Protein AF-S8ES08-F1 (afdb_monomer_lite)

Secondary structure (DSSP, 8-state):
-HHHHHHHHHHHHHHHHHHHHHHHHHS-HHHHHHHHHHHHHHHHHHHHHHHHHHHHHHHHHHHH-TT-HHHHHHHHHHHHHHHHHHHHHHHHHHHHHS-HHHHHHHHHHHHTTS-PPPPPTT-TT-------HHHHHHHHHTTS-HHHHHHHHHHHHHHHHHHHHHHHHHHHHHHTTTSTTTTTTTTT--GGGG--SHHHHHHHHHTT--SEEEHHHHHHHHHHHHHHHHHHHHHHHHHTT------TTGGGTTTSSGGGHHHHHHHH-SS-SSEEEHHHHHHHHHTS-TTS-HHHHHHIIIIIHHHHHHHHHHHHHHHHHHHHHGGGGS-GGGHHHHHHHHHHHHHHHHHHHTTPPP----HHHHGGGHHHHHHHHHHHHHHHHHTTT---SHHHHHHHH-SS-GGGTHHHHHHHHHHHHHHHHHHTTTSB--HHHHHHHHHHHHHHHHHHHHHHHHHHHHHHHTT--HHHHHHHGGGGGGGGTT--HHHHHHHHTS--------HHHHTTS-------SSPPBPPP---GGGGS-------HHHHHPPTTGGGG-EEEEEEE-BTTTTBSSSSSPEEEEEEE-TTSSSEEEEEEESSSTT-EEEEEEEEEEE-TTS-EEEEEEEEESSTT-EEEEEEEE-TTSSEEEEEEEEPPSSSS---EEEEEEESS-HHHHTTPPPHHHHHH-HHHHHHHHHHHHHHHHHHHHTT-HHHHHHHHHHHHHHHHHHHHHHHSSPPPHHHHHHHHHHHHHS-HHHHHHHHHHHHHHHHHH----TTTTTTTTT---

Radius of gyration: 34.57 Å; chains: 1; bounding box: 78×74×116 Å

Sequence (789 aa):
MAWQGLIKQIADDIKRCANVCDVWSKMRLLARILKAPFWEGTFVDFVNLFSQRRRDLGFAMSMHTARGIDQVRDKLDGLTQLMEERTGQVISFLQTYVPQDQKSLAHWRNSLSLHPPQVNPWIRPLRNLQGVAGEIQELKHDLKDPEEAAAANLPSFARKLEILQRQIVDETEKIVVRESDRVIASVIAGPHDRLVDKDIYALWKEMGWRGSVKARHFVLALRDYYHDRAEERKRKAAMFEGPHVHDPDAWCLQFITVKRLQSISEAFDDDGSGFVTVAEANHFTSSRPASWSLPHWIAYWAVGWQKAAMIYREKIFQIIREIFALKLWIHPENRAMVDRYLAEMWMPLLFAVMGLRSLSLSEKVERRFKDYVDAEEQRLKRNLETVRYRIDDLTILSIVTGPGQIEKHLFPLLYLMLCRDLQVLRACQCNIVAESELWDSADNIQNVTAACRNRAEALKETFLHQGLNAHELFKTRYCGLFELTDMSEEARKRLWKSNFIPIKYNDAVNMGNEELPVTSYHPTREPFRPEVEQYDAKEFVPTKADIEAESPYKELVGTWFGFLGQKIEHIWPFGPMLTFDLHVSEHGTGFEAVGSMPDSMRGIAINVSGHVETTPRGATAYVLRIRLSVNAIVLELRGQLNEDGKMLSGDWSREQMGTGPYDIGPFVMTQLPPEILSARPSPWEFEENRVRALWRFALAAVKYQVLRSRYSWRFFEQRRDARRRVVESRKKGRYGQALSKEEKREDIEMDRRLSYADARFYVSLAEYEELQGSCVHVYVTRCFMFIAV

pLDDT: mean 74.52, std 18.58, range [25.34, 96.06]

Foldseek 3Di:
DVLVVLVVVVVVLVLLVVLLVVLLVPADPVLCVVCVVQVVVVVLVSLVVVLVSLVVVVVVVCVVDPDPNPPVVVVSVVVNVVVVVVSVVVVCCSVVPPPPVCVCVVVVVPCVVPDDDDDDDPPPPPAPDPDCLVVVVVNVLSNDRSVVSSVVCSVVSVLLVVLVVVVCCVVCVVVVVPPPPCPVVVVVDFLLSLADDPLLSVLCVVVVPHFKDQLLVSLVSSLVSVVVVVVVLVVVCVVPVDPPPPDPLPVLSVLSDPVLSQQLSCLQPQLLLRMHGSVSNNVQVVPDDPPDDPSLSSSCSSAVQLVLLVVLLVLLLVLLLQLVLLQVLFQLLCNQLSLVLCQLQPPLPCLQRVQAADDDDDPVSNVSCVVVSVVLLVQLLVLCVSSVVADQAVSSVCSSNPDGALLSCLRSNSSSLSVLVSLVSVVRSPFAADSVLSVSSSNSSVRSSVSSLVSLVSSCVSCVVVVHDSQVCCSPHSNRSNNLSVVDPVSVVVLLPDASDRDNHDPVVVPPPDPPPNPRVDDTDDDFDQPLVLPPDDDQDADPLQVVADPPQVLPAAKKKKFWAFDPVRFPRPAFIWIWGWYQDPVNFWIWIWTFGLPDQQTFIKIKIWGWDQDPVRAIKIWIWIATPPSRKIKIAIFHADPVSFKTKDKIWIDDDDDDDIRMTIMIMGPPDQQLQLLADDPVVCVVPVVVRVVSSVVSSVVLVVCVVVVPPVNVVVLVVLLVLLLVLLLCCPQNPHDDPVSVVVVSNSSSNDGRSSSNSSSSVSSSCCSVPDPPNRPCCVSNVVPDD

Organism: Fomitopsis schrenkii (NCBI:txid2126942)

Structure (mmCIF, N/CA/C/O backbone):
data_AF-S8ES08-F1
#
_entry.id   AF-S8ES08-F1
#
loop_
_atom_site.group_PDB
_atom_site.id
_atom_site.type_symbol
_atom_site.label_atom_id
_atom_site.label_alt_id
_atom_site.label_comp_id
_atom_site.label_asym_id
_atom_site.label_entity_id
_atom_site.label_seq_id
_atom_site.pdbx_PDB_ins_code
_atom_site.Cartn_x
_atom_site.Cartn_y
_atom_site.Cartn_z
_atom_site.occupancy
_atom_site.B_iso_or_equiv
_atom_site.auth_seq_id
_atom_site.auth_comp_id
_atom_site.auth_asym_id
_atom_site.auth_atom_id
_atom_site.pdbx_PDB_model_num
ATOM 1 N N . MET A 1 1 ? 9.924 -44.060 -18.791 1.00 46.06 1 MET A N 1
ATOM 2 C CA . MET A 1 1 ? 8.935 -43.625 -17.775 1.00 46.06 1 MET A CA 1
ATOM 3 C C . MET A 1 1 ? 9.580 -43.174 -16.459 1.00 46.06 1 MET A C 1
ATOM 5 O O . MET A 1 1 ? 9.207 -42.111 -15.987 1.00 46.06 1 MET A O 1
ATOM 9 N N . ALA A 1 2 ? 10.576 -43.881 -15.902 1.00 59.09 2 ALA A N 1
ATOM 10 C CA . ALA A 1 2 ? 11.245 -43.482 -14.648 1.00 59.09 2 ALA A CA 1
ATOM 11 C C . ALA A 1 2 ? 11.927 -42.093 -14.694 1.00 59.09 2 ALA A C 1
ATOM 13 O O . ALA A 1 2 ? 11.801 -41.315 -13.755 1.00 59.09 2 ALA A O 1
ATOM 14 N N . TRP A 1 3 ? 12.568 -41.745 -15.817 1.00 61.91 3 TRP A N 1
ATOM 15 C CA . TRP A 1 3 ? 13.270 -40.466 -16.011 1.00 61.91 3 TRP A CA 1
ATOM 16 C C . TRP A 1 3 ? 12.349 -39.235 -15.923 1.00 61.91 3 TRP A C 1
ATOM 18 O O . TRP A 1 3 ? 12.636 -38.276 -15.215 1.00 61.91 3 TRP A O 1
ATOM 28 N N . GLN A 1 4 ? 11.193 -39.284 -16.593 1.00 63.34 4 GLN A N 1
ATOM 29 C CA . GLN A 1 4 ? 10.196 -38.207 -16.539 1.00 63.34 4 GLN A CA 1
ATOM 30 C C . GLN A 1 4 ? 9.575 -38.070 -15.141 1.00 63.34 4 GLN A C 1
ATOM 32 O O . GLN A 1 4 ? 9.337 -36.953 -14.686 1.00 63.34 4 GLN A O 1
ATOM 37 N N . GLY A 1 5 ? 9.353 -39.190 -14.442 1.00 74.50 5 GLY A N 1
ATOM 38 C CA . GLY A 1 5 ? 8.882 -39.187 -13.055 1.00 74.50 5 GLY A CA 1
ATOM 39 C C . GLY A 1 5 ? 9.888 -38.550 -12.094 1.00 74.50 5 GLY A C 1
ATOM 40 O O . GLY A 1 5 ? 9.501 -37.718 -11.275 1.00 74.50 5 GLY A O 1
ATOM 41 N N . LEU A 1 6 ? 11.177 -38.873 -12.243 1.00 75.38 6 LEU A N 1
ATOM 42 C CA . LEU A 1 6 ? 12.255 -38.292 -11.443 1.00 75.38 6 LEU A CA 1
ATOM 43 C C . LEU A 1 6 ? 12.398 -36.783 -11.689 1.00 75.38 6 LEU A C 1
ATOM 45 O O . LEU A 1 6 ? 12.460 -36.018 -10.733 1.00 75.38 6 LEU A O 1
ATOM 49 N N . ILE A 1 7 ? 12.367 -36.336 -12.949 1.00 72.69 7 ILE A N 1
ATOM 50 C CA . ILE A 1 7 ? 12.415 -34.902 -13.284 1.00 72.69 7 ILE A CA 1
ATOM 51 C C . ILE A 1 7 ? 11.235 -34.147 -12.663 1.00 72.69 7 ILE A C 1
ATOM 53 O O . ILE A 1 7 ? 11.423 -33.058 -12.123 1.00 72.69 7 ILE A O 1
ATOM 57 N N . LYS A 1 8 ? 10.027 -34.723 -12.695 1.00 75.19 8 LYS A N 1
ATOM 58 C CA . LYS A 1 8 ? 8.846 -34.106 -12.078 1.00 75.19 8 LYS A CA 1
ATOM 59 C C . LYS A 1 8 ? 9.002 -33.977 -10.559 1.00 75.19 8 LYS A C 1
ATOM 61 O O . LYS A 1 8 ? 8.735 -32.911 -10.017 1.00 75.19 8 LYS A O 1
ATOM 66 N N . GLN A 1 9 ? 9.499 -35.021 -9.893 1.00 79.50 9 GLN A N 1
ATOM 67 C CA . GLN A 1 9 ? 9.774 -34.983 -8.453 1.00 79.50 9 GLN A CA 1
ATOM 68 C C . GLN A 1 9 ? 10.837 -33.939 -8.090 1.00 79.50 9 GLN A C 1
ATOM 70 O O . GLN A 1 9 ? 10.650 -33.186 -7.141 1.00 79.50 9 GLN A O 1
ATOM 75 N N . ILE A 1 10 ? 11.916 -33.847 -8.872 1.00 76.50 10 ILE A N 1
ATOM 76 C CA . ILE A 1 10 ? 12.959 -32.829 -8.688 1.00 76.50 10 ILE A CA 1
ATOM 77 C C . ILE A 1 10 ? 12.373 -31.424 -8.852 1.00 76.50 10 ILE A C 1
ATOM 79 O O . ILE A 1 10 ? 12.659 -30.543 -8.046 1.00 76.50 10 ILE A O 1
ATOM 83 N N . ALA A 1 11 ? 11.526 -31.211 -9.861 1.00 70.56 11 ALA A N 1
ATOM 84 C CA . ALA A 1 11 ? 10.869 -29.926 -10.067 1.00 70.56 11 ALA A CA 1
ATOM 85 C C . ALA A 1 11 ? 9.976 -29.541 -8.875 1.00 70.56 11 ALA A C 1
ATOM 87 O O . ALA A 1 11 ? 9.997 -28.388 -8.450 1.00 70.56 11 ALA A O 1
ATOM 88 N N . ASP A 1 12 ? 9.224 -30.486 -8.309 1.00 78.94 12 ASP A N 1
ATOM 89 C CA . ASP A 1 12 ? 8.377 -30.233 -7.140 1.00 78.94 12 ASP A CA 1
ATOM 90 C C . ASP A 1 12 ? 9.207 -29.964 -5.867 1.00 78.94 12 ASP A C 1
ATOM 92 O O . ASP A 1 12 ? 8.868 -29.074 -5.085 1.00 78.94 12 ASP A O 1
ATOM 96 N N . ASP A 1 13 ? 10.345 -30.641 -5.692 1.00 80.12 13 ASP A N 1
ATOM 97 C CA . ASP A 1 13 ? 11.294 -30.388 -4.596 1.00 80.12 13 ASP A CA 1
ATOM 98 C C . ASP A 1 13 ? 11.950 -29.002 -4.705 1.00 80.12 13 ASP A C 1
ATOM 100 O O . ASP A 1 13 ? 12.035 -28.273 -3.713 1.00 80.12 13 ASP A O 1
ATOM 104 N N . ILE A 1 14 ? 12.332 -28.590 -5.920 1.00 74.31 14 ILE A N 1
ATOM 105 C CA . ILE A 1 14 ? 12.856 -27.244 -6.201 1.00 74.31 14 ILE A CA 1
ATOM 106 C C . ILE A 1 14 ? 11.806 -26.177 -5.879 1.00 74.31 14 ILE A C 1
ATOM 108 O O . ILE A 1 14 ? 12.132 -25.179 -5.238 1.00 74.31 14 ILE A O 1
ATOM 112 N N . LYS A 1 15 ? 10.539 -26.384 -6.261 1.00 72.81 15 LYS A N 1
ATOM 113 C CA . LYS A 1 15 ? 9.446 -25.449 -5.940 1.00 72.81 15 LYS A CA 1
ATOM 114 C C . LYS A 1 15 ? 9.230 -25.310 -4.436 1.00 72.81 15 LYS A C 1
ATOM 116 O O . LYS A 1 15 ? 9.039 -24.194 -3.959 1.00 72.81 15 LYS A O 1
ATOM 121 N N . ARG A 1 16 ? 9.277 -26.421 -3.692 1.00 77.56 16 ARG A N 1
ATOM 122 C CA . ARG A 1 16 ? 9.158 -26.407 -2.226 1.00 77.56 16 ARG A CA 1
ATOM 123 C C . ARG A 1 16 ? 10.298 -25.626 -1.580 1.00 77.56 16 ARG A C 1
ATOM 125 O O . ARG A 1 16 ? 10.028 -24.742 -0.773 1.00 77.56 16 ARG A O 1
ATOM 132 N N . CYS A 1 17 ? 11.538 -25.878 -1.997 1.00 75.88 17 CYS A N 1
ATOM 133 C CA . CYS A 1 17 ? 12.692 -25.129 -1.505 1.00 75.88 17 CYS A CA 1
ATOM 134 C C . CYS A 1 17 ? 12.595 -23.638 -1.849 1.00 75.88 17 CYS A C 1
ATOM 136 O O . CYS A 1 17 ? 12.859 -22.792 -1.003 1.00 75.88 17 CYS A O 1
ATOM 138 N N . ALA A 1 18 ? 12.198 -23.301 -3.077 1.00 65.94 18 ALA A N 1
ATOM 139 C CA . ALA A 1 18 ? 12.092 -21.917 -3.524 1.00 65.94 18 ALA A CA 1
ATOM 140 C C . ALA A 1 18 ? 11.008 -21.135 -2.761 1.00 65.94 18 ALA A C 1
ATOM 142 O O . ALA A 1 18 ? 11.235 -19.978 -2.417 1.00 65.94 18 ALA A O 1
ATOM 143 N N . ASN A 1 19 ? 9.877 -21.767 -2.427 1.00 71.69 19 ASN A N 1
ATOM 144 C CA . ASN A 1 19 ? 8.858 -21.172 -1.558 1.00 71.69 19 ASN A CA 1
ATOM 145 C C . ASN A 1 19 ? 9.409 -20.883 -0.150 1.00 71.69 19 ASN A C 1
ATOM 147 O O . ASN A 1 19 ? 9.203 -19.798 0.382 1.00 71.69 19 ASN A O 1
ATOM 151 N N . VAL A 1 20 ? 10.156 -21.828 0.429 1.00 74.00 20 VAL A N 1
ATOM 152 C CA . VAL A 1 20 ? 10.809 -21.673 1.743 1.00 74.00 20 VAL A CA 1
ATOM 153 C C . VAL A 1 20 ? 11.852 -20.547 1.709 1.00 74.00 20 VAL A C 1
ATOM 155 O O . VAL A 1 20 ? 11.874 -19.701 2.601 1.00 74.00 20 VAL A O 1
ATOM 158 N N . CYS A 1 21 ? 12.652 -20.454 0.644 1.00 67.62 21 CYS A N 1
ATOM 159 C CA . CYS A 1 21 ? 13.580 -19.341 0.434 1.00 67.62 21 CYS A CA 1
ATOM 160 C C . CYS A 1 21 ? 12.864 -17.985 0.278 1.00 67.62 21 CYS A C 1
ATOM 162 O O . CYS A 1 21 ? 13.330 -16.997 0.843 1.00 67.62 21 CYS A O 1
ATOM 164 N N . ASP A 1 22 ? 11.744 -17.920 -0.458 1.00 61.91 22 ASP A N 1
ATOM 165 C CA . ASP A 1 22 ? 10.939 -16.696 -0.631 1.00 61.91 22 ASP A CA 1
ATOM 166 C C . ASP A 1 22 ? 10.413 -16.207 0.727 1.00 61.91 22 ASP A C 1
ATOM 168 O O . ASP A 1 22 ? 10.573 -15.028 1.041 1.00 61.91 22 ASP A O 1
ATOM 172 N N . VAL A 1 23 ? 9.904 -17.108 1.577 1.00 69.50 23 VAL A N 1
ATOM 173 C CA . VAL A 1 23 ? 9.483 -16.770 2.949 1.00 69.50 23 VAL A CA 1
ATOM 174 C C . VAL A 1 23 ? 10.653 -16.223 3.768 1.00 69.50 23 VAL A C 1
ATOM 176 O O . VAL A 1 23 ? 10.558 -15.119 4.300 1.00 69.50 23 VAL A O 1
ATOM 179 N N . TRP A 1 24 ? 11.781 -16.938 3.816 1.00 62.56 24 TRP A N 1
ATOM 180 C CA . TRP A 1 24 ? 12.966 -16.501 4.563 1.00 62.56 24 TRP A CA 1
ATOM 181 C C . TRP A 1 24 ? 13.518 -15.149 4.081 1.00 62.56 24 TRP A C 1
ATOM 183 O O . TRP A 1 24 ? 13.951 -14.324 4.885 1.00 62.56 24 TRP A O 1
ATOM 193 N N . SER A 1 25 ? 13.495 -14.893 2.770 1.00 58.16 25 SER A N 1
ATOM 194 C CA . SER A 1 25 ? 14.026 -13.656 2.182 1.00 58.16 25 SER A CA 1
ATOM 195 C C . SER A 1 25 ? 13.208 -12.414 2.552 1.00 58.16 25 SER A C 1
ATOM 197 O O . SER A 1 25 ? 13.783 -11.340 2.747 1.00 58.16 25 SER A O 1
ATOM 199 N N . LYS A 1 26 ? 11.886 -12.576 2.704 1.00 58.78 26 LYS A N 1
ATOM 200 C CA . LYS A 1 26 ? 10.955 -11.516 3.115 1.00 58.78 26 LYS A CA 1
ATOM 201 C C . LYS A 1 26 ? 10.971 -11.244 4.612 1.00 58.78 26 LYS A C 1
ATOM 203 O O . LYS A 1 26 ? 10.575 -10.157 5.019 1.00 58.78 26 LYS A O 1
ATOM 208 N N . MET A 1 27 ? 11.447 -12.192 5.423 1.00 58.88 27 MET A N 1
ATOM 209 C CA . MET A 1 27 ? 11.537 -11.993 6.867 1.00 58.88 27 MET A CA 1
ATOM 210 C C . MET A 1 27 ? 12.397 -10.780 7.201 1.00 58.88 27 MET A C 1
ATOM 212 O O . MET A 1 27 ? 13.441 -10.517 6.594 1.00 58.88 27 MET A O 1
ATOM 216 N N . ARG A 1 28 ? 12.008 -10.044 8.233 1.00 51.62 28 ARG A N 1
ATOM 217 C CA . ARG A 1 28 ? 12.804 -8.916 8.723 1.00 51.62 28 ARG A CA 1
ATOM 218 C C . ARG A 1 28 ? 14.124 -9.367 9.339 1.00 51.62 28 ARG A C 1
ATOM 220 O O . ARG A 1 28 ? 14.254 -10.493 9.809 1.00 51.62 28 ARG A O 1
ATOM 227 N N . LEU A 1 29 ? 15.111 -8.470 9.363 1.00 43.03 29 LEU A N 1
ATOM 228 C CA . LEU A 1 29 ? 16.466 -8.765 9.849 1.00 43.03 29 LEU A CA 1
ATOM 229 C C . LEU A 1 29 ? 16.459 -9.331 11.283 1.00 43.03 29 LEU A C 1
ATOM 231 O O . LEU A 1 29 ? 17.143 -10.309 11.562 1.00 43.03 29 LEU A O 1
ATOM 235 N N . LEU A 1 30 ? 15.633 -8.765 12.168 1.00 42.34 30 LEU A N 1
ATOM 236 C CA . LEU A 1 30 ? 15.471 -9.232 13.550 1.00 42.34 30 LEU A CA 1
ATOM 237 C C . LEU A 1 30 ? 14.821 -10.624 13.636 1.00 42.34 30 LEU A C 1
ATOM 239 O O . LEU A 1 30 ? 15.284 -11.455 14.413 1.00 42.34 30 LEU A O 1
ATOM 243 N N . ALA A 1 31 ? 13.807 -10.909 12.812 1.00 48.44 31 ALA A N 1
ATOM 244 C CA . ALA A 1 31 ? 13.177 -12.230 12.740 1.00 48.44 31 ALA A CA 1
ATOM 245 C C . ALA A 1 31 ? 14.150 -13.287 12.189 1.00 48.44 31 ALA A C 1
ATOM 247 O O . ALA A 1 31 ? 14.281 -14.361 12.775 1.00 48.44 31 ALA A O 1
ATOM 248 N N . ARG A 1 32 ? 14.917 -12.945 11.142 1.00 53.81 32 ARG A N 1
ATOM 249 C CA . ARG A 1 32 ? 15.994 -13.790 10.600 1.00 53.81 32 ARG A CA 1
ATOM 250 C C . ARG A 1 32 ? 17.053 -14.111 11.653 1.00 53.81 32 ARG A C 1
ATOM 252 O O . ARG A 1 32 ? 17.428 -15.266 11.794 1.00 53.81 32 ARG A O 1
ATOM 259 N N . ILE A 1 33 ? 17.502 -13.128 12.435 1.00 46.72 33 ILE A N 1
ATOM 260 C CA . ILE A 1 33 ? 18.512 -13.347 13.486 1.00 46.72 33 ILE A CA 1
ATOM 261 C C . ILE A 1 33 ? 17.975 -14.256 14.603 1.00 46.72 33 ILE A C 1
ATOM 263 O O . ILE A 1 33 ? 18.674 -15.167 15.039 1.00 46.72 33 ILE A O 1
ATOM 267 N N . LEU A 1 34 ? 16.732 -14.044 15.050 1.00 45.03 34 LEU A N 1
ATOM 268 C CA . LEU A 1 34 ? 16.122 -14.832 16.129 1.00 45.03 34 LEU A CA 1
ATOM 269 C C . LEU A 1 34 ? 15.779 -16.267 15.705 1.00 45.03 34 LEU A C 1
ATOM 271 O O . LEU A 1 34 ? 15.834 -17.179 16.531 1.00 45.03 34 LEU A O 1
ATOM 275 N N . LYS A 1 35 ? 15.413 -16.473 14.433 1.00 54.66 35 LYS A N 1
ATOM 276 C CA . LYS A 1 35 ? 14.964 -17.769 13.910 1.00 54.66 35 LYS A CA 1
ATOM 277 C C . LYS A 1 35 ? 16.006 -18.520 13.076 1.00 54.66 35 LYS A C 1
ATOM 279 O O . LYS A 1 35 ? 15.719 -19.645 12.678 1.00 54.66 35 LYS A O 1
ATOM 284 N N . ALA A 1 36 ? 17.203 -17.973 12.857 1.00 47.19 36 ALA A N 1
ATOM 285 C CA . ALA A 1 36 ? 18.271 -18.637 12.097 1.00 47.19 36 ALA A CA 1
ATOM 286 C C . ALA A 1 36 ? 18.504 -20.114 12.483 1.00 47.19 36 ALA A C 1
ATOM 288 O O . ALA A 1 36 ? 18.535 -20.933 11.567 1.00 47.19 36 ALA A O 1
ATOM 289 N N . PRO A 1 37 ? 18.526 -20.504 13.777 1.00 50.19 37 PRO A N 1
ATOM 290 C CA . PRO A 1 37 ? 18.699 -21.911 14.162 1.00 50.19 37 PRO A CA 1
ATOM 291 C C . PRO A 1 37 ? 17.519 -22.826 13.786 1.00 50.19 37 PRO A C 1
ATOM 293 O O . PRO A 1 37 ? 17.680 -24.034 13.667 1.00 50.19 37 PRO A O 1
ATOM 296 N N . PHE A 1 38 ? 16.313 -22.274 13.616 1.00 55.34 38 PHE A N 1
ATOM 297 C CA . PHE A 1 38 ? 15.108 -23.040 13.270 1.00 55.34 38 PHE A CA 1
ATOM 298 C C . PHE A 1 38 ? 15.011 -23.283 11.762 1.00 55.34 38 PHE A C 1
ATOM 300 O O . PHE A 1 38 ? 14.644 -24.371 11.333 1.00 55.34 38 PHE A O 1
ATOM 307 N N . TRP A 1 39 ? 15.381 -22.283 10.958 1.00 59.66 39 TRP A N 1
ATOM 308 C CA . TRP A 1 39 ? 15.436 -22.405 9.500 1.00 59.66 39 TRP A CA 1
ATOM 309 C C . TRP A 1 39 ? 16.655 -23.200 9.030 1.00 59.66 39 TRP A C 1
ATOM 311 O O . TRP A 1 39 ? 16.610 -23.802 7.960 1.00 59.66 39 TRP A O 1
ATOM 321 N N . GLU A 1 40 ? 17.720 -23.255 9.839 1.00 60.06 40 GLU A N 1
ATOM 322 C CA . GLU A 1 40 ? 18.890 -24.102 9.597 1.00 60.06 40 GLU A CA 1
ATOM 323 C C . GLU A 1 40 ? 18.488 -25.564 9.367 1.00 60.06 40 GLU A C 1
ATOM 325 O O . GLU A 1 40 ? 18.901 -26.143 8.367 1.00 60.06 40 GLU A O 1
ATOM 330 N N . GLY A 1 41 ? 17.624 -26.132 10.220 1.00 66.44 41 GLY A N 1
ATOM 331 C CA . GLY A 1 41 ? 17.132 -27.506 10.062 1.00 66.44 41 GLY A CA 1
ATOM 332 C C . GLY A 1 41 ? 16.431 -27.724 8.719 1.00 66.44 41 GLY A C 1
ATOM 333 O O . GLY A 1 41 ? 16.807 -28.610 7.956 1.00 66.44 41 GLY A O 1
ATOM 334 N N . THR A 1 42 ? 15.495 -26.838 8.370 1.00 69.38 42 THR A N 1
ATOM 335 C CA . THR A 1 42 ? 14.772 -26.892 7.092 1.00 69.38 42 THR A CA 1
ATOM 336 C C . THR A 1 42 ? 15.709 -26.760 5.884 1.00 69.38 42 THR A C 1
ATOM 338 O O . THR A 1 42 ? 15.555 -27.478 4.896 1.00 69.38 42 THR A O 1
ATOM 341 N N . PHE A 1 43 ? 16.708 -25.871 5.934 1.00 71.31 43 PHE A N 1
ATOM 342 C CA . PHE A 1 43 ? 17.682 -25.725 4.847 1.00 71.31 43 PHE A CA 1
ATOM 343 C C . PHE A 1 43 ? 18.622 -26.930 4.741 1.00 71.31 43 PHE A C 1
ATOM 345 O O . PHE A 1 43 ? 18.920 -27.359 3.627 1.00 71.31 43 PHE A O 1
ATOM 352 N N . VAL A 1 44 ? 19.047 -27.511 5.866 1.00 71.19 44 VAL A N 1
ATOM 353 C CA . VAL A 1 44 ? 19.835 -28.753 5.894 1.00 71.19 44 VAL A CA 1
ATOM 354 C C . VAL A 1 44 ? 19.047 -29.907 5.269 1.00 71.19 44 VAL A C 1
ATOM 356 O O . VAL A 1 44 ? 19.606 -30.658 4.468 1.00 71.19 44 VAL A O 1
ATOM 359 N N . ASP A 1 45 ? 17.745 -30.007 5.534 1.00 75.94 45 ASP A N 1
ATOM 360 C CA . ASP A 1 45 ? 16.885 -31.020 4.919 1.00 75.94 45 ASP A CA 1
ATOM 361 C C . ASP A 1 45 ? 16.792 -30.853 3.397 1.00 75.94 45 ASP A C 1
ATOM 363 O O . ASP A 1 45 ? 16.930 -31.835 2.665 1.00 75.94 45 ASP A O 1
ATOM 367 N N . PHE A 1 46 ? 16.657 -29.622 2.886 1.00 77.25 46 PHE A N 1
ATOM 368 C CA . PHE A 1 46 ? 16.703 -29.367 1.439 1.00 77.25 46 PHE A CA 1
ATOM 369 C C . PHE A 1 46 ? 18.076 -29.659 0.825 1.00 77.25 46 PHE A C 1
ATOM 371 O O . PHE A 1 46 ? 18.151 -30.206 -0.276 1.00 77.25 46 PHE A O 1
ATOM 378 N N . VAL A 1 47 ? 19.167 -29.347 1.527 1.00 70.12 47 VAL A N 1
ATOM 379 C CA . VAL A 1 47 ? 20.534 -29.677 1.093 1.00 70.12 47 VAL A CA 1
ATOM 380 C C . VAL A 1 47 ? 20.719 -31.195 0.984 1.00 70.12 47 VAL A C 1
ATOM 382 O O . VAL A 1 47 ? 21.248 -31.689 -0.019 1.00 70.12 47 VAL A O 1
ATOM 385 N N . ASN A 1 48 ? 20.224 -31.952 1.964 1.00 74.06 48 ASN A N 1
ATOM 386 C CA . ASN A 1 48 ? 20.239 -33.414 1.944 1.00 74.06 48 ASN A CA 1
ATOM 387 C C . ASN A 1 48 ? 19.341 -33.974 0.831 1.00 74.06 48 ASN A C 1
ATOM 389 O O . ASN A 1 48 ? 19.758 -34.868 0.089 1.00 74.06 48 ASN A O 1
ATOM 393 N N . LEU A 1 49 ? 18.142 -33.410 0.657 1.00 79.19 49 LEU A N 1
ATOM 394 C CA . LEU A 1 49 ? 17.195 -33.786 -0.391 1.00 79.19 49 LEU A CA 1
ATOM 395 C C . LEU A 1 49 ? 17.786 -33.573 -1.789 1.00 79.19 49 LEU A C 1
ATOM 397 O O . LEU A 1 49 ? 17.725 -34.476 -2.621 1.00 79.19 49 LEU A O 1
ATOM 401 N N . PHE A 1 50 ? 18.414 -32.426 -2.060 1.00 78.06 50 PHE A N 1
ATOM 402 C CA . PHE A 1 50 ? 19.051 -32.173 -3.356 1.00 78.06 50 PHE A CA 1
ATOM 403 C C . PHE A 1 50 ? 20.298 -33.024 -3.582 1.00 78.06 50 PHE A C 1
ATOM 405 O O . PHE A 1 50 ? 20.535 -33.462 -4.710 1.00 78.06 50 PHE A O 1
ATOM 412 N N . SER A 1 51 ? 21.048 -33.336 -2.524 1.00 72.12 51 SER A N 1
ATOM 413 C CA . SER A 1 51 ? 22.145 -34.306 -2.597 1.00 72.12 51 SER A CA 1
ATOM 414 C C . SER A 1 51 ? 21.625 -35.692 -2.996 1.00 72.12 51 SER A C 1
ATOM 416 O O . SER A 1 51 ? 22.202 -36.343 -3.869 1.00 72.12 51 SER A O 1
ATOM 418 N N . GLN A 1 52 ? 20.480 -36.112 -2.445 1.00 77.88 52 GLN A N 1
ATOM 419 C CA . GLN A 1 52 ? 19.811 -37.351 -2.840 1.00 77.88 52 GLN A CA 1
ATOM 420 C C . GLN A 1 52 ? 19.314 -37.305 -4.291 1.00 77.88 52 GLN A C 1
ATOM 422 O O . GLN A 1 52 ? 19.650 -38.189 -5.075 1.00 77.88 52 GLN A O 1
ATOM 427 N N . ARG A 1 53 ? 18.593 -36.251 -4.694 1.00 78.56 53 ARG A N 1
ATOM 428 C CA . ARG A 1 53 ? 18.088 -36.101 -6.070 1.00 78.56 53 ARG A CA 1
ATOM 429 C C . ARG A 1 53 ? 19.181 -36.090 -7.118 1.00 78.56 53 ARG A C 1
ATOM 431 O O . ARG A 1 53 ? 18.986 -36.599 -8.218 1.00 78.56 53 ARG A O 1
ATOM 438 N N . ARG A 1 54 ? 20.341 -35.539 -6.780 1.00 64.62 54 ARG A N 1
ATOM 439 C CA . ARG A 1 54 ? 21.511 -35.572 -7.646 1.00 64.62 54 ARG A CA 1
ATOM 440 C C . ARG A 1 54 ? 22.061 -36.987 -7.816 1.00 64.62 54 ARG A C 1
ATOM 442 O O . ARG A 1 54 ? 22.398 -37.347 -8.942 1.00 64.62 54 ARG A O 1
ATOM 449 N N . ARG A 1 55 ? 22.138 -37.783 -6.741 1.00 70.94 55 ARG A N 1
ATOM 450 C CA . ARG A 1 55 ? 22.506 -39.208 -6.830 1.00 70.94 55 ARG A CA 1
ATOM 451 C C . ARG A 1 55 ? 21.511 -39.972 -7.697 1.00 70.94 55 ARG A C 1
ATOM 453 O O . ARG A 1 55 ? 21.932 -40.707 -8.585 1.00 70.94 55 ARG A O 1
ATOM 460 N N . ASP A 1 56 ? 20.217 -39.722 -7.509 1.00 73.62 56 ASP A N 1
ATOM 461 C CA . ASP A 1 56 ? 19.153 -40.332 -8.310 1.00 73.62 56 ASP A CA 1
ATOM 462 C C . ASP A 1 56 ? 19.278 -39.949 -9.797 1.00 73.62 56 ASP A C 1
ATOM 464 O O . ASP A 1 56 ? 19.166 -40.806 -10.674 1.00 73.62 56 ASP A O 1
ATOM 468 N N . LEU A 1 57 ? 19.566 -38.673 -10.096 1.00 72.31 57 LEU A N 1
ATOM 469 C CA . LEU A 1 57 ? 19.789 -38.184 -11.459 1.00 72.31 57 LEU A CA 1
ATOM 470 C C . LEU A 1 57 ? 21.046 -38.817 -12.072 1.00 72.31 57 LEU A C 1
ATOM 472 O O . LEU A 1 57 ? 21.007 -39.271 -13.211 1.00 72.31 57 LEU A O 1
ATOM 476 N N . GLY A 1 58 ? 22.146 -38.889 -11.317 1.00 62.34 58 GLY A N 1
ATOM 477 C CA . GLY A 1 58 ? 23.398 -39.522 -11.739 1.00 62.34 58 GLY A CA 1
ATOM 478 C C . GLY A 1 58 ? 23.231 -41.009 -12.054 1.00 62.34 58 GLY A C 1
ATOM 479 O O . GLY A 1 58 ? 23.683 -41.469 -13.101 1.00 62.34 58 GLY A O 1
ATOM 480 N N . PHE A 1 59 ? 22.510 -41.737 -11.199 1.00 67.38 59 PHE A N 1
ATOM 481 C CA . PHE A 1 59 ? 22.158 -43.141 -11.410 1.00 67.38 59 PHE A CA 1
ATOM 482 C C . PHE A 1 59 ? 21.255 -43.331 -12.635 1.00 67.38 59 PHE A C 1
ATOM 484 O O . PHE A 1 59 ? 21.455 -44.235 -13.442 1.00 67.38 59 PHE A O 1
ATOM 491 N N . ALA A 1 60 ? 20.269 -42.456 -12.820 1.00 64.88 60 ALA A N 1
ATOM 492 C CA . ALA A 1 60 ? 19.366 -42.560 -13.953 1.00 64.88 60 ALA A CA 1
ATOM 493 C C . ALA A 1 60 ? 20.050 -42.154 -15.286 1.00 64.88 60 ALA A C 1
ATOM 495 O O . ALA A 1 60 ? 19.711 -42.711 -16.331 1.00 64.88 60 ALA A O 1
ATOM 496 N N . MET A 1 61 ? 21.040 -41.241 -15.265 1.00 60.41 61 MET A N 1
ATOM 497 C CA . MET A 1 61 ? 21.849 -40.881 -16.443 1.00 60.41 61 MET A CA 1
ATOM 498 C C . MET A 1 61 ? 22.772 -42.029 -16.828 1.00 60.41 61 MET A C 1
ATOM 500 O O . MET A 1 61 ? 22.828 -42.390 -18.001 1.00 60.41 61 MET A O 1
ATOM 504 N N . SER A 1 62 ? 23.448 -42.643 -15.852 1.00 59.31 62 SER A N 1
ATOM 505 C CA . SER A 1 62 ? 24.347 -43.774 -16.099 1.00 59.31 62 SER A CA 1
ATOM 506 C C . SER A 1 62 ? 23.609 -44.991 -16.661 1.00 59.31 62 SER A C 1
ATOM 508 O O . SER A 1 62 ? 24.156 -45.695 -17.507 1.00 59.31 62 SER A O 1
ATOM 510 N N . MET A 1 63 ? 22.336 -45.177 -16.295 1.00 59.91 63 MET A N 1
ATOM 511 C CA . MET A 1 63 ? 21.457 -46.179 -16.905 1.00 59.91 63 MET A CA 1
ATOM 512 C C . MET A 1 63 ? 21.123 -45.896 -18.383 1.00 59.91 63 MET A C 1
ATOM 514 O O . MET A 1 63 ? 20.846 -46.832 -19.132 1.00 59.91 63 MET A O 1
ATOM 518 N N . HIS A 1 64 ? 21.142 -44.629 -18.817 1.00 52.81 64 HIS A N 1
ATOM 519 C CA . HIS A 1 64 ? 20.763 -44.209 -20.172 1.00 52.81 64 HIS A CA 1
ATOM 520 C C . HIS A 1 64 ? 21.953 -43.947 -21.117 1.00 52.81 64 HIS A C 1
ATOM 522 O O . HIS A 1 64 ? 21.793 -44.073 -22.332 1.00 52.81 64 HIS A O 1
ATOM 528 N N . THR A 1 65 ? 23.154 -43.641 -20.613 1.00 52.59 65 THR A N 1
ATOM 529 C CA . THR A 1 65 ? 24.371 -43.447 -21.429 1.00 52.59 65 THR A CA 1
ATOM 530 C C . THR A 1 65 ? 25.295 -44.664 -21.392 1.00 52.59 65 THR A C 1
ATOM 532 O O . THR A 1 65 ? 26.294 -44.690 -20.680 1.00 52.59 65 THR A O 1
ATOM 535 N N . ALA A 1 66 ? 25.019 -45.658 -22.238 1.00 48.53 66 ALA A N 1
ATOM 536 C CA . ALA A 1 66 ? 25.813 -46.888 -22.337 1.00 48.53 66 ALA A CA 1
ATOM 537 C C . ALA A 1 66 ? 27.196 -46.738 -23.028 1.00 48.53 66 ALA A C 1
ATOM 539 O O . ALA A 1 66 ? 27.845 -47.745 -23.296 1.00 48.53 66 ALA A O 1
ATOM 540 N N . ARG A 1 67 ? 27.664 -45.524 -23.378 1.00 47.91 67 ARG A N 1
ATOM 541 C CA . ARG A 1 67 ? 28.847 -45.352 -24.260 1.00 47.91 67 ARG A CA 1
ATOM 542 C C . ARG A 1 67 ? 29.897 -44.304 -23.867 1.00 47.91 67 ARG A C 1
ATOM 544 O O . ARG A 1 67 ? 30.802 -44.055 -24.652 1.00 47.91 67 ARG A O 1
ATOM 551 N N . GLY A 1 68 ? 29.841 -43.737 -22.665 1.00 54.12 68 GLY A N 1
ATOM 552 C CA . GLY A 1 68 ? 30.841 -42.757 -22.199 1.00 54.12 68 GLY A CA 1
ATOM 553 C C . GLY A 1 68 ? 31.195 -42.908 -20.724 1.00 54.12 68 GLY A C 1
ATOM 554 O O . GLY A 1 68 ? 31.407 -41.906 -20.046 1.00 54.12 68 GLY A O 1
ATOM 555 N N . ILE A 1 69 ? 31.165 -44.152 -20.234 1.00 52.81 69 ILE A N 1
ATOM 556 C CA . ILE A 1 69 ? 31.038 -44.480 -18.810 1.00 52.81 69 ILE A CA 1
ATOM 557 C C . ILE A 1 69 ? 32.202 -43.935 -17.985 1.00 52.81 69 ILE A C 1
ATOM 559 O O . ILE A 1 69 ? 31.934 -43.426 -16.911 1.00 52.81 69 ILE A O 1
ATOM 563 N N . ASP A 1 70 ? 33.439 -43.920 -18.480 1.00 51.69 70 ASP A N 1
ATOM 564 C CA . ASP A 1 70 ? 34.576 -43.604 -17.605 1.00 51.69 70 ASP A CA 1
ATOM 565 C C . ASP A 1 70 ? 34.835 -42.095 -17.473 1.00 51.69 70 ASP A C 1
ATOM 567 O O . ASP A 1 70 ? 34.914 -41.579 -16.368 1.00 51.69 70 ASP A O 1
ATOM 571 N N . GLN A 1 71 ? 34.825 -41.323 -18.567 1.00 51.22 71 GLN A N 1
ATOM 572 C CA . GLN A 1 71 ? 35.095 -39.874 -18.492 1.00 51.22 71 GLN A CA 1
ATOM 573 C C . GLN A 1 71 ? 33.955 -39.056 -17.873 1.00 51.22 71 GLN A C 1
ATOM 575 O O . GLN A 1 71 ? 34.204 -38.030 -17.235 1.00 51.22 71 GLN A O 1
ATOM 580 N N . VAL A 1 72 ? 32.699 -39.463 -18.093 1.00 47.94 72 VAL A N 1
ATOM 581 C CA . VAL A 1 72 ? 31.546 -38.800 -17.468 1.00 47.94 72 VAL A CA 1
ATOM 582 C C . VAL A 1 72 ? 31.454 -39.198 -16.004 1.00 47.94 72 VAL A C 1
ATOM 584 O O . VAL A 1 72 ? 31.164 -38.333 -15.188 1.00 47.94 72 VAL A O 1
ATOM 587 N N . ARG A 1 73 ? 31.756 -40.456 -15.658 1.00 46.56 73 ARG A N 1
ATOM 588 C CA . ARG A 1 73 ? 31.823 -40.905 -14.266 1.00 46.56 73 ARG A CA 1
ATOM 589 C C . ARG A 1 73 ? 32.951 -40.223 -13.510 1.00 46.56 73 ARG A C 1
ATOM 591 O O . ARG A 1 73 ? 32.660 -39.658 -12.475 1.00 46.56 73 ARG A O 1
ATOM 598 N N . ASP A 1 74 ? 34.160 -40.133 -14.056 1.00 53.75 74 ASP A N 1
ATOM 599 C CA . ASP A 1 74 ? 35.284 -39.454 -13.394 1.00 53.75 74 ASP A CA 1
ATOM 600 C C . ASP A 1 74 ? 34.994 -37.965 -13.153 1.00 53.75 74 ASP A C 1
ATOM 602 O O . ASP A 1 74 ? 35.290 -37.417 -12.090 1.00 53.75 74 ASP A O 1
ATOM 606 N N . LYS A 1 75 ? 34.357 -37.291 -14.121 1.00 51.31 75 LYS A N 1
ATOM 607 C CA . LYS A 1 75 ? 33.925 -35.896 -13.950 1.00 51.31 75 LYS A CA 1
ATOM 608 C C . LYS A 1 75 ? 32.746 -35.769 -12.994 1.00 51.31 75 LYS A C 1
ATOM 610 O O . LYS A 1 75 ? 32.711 -34.806 -12.239 1.00 51.31 75 LYS A O 1
ATOM 615 N N . LEU A 1 76 ? 31.787 -36.693 -13.019 1.00 47.31 76 LEU A N 1
ATOM 616 C CA . LEU A 1 76 ? 30.631 -36.689 -12.124 1.00 47.31 76 LEU A CA 1
ATOM 617 C C . LEU A 1 76 ? 31.055 -37.003 -10.688 1.00 47.31 76 LEU A C 1
ATOM 619 O O . LEU A 1 76 ? 30.578 -36.330 -9.783 1.00 47.31 76 LEU A O 1
ATOM 623 N N . ASP A 1 77 ? 31.980 -37.936 -10.493 1.00 51.97 77 ASP A N 1
ATOM 624 C CA . ASP A 1 77 ? 32.599 -38.296 -9.219 1.00 51.97 77 ASP A CA 1
ATOM 625 C C . ASP A 1 77 ? 33.438 -37.118 -8.709 1.00 51.97 77 ASP A C 1
ATOM 627 O O . ASP A 1 77 ? 33.247 -36.695 -7.574 1.00 51.97 77 ASP A O 1
ATOM 631 N N . GLY A 1 78 ? 34.237 -36.467 -9.564 1.00 55.75 78 GLY A N 1
ATOM 632 C CA . GLY A 1 78 ? 34.969 -35.245 -9.208 1.00 55.75 78 GLY A CA 1
ATOM 633 C C . GLY A 1 78 ? 34.061 -34.063 -8.841 1.00 55.75 78 GLY A C 1
ATOM 634 O O . GLY A 1 78 ? 34.323 -33.342 -7.880 1.00 55.75 78 GLY A O 1
ATOM 635 N N . LEU A 1 79 ? 32.944 -33.875 -9.550 1.00 45.56 79 LEU A N 1
ATOM 636 C CA . LEU A 1 79 ? 31.951 -32.838 -9.240 1.00 45.56 79 LEU A CA 1
ATOM 637 C C . LEU A 1 79 ? 31.129 -33.210 -7.997 1.00 45.56 79 LEU A C 1
ATOM 639 O O . LEU A 1 79 ? 30.599 -32.322 -7.328 1.00 45.56 79 LEU A O 1
ATOM 643 N N . THR A 1 80 ? 30.955 -34.505 -7.713 1.00 49.50 80 THR A N 1
ATOM 644 C CA . THR A 1 80 ? 30.265 -35.020 -6.516 1.00 49.50 80 THR A CA 1
ATOM 645 C C . THR A 1 80 ? 31.149 -34.830 -5.299 1.00 49.50 80 THR A C 1
ATOM 647 O O . THR A 1 80 ? 30.684 -34.253 -4.329 1.00 49.50 80 THR A O 1
ATOM 650 N N . GLN A 1 81 ? 32.436 -35.149 -5.408 1.00 53.75 81 GLN A N 1
ATOM 651 C CA . GLN A 1 81 ? 33.434 -34.942 -4.368 1.00 53.75 81 GLN A CA 1
ATOM 652 C C . GLN A 1 81 ? 33.635 -33.453 -4.060 1.00 53.75 81 GLN A C 1
ATOM 654 O O . GLN A 1 81 ? 33.552 -33.066 -2.901 1.00 53.75 81 GLN A O 1
ATOM 659 N N . LEU A 1 82 ? 33.785 -32.595 -5.081 1.00 49.94 82 LEU A N 1
ATOM 660 C CA . LEU A 1 82 ? 33.900 -31.139 -4.903 1.00 49.94 82 LEU A CA 1
ATOM 661 C C . LEU A 1 82 ? 32.659 -30.543 -4.220 1.00 49.94 82 LEU A C 1
ATOM 663 O O . LEU A 1 82 ? 32.759 -29.604 -3.431 1.00 49.94 82 LEU A O 1
ATOM 667 N N . MET A 1 83 ? 31.468 -31.055 -4.544 1.00 47.44 83 MET A N 1
ATOM 668 C CA . MET A 1 83 ? 30.231 -30.569 -3.939 1.00 47.44 83 MET A CA 1
ATOM 669 C C . MET A 1 83 ? 29.934 -31.207 -2.586 1.00 47.44 83 MET A C 1
ATOM 671 O O . MET A 1 83 ? 29.346 -30.521 -1.773 1.00 47.44 83 MET A O 1
ATOM 675 N N . GLU A 1 84 ? 30.359 -32.434 -2.288 1.00 51.81 84 GLU A N 1
ATOM 676 C CA . GLU A 1 84 ? 30.358 -32.974 -0.920 1.00 51.81 84 GLU A CA 1
ATOM 677 C C . GLU A 1 84 ? 31.347 -32.210 -0.037 1.00 51.81 84 GLU A C 1
ATOM 679 O O . GLU A 1 84 ? 31.012 -31.889 1.099 1.00 51.81 84 GLU A O 1
ATOM 684 N N . GLU A 1 85 ? 32.498 -31.800 -0.578 1.00 51.53 85 GLU A N 1
ATOM 685 C CA . GLU A 1 85 ? 33.418 -30.870 0.081 1.00 51.53 85 GLU A CA 1
ATOM 686 C C . GLU A 1 85 ? 32.760 -29.512 0.327 1.00 51.53 85 GLU A C 1
ATOM 688 O O . GLU A 1 85 ? 32.828 -29.000 1.437 1.00 51.53 85 GLU A O 1
ATOM 693 N N . ARG A 1 86 ? 32.085 -28.924 -0.671 1.00 45.25 86 ARG A N 1
ATOM 694 C CA . ARG A 1 86 ? 31.399 -27.625 -0.530 1.00 45.25 86 ARG A CA 1
ATOM 695 C C . ARG A 1 86 ? 30.174 -27.700 0.381 1.00 45.25 86 ARG A C 1
ATOM 697 O O . ARG A 1 86 ? 29.960 -26.786 1.166 1.00 45.25 86 ARG A O 1
ATOM 704 N N . THR A 1 87 ? 29.381 -28.764 0.304 1.00 44.78 87 THR A N 1
ATOM 705 C CA . THR A 1 87 ? 28.229 -29.016 1.179 1.00 44.78 87 THR A CA 1
ATOM 706 C C . THR A 1 87 ? 28.709 -29.279 2.600 1.00 44.78 87 THR A C 1
ATOM 708 O O . THR A 1 87 ? 28.168 -28.701 3.533 1.00 44.78 87 THR A O 1
ATOM 711 N N . GLY A 1 88 ? 29.782 -30.054 2.770 1.00 46.03 88 GLY A N 1
ATOM 712 C CA . GLY A 1 88 ? 30.479 -30.231 4.040 1.00 46.03 88 GLY A CA 1
ATOM 713 C C . GLY A 1 88 ? 31.061 -28.922 4.570 1.00 46.03 88 GLY A C 1
ATOM 714 O O . GLY A 1 88 ? 30.942 -28.654 5.756 1.00 46.03 88 GLY A O 1
ATOM 715 N N . GLN A 1 89 ? 31.597 -28.054 3.706 1.00 46.09 89 GLN A N 1
ATOM 716 C CA . GLN A 1 89 ? 32.062 -26.713 4.068 1.00 46.09 89 GLN A CA 1
ATOM 717 C C . GLN A 1 89 ? 30.906 -25.801 4.479 1.00 46.09 89 GLN A C 1
ATOM 719 O O . GLN A 1 89 ? 31.052 -25.101 5.468 1.00 46.09 89 GLN A O 1
ATOM 724 N N . VAL A 1 90 ? 29.756 -25.834 3.798 1.00 38.34 90 VAL A N 1
ATOM 725 C CA . VAL A 1 90 ? 28.554 -25.055 4.150 1.00 38.34 90 VAL A CA 1
ATOM 726 C C . VAL A 1 90 ? 27.934 -25.563 5.451 1.00 38.34 90 VAL A C 1
ATOM 728 O O . VAL A 1 90 ? 27.642 -24.758 6.327 1.00 38.34 90 VAL A O 1
ATOM 731 N N . ILE A 1 91 ? 27.805 -26.880 5.627 1.00 46.97 91 ILE A N 1
ATOM 732 C CA . ILE A 1 91 ? 27.352 -27.503 6.878 1.00 46.97 91 ILE A CA 1
ATOM 733 C C . ILE A 1 91 ? 28.339 -27.189 8.001 1.00 46.97 91 ILE A C 1
ATOM 735 O O . ILE A 1 91 ? 27.917 -26.772 9.071 1.00 46.97 91 ILE A O 1
ATOM 739 N N . SER A 1 92 ? 29.648 -27.301 7.760 1.00 43.66 92 SER A N 1
ATOM 740 C CA . SER A 1 92 ? 30.656 -26.938 8.756 1.00 43.66 92 SER A CA 1
ATOM 741 C C . SER A 1 92 ? 30.627 -25.442 9.044 1.00 43.66 92 SER A C 1
ATOM 743 O O . SER A 1 92 ? 30.749 -25.063 10.193 1.00 43.66 92 SER A O 1
ATOM 745 N N . PHE A 1 93 ? 30.396 -24.578 8.057 1.00 39.47 93 PHE A N 1
ATOM 746 C CA . PHE A 1 93 ? 30.293 -23.134 8.241 1.00 39.47 93 PHE A CA 1
ATOM 747 C C . PHE A 1 93 ? 29.071 -22.782 9.097 1.00 39.47 93 PHE A C 1
ATOM 749 O O . PHE A 1 93 ? 29.215 -22.034 10.061 1.00 39.47 93 PHE A O 1
ATOM 756 N N . LEU A 1 94 ? 27.911 -23.390 8.820 1.00 35.84 94 LEU A N 1
ATOM 757 C CA . LEU A 1 94 ? 26.698 -23.271 9.638 1.00 35.84 94 LEU A CA 1
ATOM 758 C C . LEU A 1 94 ? 26.931 -23.803 11.065 1.00 35.84 94 LEU A C 1
ATOM 760 O O . LEU A 1 94 ? 26.606 -23.128 12.033 1.00 35.84 94 LEU A O 1
ATOM 764 N N . GLN A 1 95 ? 27.609 -24.943 11.209 1.00 43.19 95 GLN A N 1
ATOM 765 C CA . GLN A 1 95 ? 27.893 -25.575 12.504 1.00 43.19 95 GLN A CA 1
ATOM 766 C C . GLN A 1 95 ? 29.043 -24.925 13.301 1.00 43.19 95 GLN A C 1
ATOM 768 O O . GLN A 1 95 ? 29.108 -25.114 14.515 1.00 43.19 95 GLN A O 1
ATOM 773 N N . THR A 1 96 ? 29.956 -24.199 12.643 1.00 38.41 96 THR A N 1
ATOM 774 C CA . THR A 1 96 ? 31.189 -23.632 13.235 1.00 38.41 96 THR A CA 1
ATOM 775 C C . THR A 1 96 ? 31.056 -22.140 13.548 1.00 38.41 96 THR A C 1
ATOM 777 O O . THR A 1 96 ? 31.679 -21.673 14.497 1.00 38.41 96 THR A O 1
ATOM 780 N N . TYR A 1 97 ? 30.251 -21.380 12.790 1.00 35.38 97 TYR A N 1
ATOM 781 C CA . TYR A 1 97 ? 30.032 -19.941 13.030 1.00 35.38 97 TYR A CA 1
ATOM 782 C C . TYR A 1 97 ? 28.765 -19.621 13.833 1.00 35.38 97 TYR A C 1
ATOM 784 O O . TYR A 1 97 ? 28.546 -18.461 14.181 1.00 35.38 97 TYR A O 1
ATOM 792 N N . VAL A 1 98 ? 27.972 -20.632 14.192 1.00 36.84 98 VAL A N 1
ATOM 793 C CA . VAL A 1 98 ? 27.039 -20.560 15.320 1.00 36.84 98 VAL A CA 1
ATOM 794 C C . VAL A 1 98 ? 27.885 -20.675 16.597 1.00 36.84 98 VAL A C 1
ATOM 796 O O . VAL A 1 98 ? 28.493 -21.725 16.818 1.00 36.84 98 VAL A O 1
ATOM 799 N N . PRO A 1 99 ? 27.998 -19.619 17.429 1.00 36.25 99 PRO A N 1
ATOM 800 C CA . PRO A 1 99 ? 28.806 -19.671 18.643 1.00 36.25 99 PRO A CA 1
ATOM 801 C C . PRO A 1 99 ? 28.382 -20.854 19.519 1.00 36.25 99 PRO A C 1
ATOM 803 O O . PRO A 1 99 ? 27.193 -21.161 19.615 1.00 36.25 99 PRO A O 1
ATOM 806 N N . GLN A 1 100 ? 29.327 -21.492 20.217 1.00 39.75 100 GLN A N 1
ATOM 807 C CA . GLN A 1 100 ? 29.044 -22.558 21.194 1.00 39.75 100 GLN A CA 1
ATOM 808 C C . GLN A 1 100 ? 27.980 -22.118 22.236 1.00 39.75 100 GLN A C 1
ATOM 810 O O . GLN A 1 100 ? 27.238 -22.949 22.760 1.00 39.75 100 GLN A O 1
ATOM 815 N N . ASP A 1 101 ? 27.840 -20.802 22.433 1.00 37.12 101 ASP A N 1
ATOM 816 C CA . ASP A 1 101 ? 26.849 -20.104 23.263 1.00 37.12 101 ASP A CA 1
ATOM 817 C C . ASP A 1 101 ? 25.407 -20.116 22.694 1.00 37.12 101 ASP A C 1
ATOM 819 O O . ASP A 1 101 ? 24.478 -19.641 23.347 1.00 37.12 101 ASP A O 1
ATOM 823 N N . GLN A 1 102 ? 25.187 -20.662 21.491 1.00 39.03 102 GLN A N 1
ATOM 824 C CA . GLN A 1 102 ? 23.862 -20.937 20.916 1.00 39.03 102 GLN A CA 1
ATOM 825 C C . GLN A 1 102 ? 23.459 -22.417 21.009 1.00 39.03 102 GLN A C 1
ATOM 827 O O . GLN A 1 102 ? 22.271 -22.720 20.917 1.00 39.03 102 GLN A O 1
ATOM 832 N N . LYS A 1 103 ? 24.369 -23.358 21.309 1.00 38.22 103 LYS A N 1
ATOM 833 C CA . LYS A 1 103 ? 23.956 -24.727 21.704 1.00 38.22 103 LYS A CA 1
ATOM 834 C C . LYS A 1 103 ? 23.287 -24.743 23.084 1.00 38.22 103 LYS A C 1
ATOM 836 O O . LYS A 1 103 ? 22.421 -25.574 23.343 1.00 38.22 103 LYS A O 1
ATOM 841 N N . SER A 1 104 ? 23.578 -23.756 23.928 1.00 36.94 104 SER A N 1
ATOM 842 C CA . SER A 1 104 ? 22.819 -23.448 25.147 1.00 36.94 104 SER A CA 1
ATOM 843 C C . SER A 1 104 ? 21.426 -22.853 24.871 1.00 36.94 104 SER A C 1
ATOM 845 O O . SER A 1 104 ? 20.597 -22.856 25.780 1.00 36.94 104 SER A O 1
ATOM 847 N N . LEU A 1 105 ? 21.093 -22.442 23.635 1.00 36.28 105 LEU A N 1
ATOM 848 C CA . LEU A 1 105 ? 19.720 -22.056 23.262 1.00 36.28 105 LEU A CA 1
ATOM 849 C C . LEU A 1 105 ? 18.808 -23.266 22.984 1.00 36.28 105 LEU A C 1
ATOM 851 O O . LEU A 1 105 ? 17.591 -23.158 23.102 1.00 36.28 105 LEU A O 1
ATOM 855 N N . ALA A 1 106 ? 19.360 -24.455 22.724 1.00 34.88 106 ALA A N 1
ATOM 856 C CA . ALA A 1 106 ? 18.566 -25.686 22.772 1.00 34.88 106 ALA A CA 1
ATOM 857 C C . ALA A 1 106 ? 18.114 -26.000 24.215 1.00 34.88 106 ALA A C 1
ATOM 859 O O . ALA A 1 106 ? 17.036 -26.550 24.427 1.00 34.88 106 ALA A O 1
ATOM 860 N N . HIS A 1 107 ? 18.886 -25.561 25.219 1.00 36.53 107 HIS A N 1
ATOM 861 C CA . HIS A 1 107 ? 18.503 -25.583 26.636 1.00 36.53 107 HIS A CA 1
ATOM 862 C C . HIS A 1 107 ? 17.470 -24.486 26.983 1.00 36.53 107 HIS A C 1
ATOM 864 O O . HIS A 1 107 ? 16.660 -24.656 27.896 1.00 36.53 107 HIS A O 1
ATOM 870 N N . TRP A 1 108 ? 17.419 -23.400 26.197 1.00 33.12 108 TRP A N 1
ATOM 871 C CA . TRP A 1 108 ? 16.362 -22.376 26.252 1.00 33.12 108 TRP A CA 1
ATOM 872 C C . TRP A 1 108 ? 14.982 -22.876 25.808 1.00 33.12 108 TRP A C 1
ATOM 874 O O . TRP A 1 108 ? 13.989 -22.226 26.130 1.00 33.12 108 TRP A O 1
ATOM 884 N N . ARG A 1 109 ? 14.893 -24.058 25.175 1.00 34.97 109 ARG A N 1
ATOM 885 C CA . ARG A 1 109 ? 13.626 -24.784 24.975 1.00 34.97 109 ARG A CA 1
ATOM 886 C C . ARG A 1 109 ? 12.862 -24.974 26.292 1.00 34.97 109 ARG A C 1
ATOM 888 O O . ARG A 1 109 ? 11.640 -24.909 26.290 1.00 34.97 109 ARG A O 1
ATOM 895 N N . ASN A 1 110 ? 13.583 -25.152 27.406 1.00 34.81 110 ASN A N 1
ATOM 896 C CA . ASN A 1 110 ? 13.000 -25.349 28.737 1.00 34.81 110 ASN A CA 1
ATOM 897 C C . ASN A 1 110 ? 13.011 -24.073 29.610 1.00 34.81 110 ASN A C 1
ATOM 899 O O . ASN A 1 110 ? 12.210 -23.974 30.534 1.00 34.81 110 ASN A O 1
ATOM 903 N N . SER A 1 111 ? 13.867 -23.079 29.322 1.00 34.47 111 SER A N 1
ATOM 904 C CA . SER A 1 111 ? 13.965 -21.835 30.117 1.00 34.47 111 SER A CA 1
ATOM 905 C C . SER A 1 111 ? 13.121 -20.657 29.613 1.00 34.47 111 SER A C 1
ATOM 907 O O . SER A 1 111 ? 12.861 -19.752 30.395 1.00 34.47 111 SER A O 1
ATOM 909 N N . LEU A 1 112 ? 12.585 -20.669 28.386 1.00 33.78 112 LEU A N 1
ATOM 910 C CA . LEU A 1 112 ? 11.583 -19.668 27.948 1.00 33.78 112 LEU A CA 1
ATOM 911 C C . LEU A 1 112 ? 10.223 -19.793 28.651 1.00 33.78 112 LEU A C 1
ATOM 913 O O . LEU A 1 112 ? 9.347 -18.956 28.455 1.00 33.78 112 LEU A O 1
ATOM 917 N N . SER A 1 113 ? 10.067 -20.816 29.491 1.00 33.75 113 SER A N 1
ATOM 918 C CA . SER A 1 113 ? 8.928 -20.969 30.397 1.00 33.75 113 SER A CA 1
ATOM 919 C C . SER A 1 113 ? 9.184 -20.359 31.785 1.00 33.75 113 SER A C 1
ATOM 921 O O . SER A 1 113 ? 8.254 -20.279 32.578 1.00 33.75 113 SER A O 1
ATOM 923 N N . LEU A 1 114 ? 10.415 -19.925 32.109 1.00 29.44 114 LEU A N 1
ATOM 924 C CA . LEU A 1 114 ? 10.801 -19.473 33.453 1.00 29.44 114 LEU A CA 1
ATOM 925 C C . LEU A 1 114 ? 11.889 -18.368 33.391 1.00 29.44 114 LEU A C 1
ATOM 927 O O . LEU A 1 114 ? 13.078 -18.659 33.312 1.00 29.44 114 LEU A O 1
ATOM 931 N N . HIS A 1 115 ? 11.452 -17.107 33.517 1.00 26.16 115 HIS A N 1
ATOM 932 C CA . HIS A 1 115 ? 12.215 -15.849 33.708 1.00 26.16 115 HIS A CA 1
ATOM 933 C C . HIS A 1 115 ? 12.964 -15.203 32.508 1.00 26.16 115 HIS A C 1
ATOM 935 O O . HIS A 1 115 ? 13.619 -15.886 31.724 1.00 26.16 115 HIS A O 1
ATOM 941 N N . PRO A 1 116 ? 12.941 -13.851 32.387 1.00 31.33 116 PRO A N 1
ATOM 942 C CA . PRO A 1 116 ? 13.693 -13.119 31.365 1.00 31.33 116 PRO A CA 1
ATOM 943 C C . PRO A 1 116 ? 15.188 -12.974 31.729 1.00 31.33 116 PRO A C 1
ATOM 945 O O . PRO A 1 116 ? 15.512 -12.751 32.901 1.00 31.33 116 PRO A O 1
ATOM 948 N N . PRO A 1 117 ? 16.120 -13.028 30.754 1.00 30.72 117 PRO A N 1
ATOM 949 C CA . PRO A 1 117 ? 17.532 -12.783 30.994 1.00 30.72 117 PRO A CA 1
ATOM 950 C C . PRO A 1 117 ? 17.800 -11.273 30.991 1.00 30.72 117 PRO A C 1
ATOM 952 O O . PRO A 1 117 ? 17.230 -10.513 30.205 1.00 30.72 117 PRO A O 1
ATOM 955 N N . GLN A 1 118 ? 18.700 -10.829 31.864 1.00 32.66 118 GLN A N 1
ATOM 956 C CA . GLN A 1 118 ? 19.195 -9.457 31.843 1.00 32.66 118 GLN A CA 1
ATOM 957 C C . GLN A 1 118 ? 19.838 -9.143 30.482 1.00 32.66 118 GLN A C 1
ATOM 959 O O . GLN A 1 118 ? 20.715 -9.868 30.012 1.00 32.66 118 GLN A O 1
ATOM 964 N N . VAL A 1 119 ? 19.394 -8.059 29.844 1.00 34.44 119 VAL A N 1
ATOM 965 C CA . VAL A 1 119 ? 19.894 -7.617 28.537 1.00 34.44 119 VAL A CA 1
ATOM 966 C C . VAL A 1 119 ? 21.303 -7.028 28.686 1.00 34.44 119 VAL A C 1
ATOM 968 O O . VAL A 1 119 ? 21.514 -6.052 29.405 1.00 34.44 119 VAL A O 1
ATOM 971 N N . ASN A 1 120 ? 22.261 -7.633 27.978 1.00 29.27 120 ASN A N 1
ATOM 972 C CA . ASN A 1 120 ? 23.677 -7.256 27.919 1.00 29.27 120 ASN A CA 1
ATOM 973 C C . ASN A 1 120 ? 23.875 -5.926 27.120 1.00 29.27 120 ASN A C 1
ATOM 975 O O . ASN A 1 120 ? 23.115 -5.661 26.183 1.00 29.27 120 ASN A O 1
ATOM 979 N N . PRO A 1 121 ? 24.894 -5.086 27.411 1.00 26.09 121 PRO A N 1
ATOM 980 C CA . PRO A 1 121 ? 25.012 -3.677 26.982 1.00 26.09 121 PRO A CA 1
ATOM 981 C C . PRO A 1 121 ? 25.214 -3.346 25.489 1.00 26.09 121 PRO A C 1
ATOM 983 O O . PRO A 1 121 ? 25.415 -2.171 25.173 1.00 26.09 121 PRO A O 1
ATOM 986 N N . TRP A 1 122 ? 25.171 -4.305 24.562 1.00 25.52 122 TRP A N 1
ATOM 987 C CA . TRP A 1 122 ? 25.542 -4.071 23.153 1.00 25.52 122 TRP A CA 1
ATOM 988 C C . TRP A 1 122 ? 24.398 -3.563 22.249 1.00 25.52 122 TRP A C 1
ATOM 990 O O . TRP A 1 122 ? 24.655 -3.131 21.130 1.00 25.52 122 TRP A O 1
ATOM 1000 N N . ILE A 1 123 ? 23.149 -3.495 22.733 1.00 32.06 123 ILE A N 1
ATOM 1001 C CA . ILE A 1 123 ? 21.965 -3.042 21.954 1.00 32.06 123 ILE A CA 1
ATOM 1002 C C . ILE A 1 123 ? 21.807 -1.496 21.963 1.00 32.06 123 ILE A C 1
ATOM 1004 O O . ILE A 1 123 ? 20.728 -0.939 21.780 1.00 32.06 123 ILE A O 1
ATOM 1008 N N . ARG A 1 124 ? 22.889 -0.741 22.196 1.00 27.89 124 ARG A N 1
ATOM 1009 C CA . ARG A 1 124 ? 22.836 0.729 22.325 1.00 27.89 124 ARG A CA 1
ATOM 1010 C C . ARG A 1 124 ? 22.646 1.561 21.031 1.00 27.89 124 ARG A C 1
ATOM 1012 O O . ARG A 1 124 ? 22.209 2.697 21.200 1.00 27.89 124 ARG A O 1
ATOM 1019 N N . PRO A 1 125 ? 22.869 1.105 19.775 1.00 26.62 125 PRO A N 1
ATOM 1020 C CA . PRO A 1 125 ? 22.730 2.018 18.625 1.00 26.62 125 PRO A CA 1
ATOM 1021 C C . PRO A 1 125 ? 21.314 2.217 18.047 1.00 26.62 125 PRO A C 1
ATOM 1023 O O . PRO A 1 125 ? 21.150 3.055 17.170 1.00 26.62 125 PRO A O 1
ATOM 1026 N N . LEU A 1 126 ? 20.279 1.492 18.489 1.00 30.45 126 LEU A N 1
ATOM 1027 C CA . LEU A 1 126 ? 18.981 1.443 17.777 1.00 30.45 126 LEU A CA 1
ATOM 1028 C C . LEU A 1 126 ? 17.904 2.414 18.301 1.00 30.45 126 LEU A C 1
ATOM 1030 O O . LEU A 1 126 ? 16.719 2.250 18.031 1.00 30.45 126 LEU A O 1
ATOM 1034 N N . ARG A 1 127 ? 18.290 3.444 19.062 1.00 27.83 127 ARG A N 1
ATOM 1035 C CA . ARG A 1 127 ? 17.343 4.304 19.798 1.00 27.83 127 ARG A CA 1
ATOM 1036 C C . ARG A 1 127 ? 16.664 5.411 18.974 1.00 27.83 127 ARG A C 1
ATOM 1038 O O . ARG A 1 127 ? 15.852 6.140 19.533 1.00 27.83 127 ARG A O 1
ATOM 1045 N N . ASN A 1 128 ? 16.950 5.527 17.675 1.00 28.72 128 ASN A N 1
ATOM 1046 C CA . ASN A 1 128 ? 16.485 6.640 16.839 1.00 28.72 128 ASN A CA 1
ATOM 1047 C C . ASN A 1 128 ? 15.621 6.192 15.649 1.00 28.72 128 ASN A C 1
ATOM 1049 O O . ASN A 1 128 ? 15.958 6.512 14.518 1.00 28.72 128 ASN A O 1
ATOM 1053 N N . LEU A 1 129 ? 14.507 5.489 15.875 1.00 28.70 129 LEU A N 1
ATOM 1054 C CA . LEU A 1 129 ? 13.440 5.349 14.871 1.00 28.70 129 LEU A CA 1
ATOM 1055 C C . LEU A 1 129 ? 12.071 5.328 15.577 1.00 28.70 129 LEU A C 1
ATOM 1057 O O . LEU A 1 129 ? 11.668 4.336 16.178 1.00 28.70 129 LEU A O 1
ATOM 1061 N N . GLN A 1 130 ? 11.357 6.455 15.545 1.00 29.16 130 GLN A N 1
ATOM 1062 C CA . GLN A 1 130 ? 9.937 6.533 15.901 1.00 29.16 130 GLN A CA 1
ATOM 1063 C C . GLN A 1 130 ? 9.120 5.969 14.725 1.00 29.16 130 GLN A C 1
ATOM 1065 O O . GLN A 1 130 ? 8.897 6.678 13.750 1.00 29.16 130 GLN A O 1
ATOM 1070 N N . GLY A 1 131 ? 8.710 4.696 14.792 1.00 30.31 131 GLY A N 1
ATOM 1071 C CA . GLY A 1 131 ? 7.907 4.071 13.723 1.00 30.31 131 GLY A CA 1
ATOM 1072 C C . GLY A 1 131 ? 7.481 2.607 13.921 1.00 30.31 131 GLY A C 1
ATOM 1073 O O . GLY A 1 131 ? 7.067 1.966 12.967 1.00 30.31 131 GLY A O 1
ATOM 1074 N N . VAL A 1 132 ? 7.571 2.048 15.133 1.00 35.56 132 VAL A N 1
ATOM 1075 C CA . VAL A 1 132 ? 7.710 0.582 15.307 1.00 35.56 132 VAL A CA 1
ATOM 1076 C C . VAL A 1 132 ? 6.389 -0.173 15.583 1.00 35.56 132 VAL A C 1
ATOM 1078 O O . VAL A 1 132 ? 6.382 -1.394 15.664 1.00 35.56 132 VAL A O 1
ATOM 1081 N N . ALA A 1 133 ? 5.231 0.486 15.717 1.00 33.50 133 ALA A N 1
ATOM 1082 C CA . ALA A 1 133 ? 3.990 -0.225 16.084 1.00 33.50 133 ALA A CA 1
ATOM 1083 C C . ALA A 1 133 ? 3.469 -1.171 14.976 1.00 33.50 133 ALA A C 1
ATOM 1085 O O . ALA A 1 133 ? 3.033 -2.281 15.279 1.00 33.50 133 ALA A O 1
ATOM 1086 N N . GLY A 1 134 ? 3.578 -0.772 13.701 1.00 32.09 134 GLY A N 1
ATOM 1087 C CA . GLY A 1 134 ? 3.270 -1.642 12.554 1.00 32.09 134 GLY A CA 1
ATOM 1088 C C . GLY A 1 134 ? 4.311 -2.750 12.361 1.00 32.09 134 GLY A C 1
ATOM 1089 O O . GLY A 1 134 ? 3.964 -3.891 12.061 1.00 32.09 134 GLY A O 1
ATOM 1090 N N . GLU A 1 135 ? 5.581 -2.458 12.672 1.00 34.50 135 GLU A N 1
ATOM 1091 C CA . GLU A 1 135 ? 6.685 -3.404 12.475 1.00 34.50 135 GLU A CA 1
ATOM 1092 C C . GLU A 1 135 ? 6.601 -4.649 13.392 1.00 34.50 135 GLU A C 1
ATOM 1094 O O . GLU A 1 135 ? 7.114 -5.723 13.074 1.00 34.50 135 GLU A O 1
ATOM 1099 N N . ILE A 1 136 ? 5.881 -4.477 14.504 1.00 35.56 136 ILE A N 1
ATOM 1100 C CA . ILE A 1 136 ? 5.499 -5.388 15.590 1.00 35.56 136 ILE A CA 1
ATOM 1101 C C . ILE A 1 136 ? 4.672 -6.620 15.193 1.00 35.56 136 ILE A C 1
ATOM 1103 O O . ILE A 1 136 ? 4.981 -7.801 15.373 1.00 35.56 136 ILE A O 1
ATOM 1107 N N . GLN A 1 137 ? 3.516 -6.274 14.642 1.00 35.16 137 GLN A N 1
ATOM 1108 C CA . GLN A 1 137 ? 2.427 -7.180 14.312 1.00 35.16 137 GLN A CA 1
ATOM 1109 C C . GLN A 1 137 ? 2.813 -8.071 13.121 1.00 35.16 137 GLN A C 1
ATOM 1111 O O . GLN A 1 137 ? 2.517 -9.265 13.103 1.00 35.16 137 GLN A O 1
ATOM 1116 N N . GLU A 1 138 ? 3.594 -7.507 12.205 1.00 37.62 138 GLU A N 1
ATOM 1117 C CA . GLU A 1 138 ? 4.234 -8.182 11.078 1.00 37.62 138 GLU A CA 1
ATOM 1118 C C . GLU A 1 138 ? 5.405 -9.081 11.522 1.00 37.62 138 GLU A C 1
ATOM 1120 O O . GLU A 1 138 ? 5.501 -10.209 11.050 1.00 37.62 138 GLU A O 1
ATOM 1125 N N . LEU A 1 139 ? 6.207 -8.693 12.531 1.00 36.00 139 LEU A N 1
ATOM 1126 C CA . LEU A 1 139 ? 7.222 -9.589 13.117 1.00 36.00 139 LEU A CA 1
ATOM 1127 C C . LEU A 1 139 ? 6.593 -10.855 13.728 1.00 36.00 139 LEU A C 1
ATOM 1129 O O . LEU A 1 139 ? 7.226 -11.902 13.785 1.00 36.00 139 LEU A O 1
ATOM 1133 N N . LYS A 1 140 ? 5.345 -10.769 14.210 1.00 38.50 140 LYS A N 1
ATOM 1134 C CA . LYS A 1 140 ? 4.599 -11.898 14.790 1.00 38.50 140 LYS A CA 1
ATOM 1135 C C . LYS A 1 140 ? 4.040 -12.843 13.728 1.00 38.50 140 LYS A C 1
ATOM 1137 O O . LYS A 1 140 ? 3.972 -14.046 13.971 1.00 38.50 140 LYS A O 1
ATOM 1142 N N . HIS A 1 141 ? 3.674 -12.309 12.562 1.00 40.31 141 HIS A N 1
ATOM 1143 C CA . HIS A 1 141 ? 3.385 -13.105 11.370 1.00 40.31 141 HIS A CA 1
ATOM 1144 C C . HIS A 1 141 ? 4.647 -13.845 10.890 1.00 40.31 141 HIS A C 1
ATOM 1146 O O . HIS A 1 141 ? 4.575 -15.034 10.584 1.00 40.31 141 HIS A O 1
ATOM 1152 N N . ASP A 1 142 ? 5.808 -13.186 10.969 1.00 38.16 142 ASP A N 1
ATOM 1153 C CA . ASP A 1 142 ? 7.130 -13.739 10.634 1.00 38.16 142 ASP A CA 1
ATOM 1154 C C . ASP A 1 142 ? 7.668 -14.768 11.661 1.00 38.16 142 ASP A C 1
ATOM 1156 O O . ASP A 1 142 ? 8.695 -15.403 11.422 1.00 38.16 142 ASP A O 1
ATOM 1160 N N . LEU A 1 143 ? 7.008 -14.956 12.814 1.00 40.19 143 LEU A N 1
ATOM 1161 C CA . LEU A 1 143 ? 7.442 -15.863 13.896 1.00 40.19 143 LEU A CA 1
ATOM 1162 C C . LEU A 1 143 ? 6.764 -17.248 13.881 1.00 40.19 143 LEU A C 1
ATOM 1164 O O . LEU A 1 143 ? 7.053 -18.062 14.769 1.00 40.19 143 LEU A O 1
ATOM 1168 N N . LYS A 1 144 ? 5.899 -17.520 12.891 1.00 53.41 144 LYS A N 1
ATOM 1169 C CA . LYS A 1 144 ? 5.281 -18.837 12.647 1.00 53.41 144 LYS A CA 1
ATOM 1170 C C . LYS A 1 144 ? 6.328 -19.932 12.409 1.00 53.41 144 LYS A C 1
ATOM 1172 O O . LYS A 1 144 ? 7.480 -19.647 12.077 1.00 53.41 144 LYS A O 1
ATOM 1177 N N . ASP A 1 145 ? 5.926 -21.188 12.598 1.00 57.75 145 ASP A N 1
ATOM 1178 C CA . ASP A 1 145 ? 6.762 -22.337 12.241 1.00 57.75 145 ASP A CA 1
ATOM 1179 C C . ASP A 1 145 ? 7.132 -22.293 10.738 1.00 57.75 145 ASP A C 1
ATOM 1181 O O . ASP A 1 145 ? 6.279 -21.889 9.937 1.00 57.75 145 ASP A O 1
ATOM 1185 N N . PRO A 1 146 ? 8.367 -22.658 10.326 1.00 56.16 146 PRO A N 1
ATOM 1186 C CA . PRO A 1 146 ? 8.773 -22.643 8.920 1.00 56.16 146 PRO A CA 1
ATOM 1187 C C . PRO A 1 146 ? 7.817 -23.396 7.987 1.00 56.16 146 PRO A C 1
ATOM 1189 O O . PRO A 1 146 ? 7.572 -22.927 6.872 1.00 56.16 146 PRO A O 1
ATOM 1192 N N . GLU A 1 147 ? 7.231 -24.514 8.431 1.00 57.44 147 GLU A N 1
ATOM 1193 C CA . GLU A 1 147 ? 6.269 -25.276 7.628 1.00 57.44 147 GLU A CA 1
ATOM 1194 C C . GLU A 1 147 ? 4.932 -24.540 7.489 1.00 57.44 147 GLU A C 1
ATOM 1196 O O . GLU A 1 147 ? 4.379 -24.446 6.391 1.00 57.44 147 GLU A O 1
ATOM 1201 N N . GLU A 1 148 ? 4.433 -23.950 8.577 1.00 57.31 148 GLU A N 1
ATOM 1202 C CA . GLU A 1 148 ? 3.177 -23.191 8.586 1.00 57.31 148 GLU A CA 1
ATOM 1203 C C . GLU A 1 148 ? 3.294 -21.893 7.766 1.00 57.31 148 GLU A C 1
ATOM 1205 O O . GLU A 1 148 ? 2.390 -21.531 7.007 1.00 57.31 148 GLU A O 1
ATOM 1210 N N . ALA A 1 149 ? 4.436 -21.209 7.866 1.00 55.75 149 ALA A N 1
ATOM 1211 C CA . ALA A 1 149 ? 4.744 -20.013 7.089 1.00 55.75 149 ALA A CA 1
ATOM 1212 C C . ALA A 1 149 ? 4.888 -20.334 5.591 1.00 55.75 149 ALA A C 1
ATOM 1214 O O . ALA A 1 149 ? 4.340 -19.623 4.743 1.00 55.75 149 ALA A O 1
ATOM 1215 N N . ALA A 1 150 ? 5.562 -21.439 5.251 1.00 56.03 150 ALA A N 1
ATOM 1216 C CA . ALA A 1 150 ? 5.669 -21.916 3.876 1.00 56.03 150 ALA A CA 1
ATOM 1217 C C . ALA A 1 150 ? 4.301 -22.309 3.297 1.00 56.03 150 ALA A C 1
ATOM 1219 O O . ALA A 1 150 ? 3.998 -21.951 2.155 1.00 56.03 150 ALA A O 1
ATOM 1220 N N . ALA A 1 151 ? 3.453 -22.991 4.071 1.00 65.88 151 ALA A N 1
ATOM 1221 C CA . ALA A 1 151 ? 2.106 -23.366 3.648 1.00 65.88 151 ALA A CA 1
ATOM 1222 C C . ALA A 1 151 ? 1.221 -22.136 3.382 1.00 65.88 151 ALA A C 1
ATOM 1224 O O . ALA A 1 151 ? 0.546 -22.074 2.352 1.00 65.88 151 ALA A O 1
ATOM 1225 N N . ALA A 1 152 ? 1.275 -21.124 4.254 1.00 61.16 152 ALA A N 1
ATOM 1226 C CA . ALA A 1 152 ? 0.521 -19.881 4.088 1.00 61.16 152 ALA A CA 1
ATOM 1227 C C . ALA A 1 152 ? 0.990 -19.043 2.880 1.00 61.16 152 ALA A C 1
ATOM 1229 O O . ALA A 1 152 ? 0.165 -18.433 2.198 1.00 61.16 152 ALA A O 1
ATOM 1230 N N . ASN A 1 153 ? 2.294 -19.035 2.572 1.00 66.00 153 ASN A N 1
ATOM 1231 C CA . ASN A 1 153 ? 2.856 -18.298 1.430 1.00 66.00 153 ASN A CA 1
ATOM 1232 C C . ASN A 1 153 ? 2.639 -19.009 0.081 1.00 66.00 153 ASN A C 1
ATOM 1234 O O . ASN A 1 153 ? 2.677 -18.357 -0.965 1.00 66.00 153 ASN A O 1
ATOM 1238 N N . LEU A 1 154 ? 2.367 -20.321 0.082 1.00 65.50 154 LEU A N 1
ATOM 1239 C CA . LEU A 1 154 ? 2.318 -21.152 -1.125 1.00 65.50 154 LEU A CA 1
ATOM 1240 C C . LEU A 1 154 ? 1.381 -20.618 -2.230 1.00 65.50 154 LEU A C 1
ATOM 1242 O O . LEU A 1 154 ? 1.811 -20.597 -3.384 1.00 65.50 154 LEU A O 1
ATOM 1246 N N . PRO A 1 155 ? 0.152 -20.128 -1.953 1.00 64.94 155 PRO A N 1
ATOM 1247 C CA . PRO A 1 155 ? -0.706 -19.561 -2.996 1.00 64.94 155 PRO A CA 1
ATOM 1248 C C . PRO A 1 155 ? -0.126 -18.290 -3.630 1.00 64.94 155 PRO A C 1
ATOM 1250 O O . PRO A 1 155 ? -0.315 -18.060 -4.823 1.00 64.94 155 PRO A O 1
ATOM 1253 N N . SER A 1 156 ? 0.571 -17.459 -2.845 1.00 61.59 156 SER A N 1
ATOM 1254 C CA . SER A 1 156 ? 1.254 -16.257 -3.343 1.00 61.59 156 SER A CA 1
ATOM 1255 C C . SER A 1 156 ? 2.476 -16.636 -4.175 1.00 61.59 156 SER A C 1
ATOM 1257 O O . SER A 1 156 ? 2.622 -16.186 -5.312 1.00 61.59 156 SER A O 1
ATOM 1259 N N . PHE A 1 157 ? 3.296 -17.553 -3.663 1.00 63.31 157 PHE A N 1
ATOM 1260 C CA . PHE A 1 157 ? 4.465 -18.074 -4.361 1.00 63.31 157 PHE A CA 1
ATOM 1261 C C . PHE A 1 157 ? 4.114 -18.779 -5.676 1.00 63.31 157 PHE A C 1
ATOM 1263 O O . PHE A 1 157 ? 4.797 -18.574 -6.673 1.00 63.31 157 PHE A O 1
ATOM 1270 N N . ALA A 1 158 ? 3.032 -19.561 -5.726 1.00 64.62 158 ALA A N 1
ATOM 1271 C CA . ALA A 1 158 ? 2.596 -20.231 -6.951 1.00 64.62 158 ALA A CA 1
ATOM 1272 C C . ALA A 1 158 ? 2.305 -19.229 -8.081 1.00 64.62 158 ALA A C 1
ATOM 1274 O O . ALA A 1 158 ? 2.725 -19.450 -9.215 1.00 64.62 158 ALA A O 1
ATOM 1275 N N . ARG A 1 159 ? 1.670 -18.092 -7.759 1.00 64.62 159 ARG A N 1
ATOM 1276 C CA . ARG A 1 159 ? 1.428 -16.998 -8.716 1.00 64.62 159 ARG A CA 1
ATOM 1277 C C . ARG A 1 159 ? 2.730 -16.326 -9.158 1.00 64.62 159 ARG A C 1
ATOM 1279 O O . ARG A 1 159 ? 2.919 -16.091 -10.349 1.00 64.62 159 ARG A O 1
ATOM 1286 N N . LYS A 1 160 ? 3.652 -16.062 -8.220 1.00 62.00 160 LYS A N 1
ATOM 1287 C CA . LYS A 1 160 ? 4.999 -15.542 -8.533 1.00 62.00 160 LYS A CA 1
ATOM 1288 C C . LYS A 1 160 ? 5.738 -16.468 -9.501 1.00 62.00 160 LYS A C 1
ATOM 1290 O O . LYS A 1 160 ? 6.290 -16.017 -10.501 1.00 62.00 160 LYS A O 1
ATOM 1295 N N . LEU A 1 161 ? 5.721 -17.767 -9.206 1.00 64.44 161 LEU A N 1
ATOM 1296 C CA . LEU A 1 161 ? 6.380 -18.797 -9.994 1.00 64.44 161 LEU A CA 1
ATOM 1297 C C . LEU A 1 161 ? 5.780 -18.907 -11.397 1.00 64.44 161 LEU A C 1
ATOM 1299 O O . LEU A 1 161 ? 6.533 -19.091 -12.341 1.00 64.44 161 LEU A O 1
ATOM 1303 N N . GLU A 1 162 ? 4.463 -18.771 -11.555 1.00 67.56 162 GLU A N 1
ATOM 1304 C CA . GLU A 1 162 ? 3.805 -18.794 -12.867 1.00 67.56 162 GLU A CA 1
ATOM 1305 C C . GLU A 1 162 ? 4.300 -17.658 -13.776 1.00 67.56 162 GLU A C 1
ATOM 1307 O O . GLU A 1 162 ? 4.617 -17.892 -14.944 1.00 67.56 162 GLU A O 1
ATOM 1312 N N . ILE A 1 163 ? 4.430 -16.439 -13.240 1.00 59.59 163 ILE A N 1
ATOM 1313 C CA . ILE A 1 163 ? 4.951 -15.293 -14.000 1.00 59.59 163 ILE A CA 1
ATOM 1314 C C . ILE A 1 163 ? 6.430 -15.501 -14.338 1.00 59.59 163 ILE A C 1
ATOM 1316 O O . ILE A 1 163 ? 6.819 -15.325 -15.492 1.00 59.59 163 ILE A O 1
ATOM 1320 N N . LEU A 1 164 ? 7.241 -15.934 -13.367 1.00 57.66 164 LEU A N 1
ATOM 1321 C CA . LEU A 1 164 ? 8.658 -16.237 -13.588 1.00 57.66 164 LEU A CA 1
ATOM 1322 C C . LEU A 1 164 ? 8.847 -17.364 -14.606 1.00 57.66 164 LEU A C 1
ATOM 1324 O O . LEU A 1 164 ? 9.728 -17.280 -15.448 1.00 57.66 164 LEU A O 1
ATOM 1328 N N . GLN A 1 165 ? 8.014 -18.404 -14.576 1.00 60.53 165 GLN A N 1
ATOM 1329 C CA . GLN A 1 165 ? 8.053 -19.486 -15.556 1.00 60.53 165 GLN A CA 1
ATOM 1330 C C . GLN A 1 165 ? 7.721 -18.985 -16.955 1.00 60.53 165 GLN A C 1
ATOM 1332 O O . GLN A 1 165 ? 8.407 -19.376 -17.888 1.00 60.53 165 GLN A O 1
ATOM 1337 N N . ARG A 1 166 ? 6.727 -18.103 -17.116 1.00 61.78 166 ARG A N 1
ATOM 1338 C CA . ARG A 1 166 ? 6.447 -17.473 -18.416 1.00 61.78 166 ARG A CA 1
ATOM 1339 C C . ARG A 1 166 ? 7.622 -16.627 -18.894 1.00 61.78 166 ARG A C 1
ATOM 1341 O O . ARG A 1 166 ? 8.048 -16.808 -20.022 1.00 61.78 166 ARG A O 1
ATOM 1348 N N . GLN A 1 167 ? 8.190 -15.783 -18.032 1.00 56.56 167 GLN A N 1
ATOM 1349 C CA . GLN A 1 167 ? 9.366 -14.972 -18.372 1.00 56.56 167 GLN A CA 1
ATOM 1350 C C . GLN A 1 167 ? 10.563 -15.844 -18.761 1.00 56.56 167 GLN A C 1
ATOM 1352 O O . GLN A 1 167 ? 11.183 -15.608 -19.790 1.00 56.56 167 GLN A O 1
ATOM 1357 N N . ILE A 1 168 ? 10.841 -16.895 -17.986 1.00 54.94 168 ILE A N 1
ATOM 1358 C CA . ILE A 1 168 ? 11.913 -17.848 -18.272 1.00 54.94 168 ILE A CA 1
ATOM 1359 C C . ILE A 1 168 ? 11.614 -18.618 -19.553 1.00 54.94 168 ILE A C 1
ATOM 1361 O O . ILE A 1 168 ? 12.538 -18.828 -20.317 1.00 54.94 168 ILE A O 1
ATOM 1365 N N . VAL A 1 169 ? 10.381 -19.046 -19.834 1.00 55.19 169 VAL A N 1
ATOM 1366 C CA . VAL A 1 169 ? 10.032 -19.720 -21.098 1.00 55.19 169 VAL A CA 1
ATOM 1367 C C . VAL A 1 169 ? 10.201 -18.761 -22.277 1.00 55.19 169 VAL A C 1
ATOM 1369 O O . VAL A 1 169 ? 10.889 -19.113 -23.227 1.00 55.19 169 VAL A O 1
ATOM 1372 N N . ASP A 1 170 ? 9.709 -17.527 -22.178 1.00 52.06 170 ASP A N 1
ATOM 1373 C CA . ASP A 1 170 ? 9.858 -16.495 -23.211 1.00 52.06 170 ASP A CA 1
ATOM 1374 C C . ASP A 1 170 ? 11.333 -16.099 -23.443 1.00 52.06 170 ASP A C 1
ATOM 1376 O O . ASP A 1 170 ? 11.721 -15.735 -24.558 1.00 52.06 170 ASP A O 1
ATOM 1380 N N . GLU A 1 171 ? 12.177 -16.144 -22.405 1.00 47.31 171 GLU A N 1
ATOM 1381 C CA . GLU A 1 171 ? 13.626 -15.912 -22.491 1.00 47.31 171 GLU A CA 1
ATOM 1382 C C . GLU A 1 171 ? 14.389 -17.153 -22.979 1.00 47.31 171 GLU A C 1
ATOM 1384 O O . GLU A 1 171 ? 15.240 -17.052 -23.861 1.00 47.31 171 GLU A O 1
ATOM 1389 N N . THR A 1 172 ? 14.077 -18.343 -22.467 1.00 39.66 172 THR A N 1
ATOM 1390 C CA . THR A 1 172 ? 14.731 -19.608 -22.842 1.00 39.66 172 THR A CA 1
ATOM 1391 C C . THR A 1 172 ? 14.371 -20.034 -24.255 1.00 39.66 172 THR A C 1
ATOM 1393 O O . THR A 1 172 ? 15.247 -20.515 -24.960 1.00 39.66 172 THR A O 1
ATOM 1396 N N . GLU A 1 173 ? 13.164 -19.766 -24.748 1.00 45.25 173 GLU A N 1
ATOM 1397 C CA . GLU A 1 173 ? 12.808 -19.989 -26.154 1.00 45.25 173 GLU A CA 1
ATOM 1398 C C . GLU A 1 173 ? 13.657 -19.105 -27.095 1.00 45.25 173 GLU A C 1
ATOM 1400 O O . GLU A 1 173 ? 14.036 -19.530 -28.189 1.00 45.25 173 GLU A O 1
ATOM 1405 N N . LYS A 1 174 ? 14.088 -17.919 -26.632 1.00 48.28 174 LYS A N 1
ATOM 1406 C CA . LYS A 1 174 ? 15.039 -17.044 -27.349 1.00 48.28 174 LYS A CA 1
ATOM 1407 C C . LYS A 1 174 ? 16.506 -17.485 -27.206 1.00 48.28 174 LYS A C 1
ATOM 1409 O O . LYS A 1 174 ? 17.309 -17.202 -28.100 1.00 48.28 174 LYS A O 1
ATOM 1414 N N . ILE A 1 175 ? 16.871 -18.150 -26.104 1.00 41.28 175 ILE A N 1
ATOM 1415 C CA . ILE A 1 175 ? 18.259 -18.494 -25.723 1.00 41.28 175 ILE A CA 1
ATOM 1416 C C . ILE A 1 175 ? 18.662 -19.923 -26.145 1.00 41.28 175 ILE A C 1
ATOM 1418 O O . ILE A 1 175 ? 19.780 -20.135 -26.618 1.00 41.28 175 ILE A O 1
ATOM 1422 N N . VAL A 1 176 ? 17.762 -20.906 -26.042 1.00 39.53 176 VAL A N 1
ATOM 1423 C CA . VAL A 1 176 ? 18.034 -22.346 -26.249 1.00 39.53 176 VAL A CA 1
ATOM 1424 C C . VAL A 1 176 ? 18.411 -22.673 -27.699 1.00 39.53 176 VAL A C 1
ATOM 1426 O O . VAL A 1 176 ? 19.139 -23.630 -27.944 1.00 39.53 176 VAL A O 1
ATOM 1429 N N . VAL A 1 177 ? 18.040 -21.828 -28.666 1.00 45.16 177 VAL A N 1
ATOM 1430 C CA . VAL A 1 177 ? 18.469 -21.978 -30.070 1.00 45.16 177 VAL A CA 1
ATOM 1431 C C . VAL A 1 177 ? 19.929 -21.521 -30.295 1.00 45.16 177 VAL A C 1
ATOM 1433 O O . VAL A 1 177 ? 20.474 -21.739 -31.372 1.00 45.16 177 VAL A O 1
ATOM 1436 N N . ARG A 1 178 ? 20.602 -20.882 -29.317 1.00 48.75 178 ARG A N 1
ATOM 1437 C CA . ARG A 1 178 ? 21.883 -20.170 -29.549 1.00 48.75 178 ARG A CA 1
ATOM 1438 C C . ARG A 1 178 ? 23.055 -20.514 -28.616 1.00 48.75 178 ARG A C 1
ATOM 1440 O O . ARG A 1 178 ? 24.178 -20.124 -28.929 1.00 48.75 178 ARG A O 1
ATOM 1447 N N . GLU A 1 179 ? 22.837 -21.207 -27.499 1.00 37.88 179 GLU A N 1
ATOM 1448 C CA . GLU A 1 179 ? 23.869 -21.387 -26.454 1.00 37.88 179 GLU A CA 1
ATOM 1449 C C . GLU A 1 179 ? 24.795 -22.603 -26.645 1.00 37.88 179 GLU A C 1
ATOM 1451 O O . GLU A 1 179 ? 25.940 -22.556 -26.198 1.00 37.88 179 GLU A O 1
ATOM 1456 N N . SER A 1 180 ? 24.372 -23.665 -27.345 1.00 38.03 180 SER A N 1
ATOM 1457 C CA . SER A 1 180 ? 25.170 -24.908 -27.428 1.00 38.03 180 SER A CA 1
ATOM 1458 C C . SER A 1 180 ? 26.531 -24.739 -28.131 1.00 38.03 180 SER A C 1
ATOM 1460 O O . SER A 1 180 ? 27.440 -25.521 -27.862 1.00 38.03 180 SER A O 1
ATOM 1462 N N . ASP A 1 181 ? 26.700 -23.700 -28.961 1.00 36.41 181 ASP A N 1
ATOM 1463 C CA . ASP A 1 181 ? 27.933 -23.444 -29.728 1.00 36.41 181 ASP A CA 1
ATOM 1464 C C . ASP A 1 181 ? 28.785 -22.279 -29.172 1.00 36.41 181 ASP A C 1
ATOM 1466 O O . ASP A 1 181 ? 29.937 -22.093 -29.569 1.00 36.41 181 ASP A O 1
ATOM 1470 N N . ARG A 1 182 ? 28.249 -21.462 -28.249 1.00 50.22 182 ARG A N 1
ATOM 1471 C CA . ARG A 1 182 ? 28.842 -20.162 -27.858 1.00 50.22 182 ARG A CA 1
ATOM 1472 C C . ARG A 1 182 ? 29.757 -20.204 -26.636 1.00 50.22 182 ARG A C 1
ATOM 1474 O O . ARG A 1 182 ? 30.652 -19.364 -26.524 1.00 50.22 182 ARG A O 1
ATOM 1481 N N . VAL A 1 183 ? 29.566 -21.177 -25.747 1.00 44.66 183 VAL A N 1
ATOM 1482 C CA . VAL A 1 183 ? 30.277 -21.265 -24.455 1.00 44.66 183 VAL A CA 1
ATOM 1483 C C . VAL A 1 183 ? 31.792 -21.466 -24.629 1.00 44.66 183 VAL A C 1
ATOM 1485 O O . VAL A 1 183 ? 32.571 -21.044 -23.780 1.00 44.66 183 VAL A O 1
ATOM 1488 N N . ILE A 1 184 ? 32.236 -22.027 -25.759 1.00 43.25 184 ILE A N 1
ATOM 1489 C CA . ILE A 1 184 ? 33.666 -22.224 -26.056 1.00 43.25 184 ILE A CA 1
ATOM 1490 C C . ILE A 1 184 ? 34.304 -20.957 -26.668 1.00 43.25 184 ILE A C 1
ATOM 1492 O O . ILE A 1 184 ? 35.480 -20.686 -26.437 1.00 43.25 184 ILE A O 1
ATOM 1496 N N . ALA A 1 185 ? 33.538 -20.134 -27.396 1.00 47.31 185 ALA A N 1
ATOM 1497 C CA . ALA A 1 185 ? 34.047 -18.930 -28.064 1.00 47.31 185 ALA A CA 1
ATOM 1498 C C . ALA A 1 185 ? 34.101 -17.691 -27.146 1.00 47.31 185 ALA A C 1
ATOM 1500 O O . ALA A 1 185 ? 34.968 -16.832 -27.311 1.00 47.31 185 ALA A O 1
ATOM 1501 N N . SER A 1 186 ? 33.206 -17.594 -26.157 1.00 47.09 186 SER A N 1
ATOM 1502 C CA . SER A 1 186 ? 33.058 -16.413 -25.289 1.00 47.09 186 SER A CA 1
ATOM 1503 C C . SER A 1 186 ? 34.222 -16.181 -24.315 1.00 47.09 186 SER A C 1
ATOM 1505 O O . SER A 1 186 ? 34.407 -15.057 -23.852 1.00 47.09 186 SER A O 1
ATOM 1507 N N . VAL A 1 187 ? 35.027 -17.212 -24.037 1.00 42.81 187 VAL A N 1
ATOM 1508 C CA . VAL A 1 187 ? 36.183 -17.148 -23.121 1.00 42.81 187 VAL A CA 1
ATOM 1509 C C . VAL A 1 187 ? 37.454 -16.626 -23.820 1.00 42.81 187 VAL A C 1
ATOM 1511 O O . VAL A 1 187 ? 38.360 -16.137 -23.152 1.00 42.81 187 VAL A O 1
ATOM 1514 N N . ILE A 1 188 ? 37.513 -16.675 -25.159 1.00 47.66 188 ILE A N 1
ATOM 1515 C CA . ILE A 1 188 ? 38.676 -16.266 -25.981 1.00 47.66 188 ILE A CA 1
ATOM 1516 C C . ILE A 1 188 ? 38.408 -14.942 -26.740 1.00 47.66 188 ILE A C 1
ATOM 1518 O O . ILE A 1 188 ? 39.332 -14.275 -27.201 1.00 47.66 188 ILE A O 1
ATOM 1522 N N . ALA A 1 189 ? 37.139 -14.541 -26.841 1.00 58.34 189 ALA A N 1
ATOM 1523 C CA . ALA A 1 189 ? 36.643 -13.371 -27.564 1.00 58.34 189 ALA A CA 1
ATOM 1524 C C . ALA A 1 189 ? 37.084 -12.014 -26.963 1.00 58.34 189 ALA A C 1
ATOM 1526 O O . ALA A 1 189 ? 37.051 -11.806 -25.747 1.00 58.34 189 ALA A O 1
ATOM 1527 N N . GLY A 1 190 ? 37.435 -11.047 -27.823 1.00 63.34 190 GLY A N 1
ATOM 1528 C CA . GLY A 1 190 ? 37.715 -9.671 -27.410 1.00 63.34 190 GLY A CA 1
ATOM 1529 C C . GLY A 1 190 ? 36.460 -8.949 -26.884 1.00 63.34 190 GLY A C 1
ATOM 1530 O O . GLY A 1 190 ? 35.335 -9.405 -27.093 1.00 63.34 190 GLY A O 1
ATOM 1531 N N . PRO A 1 191 ? 36.589 -7.784 -26.214 1.00 65.69 191 PRO A N 1
ATOM 1532 C CA . PRO A 1 191 ? 35.446 -7.079 -25.628 1.00 65.69 191 PRO A CA 1
ATOM 1533 C C . PRO A 1 191 ? 34.310 -6.778 -26.615 1.00 65.69 191 PRO A C 1
ATOM 1535 O O . PRO A 1 191 ? 33.149 -6.887 -26.231 1.00 65.69 191 PRO A O 1
ATOM 1538 N N . HIS A 1 192 ? 34.645 -6.455 -27.868 1.00 74.19 192 HIS A N 1
ATOM 1539 C CA . HIS A 1 192 ? 33.688 -6.168 -28.938 1.00 74.19 192 HIS A CA 1
ATOM 1540 C C . HIS A 1 192 ? 33.054 -7.436 -29.528 1.00 74.19 192 HIS A C 1
ATOM 1542 O O . HIS A 1 192 ? 31.897 -7.390 -29.919 1.00 74.19 192 HIS A O 1
ATOM 1548 N N . ASP A 1 193 ? 33.736 -8.584 -29.512 1.00 77.19 193 ASP A N 1
ATOM 1549 C CA . ASP A 1 193 ? 33.213 -9.866 -30.022 1.00 77.19 193 ASP A CA 1
ATOM 1550 C C . ASP A 1 193 ? 32.053 -10.425 -29.177 1.00 77.19 193 ASP A C 1
ATOM 1552 O O . ASP A 1 193 ? 31.333 -11.330 -29.597 1.00 77.19 193 ASP A O 1
ATOM 1556 N N . ARG A 1 194 ? 31.839 -9.855 -27.985 1.00 80.12 194 ARG A N 1
ATOM 1557 C CA . ARG A 1 194 ? 30.699 -10.152 -27.108 1.00 80.12 194 ARG A CA 1
ATOM 1558 C C . ARG A 1 194 ? 29.437 -9.349 -27.454 1.00 80.12 194 ARG A C 1
ATOM 1560 O O . ARG A 1 194 ? 28.377 -9.648 -26.904 1.00 80.12 194 ARG A O 1
ATOM 1567 N N . LEU A 1 195 ? 29.520 -8.340 -28.327 1.00 84.62 195 LEU A N 1
ATOM 1568 C CA . LEU A 1 195 ? 28.358 -7.555 -28.759 1.00 84.62 195 LEU A CA 1
ATOM 1569 C C . LEU A 1 195 ? 27.511 -8.337 -29.766 1.00 84.62 195 LEU A C 1
ATOM 1571 O O . LEU A 1 195 ? 28.034 -8.964 -30.684 1.00 84.62 195 LEU A O 1
ATOM 1575 N N . VAL A 1 196 ? 26.190 -8.296 -29.589 1.00 85.62 196 VAL A N 1
ATOM 1576 C CA . VAL A 1 196 ? 25.246 -9.067 -30.416 1.00 85.62 196 VAL A CA 1
ATOM 1577 C C . VAL A 1 196 ? 24.721 -8.261 -31.607 1.00 85.62 196 VAL A C 1
ATOM 1579 O O . VAL A 1 196 ? 24.578 -8.809 -32.700 1.00 85.62 196 VAL A O 1
ATOM 1582 N N . ASP A 1 197 ? 24.418 -6.975 -31.416 1.00 90.50 197 ASP A N 1
ATOM 1583 C CA . ASP A 1 197 ? 23.893 -6.118 -32.483 1.00 90.50 197 ASP A CA 1
ATOM 1584 C C . ASP A 1 197 ? 25.009 -5.681 -33.446 1.00 90.50 197 ASP A C 1
ATOM 1586 O O . ASP A 1 197 ? 26.079 -5.239 -33.025 1.00 90.50 197 ASP A O 1
ATOM 1590 N N . LYS A 1 198 ? 24.758 -5.815 -34.754 1.00 89.31 198 LYS A N 1
ATOM 1591 C CA . LYS A 1 198 ? 25.763 -5.602 -35.807 1.00 89.31 198 LYS A CA 1
ATOM 1592 C C . LYS A 1 198 ? 26.229 -4.152 -35.904 1.00 89.31 198 LYS A C 1
ATOM 1594 O O . LYS A 1 198 ? 27.408 -3.921 -36.172 1.00 89.31 198 LYS A O 1
ATOM 1599 N N . ASP A 1 199 ? 25.325 -3.197 -35.705 1.00 89.56 199 ASP A N 1
ATOM 1600 C CA . ASP A 1 199 ? 25.649 -1.776 -35.828 1.00 89.56 199 ASP A CA 1
ATOM 1601 C C . ASP A 1 199 ? 26.440 -1.315 -34.601 1.00 89.56 199 ASP A C 1
ATOM 1603 O O . ASP A 1 199 ? 27.464 -0.646 -34.742 1.00 89.56 199 ASP A O 1
ATOM 1607 N N . ILE A 1 200 ? 26.045 -1.772 -33.405 1.00 92.00 200 ILE A N 1
ATOM 1608 C CA . ILE A 1 200 ? 26.811 -1.514 -32.179 1.00 92.00 200 ILE A CA 1
ATOM 1609 C C . ILE A 1 200 ? 28.184 -2.189 -32.234 1.00 92.00 200 ILE A C 1
ATOM 1611 O O . ILE A 1 200 ? 29.171 -1.549 -31.889 1.00 92.00 200 ILE A O 1
ATOM 1615 N N . TYR A 1 201 ? 28.279 -3.435 -32.711 1.00 89.88 201 TYR A N 1
ATOM 1616 C CA . TYR A 1 201 ? 29.558 -4.123 -32.921 1.00 89.88 201 TYR A CA 1
ATOM 1617 C C . TYR A 1 201 ? 30.492 -3.321 -33.835 1.00 89.88 201 TYR A C 1
ATOM 1619 O O . TYR A 1 201 ? 31.651 -3.091 -33.488 1.00 89.88 201 TYR A O 1
ATOM 1627 N N . ALA A 1 202 ? 29.989 -2.885 -34.995 1.00 90.00 202 ALA A N 1
ATOM 1628 C CA . ALA A 1 202 ? 30.776 -2.147 -35.977 1.00 90.00 202 ALA A CA 1
ATOM 1629 C C . ALA A 1 202 ? 31.292 -0.823 -35.401 1.00 90.00 202 ALA A C 1
ATOM 1631 O O . ALA A 1 202 ? 32.491 -0.565 -35.474 1.00 90.00 202 ALA A O 1
ATOM 1632 N N . LEU A 1 203 ? 30.413 -0.051 -34.756 1.00 91.44 203 LEU A N 1
ATOM 1633 C CA . LEU A 1 203 ? 30.778 1.194 -34.085 1.00 91.44 203 LEU A CA 1
ATOM 1634 C C . LEU A 1 203 ? 31.831 0.964 -32.990 1.00 91.44 203 LEU A C 1
ATOM 1636 O O . LEU A 1 203 ? 32.837 1.665 -32.923 1.00 91.44 203 LEU A O 1
ATOM 1640 N N . TRP A 1 204 ? 31.618 -0.034 -32.129 1.00 90.38 204 TRP A N 1
ATOM 1641 C CA . TRP A 1 204 ? 32.510 -0.318 -31.002 1.00 90.38 204 TRP A CA 1
ATOM 1642 C C . TRP A 1 204 ? 33.905 -0.744 -31.463 1.00 90.38 204 TRP A C 1
ATOM 1644 O O . TRP A 1 204 ? 34.907 -0.383 -30.841 1.00 90.38 204 TRP A O 1
ATOM 1654 N N . LYS A 1 205 ? 33.964 -1.495 -32.570 1.00 88.44 205 LYS A N 1
ATOM 1655 C CA . LYS A 1 205 ? 35.203 -1.929 -33.216 1.00 88.44 205 LYS A CA 1
ATOM 1656 C C . LYS A 1 205 ? 35.931 -0.769 -33.890 1.00 88.44 205 LYS A C 1
ATOM 1658 O O . LYS A 1 205 ? 37.132 -0.629 -33.686 1.00 88.44 205 LYS A O 1
ATOM 1663 N N . GLU A 1 206 ? 35.219 0.053 -34.658 1.00 89.19 206 GLU A N 1
ATOM 1664 C CA . GLU A 1 206 ? 35.769 1.225 -35.351 1.00 89.19 206 GLU A CA 1
ATOM 1665 C C . GLU A 1 206 ? 36.391 2.223 -34.367 1.00 89.19 206 GLU A C 1
ATOM 1667 O O . GLU A 1 206 ? 37.511 2.686 -34.565 1.00 89.19 206 GLU A O 1
ATOM 1672 N N . MET A 1 207 ? 35.705 2.474 -33.252 1.00 89.44 207 MET A N 1
ATOM 1673 C CA . MET A 1 207 ? 36.160 3.405 -32.219 1.00 89.44 207 MET A CA 1
ATOM 1674 C C . MET A 1 207 ? 37.204 2.809 -31.259 1.00 89.44 207 MET A C 1
ATOM 1676 O O . MET A 1 207 ? 37.724 3.520 -30.395 1.00 89.44 207 MET A O 1
ATOM 1680 N N . GLY A 1 208 ? 37.509 1.511 -31.368 1.00 84.19 208 GLY A N 1
ATOM 1681 C CA . GLY A 1 208 ? 38.516 0.833 -30.548 1.00 84.19 208 GLY A CA 1
ATOM 1682 C C . GLY A 1 208 ? 38.184 0.773 -29.051 1.00 84.19 208 GLY A C 1
ATOM 1683 O O . GLY A 1 208 ? 39.094 0.739 -28.215 1.00 84.19 208 GLY A O 1
ATOM 1684 N N . TRP A 1 209 ? 36.901 0.788 -28.680 1.00 87.31 209 TRP A N 1
ATOM 1685 C CA . TRP A 1 209 ? 36.503 0.752 -27.272 1.00 87.31 209 TRP A CA 1
ATOM 1686 C C . TRP A 1 209 ? 36.720 -0.636 -26.653 1.00 87.31 209 TRP A C 1
ATOM 1688 O O . TRP A 1 209 ? 36.567 -1.675 -27.296 1.00 87.31 209 TRP A O 1
ATOM 1698 N N . ARG A 1 210 ? 37.088 -0.652 -25.364 1.00 82.62 210 ARG A N 1
ATOM 1699 C CA . ARG A 1 210 ? 37.345 -1.884 -24.597 1.00 82.62 210 ARG A CA 1
ATOM 1700 C C . ARG A 1 210 ? 36.050 -2.396 -23.950 1.00 82.62 210 ARG A C 1
ATOM 1702 O O . ARG A 1 210 ? 35.057 -2.584 -24.640 1.00 82.62 210 ARG A O 1
ATOM 1709 N N . GLY A 1 211 ? 36.051 -2.668 -22.643 1.00 77.75 211 GLY A N 1
ATOM 1710 C CA . GLY A 1 211 ? 34.886 -3.209 -21.929 1.00 77.75 211 GLY A CA 1
ATOM 1711 C C . GLY A 1 211 ? 33.776 -2.193 -21.637 1.00 77.75 211 GLY A C 1
ATOM 1712 O O . GLY A 1 211 ? 32.635 -2.601 -21.427 1.00 77.75 211 GLY A O 1
ATOM 1713 N N . SER A 1 212 ? 34.097 -0.898 -21.638 1.00 86.00 212 SER A N 1
ATOM 1714 C CA . SER A 1 212 ? 33.155 0.194 -21.385 1.00 86.00 212 SER A CA 1
ATOM 1715 C C . SER A 1 212 ? 33.585 1.487 -22.082 1.00 86.00 212 SER A C 1
ATOM 1717 O O . SER A 1 212 ? 34.747 1.651 -22.471 1.00 86.00 212 SER A O 1
ATOM 1719 N N . VAL A 1 213 ? 32.638 2.410 -22.242 1.00 91.12 213 VAL A N 1
ATOM 1720 C CA . VAL A 1 213 ? 32.821 3.726 -22.870 1.00 91.12 213 VAL A CA 1
ATOM 1721 C C . VAL A 1 213 ? 31.987 4.772 -22.129 1.00 91.12 213 VAL A C 1
ATOM 1723 O O . VAL A 1 213 ? 30.921 4.459 -21.618 1.00 91.12 213 VAL A O 1
ATOM 1726 N N . LYS A 1 214 ? 32.440 6.031 -22.057 1.00 89.81 214 LYS A N 1
ATOM 1727 C CA . LYS A 1 214 ? 31.625 7.120 -21.485 1.00 89.81 214 LYS A CA 1
ATOM 1728 C C . LYS A 1 214 ? 30.321 7.264 -22.272 1.00 89.81 214 LYS A C 1
ATOM 1730 O O . LYS A 1 214 ? 30.375 7.482 -23.484 1.00 89.81 214 LYS A O 1
ATOM 1735 N N . ALA A 1 215 ? 29.177 7.238 -21.593 1.00 89.44 215 ALA A N 1
ATOM 1736 C CA . ALA A 1 215 ? 27.862 7.170 -22.234 1.00 89.44 215 ALA A CA 1
ATOM 1737 C C . ALA A 1 215 ? 27.627 8.312 -23.239 1.00 89.44 215 ALA A C 1
ATOM 1739 O O . ALA A 1 215 ? 27.187 8.098 -24.367 1.00 89.44 215 ALA A O 1
ATOM 1740 N N . ARG A 1 216 ? 28.052 9.533 -22.894 1.00 87.75 216 ARG A N 1
ATOM 1741 C CA . ARG A 1 216 ? 27.967 10.685 -23.806 1.00 87.75 216 ARG A CA 1
ATOM 1742 C C . ARG A 1 216 ? 28.800 10.523 -25.079 1.00 87.75 216 ARG A C 1
ATOM 1744 O O . ARG A 1 216 ? 28.342 10.913 -26.147 1.00 87.75 216 ARG A O 1
ATOM 1751 N N . HIS A 1 217 ? 30.011 9.975 -24.972 1.00 90.31 217 HIS A N 1
ATOM 1752 C CA . HIS A 1 217 ? 30.881 9.752 -26.132 1.00 90.31 217 HIS A CA 1
ATOM 1753 C C . HIS A 1 217 ? 30.322 8.641 -27.022 1.00 90.31 217 HIS A C 1
ATOM 1755 O O . HIS A 1 217 ? 30.321 8.784 -28.241 1.00 90.31 217 HIS A O 1
ATOM 1761 N N . PHE A 1 218 ? 29.795 7.581 -26.404 1.00 91.81 218 PHE A N 1
ATOM 1762 C CA . PHE A 1 218 ? 29.124 6.492 -27.103 1.00 91.81 218 PHE A CA 1
ATOM 1763 C C . PHE A 1 218 ? 27.961 7.000 -27.956 1.00 91.81 218 PHE A C 1
ATOM 1765 O O . PHE A 1 218 ? 27.925 6.755 -29.156 1.00 91.81 218 PHE A O 1
ATOM 1772 N N . VAL A 1 219 ? 27.050 7.780 -27.366 1.00 89.75 219 VAL A N 1
ATOM 1773 C CA . VAL A 1 219 ? 25.874 8.297 -28.081 1.00 89.75 219 VAL A CA 1
ATOM 1774 C C . VAL A 1 219 ? 26.246 9.325 -29.157 1.00 89.75 219 VAL A C 1
ATOM 1776 O O . VAL A 1 219 ? 25.591 9.370 -30.197 1.00 89.75 219 VAL A O 1
ATOM 1779 N N . LEU A 1 220 ? 27.293 10.137 -28.949 1.00 91.38 220 LEU A N 1
ATOM 1780 C CA . LEU A 1 220 ? 27.803 11.042 -29.989 1.00 91.38 220 LEU A CA 1
ATOM 1781 C C . LEU A 1 220 ? 28.299 10.260 -31.208 1.00 91.38 220 LEU A C 1
ATOM 1783 O O . LEU A 1 220 ? 27.885 10.553 -32.324 1.00 91.38 220 LEU A O 1
ATOM 1787 N N . ALA A 1 221 ? 29.119 9.237 -30.989 1.00 92.25 221 ALA A N 1
ATOM 1788 C CA . ALA A 1 221 ? 29.638 8.419 -32.075 1.00 92.25 221 ALA A CA 1
ATOM 1789 C C . ALA A 1 221 ? 28.535 7.559 -32.725 1.00 92.25 221 ALA A C 1
ATOM 1791 O O . ALA A 1 221 ? 28.524 7.393 -33.938 1.00 92.25 221 ALA A O 1
ATOM 1792 N N . LEU A 1 222 ? 27.547 7.092 -31.952 1.00 91.75 222 LEU A N 1
ATOM 1793 C CA . LEU A 1 222 ? 26.363 6.400 -32.474 1.00 91.75 222 LEU A CA 1
ATOM 1794 C C . LEU A 1 222 ? 25.523 7.303 -33.383 1.00 91.75 222 LEU A C 1
ATOM 1796 O O . LEU A 1 222 ? 25.029 6.858 -34.417 1.00 91.75 222 LEU A O 1
ATOM 1800 N N . ARG A 1 223 ? 25.366 8.579 -33.012 1.00 91.75 223 ARG A N 1
ATOM 1801 C CA . ARG A 1 223 ? 24.736 9.583 -33.872 1.00 91.75 223 ARG A CA 1
ATOM 1802 C C . ARG A 1 223 ? 25.508 9.711 -35.180 1.00 91.75 223 ARG A C 1
ATOM 1804 O O . ARG A 1 223 ? 24.893 9.583 -36.234 1.00 91.75 223 ARG A O 1
ATOM 1811 N N . ASP A 1 224 ? 26.806 9.985 -35.097 1.00 90.69 224 ASP A N 1
ATOM 1812 C CA . ASP A 1 224 ? 27.648 10.235 -36.272 1.00 90.69 224 ASP A CA 1
ATOM 1813 C C . ASP A 1 224 ? 27.624 9.034 -37.215 1.00 90.69 224 ASP A C 1
ATOM 1815 O O . ASP A 1 224 ? 27.287 9.183 -38.381 1.00 90.69 224 ASP A O 1
ATOM 1819 N N . TYR A 1 225 ? 27.752 7.825 -36.671 1.00 91.50 225 TYR A N 1
ATOM 1820 C CA . TYR A 1 225 ? 27.632 6.573 -37.412 1.00 91.50 225 TYR A CA 1
ATOM 1821 C C . TYR A 1 225 ? 26.345 6.448 -38.242 1.00 91.50 225 TYR A C 1
ATOM 1823 O O . TYR A 1 225 ? 26.383 6.061 -39.413 1.00 91.50 225 TYR A O 1
ATOM 1831 N N . TYR A 1 226 ? 25.186 6.772 -37.659 1.00 89.56 226 TYR A N 1
ATOM 1832 C CA . TYR A 1 226 ? 23.915 6.691 -38.383 1.00 89.56 226 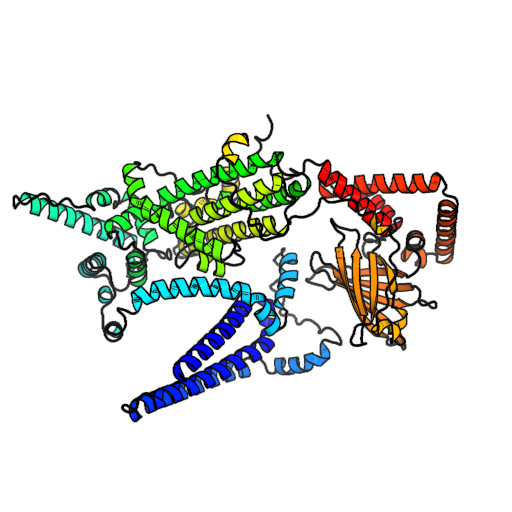TYR A CA 1
ATOM 1833 C C . TYR A 1 226 ? 23.708 7.841 -39.374 1.00 89.56 226 TYR A C 1
ATOM 1835 O O . TYR A 1 226 ? 23.108 7.618 -40.429 1.00 89.56 226 TYR A O 1
ATOM 1843 N N . HIS A 1 227 ? 24.196 9.049 -39.073 1.00 87.19 227 HIS A N 1
ATOM 1844 C CA . HIS A 1 227 ? 24.132 10.180 -40.008 1.00 87.19 227 HIS A CA 1
ATOM 1845 C C . HIS A 1 227 ? 25.077 9.975 -41.198 1.00 87.19 227 HIS A C 1
ATOM 1847 O O . HIS A 1 227 ? 24.633 10.113 -42.338 1.00 87.19 227 HIS A O 1
ATOM 1853 N N . ASP A 1 228 ? 26.310 9.529 -40.963 1.00 88.75 228 ASP A N 1
ATOM 1854 C CA . ASP A 1 228 ? 27.308 9.258 -42.001 1.00 88.75 228 ASP A CA 1
ATOM 1855 C C . ASP A 1 228 ? 26.835 8.157 -42.954 1.00 88.75 228 ASP A C 1
ATOM 1857 O O . ASP A 1 228 ? 26.875 8.320 -44.175 1.00 88.75 228 ASP A O 1
ATOM 1861 N N . ARG A 1 229 ? 26.270 7.062 -42.424 1.00 84.81 229 ARG A N 1
ATOM 1862 C CA . ARG A 1 229 ? 25.668 6.006 -43.257 1.00 84.81 229 ARG A CA 1
ATOM 1863 C C . ARG A 1 229 ? 24.472 6.494 -44.065 1.00 84.81 229 ARG A C 1
ATOM 1865 O O . ARG A 1 229 ? 24.279 6.052 -45.199 1.00 84.81 229 ARG A O 1
ATOM 1872 N N . ALA A 1 230 ? 23.650 7.376 -43.504 1.00 84.56 230 ALA A N 1
ATOM 1873 C CA . ALA A 1 230 ? 22.519 7.945 -44.227 1.00 84.56 230 ALA A CA 1
ATOM 1874 C C . ALA A 1 230 ? 22.983 8.878 -45.356 1.00 84.56 230 ALA A C 1
ATOM 1876 O O . ALA A 1 230 ? 22.421 8.842 -46.454 1.00 84.56 230 ALA A O 1
ATOM 1877 N N . GLU A 1 231 ? 24.026 9.677 -45.127 1.00 83.88 231 GLU A N 1
ATOM 1878 C CA . GLU A 1 231 ? 24.661 10.480 -46.172 1.00 83.88 231 GLU A CA 1
ATOM 1879 C C . GLU A 1 231 ? 25.308 9.615 -47.251 1.00 83.88 231 GLU A C 1
ATOM 1881 O O . GLU A 1 231 ? 25.115 9.872 -48.439 1.00 83.88 231 GLU A O 1
ATOM 1886 N N . GLU A 1 232 ? 26.027 8.561 -46.868 1.00 83.56 232 GLU A N 1
ATOM 1887 C CA . GLU A 1 232 ? 26.662 7.641 -47.806 1.00 83.56 232 GLU A CA 1
ATOM 1888 C C . GLU A 1 232 ? 25.620 6.947 -48.696 1.00 83.56 232 GLU A C 1
ATOM 1890 O O . GLU A 1 232 ? 25.803 6.856 -49.912 1.00 83.56 232 GLU A O 1
ATOM 1895 N N . ARG A 1 233 ? 24.477 6.534 -48.127 1.00 79.81 233 ARG A N 1
ATOM 1896 C CA . ARG A 1 233 ? 23.332 6.003 -48.889 1.00 79.81 233 ARG A CA 1
ATOM 1897 C C . ARG A 1 233 ? 22.783 7.025 -49.881 1.00 79.81 233 ARG A C 1
ATOM 1899 O O . ARG A 1 233 ? 22.551 6.671 -51.035 1.00 79.81 233 ARG A O 1
ATOM 1906 N N . LYS A 1 234 ? 22.614 8.289 -49.471 1.00 79.50 234 LYS A N 1
ATOM 1907 C CA . LYS A 1 234 ? 22.164 9.371 -50.368 1.00 79.50 234 LYS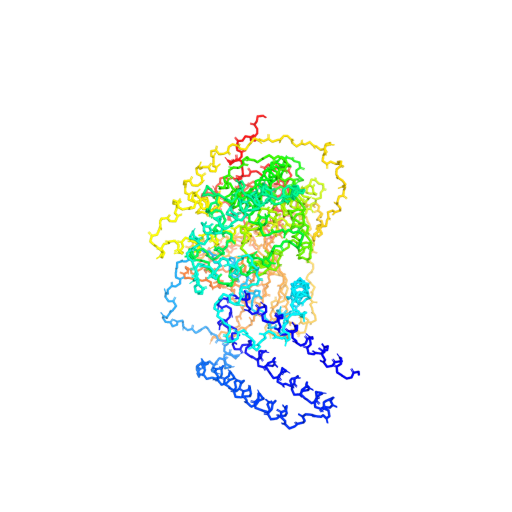 A CA 1
ATOM 1908 C C . LYS A 1 234 ? 23.155 9.612 -51.509 1.00 79.50 234 LYS A C 1
ATOM 1910 O O . LYS A 1 234 ? 22.731 9.726 -52.656 1.00 79.50 234 LYS A O 1
ATOM 1915 N N . ARG A 1 235 ? 24.462 9.641 -51.219 1.00 80.19 235 ARG A N 1
ATOM 1916 C CA . ARG A 1 235 ? 25.525 9.816 -52.226 1.00 80.19 235 ARG A CA 1
ATOM 1917 C C . ARG A 1 235 ? 25.558 8.651 -53.219 1.00 80.19 235 ARG A C 1
ATOM 1919 O O . ARG A 1 235 ? 25.602 8.886 -54.421 1.00 80.19 235 ARG A O 1
ATOM 1926 N N . LYS A 1 236 ? 25.461 7.406 -52.737 1.00 77.69 236 LYS A N 1
ATOM 1927 C CA . LYS A 1 236 ? 25.401 6.205 -53.592 1.00 77.69 236 LYS A CA 1
ATOM 1928 C C . LYS A 1 236 ? 24.146 6.175 -54.465 1.00 77.69 236 LYS A C 1
ATOM 1930 O O . LYS A 1 236 ? 24.247 5.855 -55.643 1.00 77.69 236 LYS A O 1
ATOM 1935 N N . ALA A 1 237 ? 22.990 6.561 -53.923 1.00 73.50 237 ALA A N 1
ATOM 1936 C CA . ALA A 1 237 ? 21.754 6.677 -54.698 1.00 73.50 237 ALA A CA 1
ATOM 1937 C C . ALA A 1 237 ? 21.855 7.753 -55.796 1.00 73.50 237 ALA A C 1
ATOM 1939 O O . ALA A 1 237 ? 21.362 7.540 -56.898 1.00 73.50 237 ALA A O 1
ATOM 1940 N N . ALA A 1 238 ? 22.539 8.871 -55.522 1.00 74.62 238 ALA A N 1
ATOM 1941 C CA . ALA A 1 238 ? 22.774 9.933 -56.501 1.00 74.62 238 ALA A CA 1
ATOM 1942 C C . ALA A 1 238 ? 23.794 9.556 -57.597 1.00 74.62 238 ALA A C 1
ATOM 1944 O O . ALA A 1 238 ? 23.718 10.094 -58.695 1.00 74.62 238 ALA A O 1
ATOM 1945 N N . MET A 1 239 ? 24.736 8.644 -57.321 1.00 72.81 239 MET A N 1
ATOM 1946 C CA . MET A 1 239 ? 25.767 8.220 -58.284 1.00 72.81 239 MET A CA 1
ATOM 1947 C C . MET A 1 239 ? 25.310 7.152 -59.288 1.00 72.81 239 MET A C 1
ATOM 1949 O O . MET A 1 239 ? 25.922 7.047 -60.346 1.00 72.81 239 MET A O 1
ATOM 1953 N N . PHE A 1 240 ? 24.295 6.342 -58.972 1.00 64.88 240 PHE A N 1
ATOM 1954 C CA . PHE A 1 240 ? 23.991 5.124 -59.741 1.00 64.88 240 PHE A CA 1
ATOM 1955 C C . PHE A 1 240 ? 22.635 5.110 -60.472 1.00 64.88 240 PHE A C 1
ATOM 1957 O O . PHE A 1 240 ? 22.276 4.055 -60.982 1.00 64.88 240 PHE A O 1
ATOM 1964 N N . GLU A 1 241 ? 21.876 6.219 -60.524 1.00 54.47 241 GLU A N 1
ATOM 1965 C CA . GLU A 1 241 ? 20.501 6.274 -61.094 1.00 54.47 241 GLU A CA 1
ATOM 1966 C C . GLU A 1 241 ? 19.630 5.049 -60.718 1.00 54.47 241 GLU A C 1
ATOM 1968 O O . GLU A 1 241 ? 18.790 4.569 -61.478 1.00 54.47 241 GLU A O 1
ATOM 1973 N N . GLY A 1 242 ? 19.851 4.499 -59.522 1.00 58.81 242 GLY A N 1
ATOM 1974 C CA . GLY A 1 242 ? 19.087 3.373 -59.004 1.00 58.81 242 GLY A CA 1
ATOM 1975 C C . GLY A 1 242 ? 17.766 3.855 -58.402 1.00 58.81 242 GLY A C 1
ATOM 1976 O O . GLY A 1 242 ? 17.679 5.010 -57.975 1.00 58.81 242 GLY A O 1
ATOM 1977 N N . PRO A 1 243 ? 16.734 2.993 -58.310 1.00 55.22 243 PRO A N 1
ATOM 1978 C CA . PRO A 1 243 ? 15.491 3.355 -57.637 1.00 55.22 243 PRO A CA 1
ATOM 1979 C C . PRO A 1 243 ? 15.803 3.883 -56.233 1.00 55.22 243 PRO A C 1
ATOM 1981 O O . PRO A 1 243 ? 16.574 3.265 -55.497 1.00 55.22 243 PRO A O 1
ATOM 1984 N N . HIS A 1 244 ? 15.220 5.032 -55.866 1.00 56.97 244 HIS A N 1
ATOM 1985 C CA . HIS A 1 244 ? 15.316 5.580 -54.515 1.00 56.97 244 HIS A CA 1
ATOM 1986 C C . HIS A 1 244 ? 14.870 4.509 -53.512 1.00 56.97 244 HIS A C 1
ATOM 1988 O O . HIS A 1 244 ? 13.675 4.285 -53.320 1.00 56.97 244 HIS A O 1
ATOM 1994 N N . VAL A 1 245 ? 15.826 3.834 -52.873 1.00 58.16 245 VAL A N 1
ATOM 1995 C CA . VAL A 1 245 ? 15.535 2.914 -51.776 1.00 58.16 245 VAL A CA 1
ATOM 1996 C C . VAL A 1 245 ? 15.048 3.782 -50.623 1.00 58.16 245 VAL A C 1
ATOM 1998 O O . VAL A 1 245 ? 15.836 4.467 -49.972 1.00 58.16 245 VAL A O 1
ATOM 2001 N N . HIS A 1 246 ? 13.729 3.823 -50.431 1.00 63.12 246 HIS A N 1
ATOM 2002 C CA . HIS A 1 246 ? 13.109 4.527 -49.319 1.00 63.12 246 HIS A CA 1
ATOM 2003 C C . HIS A 1 246 ? 13.624 3.905 -48.021 1.00 63.12 246 HIS A C 1
ATOM 2005 O O . HIS A 1 246 ? 13.239 2.790 -47.674 1.00 63.12 246 HIS A O 1
ATOM 2011 N N . ASP A 1 247 ? 14.494 4.621 -47.310 1.00 74.06 247 ASP A N 1
ATOM 2012 C CA . ASP A 1 247 ? 14.979 4.200 -46.002 1.00 74.06 247 ASP A CA 1
ATOM 2013 C C . ASP A 1 247 ? 13.825 4.327 -44.987 1.00 74.06 247 ASP A C 1
ATOM 2015 O O . ASP A 1 247 ? 13.430 5.451 -44.646 1.00 74.06 247 ASP A O 1
ATOM 2019 N N . PRO A 1 248 ? 13.239 3.205 -44.522 1.00 77.56 248 PRO A N 1
ATOM 2020 C CA . PRO A 1 248 ? 12.096 3.230 -43.614 1.00 77.56 248 PRO A CA 1
ATOM 2021 C C . PRO A 1 248 ? 12.430 3.882 -42.264 1.00 77.56 248 PRO A C 1
ATOM 2023 O O . PRO A 1 248 ? 11.509 4.302 -41.560 1.00 77.56 248 PRO A O 1
ATOM 2026 N N . ASP A 1 249 ? 13.720 4.032 -41.941 1.00 83.25 249 ASP A N 1
ATOM 2027 C CA . ASP A 1 249 ? 14.227 4.568 -40.682 1.00 83.25 249 ASP A CA 1
ATOM 2028 C C . ASP A 1 249 ? 14.756 6.003 -40.786 1.00 83.25 249 ASP A C 1
ATOM 2030 O O . ASP A 1 249 ? 15.133 6.584 -39.767 1.00 83.25 249 ASP A O 1
ATOM 2034 N N . ALA A 1 250 ? 14.729 6.631 -41.968 1.00 84.56 250 ALA A N 1
ATOM 2035 C CA . ALA A 1 250 ? 15.236 7.997 -42.156 1.00 84.56 250 ALA A CA 1
ATOM 2036 C C . ALA A 1 250 ? 14.587 9.021 -41.207 1.00 84.56 250 ALA A C 1
ATOM 2038 O O . ALA A 1 250 ? 15.227 9.978 -40.767 1.00 84.56 250 ALA A O 1
ATOM 2039 N N . TRP A 1 251 ? 13.319 8.804 -40.847 1.00 90.19 251 TRP A N 1
ATOM 2040 C CA . TRP A 1 251 ? 12.596 9.646 -39.895 1.00 90.19 251 TRP A CA 1
ATOM 2041 C C . TRP A 1 251 ? 13.164 9.568 -38.466 1.00 90.19 251 TRP A C 1
ATOM 2043 O O . TRP A 1 251 ? 12.928 10.487 -37.688 1.00 90.19 251 TRP A O 1
ATOM 2053 N N . CYS A 1 252 ? 13.904 8.519 -38.094 1.00 91.69 252 CYS A N 1
ATOM 2054 C CA . CYS A 1 252 ? 14.498 8.373 -36.761 1.00 91.69 252 CYS A CA 1
ATOM 2055 C C . CYS A 1 252 ? 15.649 9.365 -36.545 1.00 91.69 252 CYS A C 1
ATOM 2057 O O . CYS A 1 252 ? 15.827 9.895 -35.448 1.00 91.69 252 CYS A O 1
ATOM 2059 N N . LEU A 1 253 ? 16.404 9.670 -37.607 1.00 89.38 253 LEU A N 1
ATOM 2060 C CA . LEU A 1 253 ? 17.616 10.497 -37.553 1.00 89.38 253 LEU A CA 1
ATOM 2061 C C . LEU A 1 253 ? 17.348 11.935 -37.097 1.00 89.38 253 LEU A C 1
ATOM 2063 O O . LEU A 1 253 ? 18.221 12.564 -36.504 1.00 89.38 253 LEU A O 1
ATOM 2067 N N . GLN A 1 254 ? 16.127 12.441 -37.298 1.00 89.69 254 GLN A N 1
ATOM 2068 C CA . GLN A 1 254 ? 15.721 13.758 -36.792 1.00 89.69 254 GLN A CA 1
ATOM 2069 C C . GLN A 1 254 ? 15.671 13.818 -35.252 1.00 89.69 254 GLN A C 1
ATOM 2071 O O . GLN A 1 254 ? 15.687 14.904 -34.672 1.00 89.69 254 GLN A O 1
ATOM 2076 N N . PHE A 1 255 ? 15.606 12.661 -34.583 1.00 91.38 255 PHE A N 1
ATOM 2077 C CA . PHE A 1 255 ? 15.554 12.541 -33.125 1.00 91.38 255 PHE A CA 1
ATOM 2078 C C . PHE A 1 255 ? 16.889 12.105 -32.518 1.00 91.38 255 PHE A C 1
ATOM 2080 O O . PHE A 1 255 ? 17.185 12.484 -31.384 1.00 91.38 255 PHE A O 1
ATOM 2087 N N . ILE A 1 256 ? 17.736 11.409 -33.282 1.00 90.50 256 ILE A N 1
ATOM 2088 C CA . ILE A 1 256 ? 19.112 11.071 -32.893 1.00 90.50 256 ILE A CA 1
ATOM 2089 C C . ILE A 1 256 ? 19.992 12.316 -33.082 1.00 90.50 256 ILE A C 1
ATOM 2091 O O . ILE A 1 256 ? 20.642 12.510 -34.107 1.00 90.50 256 ILE A O 1
ATOM 2095 N N . THR A 1 257 ? 19.951 13.222 -32.102 1.00 87.81 257 THR A N 1
ATOM 2096 C CA . THR A 1 257 ? 20.602 14.544 -32.155 1.00 87.81 257 THR A CA 1
ATOM 2097 C C . THR A 1 257 ? 21.268 14.903 -30.826 1.00 87.81 257 THR A C 1
ATOM 2099 O O . THR A 1 257 ? 20.936 14.344 -29.782 1.00 87.81 257 THR A O 1
ATOM 2102 N N . VAL A 1 258 ? 22.155 15.911 -30.827 1.00 86.06 258 VAL A N 1
ATOM 2103 C CA . VAL A 1 258 ? 22.801 16.431 -29.597 1.00 86.06 258 VAL A CA 1
ATOM 2104 C C . VAL A 1 258 ? 21.777 16.837 -28.536 1.00 86.06 258 VAL A C 1
ATOM 2106 O O . VAL A 1 258 ? 21.979 16.593 -27.351 1.00 86.06 258 VAL A O 1
ATOM 2109 N N . LYS A 1 259 ? 20.644 17.416 -28.954 1.00 85.50 259 LYS A N 1
ATOM 2110 C CA . LYS A 1 259 ? 19.587 17.879 -28.041 1.00 85.50 259 LYS A CA 1
ATOM 2111 C C . LYS A 1 259 ? 18.916 16.738 -27.269 1.00 85.50 259 LYS A C 1
ATOM 2113 O O . LYS A 1 259 ? 18.330 16.990 -26.223 1.00 85.50 259 LYS A O 1
ATOM 2118 N N . ARG A 1 260 ? 18.977 15.506 -27.783 1.00 87.88 260 ARG A N 1
ATOM 2119 C CA . ARG A 1 260 ? 18.379 14.298 -27.183 1.00 87.88 260 ARG A CA 1
ATOM 2120 C C . ARG A 1 260 ? 19.420 13.319 -26.653 1.00 87.88 260 ARG A C 1
ATOM 2122 O O . ARG A 1 260 ? 19.071 12.234 -26.202 1.00 87.88 260 ARG A O 1
ATOM 2129 N N . LEU A 1 261 ? 20.691 13.720 -26.666 1.00 86.50 261 LEU A N 1
ATOM 2130 C CA . LEU A 1 261 ? 21.808 12.880 -26.258 1.00 86.50 261 LEU A CA 1
ATOM 2131 C C . LEU A 1 261 ? 21.670 12.388 -24.816 1.00 86.50 261 LEU A C 1
ATOM 2133 O O . LEU A 1 261 ? 22.029 11.255 -24.528 1.00 86.50 261 LEU A O 1
ATOM 2137 N N . GLN A 1 262 ? 21.125 13.225 -23.929 1.00 89.81 262 GLN A N 1
ATOM 2138 C CA . GLN A 1 262 ? 20.908 12.868 -22.530 1.00 89.81 262 GLN A CA 1
ATOM 2139 C C . GLN A 1 262 ? 19.888 11.724 -22.390 1.00 89.81 262 GLN A C 1
ATOM 2141 O O . GLN A 1 262 ? 20.202 10.730 -21.752 1.00 89.81 262 GLN A O 1
ATOM 2146 N N . SER A 1 263 ? 18.731 11.812 -23.055 1.00 90.94 263 SER A N 1
ATOM 2147 C CA . SER A 1 263 ? 17.694 10.767 -23.013 1.00 90.94 263 SER A CA 1
ATOM 2148 C C . SER A 1 263 ? 18.177 9.442 -23.605 1.00 90.94 263 SER A C 1
ATOM 2150 O O . SER A 1 263 ? 17.913 8.382 -23.051 1.00 90.94 263 SER A O 1
ATOM 2152 N N . ILE A 1 264 ? 18.930 9.493 -24.710 1.00 93.12 264 ILE A N 1
ATOM 2153 C CA . ILE A 1 264 ? 19.512 8.285 -25.313 1.00 93.12 264 ILE A CA 1
ATOM 2154 C C . ILE A 1 264 ? 20.596 7.703 -24.395 1.00 93.12 264 ILE A C 1
ATOM 2156 O O . ILE A 1 264 ? 20.643 6.496 -24.201 1.00 93.12 264 ILE A O 1
ATOM 2160 N N . SER A 1 265 ? 21.444 8.552 -23.806 1.00 91.88 265 SER A N 1
ATOM 2161 C CA . SER A 1 265 ? 22.481 8.134 -22.855 1.00 91.88 265 SER A CA 1
ATOM 2162 C C . SER A 1 265 ? 21.879 7.391 -21.671 1.00 91.88 265 SER A C 1
ATOM 2164 O O . SER A 1 265 ? 22.365 6.319 -21.353 1.00 91.88 265 SER A O 1
ATOM 2166 N N . GLU A 1 266 ? 20.830 7.933 -21.054 1.00 91.00 266 GLU A N 1
ATOM 2167 C CA . GLU A 1 266 ? 20.142 7.336 -19.897 1.00 91.00 266 GLU A CA 1
ATOM 2168 C C . GLU A 1 266 ? 19.477 5.995 -20.220 1.00 91.00 266 GLU A C 1
ATOM 2170 O O . GLU A 1 266 ? 19.318 5.162 -19.339 1.00 91.00 266 GLU A O 1
ATOM 2175 N N . ALA A 1 267 ? 19.097 5.765 -21.478 1.00 91.38 267 ALA A N 1
ATOM 2176 C CA . ALA A 1 267 ? 18.505 4.495 -21.877 1.00 91.38 267 ALA A CA 1
ATOM 2177 C C . ALA A 1 267 ? 19.543 3.366 -22.019 1.00 91.38 267 ALA A C 1
ATOM 2179 O O . ALA A 1 267 ? 19.199 2.201 -21.826 1.00 91.38 267 ALA A O 1
ATOM 2180 N N . PHE A 1 268 ? 20.793 3.704 -22.364 1.00 90.62 268 PHE A N 1
ATOM 2181 C CA . PHE A 1 268 ? 21.908 2.752 -22.406 1.00 90.62 268 PHE A CA 1
ATOM 2182 C C . PHE A 1 268 ? 22.600 2.598 -21.043 1.00 90.62 268 PHE A C 1
ATOM 2184 O O . PHE A 1 268 ? 22.950 1.485 -20.678 1.00 90.62 268 PHE A O 1
ATOM 2191 N N . ASP A 1 269 ? 22.809 3.699 -20.320 1.00 88.81 269 ASP A N 1
ATOM 2192 C CA . ASP A 1 269 ? 23.419 3.781 -18.980 1.00 88.81 269 ASP A CA 1
ATOM 2193 C C . ASP A 1 269 ? 22.349 3.503 -17.911 1.00 88.81 269 ASP A C 1
ATOM 2195 O O . ASP A 1 269 ? 21.900 4.408 -17.204 1.00 88.81 269 ASP A O 1
ATOM 2199 N N . ASP A 1 270 ? 21.867 2.256 -17.873 1.00 80.88 270 ASP A N 1
ATOM 2200 C CA . ASP A 1 270 ? 20.707 1.844 -17.067 1.00 80.88 270 ASP A CA 1
ATOM 2201 C C . ASP A 1 270 ? 20.997 1.935 -15.556 1.00 80.88 270 ASP A C 1
ATOM 2203 O O . ASP A 1 270 ? 20.082 2.131 -14.749 1.00 80.88 270 ASP A O 1
ATOM 2207 N N . ASP A 1 271 ? 22.266 1.828 -15.147 1.00 81.25 271 ASP A N 1
ATOM 2208 C CA . ASP A 1 271 ? 22.693 1.988 -13.753 1.00 81.25 271 ASP A CA 1
ATOM 2209 C C . ASP A 1 271 ? 22.952 3.457 -13.354 1.00 81.25 271 ASP A C 1
ATOM 2211 O O . ASP A 1 271 ? 22.853 3.798 -12.172 1.00 81.25 271 ASP A O 1
ATOM 2215 N N . GLY A 1 272 ? 23.155 4.353 -14.326 1.00 82.00 272 GLY A N 1
ATOM 2216 C CA . GLY A 1 272 ? 23.438 5.773 -14.113 1.00 82.00 272 GLY A CA 1
ATOM 2217 C C . GLY A 1 272 ? 24.902 6.069 -13.767 1.00 82.00 272 GLY A C 1
ATOM 2218 O O . GLY A 1 272 ? 25.209 7.174 -13.296 1.00 82.00 272 GLY A O 1
ATOM 2219 N N . SER A 1 273 ? 25.808 5.113 -13.990 1.00 84.56 273 SER A N 1
ATOM 2220 C CA . SER A 1 273 ? 27.250 5.217 -13.749 1.00 84.56 273 SER A CA 1
ATOM 2221 C C . SER A 1 273 ? 27.944 6.255 -14.635 1.00 84.56 273 SER A C 1
ATOM 2223 O O . SER A 1 273 ? 29.040 6.721 -14.310 1.00 84.56 273 SER A O 1
ATOM 2225 N N . GLY A 1 274 ? 27.324 6.659 -15.746 1.00 85.81 274 GLY A N 1
ATOM 2226 C CA . GLY A 1 274 ? 27.910 7.544 -16.753 1.00 85.81 274 GLY A CA 1
ATOM 2227 C C . GLY A 1 274 ? 28.734 6.804 -17.810 1.00 85.81 274 GLY A C 1
ATOM 2228 O O . GLY A 1 274 ? 29.339 7.449 -18.682 1.00 85.81 274 GLY A O 1
ATOM 2229 N N . PHE A 1 275 ? 28.759 5.473 -17.762 1.00 88.31 275 PHE A N 1
ATOM 2230 C CA . PHE A 1 275 ? 29.442 4.604 -18.711 1.00 88.31 275 PHE A CA 1
ATOM 2231 C C . PHE A 1 275 ? 28.453 3.604 -19.309 1.00 88.31 275 PHE A C 1
ATOM 2233 O O . PHE A 1 275 ? 27.480 3.237 -18.684 1.00 88.31 275 PHE A O 1
ATOM 2240 N N . VAL A 1 276 ? 28.712 3.173 -20.541 1.00 90.62 276 VAL A N 1
ATOM 2241 C CA . VAL A 1 276 ? 27.987 2.079 -21.188 1.00 90.62 276 VAL A CA 1
ATOM 2242 C C . VAL A 1 276 ? 28.945 0.909 -21.301 1.00 90.62 276 VAL A C 1
ATOM 2244 O O . VAL A 1 276 ? 30.018 1.014 -21.907 1.00 90.62 276 VAL A O 1
ATOM 2247 N N . THR A 1 277 ? 28.568 -0.203 -20.694 1.00 90.00 277 THR A N 1
ATOM 2248 C CA . THR A 1 277 ? 29.263 -1.485 -20.761 1.00 90.00 277 THR A CA 1
ATOM 2249 C C . THR A 1 277 ? 28.725 -2.341 -21.907 1.00 90.00 277 THR A C 1
ATOM 2251 O O . THR A 1 277 ? 27.638 -2.120 -22.441 1.00 90.00 277 THR A O 1
ATOM 2254 N N . VAL A 1 278 ? 29.481 -3.375 -22.285 1.00 85.88 278 VAL A N 1
ATOM 2255 C CA . VAL A 1 278 ? 29.027 -4.369 -23.277 1.00 85.88 278 VAL A CA 1
ATOM 2256 C C . VAL A 1 278 ? 27.730 -5.062 -22.837 1.00 85.88 278 VAL A C 1
ATOM 2258 O O . VAL A 1 278 ? 26.874 -5.350 -23.672 1.00 85.88 278 VAL A O 1
ATOM 2261 N N . ALA A 1 279 ? 27.576 -5.324 -21.535 1.00 85.94 279 ALA A N 1
ATOM 2262 C CA . ALA A 1 279 ? 26.380 -5.957 -20.987 1.00 85.94 279 ALA A CA 1
ATOM 2263 C C . ALA A 1 279 ? 25.150 -5.054 -21.148 1.00 85.94 279 ALA A C 1
ATOM 2265 O O . ALA A 1 279 ? 24.127 -5.505 -21.658 1.00 85.94 279 ALA A O 1
ATOM 2266 N N . GLU A 1 280 ? 25.276 -3.771 -20.812 1.00 88.38 280 GLU A N 1
ATOM 2267 C CA . GLU A 1 280 ? 24.203 -2.787 -20.971 1.00 88.38 280 GLU A CA 1
ATOM 2268 C C . GLU A 1 280 ? 23.838 -2.556 -22.438 1.00 88.38 280 GLU A C 1
ATOM 2270 O O . GLU A 1 280 ? 22.661 -2.539 -22.790 1.00 88.38 280 GLU A O 1
ATOM 2275 N N . ALA A 1 281 ? 24.832 -2.469 -23.327 1.00 90.00 281 ALA A N 1
ATOM 2276 C CA . ALA A 1 281 ? 24.587 -2.344 -24.761 1.00 90.00 281 ALA A CA 1
ATOM 2277 C C . ALA A 1 281 ? 23.835 -3.564 -25.329 1.00 90.00 281 ALA A C 1
ATOM 2279 O O . ALA A 1 281 ? 22.908 -3.416 -26.132 1.00 90.00 281 ALA A O 1
ATOM 2280 N N . ASN A 1 282 ? 24.189 -4.776 -24.890 1.00 89.38 282 ASN A N 1
ATOM 2281 C CA . ASN A 1 282 ? 23.471 -5.994 -25.263 1.00 89.38 282 ASN A CA 1
ATOM 2282 C C . ASN A 1 282 ? 22.058 -6.037 -24.665 1.00 89.38 282 ASN A C 1
ATOM 2284 O O . ASN A 1 282 ? 21.114 -6.408 -25.361 1.00 89.38 282 ASN A O 1
ATOM 2288 N N . HIS A 1 283 ? 21.878 -5.625 -23.411 1.00 86.81 283 HIS A N 1
ATOM 2289 C CA . HIS A 1 283 ? 20.564 -5.553 -22.771 1.00 86.81 283 HIS A CA 1
ATOM 2290 C C . HIS A 1 283 ? 19.638 -4.547 -23.482 1.00 86.81 283 HIS A C 1
ATOM 2292 O O . HIS A 1 283 ? 18.500 -4.864 -23.839 1.00 86.81 283 HIS A O 1
ATOM 2298 N N . PHE A 1 284 ? 20.149 -3.358 -23.808 1.00 90.81 284 PHE A N 1
ATOM 2299 C CA . PHE A 1 284 ? 19.406 -2.347 -24.559 1.00 90.81 284 PHE A CA 1
ATOM 2300 C C . PHE A 1 284 ? 18.997 -2.839 -25.953 1.00 90.81 284 PHE A C 1
ATOM 2302 O O . PHE A 1 284 ? 17.862 -2.643 -26.382 1.00 90.81 284 PHE A O 1
ATOM 2309 N N . THR A 1 285 ? 19.911 -3.481 -26.683 1.00 90.69 285 THR A N 1
ATOM 2310 C CA . THR A 1 285 ? 19.634 -3.935 -28.056 1.00 90.69 285 THR A CA 1
ATOM 2311 C C . THR A 1 285 ? 18.753 -5.183 -28.114 1.00 90.69 285 THR A C 1
ATOM 2313 O O . THR A 1 285 ? 17.986 -5.327 -29.064 1.00 90.69 285 THR A O 1
ATOM 2316 N N . SER A 1 286 ? 18.815 -6.060 -27.107 1.00 87.81 286 SER A N 1
ATOM 2317 C CA . SER A 1 286 ? 17.992 -7.278 -27.026 1.00 87.81 286 SER A CA 1
ATOM 2318 C C . SER A 1 286 ? 16.561 -7.035 -26.539 1.00 87.81 286 SER A C 1
ATOM 2320 O O . SER A 1 286 ? 15.672 -7.798 -26.907 1.00 87.81 286 SER A O 1
ATOM 2322 N N . SER A 1 287 ? 16.317 -5.959 -25.782 1.00 86.69 287 SER A N 1
ATOM 2323 C CA . SER A 1 287 ? 14.968 -5.537 -25.362 1.00 86.69 287 SER A CA 1
ATOM 2324 C C . SER A 1 287 ? 14.151 -4.863 -26.475 1.00 86.69 287 SER A C 1
ATOM 2326 O O . SER A 1 287 ? 12.968 -4.578 -26.297 1.00 86.69 287 SER A O 1
ATOM 2328 N N . ARG A 1 288 ? 14.757 -4.630 -27.646 1.00 90.25 288 ARG A N 1
ATOM 2329 C CA . ARG A 1 288 ? 14.096 -4.058 -28.822 1.00 90.25 288 ARG A CA 1
ATOM 2330 C C . ARG A 1 288 ? 12.982 -4.980 -29.356 1.00 90.25 288 ARG A C 1
ATOM 2332 O O . ARG A 1 288 ? 13.230 -6.175 -29.535 1.00 90.25 288 ARG A O 1
ATOM 2339 N N . PRO A 1 289 ? 11.806 -4.443 -29.741 1.00 90.06 289 PRO A N 1
ATOM 2340 C CA . PRO A 1 289 ? 10.781 -5.218 -30.443 1.00 90.06 289 PRO A CA 1
ATOM 2341 C C . PRO A 1 289 ? 11.314 -5.850 -31.736 1.00 90.06 289 PRO A C 1
ATOM 2343 O O . PRO A 1 289 ? 12.006 -5.195 -32.513 1.00 90.06 289 PRO A O 1
ATOM 2346 N N . ALA A 1 290 ? 10.961 -7.109 -32.012 1.00 85.19 290 ALA A N 1
ATOM 2347 C CA . ALA A 1 290 ? 11.486 -7.841 -33.173 1.00 85.19 290 ALA A CA 1
ATOM 2348 C C . ALA A 1 290 ? 11.136 -7.188 -34.526 1.00 85.19 290 ALA A C 1
ATOM 2350 O O . ALA A 1 290 ? 11.888 -7.324 -35.489 1.00 85.19 290 ALA A O 1
ATOM 2351 N N . SER A 1 291 ? 10.015 -6.464 -34.592 1.00 86.75 291 SER A N 1
ATOM 2352 C CA . SER A 1 291 ? 9.565 -5.708 -35.766 1.00 86.75 291 SER A CA 1
ATOM 2353 C C . SER A 1 291 ? 10.291 -4.371 -35.956 1.00 86.75 291 SER A C 1
ATOM 2355 O O . SER A 1 291 ? 10.088 -3.713 -36.976 1.00 86.75 291 SER A O 1
ATOM 2357 N N . TRP A 1 292 ? 11.106 -3.935 -34.990 1.00 91.94 292 TRP A N 1
ATOM 2358 C CA . TRP A 1 292 ? 11.744 -2.621 -34.995 1.00 91.94 292 TRP A CA 1
ATOM 2359 C C . TRP A 1 292 ? 13.241 -2.709 -35.299 1.00 91.94 292 TRP A C 1
ATOM 2361 O O . TRP A 1 292 ? 13.963 -3.597 -34.839 1.00 91.94 292 TRP A O 1
ATOM 2371 N N . SER A 1 293 ? 13.724 -1.722 -36.050 1.00 92.25 293 SER A N 1
ATOM 2372 C CA . SER A 1 293 ? 15.146 -1.483 -36.282 1.00 92.25 293 SER A CA 1
ATOM 2373 C C . SER A 1 293 ? 15.798 -0.789 -35.082 1.00 92.25 293 SER A C 1
ATOM 2375 O O . SER A 1 293 ? 15.125 -0.182 -34.241 1.00 92.25 293 SER A O 1
ATOM 2377 N N . LEU A 1 294 ? 17.131 -0.844 -34.990 1.00 92.12 294 LEU A N 1
ATOM 2378 C CA . LEU A 1 294 ? 17.853 -0.151 -33.921 1.00 92.12 294 LEU A CA 1
ATOM 2379 C C . LEU A 1 294 ? 17.625 1.377 -33.933 1.00 92.12 294 LEU A C 1
ATOM 2381 O O . LEU A 1 294 ? 17.361 1.919 -32.859 1.00 92.12 294 LEU A O 1
ATOM 2385 N N . PRO A 1 295 ? 17.635 2.084 -35.085 1.00 93.44 295 PRO A N 1
ATOM 2386 C CA . PRO A 1 295 ? 17.289 3.506 -35.127 1.00 93.44 295 PRO A CA 1
ATOM 2387 C C . PRO A 1 295 ? 15.880 3.814 -34.614 1.00 93.44 295 PRO A C 1
ATOM 2389 O O . PRO A 1 295 ? 15.711 4.796 -33.890 1.00 93.44 295 PRO A O 1
ATOM 2392 N N . HIS A 1 296 ? 14.887 2.972 -34.929 1.00 94.88 296 HIS A N 1
ATOM 2393 C CA . HIS A 1 296 ? 13.528 3.119 -34.399 1.00 94.88 296 HIS A CA 1
ATOM 2394 C C . HIS A 1 296 ? 13.541 2.993 -32.870 1.00 94.88 296 HIS A C 1
ATOM 2396 O O . HIS A 1 296 ? 13.031 3.864 -32.166 1.00 94.88 296 HIS A O 1
ATOM 2402 N N . TRP A 1 297 ? 14.211 1.972 -32.336 1.00 95.00 297 TRP A N 1
ATOM 2403 C CA . TRP A 1 297 ? 14.317 1.777 -30.891 1.00 95.00 297 TRP A CA 1
ATOM 2404 C C . TRP A 1 297 ? 15.008 2.939 -30.172 1.00 95.00 297 TRP A C 1
ATOM 2406 O O . TRP A 1 297 ? 14.530 3.416 -29.144 1.00 95.00 297 TRP A O 1
ATOM 2416 N N . ILE A 1 298 ? 16.084 3.473 -30.752 1.00 95.12 298 ILE A N 1
ATOM 2417 C CA . ILE A 1 298 ? 16.758 4.665 -30.224 1.00 95.12 298 ILE A CA 1
ATOM 2418 C C . ILE A 1 298 ? 15.826 5.883 -30.285 1.00 95.12 298 ILE A C 1
ATOM 2420 O O . ILE A 1 298 ? 15.782 6.662 -29.335 1.00 95.12 298 ILE A O 1
ATOM 2424 N N . ALA A 1 299 ? 15.047 6.052 -31.360 1.00 95.12 299 ALA A N 1
ATOM 2425 C CA . ALA A 1 299 ? 14.072 7.138 -31.467 1.00 95.12 299 ALA A CA 1
ATOM 2426 C C . ALA A 1 299 ? 12.962 7.034 -30.404 1.00 95.12 299 ALA A C 1
ATOM 2428 O O . ALA A 1 299 ? 12.537 8.061 -29.865 1.00 95.12 299 ALA A O 1
ATOM 2429 N N . TYR A 1 300 ? 12.535 5.820 -30.043 1.00 95.44 300 TYR A N 1
ATOM 2430 C CA . TYR A 1 300 ? 11.608 5.615 -28.930 1.00 95.44 300 TYR A CA 1
ATOM 2431 C C . TYR A 1 300 ? 12.194 6.131 -27.612 1.00 95.44 300 TYR A C 1
ATOM 2433 O O . TYR A 1 300 ? 11.555 6.932 -26.937 1.00 95.44 300 TYR A O 1
ATOM 2441 N N . TRP A 1 301 ? 13.432 5.790 -27.266 1.00 94.44 301 TRP A N 1
ATOM 2442 C CA . TRP A 1 301 ? 14.049 6.306 -26.036 1.00 94.44 301 TRP A CA 1
ATOM 2443 C C . TRP A 1 301 ? 14.422 7.793 -26.106 1.00 94.44 301 TRP A C 1
ATOM 2445 O O . TRP A 1 301 ? 14.416 8.487 -25.092 1.00 94.44 301 TRP A O 1
ATOM 2455 N N . ALA A 1 302 ? 14.680 8.322 -27.303 1.00 94.19 302 ALA A N 1
ATOM 2456 C CA . ALA A 1 302 ? 14.959 9.741 -27.500 1.00 94.19 302 ALA A CA 1
ATOM 2457 C C . ALA A 1 302 ? 13.726 10.634 -27.273 1.00 94.19 302 ALA A C 1
ATOM 2459 O O . ALA A 1 302 ? 13.870 11.756 -26.781 1.00 94.19 302 ALA A O 1
ATOM 2460 N N . VAL A 1 303 ? 12.532 10.183 -27.690 1.00 94.38 303 VAL A N 1
ATOM 2461 C CA . VAL A 1 303 ? 11.298 10.997 -27.663 1.00 94.38 303 VAL A CA 1
ATOM 2462 C C . VAL A 1 303 ? 10.004 10.220 -27.377 1.00 94.38 303 VAL A C 1
ATOM 2464 O O . VAL A 1 303 ? 9.078 10.785 -26.794 1.00 94.38 303 VAL A O 1
ATOM 2467 N N . GLY A 1 304 ? 9.914 8.952 -27.778 1.00 94.12 304 GLY A N 1
ATOM 2468 C CA . GLY A 1 304 ? 8.718 8.112 -27.647 1.00 94.12 304 GLY A CA 1
ATOM 2469 C C . GLY A 1 304 ? 8.334 7.784 -26.201 1.00 94.12 304 GLY A C 1
ATOM 2470 O O . GLY A 1 304 ? 7.186 8.008 -25.827 1.00 94.12 304 GLY A O 1
ATOM 2471 N N . TRP A 1 305 ? 9.281 7.343 -25.365 1.00 94.50 305 TRP A N 1
ATOM 2472 C CA . TRP A 1 305 ? 9.035 7.026 -23.951 1.00 94.50 305 TRP A CA 1
ATOM 2473 C C . TRP A 1 305 ? 8.490 8.238 -23.187 1.00 94.50 305 TRP A C 1
ATOM 2475 O O . TRP A 1 305 ? 7.447 8.139 -22.542 1.00 94.50 305 TRP A O 1
ATOM 2485 N N . GLN A 1 306 ? 9.130 9.410 -23.321 1.00 94.50 306 GLN A N 1
ATOM 2486 C CA . GLN A 1 306 ? 8.683 10.636 -22.646 1.00 94.50 306 GLN A CA 1
ATOM 2487 C C . GLN A 1 306 ? 7.252 11.000 -23.065 1.00 94.50 306 GLN A C 1
ATOM 2489 O O . GLN A 1 306 ? 6.428 11.373 -22.232 1.00 94.50 306 GLN A O 1
ATOM 2494 N N . LYS A 1 307 ? 6.936 10.866 -24.358 1.00 94.50 307 LYS A N 1
ATOM 2495 C CA . LYS A 1 307 ? 5.595 11.133 -24.884 1.00 94.50 307 LYS A CA 1
ATOM 2496 C C . LYS A 1 307 ? 4.557 10.138 -24.369 1.00 94.50 307 LYS A C 1
ATOM 2498 O O . LYS A 1 307 ? 3.474 10.569 -23.980 1.00 94.50 307 LYS A O 1
ATOM 2503 N N . ALA A 1 308 ? 4.883 8.848 -24.327 1.00 94.88 308 ALA A N 1
ATOM 2504 C CA . ALA A 1 308 ? 4.014 7.824 -23.756 1.00 94.88 308 ALA A CA 1
ATOM 2505 C C . ALA A 1 308 ? 3.745 8.101 -22.268 1.00 94.88 308 ALA A C 1
ATOM 2507 O O . ALA A 1 308 ? 2.589 8.164 -21.853 1.00 94.88 308 ALA A O 1
ATOM 2508 N N . ALA A 1 309 ? 4.793 8.377 -21.485 1.00 95.31 309 ALA A N 1
ATOM 2509 C CA . ALA A 1 309 ? 4.686 8.741 -20.073 1.00 95.31 309 ALA A CA 1
ATOM 2510 C C . ALA A 1 309 ? 3.791 9.974 -19.853 1.00 95.31 309 ALA A C 1
ATOM 2512 O O . ALA A 1 309 ? 2.960 9.978 -18.949 1.00 95.31 309 ALA A O 1
ATOM 2513 N N . MET A 1 310 ? 3.878 10.992 -20.718 1.00 94.12 310 MET A N 1
ATOM 2514 C CA . MET A 1 310 ? 2.969 12.142 -20.667 1.00 94.12 310 MET A CA 1
ATOM 2515 C C . MET A 1 310 ? 1.511 11.767 -20.931 1.00 94.12 310 MET A C 1
ATOM 2517 O O . MET A 1 310 ? 0.636 12.248 -20.220 1.00 94.12 310 MET A O 1
ATOM 2521 N N . ILE A 1 311 ? 1.234 10.927 -21.932 1.00 93.50 311 ILE A N 1
ATOM 2522 C CA . ILE A 1 311 ? -0.136 10.478 -22.229 1.00 93.50 311 ILE A CA 1
ATOM 2523 C C . ILE A 1 311 ? -0.721 9.762 -21.009 1.00 93.50 311 ILE A C 1
ATOM 2525 O O . ILE A 1 311 ? -1.832 10.077 -20.585 1.00 93.50 311 ILE A O 1
ATOM 2529 N N . TYR A 1 312 ? 0.042 8.854 -20.400 1.00 95.75 312 TYR A N 1
ATOM 2530 C CA . TYR A 1 312 ? -0.370 8.187 -19.167 1.00 95.75 312 TYR A CA 1
ATOM 2531 C C . TYR A 1 312 ? -0.522 9.151 -17.994 1.00 95.75 312 TYR A C 1
ATOM 2533 O O . TYR A 1 312 ? -1.471 9.006 -17.235 1.00 95.75 312 TYR A O 1
ATOM 2541 N N . ARG A 1 313 ? 0.341 10.161 -17.851 1.00 93.81 313 ARG A N 1
ATOM 2542 C CA . ARG A 1 313 ? 0.186 11.189 -16.814 1.00 93.81 313 ARG A CA 1
ATOM 2543 C C . ARG A 1 313 ? -1.147 11.923 -16.941 1.00 93.81 313 ARG A C 1
ATOM 2545 O O . ARG A 1 313 ? -1.831 12.099 -15.940 1.00 93.81 313 ARG A O 1
ATOM 2552 N N . GLU A 1 314 ? -1.538 12.315 -18.152 1.00 91.50 314 GLU A N 1
ATOM 2553 C CA . GLU A 1 314 ? -2.838 12.961 -18.368 1.00 91.50 314 GLU A CA 1
ATOM 2554 C C . GLU A 1 314 ? -4.001 11.997 -18.077 1.00 91.50 314 GLU A C 1
ATOM 2556 O O . GLU A 1 314 ? -4.966 12.392 -17.422 1.00 91.50 314 GLU A O 1
ATOM 2561 N N . LYS A 1 315 ? -3.889 10.716 -18.468 1.00 93.44 315 LYS A N 1
ATOM 2562 C CA . LYS A 1 315 ? -4.861 9.673 -18.087 1.00 93.44 315 LYS A CA 1
ATOM 2563 C C . LYS A 1 315 ? -4.960 9.510 -16.560 1.00 93.44 315 LYS A C 1
ATOM 2565 O O . LYS A 1 315 ? -6.060 9.428 -16.025 1.00 93.44 315 LYS A O 1
ATOM 2570 N N . ILE A 1 316 ? -3.829 9.503 -15.851 1.00 92.88 316 ILE A N 1
ATOM 2571 C CA . ILE A 1 316 ? -3.757 9.424 -14.384 1.00 92.88 316 ILE A CA 1
ATOM 2572 C C . ILE A 1 316 ? -4.436 10.642 -13.756 1.00 92.88 316 ILE A C 1
ATOM 2574 O O . ILE A 1 316 ? -5.281 10.483 -12.881 1.00 92.88 316 ILE A O 1
ATOM 2578 N N . PHE A 1 317 ? -4.130 11.856 -14.220 1.00 88.94 317 PHE A N 1
ATOM 2579 C CA . PHE A 1 317 ? -4.786 13.067 -13.724 1.00 88.94 317 PHE A CA 1
ATOM 2580 C C . PHE A 1 317 ? -6.292 13.055 -13.970 1.00 88.94 317 PHE A C 1
ATOM 2582 O O . PHE A 1 317 ? -7.046 13.518 -13.115 1.00 88.94 317 PHE A O 1
ATOM 2589 N N . GLN A 1 318 ? -6.740 12.503 -15.098 1.00 88.00 318 GLN A N 1
ATOM 2590 C CA . GLN A 1 318 ? -8.160 12.324 -15.367 1.00 88.00 318 GLN A CA 1
ATOM 2591 C C . GLN A 1 318 ? -8.813 11.351 -14.373 1.00 88.00 318 GLN A C 1
ATOM 2593 O O . GLN A 1 318 ? -9.833 11.700 -13.783 1.00 88.00 318 GLN A O 1
ATOM 2598 N N . ILE A 1 319 ? -8.196 10.194 -14.107 1.00 88.88 319 ILE A N 1
ATOM 2599 C CA . ILE A 1 319 ? -8.706 9.238 -13.111 1.00 88.88 319 ILE A CA 1
ATOM 2600 C C . ILE A 1 319 ? -8.742 9.860 -11.715 1.00 88.88 319 ILE A C 1
ATOM 2602 O O . ILE A 1 319 ? -9.754 9.751 -11.032 1.00 88.88 319 ILE A O 1
ATOM 2606 N N . ILE A 1 320 ? -7.684 10.561 -11.297 1.00 86.94 320 ILE A N 1
ATOM 2607 C CA . ILE A 1 320 ? -7.650 11.253 -10.000 1.00 86.94 320 ILE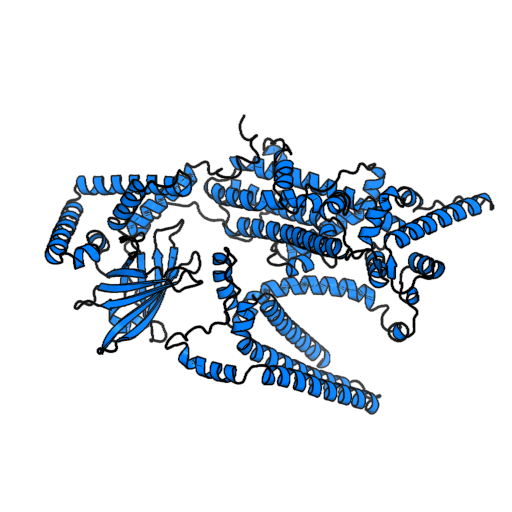 A CA 1
ATOM 2608 C C . ILE A 1 320 ? -8.829 12.229 -9.895 1.00 86.94 320 ILE A C 1
ATOM 2610 O O . ILE A 1 320 ? -9.544 12.223 -8.895 1.00 86.94 320 ILE A O 1
ATOM 2614 N N . ARG A 1 321 ? -9.082 13.039 -10.932 1.00 83.81 321 ARG A N 1
ATOM 2615 C CA . ARG A 1 321 ? -10.230 13.960 -10.952 1.00 83.81 321 ARG A CA 1
ATOM 2616 C C . ARG A 1 321 ? -11.563 13.224 -10.821 1.00 83.81 321 ARG A C 1
ATOM 2618 O O . ARG A 1 321 ? -12.427 13.700 -10.092 1.00 83.81 321 ARG A O 1
ATOM 2625 N N . GLU A 1 322 ? -11.730 12.080 -11.481 1.00 84.44 322 GLU A N 1
ATOM 2626 C CA . GLU A 1 322 ? -12.940 11.254 -11.364 1.00 84.44 322 GLU A CA 1
ATOM 2627 C C . GLU A 1 322 ? -13.107 10.654 -9.966 1.00 84.44 322 GLU A C 1
ATOM 2629 O O . GLU A 1 322 ? -14.184 10.763 -9.383 1.00 84.44 322 GLU A O 1
ATOM 2634 N N . ILE A 1 323 ? -12.035 10.101 -9.399 1.00 85.25 323 ILE A N 1
ATOM 2635 C CA . ILE A 1 323 ? -11.984 9.580 -8.028 1.00 85.25 323 ILE A CA 1
ATOM 2636 C C . ILE A 1 323 ? -12.408 10.663 -7.022 1.00 85.25 323 ILE A C 1
ATOM 2638 O O . ILE A 1 323 ? -13.233 10.418 -6.143 1.00 85.25 323 ILE A O 1
ATOM 2642 N N . PHE A 1 324 ? -11.900 11.888 -7.174 1.00 82.25 324 PHE A N 1
ATOM 2643 C CA . PHE A 1 324 ? -12.281 13.010 -6.315 1.00 82.25 324 PHE A CA 1
ATOM 2644 C C . PHE A 1 324 ? -13.711 13.503 -6.558 1.00 82.25 324 PHE A C 1
ATOM 2646 O O . PHE A 1 324 ? -14.366 13.951 -5.617 1.00 82.25 324 PHE A O 1
ATOM 2653 N N . ALA A 1 325 ? -14.222 13.410 -7.785 1.00 82.62 325 ALA A N 1
ATOM 2654 C CA . ALA A 1 325 ? -15.596 13.788 -8.104 1.00 82.62 325 ALA A CA 1
ATOM 2655 C C . ALA A 1 325 ? -16.626 12.777 -7.557 1.00 82.62 325 ALA A C 1
ATOM 2657 O O . ALA A 1 325 ? -17.741 13.168 -7.207 1.00 82.62 325 ALA A O 1
ATOM 2658 N N . LEU A 1 326 ? -16.244 11.500 -7.417 1.00 82.25 326 LEU A N 1
ATOM 2659 C CA . LEU A 1 326 ? -17.069 10.439 -6.824 1.00 82.25 326 LEU A CA 1
ATOM 2660 C C . LEU A 1 326 ? -17.354 10.640 -5.337 1.00 82.25 326 LEU A C 1
ATOM 2662 O O . LEU A 1 326 ? -18.308 10.071 -4.819 1.00 82.25 326 LEU A O 1
ATOM 2666 N N . LYS A 1 327 ? -16.563 11.464 -4.648 1.00 77.19 327 LYS A N 1
ATOM 2667 C CA . LYS A 1 327 ? -16.576 11.610 -3.189 1.00 77.19 327 LYS A CA 1
ATOM 2668 C C . LYS A 1 327 ? -17.968 11.836 -2.582 1.00 77.19 327 LYS A C 1
ATOM 2670 O O . LYS A 1 327 ? -18.291 11.258 -1.547 1.00 77.19 327 LYS A O 1
ATOM 2675 N N . LEU A 1 328 ? -18.794 12.647 -3.248 1.00 76.00 328 LEU A N 1
ATOM 2676 C CA . LEU A 1 328 ? -20.156 12.983 -2.808 1.00 76.00 328 LEU A CA 1
ATOM 2677 C C . LEU A 1 328 ? -21.174 11.855 -3.044 1.00 76.00 328 LEU A C 1
ATOM 2679 O O . LEU A 1 328 ? -22.239 11.857 -2.434 1.00 76.00 328 LEU A O 1
ATOM 2683 N N . TRP A 1 329 ? -20.839 10.899 -3.908 1.00 82.12 329 TRP A N 1
ATOM 2684 C CA . TRP A 1 329 ? -21.694 9.792 -4.336 1.00 82.12 329 TRP A CA 1
ATOM 2685 C C . TRP A 1 329 ? -21.376 8.479 -3.611 1.00 82.12 329 TRP A C 1
ATOM 2687 O O . TRP A 1 329 ? -22.078 7.490 -3.795 1.00 82.12 329 TRP A O 1
ATOM 2697 N N . ILE A 1 330 ? -20.329 8.459 -2.780 1.00 84.56 330 ILE A N 1
ATOM 2698 C CA . ILE A 1 330 ? -19.937 7.287 -1.996 1.00 84.56 330 ILE A CA 1
ATOM 2699 C C . ILE A 1 330 ? -20.979 6.996 -0.911 1.00 84.56 330 ILE A C 1
ATOM 2701 O O . ILE A 1 330 ? -21.380 7.898 -0.156 1.00 84.56 330 ILE A O 1
ATOM 2705 N N . HIS A 1 331 ? -21.362 5.716 -0.804 1.00 82.25 331 HIS A N 1
ATOM 2706 C CA . HIS A 1 331 ? -22.249 5.217 0.242 1.00 82.25 331 HIS A CA 1
ATOM 2707 C C . HIS A 1 331 ? -21.720 5.638 1.623 1.00 82.25 331 HIS A C 1
ATOM 2709 O O . HIS A 1 331 ? -20.518 5.487 1.867 1.00 82.25 331 HIS A O 1
ATOM 2715 N N . PRO A 1 332 ? -22.568 6.142 2.540 1.00 78.44 332 PRO A N 1
ATOM 2716 C CA . PRO A 1 332 ? -22.110 6.723 3.802 1.00 78.44 332 PRO A CA 1
ATOM 2717 C C . PRO A 1 332 ? -21.155 5.823 4.601 1.00 78.44 332 PRO A C 1
ATOM 2719 O O . PRO A 1 332 ? -20.130 6.295 5.088 1.00 78.44 332 PRO A O 1
ATOM 2722 N N . GLU A 1 333 ? -21.406 4.510 4.608 1.00 78.12 333 GLU A N 1
ATOM 2723 C CA . GLU A 1 333 ? -20.567 3.527 5.309 1.00 78.12 333 GLU A CA 1
ATOM 2724 C C . GLU A 1 333 ? -19.161 3.323 4.724 1.00 78.12 333 GLU A C 1
ATOM 2726 O O . GLU A 1 333 ? -18.252 2.915 5.440 1.00 78.12 333 GLU A O 1
ATOM 2731 N N . ASN A 1 334 ? -18.946 3.652 3.449 1.00 81.06 334 ASN A N 1
ATOM 2732 C CA . ASN A 1 334 ? -17.627 3.555 2.820 1.00 81.06 334 ASN A CA 1
ATOM 2733 C C . ASN A 1 334 ? -16.828 4.860 2.933 1.00 81.06 334 ASN A C 1
ATOM 2735 O O . ASN A 1 334 ? -15.631 4.863 2.648 1.00 81.06 334 ASN A O 1
ATOM 2739 N N . ARG A 1 335 ? -17.455 5.984 3.314 1.00 79.06 335 ARG A N 1
ATOM 2740 C CA . ARG A 1 335 ? -16.837 7.319 3.213 1.00 79.06 335 ARG A CA 1
ATOM 2741 C C . ARG A 1 335 ? -15.539 7.433 3.994 1.00 79.06 335 ARG A C 1
ATOM 2743 O O . ARG A 1 335 ? -14.573 7.933 3.437 1.00 79.06 335 ARG A O 1
ATOM 2750 N N . ALA A 1 336 ? -15.500 6.951 5.237 1.00 75.19 336 ALA A N 1
ATOM 2751 C CA . ALA A 1 336 ? -14.302 7.017 6.077 1.00 75.19 336 ALA A CA 1
ATOM 2752 C C . ALA A 1 336 ? -13.131 6.217 5.476 1.00 75.19 336 ALA A C 1
ATOM 2754 O O . ALA A 1 336 ? -12.010 6.718 5.401 1.00 75.19 336 ALA A O 1
ATOM 2755 N N . MET A 1 337 ? -13.411 5.007 4.980 1.00 79.25 337 MET A N 1
ATOM 2756 C CA . MET A 1 337 ? -12.433 4.168 4.282 1.00 79.25 337 MET A CA 1
ATOM 2757 C C . MET A 1 337 ? -11.921 4.858 3.008 1.00 79.25 337 MET A C 1
ATOM 2759 O O . MET A 1 337 ? -10.713 4.926 2.787 1.00 79.25 337 MET A O 1
ATOM 2763 N N . VAL A 1 338 ? -12.821 5.405 2.183 1.00 83.44 338 VAL A N 1
ATOM 2764 C CA . VAL A 1 338 ? -12.449 6.133 0.959 1.00 83.44 338 VAL A CA 1
ATOM 2765 C C . VAL A 1 338 ? -11.605 7.363 1.290 1.00 83.44 338 VAL A C 1
ATOM 2767 O O . VAL A 1 338 ? -10.594 7.605 0.640 1.00 83.44 338 VAL A O 1
ATOM 2770 N N . ASP A 1 339 ? -11.977 8.127 2.314 1.00 78.31 339 ASP A N 1
ATOM 2771 C CA . ASP A 1 339 ? -11.225 9.296 2.770 1.00 78.31 339 ASP A CA 1
ATOM 2772 C C . ASP A 1 339 ? -9.795 8.932 3.183 1.00 78.31 339 ASP A C 1
ATOM 2774 O O . ASP A 1 339 ? -8.852 9.645 2.830 1.00 78.31 339 ASP A O 1
ATOM 2778 N N . ARG A 1 340 ? -9.632 7.811 3.896 1.00 77.00 340 ARG A N 1
ATOM 2779 C CA . ARG A 1 340 ? -8.325 7.285 4.292 1.00 77.00 340 ARG A CA 1
ATOM 2780 C C . ARG A 1 340 ? -7.492 6.874 3.082 1.00 77.00 340 ARG A C 1
ATOM 2782 O O . ARG A 1 340 ? -6.362 7.340 2.957 1.00 77.00 340 ARG A O 1
ATOM 2789 N N . TYR A 1 341 ? -8.066 6.088 2.169 1.00 85.12 341 TYR A N 1
ATOM 2790 C CA . TYR A 1 341 ? -7.417 5.722 0.906 1.00 85.12 341 TYR A CA 1
ATOM 2791 C C . TYR A 1 341 ? -6.939 6.967 0.154 1.00 85.12 341 TYR A C 1
ATOM 2793 O O . TYR A 1 341 ? -5.772 7.061 -0.227 1.00 85.12 341 TYR A O 1
ATOM 2801 N N . LEU A 1 342 ? -7.817 7.965 -0.000 1.00 84.50 342 LEU A N 1
ATOM 2802 C CA . LEU A 1 342 ? -7.476 9.211 -0.676 1.00 84.50 342 LEU A CA 1
ATOM 2803 C C . LEU A 1 342 ? -6.318 9.914 0.017 1.00 84.50 342 LEU A C 1
ATOM 2805 O O . LEU A 1 342 ? -5.406 10.328 -0.687 1.00 84.50 342 LEU A O 1
ATOM 2809 N N . ALA A 1 343 ? -6.345 10.032 1.351 1.00 78.62 343 ALA A N 1
ATOM 2810 C CA . ALA A 1 343 ? -5.322 10.704 2.151 1.00 78.62 343 ALA A CA 1
ATOM 2811 C C . ALA A 1 343 ? -3.940 10.037 2.051 1.00 78.62 343 ALA A C 1
ATOM 2813 O O . ALA A 1 343 ? -2.931 10.743 2.003 1.00 78.62 343 ALA A O 1
ATOM 2814 N N . GLU A 1 344 ? -3.898 8.708 1.983 1.00 79.56 344 GLU A N 1
ATOM 2815 C CA . GLU A 1 344 ? -2.664 7.924 1.885 1.00 79.56 344 GLU A CA 1
ATOM 2816 C C . GLU A 1 344 ? -2.100 7.886 0.452 1.00 79.56 344 GLU A C 1
ATOM 2818 O O . GLU A 1 344 ? -0.884 7.922 0.260 1.00 79.56 344 GLU A O 1
ATOM 2823 N N . MET A 1 345 ? -2.967 7.865 -0.563 1.00 85.25 345 MET A N 1
ATOM 2824 C CA . MET A 1 345 ? -2.579 7.677 -1.964 1.00 85.25 345 MET A CA 1
ATOM 2825 C C . MET A 1 345 ? -2.118 8.972 -2.656 1.00 85.25 345 MET A C 1
ATOM 2827 O O . MET A 1 345 ? -1.135 8.962 -3.405 1.00 85.25 345 MET A O 1
ATOM 2831 N N . TRP A 1 346 ? -2.805 10.100 -2.429 1.00 83.31 346 TRP A N 1
ATOM 2832 C CA . TRP A 1 346 ? -2.711 11.257 -3.332 1.00 83.31 346 TRP A CA 1
ATOM 2833 C C . TRP A 1 346 ? -1.329 11.931 -3.369 1.00 83.31 346 TRP A C 1
ATOM 2835 O O . TRP A 1 346 ? -0.835 12.248 -4.452 1.00 83.31 346 TRP A O 1
ATOM 2845 N N . MET A 1 347 ? -0.687 12.161 -2.213 1.00 81.69 347 MET A N 1
ATOM 2846 C CA . MET A 1 347 ? 0.621 12.833 -2.171 1.00 81.69 347 MET A CA 1
ATOM 2847 C C . MET A 1 347 ? 1.716 11.989 -2.820 1.00 81.69 347 MET A C 1
ATOM 2849 O O . MET A 1 347 ? 2.357 12.498 -3.746 1.00 81.69 347 MET A O 1
ATOM 2853 N N . PRO A 1 348 ? 1.954 10.731 -2.385 1.00 85.88 348 PRO A N 1
ATOM 2854 C CA . PRO A 1 348 ? 2.986 9.896 -2.993 1.00 85.88 348 PRO A CA 1
ATOM 2855 C C . PRO A 1 348 ? 2.800 9.755 -4.505 1.00 85.88 348 PRO A C 1
ATOM 2857 O O . PRO A 1 348 ? 3.775 9.857 -5.252 1.00 85.88 348 PRO A O 1
ATOM 2860 N N . LEU A 1 349 ? 1.551 9.595 -4.959 1.00 90.12 349 LEU A N 1
ATOM 2861 C CA . LEU A 1 349 ? 1.225 9.485 -6.376 1.00 90.12 349 LEU A CA 1
ATOM 2862 C C . LEU A 1 349 ? 1.615 10.746 -7.154 1.00 90.12 349 LEU A C 1
ATOM 2864 O O . LEU A 1 349 ? 2.319 10.652 -8.160 1.00 90.12 349 LEU A O 1
ATOM 2868 N N . LEU A 1 350 ? 1.181 11.929 -6.705 1.00 88.06 350 LEU A N 1
ATOM 2869 C CA . LEU A 1 350 ? 1.453 13.173 -7.426 1.00 88.06 350 LEU A CA 1
ATOM 2870 C C . LEU A 1 350 ? 2.949 13.502 -7.471 1.00 88.06 350 LEU A C 1
ATOM 2872 O O . LEU A 1 350 ? 3.446 13.903 -8.526 1.00 88.06 350 LEU A O 1
ATOM 2876 N N . PHE A 1 351 ? 3.687 13.269 -6.381 1.00 88.06 351 PHE A N 1
ATOM 2877 C CA . PHE A 1 351 ? 5.143 13.445 -6.368 1.00 88.06 351 PHE A CA 1
ATOM 2878 C C . PHE A 1 351 ? 5.859 12.545 -7.383 1.00 88.06 351 PHE A C 1
ATOM 2880 O O . PHE A 1 351 ? 6.840 12.980 -7.983 1.00 88.06 351 PHE A O 1
ATOM 2887 N N . ALA A 1 352 ? 5.352 11.332 -7.623 1.00 90.75 352 ALA A N 1
ATOM 2888 C CA . ALA A 1 352 ? 5.947 10.397 -8.575 1.00 90.75 352 ALA A CA 1
ATOM 2889 C C . ALA A 1 352 ? 5.714 10.774 -10.051 1.00 90.75 352 ALA A C 1
ATOM 2891 O O . ALA A 1 352 ? 6.512 10.388 -10.903 1.00 90.75 352 ALA A O 1
ATOM 2892 N N . VAL A 1 353 ? 4.643 11.512 -10.379 1.00 91.19 353 VAL A N 1
ATOM 2893 C CA . VAL A 1 353 ? 4.248 11.767 -11.783 1.00 91.19 353 VAL A CA 1
ATOM 2894 C C . VAL A 1 353 ? 4.405 13.222 -12.239 1.00 91.19 353 VAL A C 1
ATOM 2896 O O . VAL A 1 353 ? 4.500 13.484 -13.441 1.00 91.19 353 VAL A O 1
ATOM 2899 N N . MET A 1 354 ? 4.436 14.190 -11.316 1.00 87.94 354 MET A N 1
ATOM 2900 C CA . MET A 1 354 ? 4.406 15.619 -11.663 1.00 87.94 354 MET A CA 1
ATOM 2901 C C . MET A 1 354 ? 5.738 16.203 -12.134 1.00 87.94 354 MET A C 1
ATOM 2903 O O . MET A 1 354 ? 5.724 17.216 -12.832 1.00 87.94 354 MET A O 1
ATOM 2907 N N . GLY A 1 355 ? 6.871 15.585 -11.791 1.00 88.31 355 GLY A N 1
ATOM 2908 C CA . GLY A 1 355 ? 8.194 16.069 -12.210 1.00 88.31 355 GLY A CA 1
ATOM 2909 C C . GLY A 1 355 ? 8.430 15.985 -13.724 1.00 88.31 355 GLY A C 1
ATOM 2910 O O . GLY A 1 355 ? 9.234 16.734 -14.279 1.00 88.31 355 GLY A O 1
ATOM 2911 N N . LEU A 1 356 ? 7.700 15.108 -14.424 1.00 91.38 356 LEU A N 1
ATOM 2912 C CA . LEU A 1 356 ? 7.918 14.844 -15.844 1.00 91.38 356 LEU A CA 1
ATOM 2913 C C . LEU A 1 356 ? 7.732 16.109 -16.705 1.00 91.38 356 LEU A C 1
ATOM 2915 O O . LEU A 1 356 ? 6.675 16.741 -16.728 1.00 91.38 356 LEU A O 1
ATOM 2919 N N . ARG A 1 357 ? 8.746 16.460 -17.493 1.00 89.81 357 ARG A N 1
ATOM 2920 C CA . ARG A 1 357 ? 8.704 17.594 -18.422 1.00 89.81 357 ARG A CA 1
ATOM 2921 C C . ARG A 1 357 ? 7.805 17.309 -19.620 1.00 89.81 357 ARG A C 1
ATOM 2923 O O . ARG A 1 357 ? 7.769 16.197 -20.143 1.00 89.81 357 ARG A O 1
ATOM 2930 N N . SER A 1 358 ? 7.154 18.355 -20.117 1.00 86.56 358 SER A N 1
ATOM 2931 C CA . SER A 1 358 ? 6.324 18.276 -21.320 1.00 86.56 358 SER A CA 1
ATOM 2932 C C . SER A 1 358 ? 7.158 18.236 -22.608 1.00 86.56 358 SER A C 1
ATOM 2934 O O . SER A 1 358 ? 8.165 18.930 -22.748 1.00 86.56 358 SER A O 1
ATOM 2936 N N . LEU A 1 359 ? 6.688 17.452 -23.575 1.00 89.12 359 LEU A N 1
ATOM 2937 C CA . LEU A 1 359 ? 7.236 17.270 -24.913 1.00 89.12 359 LEU A CA 1
ATOM 2938 C C . LEU A 1 359 ? 6.099 17.305 -25.942 1.00 89.12 359 LEU A C 1
ATOM 2940 O O . LEU A 1 359 ? 5.151 16.524 -25.871 1.00 89.12 359 LEU A O 1
ATOM 2944 N N . SER A 1 360 ? 6.215 18.198 -26.924 1.00 88.12 360 SER A N 1
ATOM 2945 C CA . SER A 1 360 ? 5.311 18.233 -28.075 1.00 88.12 360 SER A CA 1
ATOM 2946 C C . SER A 1 360 ? 5.885 17.399 -29.220 1.00 88.12 360 SER A C 1
ATOM 2948 O O . SER A 1 360 ? 7.043 17.574 -29.601 1.00 88.12 360 SER A O 1
ATOM 2950 N N . LEU A 1 361 ? 5.070 16.490 -29.755 1.00 89.19 361 LEU A N 1
ATOM 2951 C CA . LEU A 1 361 ? 5.369 15.622 -30.894 1.00 89.19 361 LEU A CA 1
ATOM 2952 C C . LEU A 1 361 ? 4.146 15.570 -31.803 1.00 89.19 361 LEU A C 1
ATOM 2954 O O . LEU A 1 361 ? 3.015 15.571 -31.322 1.00 89.19 361 LEU A O 1
ATOM 2958 N N . SER A 1 362 ? 4.375 15.486 -33.113 1.00 90.25 362 SER A N 1
ATOM 2959 C CA . SER A 1 362 ? 3.291 15.293 -34.075 1.00 90.25 362 SER A CA 1
ATOM 2960 C C . SER A 1 362 ? 2.645 13.918 -33.906 1.00 90.25 362 SER A C 1
ATOM 2962 O O . SER A 1 362 ? 3.356 12.923 -33.744 1.00 90.25 362 SER A O 1
ATOM 2964 N N . GLU A 1 363 ? 1.332 13.845 -34.094 1.00 88.56 363 GLU A N 1
ATOM 2965 C CA . GLU A 1 363 ? 0.558 12.601 -34.012 1.00 88.56 363 GLU A CA 1
ATOM 2966 C C . GLU A 1 363 ? 1.087 11.500 -34.954 1.00 88.56 363 GLU A C 1
ATOM 2968 O O . GLU A 1 363 ? 1.112 10.323 -34.606 1.00 88.56 363 GLU A O 1
ATOM 2973 N N . LYS A 1 364 ? 1.608 11.876 -36.133 1.00 88.75 364 LYS A N 1
ATOM 2974 C CA . LYS A 1 364 ? 2.226 10.933 -37.086 1.00 88.75 364 LYS A CA 1
ATOM 2975 C C . LYS A 1 364 ? 3.415 10.168 -36.498 1.00 88.75 364 LYS A C 1
ATOM 2977 O O . LYS A 1 364 ? 3.622 9.017 -36.858 1.00 88.75 364 LYS A O 1
ATOM 2982 N N . VAL A 1 365 ? 4.212 10.816 -35.648 1.00 88.94 365 VAL A N 1
ATOM 2983 C CA . VAL A 1 365 ? 5.375 10.199 -34.990 1.00 88.94 365 VAL A CA 1
ATOM 2984 C C . VAL A 1 365 ? 4.919 9.378 -33.791 1.00 88.94 365 VAL A C 1
ATOM 2986 O O . VAL A 1 365 ? 5.400 8.271 -33.603 1.00 88.94 365 VAL A O 1
ATOM 2989 N N . GLU A 1 366 ? 3.944 9.874 -33.031 1.00 89.25 366 GLU A N 1
ATOM 2990 C CA . GLU A 1 366 ? 3.351 9.150 -31.901 1.00 89.25 366 GLU A CA 1
ATOM 2991 C C . GLU A 1 366 ? 2.783 7.787 -32.320 1.00 89.25 366 GLU A C 1
ATOM 2993 O O . GLU A 1 366 ? 3.087 6.771 -31.697 1.00 89.25 366 GLU A O 1
ATOM 2998 N N . ARG A 1 367 ? 2.045 7.740 -33.438 1.00 91.56 367 ARG A N 1
ATOM 2999 C CA . ARG A 1 367 ? 1.473 6.495 -33.976 1.00 91.56 367 ARG A CA 1
ATOM 3000 C C . ARG A 1 367 ? 2.518 5.426 -34.307 1.00 91.56 367 ARG A C 1
ATOM 3002 O O . ARG A 1 367 ? 2.160 4.256 -34.341 1.00 91.56 367 ARG A O 1
ATOM 3009 N N . ARG A 1 368 ? 3.786 5.795 -34.535 1.00 92.50 368 ARG A N 1
ATOM 3010 C CA . ARG A 1 368 ? 4.863 4.833 -34.833 1.00 92.50 368 ARG A CA 1
ATOM 3011 C C . ARG A 1 368 ? 5.297 4.011 -33.623 1.00 92.50 368 ARG A C 1
ATOM 3013 O O . ARG A 1 368 ? 5.890 2.966 -33.828 1.00 92.50 368 ARG A O 1
ATOM 3020 N N . PHE A 1 369 ? 4.996 4.476 -32.409 1.00 94.12 369 PHE A N 1
ATOM 3021 C CA . PHE A 1 369 ? 5.348 3.793 -31.162 1.00 94.12 369 PHE A CA 1
ATOM 3022 C C . PHE A 1 369 ? 4.154 3.088 -30.501 1.00 94.12 369 PHE A C 1
ATOM 3024 O O . PHE A 1 369 ? 4.308 2.464 -29.452 1.00 94.12 369 PHE A O 1
ATOM 3031 N N . LYS A 1 370 ? 2.948 3.249 -31.062 1.00 91.69 370 LYS A N 1
ATOM 3032 C CA . LYS A 1 370 ? 1.688 2.857 -30.422 1.00 91.69 370 LYS A CA 1
ATOM 3033 C C . LYS A 1 370 ? 1.576 1.347 -30.214 1.00 91.69 370 LYS A C 1
ATOM 3035 O O . LYS A 1 370 ? 1.144 0.925 -29.152 1.00 91.69 370 LYS A O 1
ATOM 3040 N N . ASP A 1 371 ? 1.990 0.562 -31.200 1.00 92.06 371 ASP A N 1
ATOM 3041 C CA . ASP A 1 371 ? 2.030 -0.901 -31.147 1.00 92.06 371 ASP A CA 1
ATOM 3042 C C . ASP A 1 371 ? 2.826 -1.411 -29.938 1.00 92.06 371 ASP A C 1
ATOM 3044 O O . ASP A 1 371 ? 2.331 -2.247 -29.185 1.00 92.06 371 ASP A O 1
ATOM 3048 N N . TYR A 1 372 ? 4.021 -0.863 -29.706 1.00 93.00 372 TYR A N 1
ATOM 3049 C CA . TYR A 1 372 ? 4.842 -1.219 -28.550 1.00 93.00 372 TYR A CA 1
ATOM 3050 C C . TYR A 1 372 ? 4.226 -0.748 -27.228 1.00 93.00 372 TYR A C 1
ATOM 3052 O O . TYR A 1 372 ? 4.165 -1.515 -26.271 1.00 93.00 372 TYR A O 1
ATOM 3060 N N . VAL A 1 373 ? 3.745 0.499 -27.169 1.00 93.88 373 VAL A N 1
ATOM 3061 C CA . VAL A 1 373 ? 3.146 1.060 -25.946 1.00 93.88 373 VAL A CA 1
ATOM 3062 C C . VAL A 1 373 ? 1.895 0.282 -25.529 1.00 93.88 373 VAL A C 1
ATOM 3064 O O . VAL A 1 373 ? 1.737 -0.015 -24.346 1.00 93.88 373 VAL A O 1
ATOM 3067 N N . ASP A 1 374 ? 1.035 -0.071 -26.486 1.00 93.75 374 ASP A N 1
ATOM 3068 C CA . ASP A 1 374 ? -0.173 -0.858 -26.238 1.00 93.75 374 ASP A CA 1
ATOM 3069 C C . ASP A 1 374 ? 0.197 -2.294 -25.814 1.00 93.75 374 ASP A C 1
ATOM 3071 O O . ASP A 1 374 ? -0.397 -2.835 -24.881 1.00 93.75 374 ASP A O 1
ATOM 3075 N N . ALA A 1 375 ? 1.204 -2.910 -26.447 1.00 92.12 375 ALA A N 1
ATOM 3076 C CA . ALA A 1 375 ? 1.682 -4.242 -26.069 1.00 92.12 375 ALA A CA 1
ATOM 3077 C C . ALA A 1 375 ? 2.251 -4.277 -24.639 1.00 92.12 375 ALA A C 1
ATOM 3079 O O . ALA A 1 375 ? 1.936 -5.197 -23.881 1.00 92.12 375 ALA A O 1
ATOM 3080 N N . GLU A 1 376 ? 3.028 -3.265 -24.245 1.00 91.69 376 GLU A N 1
ATOM 3081 C CA . GLU A 1 376 ? 3.553 -3.144 -22.882 1.00 91.69 376 GLU A CA 1
ATOM 3082 C C . GLU A 1 376 ? 2.446 -2.890 -21.849 1.00 91.69 376 GLU A C 1
ATOM 3084 O O . GLU A 1 376 ? 2.472 -3.493 -20.775 1.00 91.69 376 GLU A O 1
ATOM 3089 N N . GLU A 1 377 ? 1.435 -2.069 -22.167 1.00 94.44 377 GLU A N 1
ATOM 3090 C CA . GLU A 1 377 ? 0.257 -1.881 -21.302 1.00 94.44 377 GLU A CA 1
ATOM 3091 C C . GLU A 1 377 ? -0.457 -3.221 -21.062 1.00 94.44 377 GLU A C 1
ATOM 3093 O O . GLU A 1 377 ? -0.738 -3.586 -19.919 1.00 94.44 377 GLU A O 1
ATOM 3098 N N . GLN A 1 378 ? -0.689 -3.999 -22.126 1.00 94.12 378 GLN A N 1
ATOM 3099 C CA . GLN A 1 378 ? -1.342 -5.308 -22.028 1.00 94.12 378 GLN A CA 1
ATOM 3100 C C . GLN A 1 378 ? -0.500 -6.333 -21.265 1.00 94.12 378 GLN A C 1
ATOM 3102 O O . GLN A 1 378 ? -1.051 -7.127 -20.498 1.00 94.12 378 GLN A O 1
ATOM 3107 N N . ARG A 1 379 ? 0.827 -6.320 -21.435 1.00 92.31 379 ARG A N 1
ATOM 3108 C CA . ARG A 1 379 ? 1.742 -7.179 -20.673 1.00 92.31 379 ARG A CA 1
ATOM 3109 C C . ARG A 1 379 ? 1.641 -6.890 -19.175 1.00 92.31 379 ARG A C 1
ATOM 3111 O O . ARG A 1 379 ? 1.439 -7.816 -18.390 1.00 92.31 379 ARG A O 1
ATOM 3118 N N . LEU A 1 380 ? 1.721 -5.616 -18.787 1.00 92.81 380 LEU A N 1
ATOM 3119 C CA . LEU A 1 380 ? 1.593 -5.197 -17.389 1.00 92.81 380 LEU A CA 1
ATOM 3120 C C . LEU A 1 380 ? 0.209 -5.532 -16.826 1.00 92.81 380 LEU A C 1
ATOM 3122 O O . LEU A 1 380 ? 0.118 -6.057 -15.718 1.00 92.81 380 LEU A O 1
ATOM 3126 N N . LYS A 1 381 ? -0.860 -5.302 -17.597 1.00 93.38 381 LYS A N 1
ATOM 3127 C CA . LYS A 1 381 ? -2.235 -5.620 -17.189 1.00 93.38 381 LYS A CA 1
ATOM 3128 C C . LYS A 1 381 ? -2.409 -7.107 -16.870 1.00 93.38 381 LYS A C 1
ATOM 3130 O O . LYS A 1 381 ? -2.873 -7.437 -15.785 1.00 93.38 381 LYS A O 1
ATOM 3135 N N . ARG A 1 382 ? -1.962 -8.005 -17.754 1.00 90.69 382 ARG A N 1
ATOM 3136 C CA . ARG A 1 382 ? -2.034 -9.463 -17.522 1.00 90.69 382 ARG A CA 1
ATOM 3137 C C . ARG A 1 382 ? -1.232 -9.899 -16.295 1.00 90.69 382 ARG A C 1
ATOM 3139 O O . ARG A 1 382 ? -1.665 -10.776 -15.544 1.00 90.69 382 ARG A O 1
ATOM 3146 N N . ASN A 1 383 ? -0.067 -9.289 -16.073 1.00 89.12 383 ASN A N 1
ATOM 3147 C CA . ASN A 1 383 ? 0.756 -9.576 -14.899 1.00 89.12 383 ASN A CA 1
ATOM 3148 C C . ASN A 1 383 ? 0.067 -9.115 -13.606 1.00 89.12 383 ASN A C 1
ATOM 3150 O O . ASN A 1 383 ? 0.034 -9.875 -12.638 1.00 89.12 383 ASN A O 1
ATOM 3154 N N . LEU A 1 384 ? -0.539 -7.921 -13.608 1.00 89.69 384 LEU A N 1
ATOM 3155 C CA . LEU A 1 384 ? -1.345 -7.412 -12.494 1.00 89.69 384 LEU A CA 1
ATOM 3156 C C . LEU A 1 384 ? -2.548 -8.313 -12.202 1.00 89.69 384 LEU A C 1
ATOM 3158 O O . LEU A 1 384 ? -2.772 -8.662 -11.048 1.00 89.69 384 LEU A O 1
ATOM 3162 N N . GLU A 1 385 ? -3.284 -8.748 -13.225 1.00 87.69 385 GLU A N 1
ATOM 3163 C CA . GLU A 1 385 ? -4.406 -9.687 -13.078 1.00 87.69 385 GLU A CA 1
ATOM 3164 C C . GLU A 1 385 ? -3.952 -11.018 -12.456 1.00 87.69 385 GLU A C 1
ATOM 3166 O O . GLU A 1 385 ? -4.603 -11.534 -11.546 1.00 87.69 385 GLU A O 1
ATOM 3171 N N . THR A 1 386 ? -2.786 -11.534 -12.865 1.00 83.25 386 THR A N 1
ATOM 3172 C CA . THR A 1 386 ? -2.210 -12.780 -12.325 1.00 83.25 386 THR A CA 1
ATOM 3173 C C . THR A 1 386 ? -1.900 -12.663 -10.829 1.00 83.25 386 THR A C 1
ATOM 3175 O O . THR A 1 386 ? -2.172 -13.594 -10.069 1.00 83.25 386 THR A O 1
ATOM 3178 N N . VAL A 1 387 ? -1.394 -11.511 -10.371 1.00 81.81 387 VAL A N 1
ATOM 3179 C CA . VAL A 1 387 ? -1.168 -11.235 -8.937 1.00 81.81 387 VAL A CA 1
ATOM 3180 C C . VAL A 1 387 ? -2.391 -10.642 -8.229 1.00 81.81 387 VAL A C 1
ATOM 3182 O O . VAL A 1 387 ? -2.290 -10.264 -7.065 1.00 81.81 387 VAL A O 1
ATOM 3185 N N . ARG A 1 388 ? -3.551 -10.569 -8.898 1.00 82.00 388 ARG A N 1
ATOM 3186 C CA . ARG A 1 388 ? -4.788 -9.951 -8.383 1.00 82.00 388 ARG A CA 1
ATOM 3187 C C . ARG A 1 388 ? -4.586 -8.521 -7.884 1.00 82.00 388 ARG A C 1
ATOM 3189 O O . ARG A 1 388 ? -5.140 -8.129 -6.864 1.00 82.00 388 ARG A O 1
ATOM 3196 N N . TYR A 1 389 ? -3.769 -7.754 -8.601 1.00 84.62 389 TYR A N 1
ATOM 3197 C CA . TYR A 1 389 ? -3.419 -6.376 -8.266 1.00 84.62 389 TYR A CA 1
ATOM 3198 C C . TYR A 1 389 ? -2.796 -6.223 -6.871 1.00 84.62 389 TYR A C 1
ATOM 3200 O O . TYR A 1 389 ? -2.846 -5.137 -6.317 1.00 84.62 389 TYR A O 1
ATOM 3208 N N . ARG A 1 390 ? -2.198 -7.273 -6.298 1.00 80.25 390 ARG A N 1
ATOM 3209 C CA . ARG A 1 390 ? -1.555 -7.224 -4.983 1.00 80.25 390 ARG A CA 1
ATOM 3210 C C . ARG A 1 390 ? -0.036 -7.174 -5.129 1.00 80.25 390 ARG A C 1
ATOM 3212 O O . ARG A 1 390 ? 0.575 -8.132 -5.602 1.00 80.25 390 ARG A O 1
ATOM 3219 N N . ILE A 1 391 ? 0.563 -6.051 -4.744 1.00 80.69 391 ILE A N 1
ATOM 3220 C CA . ILE A 1 391 ? 2.001 -5.773 -4.798 1.00 80.69 391 ILE A CA 1
ATOM 3221 C C . ILE A 1 391 ? 2.476 -5.527 -3.364 1.00 80.69 391 ILE A C 1
ATOM 3223 O O . ILE A 1 391 ? 2.604 -4.385 -2.935 1.00 80.69 391 ILE A O 1
ATOM 3227 N N . ASP A 1 392 ? 2.731 -6.612 -2.630 1.00 68.06 392 ASP A N 1
ATOM 3228 C CA . ASP A 1 392 ? 3.112 -6.557 -1.208 1.00 68.06 392 ASP A CA 1
ATOM 3229 C C . ASP A 1 392 ? 4.589 -6.179 -0.981 1.00 68.06 392 ASP A C 1
ATOM 3231 O O . ASP A 1 392 ? 4.964 -5.760 0.109 1.00 68.06 392 ASP A O 1
ATOM 3235 N N . ASP A 1 393 ? 5.455 -6.369 -1.986 1.00 67.56 393 ASP A N 1
ATOM 3236 C CA . ASP A 1 393 ? 6.901 -6.162 -1.862 1.00 67.56 393 ASP A CA 1
ATOM 3237 C C . ASP A 1 393 ? 7.577 -5.824 -3.214 1.00 67.56 393 ASP A C 1
ATOM 3239 O O . ASP A 1 393 ? 6.999 -5.989 -4.295 1.00 67.56 393 ASP A O 1
ATOM 3243 N N . LEU A 1 394 ? 8.838 -5.364 -3.164 1.00 70.69 394 LEU A N 1
ATOM 3244 C CA . LEU A 1 394 ? 9.640 -5.016 -4.352 1.00 70.69 394 LEU A CA 1
ATOM 3245 C C . LEU A 1 394 ? 9.930 -6.216 -5.275 1.00 70.69 394 LEU A C 1
ATOM 3247 O O . LEU A 1 394 ? 10.216 -6.021 -6.456 1.00 70.69 394 LEU A O 1
ATOM 3251 N N . THR A 1 395 ? 9.848 -7.446 -4.765 1.00 72.50 395 THR A N 1
ATOM 3252 C CA . THR A 1 395 ? 10.033 -8.674 -5.552 1.00 72.50 395 THR A CA 1
ATOM 3253 C C . THR A 1 395 ? 8.804 -8.944 -6.412 1.00 72.50 395 THR A C 1
ATOM 3255 O O . THR A 1 395 ? 8.926 -9.305 -7.575 1.00 72.50 395 THR A O 1
ATOM 3258 N N . ILE A 1 396 ? 7.597 -8.752 -5.875 1.00 75.19 396 ILE A N 1
ATOM 3259 C CA . ILE A 1 396 ? 6.368 -8.834 -6.673 1.00 75.19 396 ILE A CA 1
ATOM 3260 C C . ILE A 1 396 ? 6.366 -7.733 -7.728 1.00 75.19 396 ILE A C 1
ATOM 3262 O O . ILE A 1 396 ? 6.031 -7.996 -8.881 1.00 75.19 396 ILE A O 1
ATOM 3266 N N . LEU A 1 397 ? 6.792 -6.524 -7.354 1.00 83.19 397 LEU A N 1
ATOM 3267 C CA . LEU A 1 397 ? 6.916 -5.424 -8.301 1.00 83.19 397 LEU A CA 1
ATOM 3268 C C . LEU A 1 397 ? 7.848 -5.787 -9.466 1.00 83.19 397 LEU A C 1
ATOM 3270 O O . LEU A 1 397 ? 7.441 -5.628 -10.614 1.00 83.19 397 LEU A O 1
ATOM 3274 N N . SER A 1 398 ? 9.040 -6.331 -9.191 1.00 81.00 398 SER A N 1
ATOM 3275 C CA . SER A 1 398 ? 9.988 -6.733 -10.240 1.00 81.00 398 SER A CA 1
ATOM 3276 C C . SER A 1 398 ? 9.464 -7.879 -11.109 1.00 81.00 398 SER A C 1
ATOM 3278 O O . SER A 1 398 ? 9.677 -7.880 -12.320 1.00 81.00 398 SER A O 1
ATOM 3280 N N . ILE A 1 399 ? 8.706 -8.814 -10.529 1.00 78.62 399 ILE A N 1
ATOM 3281 C CA . ILE A 1 399 ? 8.027 -9.882 -11.274 1.00 78.62 399 ILE A CA 1
ATOM 3282 C C . IL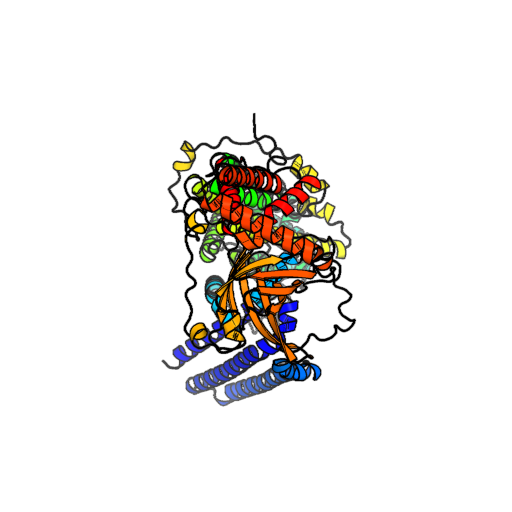E A 1 399 ? 6.977 -9.294 -12.230 1.00 78.62 399 ILE A C 1
ATOM 3284 O O . ILE A 1 399 ? 6.914 -9.692 -13.395 1.00 78.62 399 ILE A O 1
ATOM 3288 N N . VAL A 1 400 ? 6.172 -8.330 -11.770 1.00 84.56 400 VAL A N 1
ATOM 3289 C CA . VAL A 1 400 ? 5.123 -7.689 -12.580 1.00 84.56 400 VAL A CA 1
ATOM 3290 C C . VAL A 1 400 ? 5.725 -6.837 -13.696 1.00 84.56 400 VAL A C 1
ATOM 3292 O O . VAL A 1 400 ? 5.295 -6.950 -14.848 1.00 84.56 400 VAL A O 1
ATOM 3295 N N . THR A 1 401 ? 6.722 -6.004 -13.389 1.00 86.00 401 THR A N 1
ATOM 3296 C CA . THR A 1 401 ? 7.354 -5.125 -14.382 1.00 86.00 401 THR A CA 1
ATOM 3297 C C . THR A 1 401 ? 8.242 -5.893 -15.351 1.00 86.00 401 THR A C 1
ATOM 3299 O O . THR A 1 401 ? 8.319 -5.516 -16.521 1.00 86.00 401 THR A O 1
ATOM 3302 N N . GLY A 1 402 ? 8.831 -7.008 -14.919 1.00 75.69 402 GLY A N 1
ATOM 3303 C CA . GLY A 1 402 ? 9.925 -7.670 -15.623 1.00 75.69 402 GLY A CA 1
ATOM 3304 C C . GLY A 1 402 ? 11.271 -6.975 -15.363 1.00 75.69 402 GLY A C 1
ATOM 3305 O O . GLY A 1 402 ? 11.329 -6.015 -14.585 1.00 75.69 402 GLY A O 1
ATOM 3306 N N . PRO A 1 403 ? 12.357 -7.456 -15.995 1.00 68.69 403 PRO A N 1
ATOM 3307 C CA . PRO A 1 403 ? 13.689 -6.886 -15.831 1.00 68.69 403 PRO A CA 1
ATOM 3308 C C . PRO A 1 403 ? 13.743 -5.440 -16.340 1.00 68.69 403 PRO A C 1
ATOM 3310 O O . PRO A 1 403 ? 13.263 -5.128 -17.429 1.00 68.69 403 PRO A O 1
ATOM 3313 N N . GLY A 1 404 ? 14.364 -4.560 -15.556 1.00 70.94 404 GLY A N 1
ATOM 3314 C CA . GLY A 1 404 ? 14.547 -3.153 -15.900 1.00 70.94 404 GLY A CA 1
ATOM 3315 C C . GLY A 1 404 ? 14.227 -2.207 -14.748 1.00 70.94 404 GLY A C 1
ATOM 3316 O O . GLY A 1 404 ? 13.808 -2.616 -13.666 1.00 70.94 404 GLY A O 1
ATOM 3317 N N . GLN A 1 405 ? 14.455 -0.919 -14.991 1.00 83.75 405 GLN A N 1
ATOM 3318 C CA . GLN A 1 405 ? 14.249 0.130 -13.999 1.00 83.75 405 GLN A CA 1
ATOM 3319 C C . GLN A 1 405 ? 12.788 0.584 -13.915 1.00 83.75 405 GLN A C 1
ATOM 3321 O O . GLN A 1 405 ? 12.047 0.568 -14.904 1.00 83.75 405 GLN A O 1
ATOM 3326 N N . ILE A 1 406 ? 12.387 1.059 -12.734 1.00 89.38 406 ILE A N 1
ATOM 3327 C CA . ILE A 1 406 ? 11.004 1.457 -12.446 1.00 89.38 406 ILE A CA 1
ATOM 3328 C C . ILE A 1 406 ? 10.507 2.583 -13.365 1.00 89.38 406 ILE A C 1
ATOM 3330 O O . ILE A 1 406 ? 9.352 2.548 -13.786 1.00 89.38 406 ILE A O 1
ATOM 3334 N N . GLU A 1 407 ? 11.363 3.531 -13.769 1.00 90.25 407 GLU A N 1
ATOM 3335 C CA . GLU A 1 407 ? 11.016 4.629 -14.687 1.00 90.25 407 GLU A CA 1
ATOM 3336 C C . GLU A 1 407 ? 10.435 4.147 -16.028 1.00 90.25 407 GLU A C 1
ATOM 3338 O O . GLU A 1 407 ? 9.611 4.836 -16.636 1.00 90.25 407 GLU A O 1
ATOM 3343 N N . LYS A 1 408 ? 10.798 2.939 -16.475 1.00 89.44 408 LYS A N 1
ATOM 3344 C CA . LYS A 1 408 ? 10.326 2.359 -17.740 1.00 89.44 408 LYS A CA 1
ATOM 3345 C C . LYS A 1 408 ? 8.848 1.957 -17.680 1.00 89.44 408 LYS A C 1
ATOM 3347 O O . LYS A 1 408 ? 8.161 2.033 -18.696 1.00 89.44 408 LYS A O 1
ATOM 3352 N N . HIS A 1 409 ? 8.357 1.587 -16.495 1.00 92.19 409 HIS A N 1
ATOM 3353 C CA . HIS A 1 409 ? 7.026 0.999 -16.296 1.00 92.19 409 HIS A CA 1
ATOM 3354 C C . HIS A 1 409 ? 6.115 1.820 -15.370 1.00 92.19 409 HIS A C 1
ATOM 3356 O O . HIS A 1 409 ? 4.913 1.572 -15.336 1.00 92.19 409 HIS A O 1
ATOM 3362 N N . LEU A 1 410 ? 6.656 2.814 -14.655 1.00 94.69 410 LEU A N 1
ATOM 3363 C CA . LEU A 1 410 ? 5.971 3.579 -13.606 1.00 94.69 410 LEU A CA 1
ATOM 3364 C C . LEU A 1 410 ? 4.596 4.114 -14.034 1.00 94.69 410 LEU A C 1
ATOM 3366 O O . LEU A 1 410 ? 3.599 3.885 -13.357 1.00 94.69 410 LEU A O 1
ATOM 3370 N N . PHE A 1 411 ? 4.534 4.821 -15.163 1.00 95.81 411 PHE A N 1
ATOM 3371 C CA . PHE A 1 411 ? 3.309 5.478 -15.624 1.00 95.81 411 PHE A CA 1
ATOM 3372 C C . PHE A 1 411 ? 2.196 4.505 -16.054 1.00 95.81 411 PHE A C 1
ATOM 3374 O O . PHE A 1 411 ? 1.091 4.630 -15.527 1.00 95.81 411 PHE A O 1
ATOM 3381 N N . PRO A 1 412 ? 2.426 3.541 -16.972 1.00 95.56 412 PRO A N 1
ATOM 3382 C CA . PRO A 1 412 ? 1.391 2.568 -17.324 1.00 95.56 412 PRO A CA 1
ATOM 3383 C C . PRO A 1 412 ? 0.979 1.693 -16.131 1.00 95.56 412 PRO A C 1
ATOM 3385 O O . PRO A 1 412 ? -0.201 1.382 -15.995 1.00 95.56 412 PRO A O 1
ATOM 3388 N N . LEU A 1 413 ? 1.912 1.354 -15.231 1.00 95.19 413 LEU A N 1
ATOM 3389 C CA . LEU A 1 413 ? 1.619 0.594 -14.015 1.00 95.19 413 LEU A CA 1
ATOM 3390 C C . LEU A 1 413 ? 0.656 1.354 -13.089 1.00 95.19 413 LEU A C 1
ATOM 3392 O O . LEU A 1 413 ? -0.408 0.833 -12.758 1.00 95.19 413 LEU A O 1
ATOM 3396 N N . LEU A 1 414 ? 0.982 2.604 -12.736 1.00 95.56 414 LEU A N 1
ATOM 3397 C CA . LEU A 1 414 ? 0.117 3.452 -11.907 1.00 95.56 414 LEU A CA 1
ATOM 3398 C C . LEU A 1 414 ? -1.248 3.691 -12.565 1.00 95.56 414 LEU A C 1
ATOM 3400 O O . LEU A 1 414 ? -2.267 3.653 -11.883 1.00 95.56 414 LEU A O 1
ATOM 3404 N N . TYR A 1 415 ? -1.287 3.898 -13.885 1.00 96.06 415 TYR A N 1
ATOM 3405 C CA . TYR A 1 415 ? -2.539 4.043 -14.628 1.00 96.06 415 TYR A CA 1
ATOM 3406 C C . TYR A 1 415 ? -3.448 2.814 -14.476 1.00 96.06 415 TYR A C 1
ATOM 3408 O O . TYR A 1 415 ? -4.617 2.960 -14.124 1.00 96.06 415 TYR A O 1
ATOM 3416 N N . LEU A 1 416 ? -2.919 1.606 -14.694 1.00 94.81 416 LEU A N 1
ATOM 3417 C CA . LEU A 1 416 ? -3.687 0.362 -14.592 1.00 94.81 416 LEU A CA 1
ATOM 3418 C C . LEU A 1 416 ? -4.201 0.102 -13.171 1.00 94.81 416 LEU A C 1
ATOM 3420 O O . LEU A 1 416 ? -5.331 -0.358 -13.005 1.00 94.81 416 LEU A O 1
ATOM 3424 N N . MET A 1 417 ? -3.394 0.411 -12.156 1.00 93.06 417 MET A N 1
ATOM 3425 C CA . MET A 1 417 ? -3.790 0.282 -10.752 1.00 93.06 417 MET A CA 1
ATOM 3426 C C . MET A 1 417 ? -4.912 1.264 -10.402 1.00 93.06 417 MET A C 1
ATOM 3428 O O . MET A 1 417 ? -5.941 0.856 -9.875 1.00 93.06 417 MET A O 1
ATOM 3432 N N . LEU A 1 418 ? -4.780 2.530 -10.804 1.00 93.06 418 LEU A N 1
ATOM 3433 C CA . LEU A 1 418 ? -5.808 3.547 -10.569 1.00 93.06 418 LEU A CA 1
ATOM 3434 C C . LEU A 1 418 ? -7.110 3.266 -11.331 1.00 93.06 418 LEU A C 1
ATOM 3436 O O . LEU A 1 418 ? -8.185 3.593 -10.834 1.00 93.06 418 LEU A O 1
ATOM 3440 N N . CYS A 1 419 ? -7.046 2.638 -12.511 1.00 92.00 419 CYS A N 1
ATOM 3441 C CA . CYS A 1 419 ? -8.238 2.151 -13.210 1.00 92.00 419 CYS A CA 1
ATOM 3442 C C . CYS A 1 419 ? -9.019 1.140 -12.358 1.00 92.00 419 CYS A C 1
ATOM 3444 O O . CYS A 1 419 ? -10.243 1.237 -12.273 1.00 92.00 419 CYS A O 1
ATOM 3446 N N . ARG A 1 420 ? -8.326 0.190 -11.715 1.00 89.56 420 ARG A N 1
ATOM 3447 C CA . ARG A 1 420 ? -8.946 -0.779 -10.798 1.00 89.56 420 ARG A CA 1
ATOM 3448 C C . ARG A 1 420 ? -9.500 -0.078 -9.561 1.00 89.56 420 ARG A C 1
ATOM 3450 O O . ARG A 1 420 ? -10.641 -0.330 -9.188 1.00 89.56 420 ARG A O 1
ATOM 3457 N N . ASP A 1 421 ? -8.744 0.837 -8.963 1.00 90.62 421 ASP A N 1
ATOM 3458 C CA . ASP A 1 421 ? -9.188 1.556 -7.765 1.00 90.62 421 ASP A CA 1
ATOM 3459 C C . ASP A 1 421 ? -10.442 2.402 -8.046 1.00 90.62 421 ASP A C 1
ATOM 3461 O O . ASP A 1 421 ? -11.384 2.409 -7.255 1.00 90.62 421 ASP A O 1
ATOM 3465 N N . LEU A 1 422 ? -10.519 3.044 -9.218 1.00 89.50 422 LEU A N 1
ATOM 3466 C CA . LEU A 1 422 ? -11.715 3.759 -9.669 1.00 89.50 422 LEU A CA 1
ATOM 3467 C C . LEU A 1 422 ? -12.933 2.826 -9.798 1.00 89.50 422 LEU A C 1
ATOM 3469 O O . LEU A 1 422 ? -14.040 3.231 -9.450 1.00 89.50 422 LEU A O 1
ATOM 3473 N N . GLN A 1 423 ? -12.756 1.586 -10.265 1.00 87.00 423 GLN A N 1
ATOM 3474 C CA . GLN A 1 423 ? -13.845 0.599 -10.322 1.00 87.00 423 GLN A CA 1
ATOM 3475 C C . GLN A 1 423 ? -14.332 0.212 -8.920 1.00 87.00 423 GLN A C 1
ATOM 3477 O O . GLN A 1 423 ? -15.541 0.179 -8.685 1.00 87.00 423 GLN A O 1
ATOM 3482 N N . VAL A 1 424 ? -13.416 -0.011 -7.971 1.00 86.69 424 VAL A N 1
ATOM 3483 C CA . VAL A 1 424 ? -13.766 -0.285 -6.564 1.00 86.69 424 VAL A CA 1
ATOM 3484 C C . VAL A 1 424 ? -14.522 0.900 -5.954 1.00 86.69 424 VAL A C 1
ATOM 3486 O O . VAL A 1 424 ? -15.535 0.716 -5.280 1.00 86.69 424 VAL A O 1
ATOM 3489 N N . LEU A 1 425 ? -14.089 2.130 -6.232 1.00 87.69 425 LEU A N 1
ATOM 3490 C CA . LEU A 1 425 ? -14.754 3.343 -5.752 1.00 87.69 425 LEU A CA 1
ATOM 3491 C C . LEU A 1 425 ? -16.144 3.550 -6.367 1.00 87.69 425 LEU A C 1
ATOM 3493 O O . LEU A 1 425 ? -17.053 3.986 -5.663 1.00 87.69 425 LEU A O 1
ATOM 3497 N N . ARG A 1 426 ? -16.347 3.191 -7.641 1.00 86.38 426 ARG A N 1
ATOM 3498 C CA . ARG A 1 426 ? -17.688 3.154 -8.252 1.00 86.38 426 ARG A CA 1
ATOM 3499 C C . ARG A 1 426 ? -18.575 2.109 -7.568 1.00 86.38 426 ARG A C 1
ATOM 3501 O O . ARG A 1 426 ? -19.718 2.396 -7.229 1.00 86.38 426 ARG A O 1
ATOM 3508 N N . ALA A 1 427 ? -18.032 0.932 -7.245 1.00 83.88 427 ALA A N 1
ATOM 3509 C CA . ALA A 1 427 ? -18.759 -0.084 -6.480 1.00 83.88 427 ALA A CA 1
ATOM 3510 C C . ALA A 1 427 ? -19.177 0.413 -5.082 1.00 83.88 427 ALA A C 1
ATOM 3512 O O . ALA A 1 427 ? -20.261 0.068 -4.610 1.00 83.88 427 ALA A O 1
ATOM 3513 N N . CYS A 1 428 ? -18.365 1.273 -4.454 1.00 85.06 428 CYS A N 1
ATOM 3514 C CA . CYS A 1 428 ? -18.657 1.890 -3.158 1.00 85.06 428 CYS A CA 1
ATOM 3515 C C . CYS A 1 428 ? -19.865 2.848 -3.167 1.00 85.06 428 CYS A C 1
ATOM 3517 O O . CYS A 1 428 ? -20.264 3.300 -2.091 1.00 85.06 428 CYS A O 1
ATOM 3519 N N . GLN A 1 429 ? -20.438 3.193 -4.329 1.00 83.50 429 GLN A N 1
ATOM 3520 C CA . GLN A 1 429 ? -21.668 3.995 -4.419 1.00 83.50 429 GLN A CA 1
ATOM 3521 C C . GLN A 1 429 ? -22.904 3.188 -3.991 1.00 83.50 429 GLN A C 1
ATOM 3523 O O . GLN A 1 429 ? -23.797 3.725 -3.338 1.00 83.50 429 GLN A O 1
ATOM 3528 N N . CYS A 1 430 ? -22.939 1.894 -4.327 1.00 78.81 430 CYS A N 1
ATOM 3529 C CA . CYS A 1 430 ? -24.108 1.031 -4.120 1.00 78.81 430 CYS A CA 1
ATOM 3530 C C . CYS A 1 430 ? -23.849 -0.145 -3.170 1.00 78.81 430 CYS A C 1
ATOM 3532 O O . CYS A 1 430 ? -24.800 -0.702 -2.631 1.00 78.81 430 CYS A O 1
ATOM 3534 N N . ASN A 1 431 ? -22.587 -0.519 -2.952 1.00 79.38 431 ASN A N 1
ATOM 3535 C CA . ASN A 1 431 ? -22.204 -1.667 -2.134 1.00 79.38 431 ASN A CA 1
ATOM 3536 C C . ASN A 1 431 ? -21.323 -1.227 -0.970 1.00 79.38 431 ASN A C 1
ATOM 3538 O O . ASN A 1 431 ? -20.478 -0.352 -1.138 1.00 79.38 431 ASN A O 1
ATOM 3542 N N . ILE A 1 432 ? -21.450 -1.873 0.189 1.00 80.81 432 ILE A N 1
ATOM 3543 C CA . ILE A 1 432 ? -20.531 -1.674 1.316 1.00 80.81 432 ILE A CA 1
ATOM 3544 C C . ILE A 1 432 ? -19.345 -2.611 1.110 1.00 80.81 432 ILE A C 1
ATOM 3546 O O . ILE A 1 432 ? -19.485 -3.834 1.177 1.00 80.81 432 ILE A O 1
ATOM 3550 N N . VAL A 1 433 ? -18.186 -2.042 0.796 1.00 79.25 433 VAL A N 1
ATOM 3551 C CA . VAL A 1 433 ? -16.985 -2.801 0.426 1.00 79.25 433 VAL A CA 1
ATOM 3552 C C . VAL A 1 433 ? -16.171 -3.111 1.684 1.00 79.25 433 VAL A C 1
ATOM 3554 O O . VAL A 1 433 ? -16.221 -2.382 2.677 1.00 79.25 433 VAL A O 1
ATOM 3557 N N . ALA A 1 434 ? -15.444 -4.229 1.687 1.00 74.12 434 ALA A N 1
ATOM 3558 C CA . ALA A 1 434 ? -14.578 -4.559 2.809 1.00 74.12 434 ALA A CA 1
ATOM 3559 C C . ALA A 1 434 ? -13.411 -3.564 2.913 1.00 74.12 434 ALA A C 1
ATOM 3561 O O . ALA A 1 434 ? -12.781 -3.235 1.912 1.00 74.12 434 ALA A O 1
ATOM 3562 N N . GLU A 1 435 ? -13.084 -3.148 4.139 1.00 69.69 435 GLU A N 1
ATOM 3563 C CA . GLU A 1 435 ? -12.042 -2.139 4.392 1.00 69.69 435 GLU A CA 1
ATOM 3564 C C . GLU A 1 435 ? -10.667 -2.505 3.812 1.00 69.69 435 GLU A C 1
ATOM 3566 O O . GLU A 1 435 ? -9.946 -1.639 3.321 1.00 69.69 435 GLU A O 1
ATOM 3571 N N . SER A 1 436 ? -10.338 -3.800 3.803 1.00 69.44 436 SER A N 1
ATOM 3572 C CA . SER A 1 436 ? -9.086 -4.314 3.247 1.00 69.44 436 SER A CA 1
ATOM 3573 C C . SER A 1 436 ? -8.928 -4.042 1.750 1.00 69.44 436 SER A C 1
ATOM 3575 O 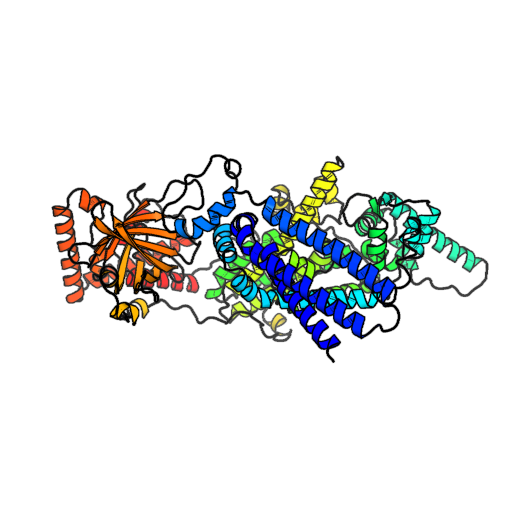O . SER A 1 436 ? -7.806 -3.892 1.295 1.00 69.44 436 SER A O 1
ATOM 3577 N N . GLU A 1 437 ? -10.013 -3.918 0.976 1.00 80.25 437 GLU A N 1
ATOM 3578 C CA . GLU A 1 437 ? -9.922 -3.737 -0.481 1.00 80.25 437 GLU A CA 1
ATOM 3579 C C . GLU A 1 437 ? -9.249 -2.403 -0.848 1.00 80.25 437 GLU A C 1
ATOM 3581 O O . GLU A 1 437 ? -8.339 -2.366 -1.682 1.00 80.25 437 GLU A O 1
ATOM 3586 N N . LEU A 1 438 ? -9.672 -1.297 -0.223 1.00 82.38 438 LEU A N 1
ATOM 3587 C CA . LEU A 1 438 ? -9.057 0.014 -0.454 1.00 82.38 438 LEU A CA 1
ATOM 3588 C C . LEU A 1 438 ? -7.751 0.188 0.320 1.00 82.38 438 LEU A C 1
ATOM 3590 O O . LEU A 1 438 ? -6.885 0.925 -0.145 1.00 82.38 438 LEU A O 1
ATOM 3594 N N . TRP A 1 439 ? -7.579 -0.501 1.449 1.00 78.81 439 TRP A N 1
ATOM 3595 C CA . TRP A 1 439 ? -6.299 -0.507 2.154 1.00 78.81 439 TRP A CA 1
ATOM 3596 C C . TRP A 1 439 ? -5.206 -1.167 1.304 1.00 78.81 439 TRP A C 1
ATOM 3598 O O . TRP A 1 439 ? -4.211 -0.515 0.995 1.00 78.81 439 TRP A O 1
ATOM 3608 N N . ASP A 1 440 ? -5.444 -2.379 0.795 1.00 78.75 440 ASP A N 1
ATOM 3609 C CA . ASP A 1 440 ? -4.520 -3.063 -0.116 1.00 78.75 440 ASP A CA 1
ATOM 3610 C C . ASP A 1 440 ? -4.212 -2.177 -1.339 1.00 78.75 440 ASP A C 1
ATOM 3612 O O . ASP A 1 440 ? -3.071 -2.071 -1.784 1.00 78.75 440 ASP A O 1
ATOM 3616 N N . SER A 1 441 ? -5.223 -1.475 -1.864 1.00 86.31 441 SER A N 1
ATOM 3617 C CA . SER A 1 441 ? -5.061 -0.536 -2.984 1.00 86.31 441 SER A CA 1
ATOM 3618 C C . SER A 1 441 ? -4.126 0.636 -2.652 1.00 86.31 441 SER A C 1
ATOM 3620 O O . SER A 1 441 ? -3.258 0.973 -3.462 1.00 86.31 441 SER A O 1
ATOM 3622 N N . ALA A 1 442 ? -4.264 1.238 -1.465 1.00 84.88 442 ALA A N 1
ATOM 3623 C CA . ALA A 1 442 ? -3.373 2.299 -0.997 1.00 84.88 442 ALA A CA 1
ATOM 3624 C C . ALA A 1 442 ? -1.931 1.791 -0.841 1.00 84.88 442 ALA A C 1
ATOM 3626 O O . ALA A 1 442 ? -1.009 2.419 -1.373 1.00 84.88 442 ALA A O 1
ATOM 3627 N N . ASP A 1 443 ? -1.746 0.637 -0.196 1.00 82.81 443 ASP A N 1
ATOM 3628 C CA . ASP A 1 443 ? -0.433 0.016 0.020 1.00 82.81 443 ASP A CA 1
ATOM 3629 C C . ASP A 1 443 ? 0.271 -0.277 -1.308 1.00 82.81 443 ASP A C 1
ATOM 3631 O O . ASP A 1 443 ? 1.455 0.020 -1.475 1.00 82.81 443 ASP A O 1
ATOM 3635 N N . ASN A 1 444 ? -0.463 -0.759 -2.314 1.00 87.69 444 ASN A N 1
ATOM 3636 C CA . ASN A 1 444 ? 0.109 -1.003 -3.632 1.00 87.69 444 ASN A CA 1
ATOM 3637 C C . ASN A 1 444 ? 0.675 0.279 -4.274 1.00 87.69 444 ASN A C 1
ATOM 3639 O O . ASN A 1 444 ? 1.787 0.270 -4.815 1.00 87.69 444 ASN A O 1
ATOM 3643 N N . ILE A 1 445 ? -0.069 1.394 -4.231 1.00 90.44 445 ILE A N 1
ATOM 3644 C CA . ILE A 1 445 ? 0.407 2.681 -4.767 1.00 90.44 445 ILE A CA 1
ATOM 3645 C C . ILE A 1 445 ? 1.601 3.188 -3.948 1.00 90.44 445 ILE A C 1
ATOM 3647 O O . ILE A 1 445 ? 2.574 3.698 -4.519 1.00 90.44 445 ILE A O 1
ATOM 3651 N N . GLN A 1 446 ? 1.582 3.015 -2.624 1.00 86.12 446 GLN A N 1
ATOM 3652 C CA . GLN A 1 446 ? 2.724 3.347 -1.773 1.00 86.12 446 GLN A CA 1
ATOM 3653 C C . GLN A 1 446 ? 3.966 2.530 -2.135 1.00 86.12 446 GLN A C 1
ATOM 3655 O O . GLN A 1 446 ? 5.044 3.107 -2.259 1.00 86.12 446 GLN A O 1
ATOM 3660 N N . ASN A 1 447 ? 3.831 1.231 -2.396 1.00 86.81 447 ASN A N 1
ATOM 3661 C CA . ASN A 1 447 ? 4.948 0.362 -2.764 1.00 86.81 447 ASN A CA 1
ATOM 3662 C C . ASN A 1 447 ? 5.569 0.754 -4.113 1.00 86.81 447 ASN A C 1
ATOM 3664 O O . ASN A 1 447 ? 6.793 0.865 -4.230 1.00 86.81 447 ASN A O 1
ATOM 3668 N N . VAL A 1 448 ? 4.747 1.061 -5.122 1.00 91.81 448 VAL A N 1
ATOM 3669 C CA . VAL A 1 448 ? 5.236 1.526 -6.435 1.00 91.81 448 VAL A CA 1
ATOM 3670 C C . VAL A 1 448 ? 5.916 2.897 -6.330 1.00 91.81 448 VAL A C 1
ATOM 3672 O O . VAL A 1 448 ? 6.998 3.112 -6.883 1.00 91.81 448 VAL A O 1
ATOM 3675 N N . THR A 1 449 ? 5.320 3.835 -5.592 1.00 90.88 449 THR A N 1
ATOM 3676 C CA . THR A 1 449 ? 5.908 5.172 -5.396 1.00 90.88 449 THR A CA 1
ATOM 3677 C C . THR A 1 449 ? 7.161 5.126 -4.514 1.00 90.88 449 THR A C 1
ATOM 3679 O O . THR A 1 449 ? 8.107 5.876 -4.759 1.00 90.88 449 THR A O 1
ATOM 3682 N N . ALA A 1 450 ? 7.239 4.200 -3.555 1.00 88.38 450 ALA A N 1
ATOM 3683 C CA . ALA A 1 450 ? 8.442 3.933 -2.773 1.00 88.38 450 ALA A CA 1
ATOM 3684 C C . ALA A 1 450 ? 9.577 3.384 -3.645 1.00 88.38 450 ALA A C 1
ATOM 3686 O O . ALA A 1 450 ? 10.701 3.862 -3.521 1.00 88.38 450 ALA A O 1
ATOM 3687 N N . ALA A 1 451 ? 9.297 2.468 -4.578 1.00 89.56 451 ALA A N 1
ATOM 3688 C CA . ALA A 1 451 ? 10.296 1.993 -5.538 1.00 89.56 451 ALA A CA 1
ATOM 3689 C C . ALA A 1 451 ? 10.874 3.142 -6.386 1.00 89.56 451 ALA A C 1
ATOM 3691 O O . ALA A 1 451 ? 12.087 3.225 -6.577 1.00 89.56 451 ALA A O 1
ATOM 3692 N N . CYS A 1 452 ? 10.021 4.077 -6.823 1.00 92.06 452 CYS A N 1
ATOM 3693 C CA . CYS A 1 452 ? 10.446 5.293 -7.522 1.00 92.06 452 CYS A CA 1
ATOM 3694 C C . CYS A 1 452 ? 11.364 6.175 -6.653 1.00 92.06 452 CYS A C 1
ATOM 3696 O O . CYS A 1 452 ? 12.421 6.610 -7.112 1.00 92.06 452 CYS A O 1
ATOM 3698 N N . ARG A 1 453 ? 11.021 6.386 -5.374 1.00 90.50 453 ARG A N 1
ATOM 3699 C CA . ARG A 1 453 ? 11.875 7.138 -4.435 1.00 90.50 453 ARG A CA 1
ATOM 3700 C C . ARG A 1 453 ? 13.208 6.445 -4.165 1.00 90.50 453 ARG A C 1
ATOM 3702 O O . ARG A 1 453 ? 14.239 7.106 -4.180 1.00 90.50 453 ARG A O 1
ATOM 3709 N N . ASN A 1 454 ? 13.201 5.129 -3.965 1.00 90.31 454 ASN A N 1
ATOM 3710 C CA . ASN A 1 454 ? 14.419 4.351 -3.736 1.00 90.31 454 ASN A CA 1
ATOM 3711 C C . ASN A 1 454 ? 15.363 4.445 -4.940 1.00 90.31 454 ASN A C 1
ATOM 3713 O O . ASN A 1 454 ? 16.569 4.614 -4.772 1.00 90.31 454 ASN A O 1
ATOM 3717 N N . ARG A 1 455 ? 14.813 4.415 -6.161 1.00 91.19 455 ARG A N 1
ATOM 3718 C CA . ARG A 1 455 ? 15.583 4.649 -7.387 1.00 91.19 455 ARG A CA 1
ATOM 3719 C C . ARG A 1 455 ? 16.178 6.058 -7.433 1.00 91.19 455 ARG A C 1
ATOM 3721 O O . ARG A 1 455 ? 17.353 6.202 -7.770 1.00 91.19 455 ARG A O 1
ATOM 3728 N N . ALA A 1 456 ? 15.406 7.083 -7.070 1.00 91.62 456 ALA A N 1
ATOM 3729 C CA . ALA A 1 456 ? 15.906 8.454 -6.989 1.00 91.62 456 ALA A CA 1
ATOM 3730 C C . ALA A 1 456 ? 17.051 8.592 -5.969 1.00 91.62 456 ALA A C 1
ATOM 3732 O O . ALA A 1 456 ? 18.052 9.242 -6.263 1.00 91.62 456 ALA A O 1
ATOM 3733 N N . GLU A 1 457 ? 16.947 7.952 -4.802 1.00 91.12 457 GLU A N 1
ATOM 3734 C CA . GLU A 1 457 ? 18.001 8.004 -3.782 1.00 91.12 457 GLU A CA 1
ATOM 3735 C C . GLU A 1 457 ? 19.273 7.275 -4.244 1.00 91.12 457 GLU A C 1
ATOM 3737 O O . GLU A 1 457 ? 20.357 7.843 -4.153 1.00 91.12 457 GLU A O 1
ATOM 3742 N N . ALA A 1 458 ? 19.157 6.098 -4.869 1.00 90.12 458 ALA A N 1
ATOM 3743 C CA . ALA A 1 458 ? 20.309 5.384 -5.433 1.00 90.12 458 ALA A CA 1
ATOM 3744 C C . ALA A 1 458 ? 21.047 6.207 -6.512 1.00 90.12 458 ALA A C 1
ATOM 3746 O O . ALA A 1 458 ? 22.281 6.257 -6.561 1.00 90.12 458 ALA A O 1
ATOM 3747 N N . LEU A 1 459 ? 20.298 6.907 -7.371 1.00 90.44 459 LEU A N 1
ATOM 3748 C CA . LEU A 1 459 ? 20.873 7.823 -8.361 1.00 90.44 459 LEU A CA 1
ATOM 3749 C C . LEU A 1 459 ? 21.534 9.036 -7.701 1.00 90.44 459 LEU A C 1
ATOM 3751 O O . LEU A 1 459 ? 22.601 9.473 -8.130 1.00 90.44 459 LEU A O 1
ATOM 3755 N N . LYS A 1 460 ? 20.926 9.575 -6.643 1.00 90.12 460 LYS A N 1
ATOM 3756 C CA . LYS A 1 460 ? 21.475 10.692 -5.873 1.00 90.12 460 LYS A CA 1
ATOM 3757 C C . LYS A 1 460 ? 22.794 10.317 -5.206 1.00 90.12 460 LYS A C 1
ATOM 3759 O O . LYS A 1 460 ? 23.747 11.080 -5.334 1.00 90.12 460 LYS A O 1
ATOM 3764 N N . GLU A 1 461 ? 22.877 9.153 -4.567 1.00 88.19 461 GLU A N 1
ATOM 3765 C CA . GLU A 1 461 ? 24.124 8.616 -4.006 1.00 88.19 461 GLU A CA 1
ATOM 3766 C C . GLU A 1 461 ? 25.207 8.491 -5.085 1.00 88.19 461 GLU A C 1
ATOM 3768 O O . GLU A 1 461 ? 26.327 8.977 -4.911 1.00 88.19 461 GLU A O 1
ATOM 3773 N N . THR A 1 462 ? 24.843 7.951 -6.253 1.00 87.50 462 THR A N 1
ATOM 3774 C CA . THR A 1 462 ? 25.749 7.827 -7.405 1.00 87.50 462 THR A CA 1
ATOM 3775 C C . THR A 1 462 ? 26.268 9.191 -7.872 1.00 87.50 462 THR A C 1
ATOM 3777 O O . THR A 1 462 ? 27.470 9.368 -8.078 1.00 87.50 462 THR A O 1
ATOM 3780 N N . PHE A 1 463 ? 25.396 10.195 -7.995 1.00 87.56 463 PHE A N 1
ATOM 3781 C CA . PHE A 1 463 ? 25.793 11.549 -8.396 1.00 87.56 463 PHE A CA 1
ATOM 3782 C C . PHE A 1 463 ? 26.674 12.235 -7.351 1.00 87.56 463 PHE A C 1
ATOM 3784 O O . PHE A 1 463 ? 27.641 12.905 -7.717 1.00 87.56 463 PHE A O 1
ATOM 3791 N N . LEU A 1 464 ? 26.385 12.038 -6.064 1.00 87.06 464 LEU A N 1
ATOM 3792 C CA . LEU A 1 464 ? 27.198 12.566 -4.971 1.00 87.06 464 LEU A CA 1
ATOM 3793 C C . LEU A 1 464 ? 28.604 11.955 -4.976 1.00 87.06 464 LEU A C 1
ATOM 3795 O O . LEU A 1 464 ? 29.581 12.691 -4.852 1.00 87.06 464 LEU A O 1
ATOM 3799 N N . HIS A 1 465 ? 28.725 10.644 -5.205 1.00 85.31 465 HIS A N 1
ATOM 3800 C CA . HIS A 1 465 ? 30.022 9.968 -5.342 1.00 85.31 465 HIS A CA 1
ATOM 3801 C C . HIS A 1 465 ? 30.837 10.494 -6.534 1.00 85.31 465 HIS A C 1
ATOM 3803 O O . HIS A 1 465 ? 32.065 10.525 -6.484 1.00 85.31 465 HIS A O 1
ATOM 3809 N N . GLN A 1 466 ? 30.166 10.960 -7.590 1.00 83.19 466 GLN A N 1
ATOM 3810 C CA . GLN A 1 466 ? 30.793 11.604 -8.749 1.00 83.19 466 GLN A CA 1
ATOM 3811 C C . GLN A 1 466 ? 31.112 13.097 -8.526 1.00 83.19 466 GLN A C 1
ATOM 3813 O O . GLN A 1 466 ? 31.623 13.753 -9.436 1.00 83.19 466 GLN A O 1
ATOM 3818 N N . GLY A 1 467 ? 30.808 13.657 -7.349 1.00 84.31 467 GLY A N 1
ATOM 3819 C CA . GLY A 1 467 ? 31.001 15.078 -7.041 1.00 84.31 467 GLY A CA 1
ATOM 3820 C C . GLY A 1 467 ? 30.012 16.009 -7.753 1.00 84.31 467 GLY A C 1
ATOM 3821 O O . GLY A 1 467 ? 30.310 17.186 -7.957 1.00 84.31 467 GLY A O 1
ATOM 3822 N N . LEU A 1 468 ? 28.851 15.496 -8.169 1.00 87.38 468 LEU A N 1
ATOM 3823 C CA . LEU A 1 468 ? 27.833 16.240 -8.908 1.00 87.38 468 LEU A CA 1
ATOM 3824 C C . LEU A 1 468 ? 26.681 16.685 -7.995 1.00 87.38 468 LEU A C 1
ATOM 3826 O O . LEU A 1 468 ? 26.313 16.011 -7.035 1.00 87.38 468 LEU A O 1
ATOM 3830 N N . ASN A 1 469 ? 26.051 17.814 -8.333 1.00 87.75 469 ASN A N 1
ATOM 3831 C CA . ASN A 1 469 ? 24.852 18.279 -7.638 1.00 87.75 469 ASN A CA 1
ATOM 3832 C C . ASN A 1 469 ? 23.614 17.512 -8.138 1.00 87.75 469 ASN A C 1
ATOM 3834 O O . ASN A 1 469 ? 23.079 17.807 -9.209 1.00 87.75 469 ASN A O 1
ATOM 3838 N N . ALA A 1 470 ? 23.156 16.539 -7.347 1.00 86.62 470 ALA A N 1
ATOM 3839 C CA . ALA A 1 470 ? 22.015 15.693 -7.688 1.00 86.62 470 ALA A CA 1
ATOM 3840 C C . ALA A 1 470 ? 20.715 16.484 -7.928 1.00 86.62 470 ALA A C 1
ATOM 3842 O O . ALA A 1 470 ? 19.984 16.177 -8.868 1.00 86.62 470 ALA A O 1
ATOM 3843 N N . HIS A 1 471 ? 20.452 17.533 -7.138 1.00 85.38 471 HIS A N 1
ATOM 3844 C CA . HIS A 1 471 ? 19.233 18.337 -7.264 1.00 85.38 471 HIS A CA 1
ATOM 3845 C C . HIS A 1 471 ? 19.164 19.056 -8.621 1.00 85.38 471 HIS A C 1
ATOM 3847 O O . HIS A 1 471 ? 18.142 19.005 -9.300 1.00 85.38 471 HIS A O 1
ATOM 3853 N N . GLU A 1 472 ? 20.265 19.667 -9.071 1.00 86.94 472 GLU A N 1
ATOM 3854 C CA . GLU A 1 472 ? 20.317 20.299 -10.399 1.00 86.94 472 GLU A CA 1
ATOM 3855 C C . GLU A 1 472 ? 20.251 19.276 -11.543 1.00 86.94 472 GLU A C 1
ATOM 3857 O O . GLU A 1 472 ? 19.637 19.532 -12.583 1.00 86.94 472 GLU A O 1
ATOM 3862 N N . LEU A 1 473 ? 20.837 18.089 -11.356 1.00 88.00 473 LEU A N 1
ATOM 3863 C CA . LEU A 1 473 ? 20.773 17.023 -12.353 1.00 88.00 473 LEU A CA 1
ATOM 3864 C C . LEU A 1 473 ? 19.354 16.484 -12.528 1.00 88.00 473 LEU A C 1
ATOM 3866 O O . LEU A 1 473 ? 18.917 16.351 -13.672 1.00 88.00 473 LEU A O 1
ATOM 3870 N N . PHE A 1 474 ? 18.609 16.242 -11.446 1.00 91.06 474 PHE A N 1
ATOM 3871 C CA . PHE A 1 474 ? 17.237 15.729 -11.532 1.00 91.06 474 PHE A CA 1
ATOM 3872 C C . PHE A 1 474 ? 16.260 16.680 -12.207 1.00 91.06 474 PHE A C 1
ATOM 3874 O O . PHE A 1 474 ? 15.266 16.217 -12.756 1.00 91.06 474 PHE A O 1
ATOM 3881 N N . LYS A 1 475 ? 16.563 17.982 -12.277 1.00 87.81 475 LYS A N 1
ATOM 3882 C CA . LYS A 1 475 ? 15.767 18.903 -13.093 1.00 87.81 475 LYS A CA 1
ATOM 3883 C C . LYS A 1 475 ? 15.774 18.488 -14.557 1.00 87.81 475 LYS A C 1
ATOM 3885 O O . LYS A 1 475 ? 14.760 18.662 -15.218 1.00 87.81 475 LYS A O 1
ATOM 3890 N N . THR A 1 476 ? 16.902 18.009 -15.088 1.00 86.69 476 THR A N 1
ATOM 3891 C CA . THR A 1 476 ? 17.112 17.794 -16.534 1.00 86.69 476 THR A CA 1
ATOM 3892 C C . THR A 1 476 ? 17.203 16.326 -16.943 1.00 86.69 476 THR A C 1
ATOM 3894 O O . THR A 1 476 ? 16.689 15.981 -18.009 1.00 86.69 476 THR A O 1
ATOM 3897 N N . ARG A 1 477 ? 17.824 15.478 -16.117 1.00 89.31 477 ARG A N 1
ATOM 3898 C CA . ARG A 1 477 ? 17.936 14.031 -16.332 1.00 89.31 477 ARG A CA 1
ATOM 3899 C C . ARG A 1 477 ? 16.595 13.331 -16.169 1.00 89.31 477 ARG A C 1
ATOM 3901 O O . ARG A 1 477 ? 15.718 13.834 -15.467 1.00 89.31 477 ARG A O 1
ATOM 3908 N N . TYR A 1 478 ? 16.427 12.192 -16.838 1.00 90.69 478 TYR A N 1
ATOM 3909 C CA . TYR A 1 478 ? 15.199 11.389 -16.820 1.00 90.69 478 TYR A CA 1
ATOM 3910 C C . TYR A 1 478 ? 13.952 12.230 -17.122 1.00 90.69 478 TYR A C 1
ATOM 3912 O O . TYR A 1 478 ? 12.874 12.035 -16.564 1.00 90.69 478 TYR A O 1
ATOM 3920 N N . CYS A 1 479 ? 14.119 13.246 -17.975 1.00 91.12 479 CYS A N 1
ATOM 3921 C CA . CYS A 1 479 ? 13.088 14.220 -18.322 1.00 91.12 479 CYS A CA 1
ATOM 3922 C C . CYS A 1 479 ? 12.433 14.923 -17.114 1.00 91.12 479 CYS A C 1
ATOM 3924 O O . CYS A 1 479 ? 11.274 15.316 -17.215 1.00 91.12 479 CYS A O 1
ATOM 3926 N N . GLY A 1 480 ? 13.145 15.111 -15.998 1.00 90.75 480 GLY A N 1
ATOM 3927 C CA . GLY A 1 480 ? 12.619 15.772 -14.795 1.00 90.75 480 GLY A CA 1
ATOM 3928 C C . GLY A 1 480 ? 11.865 14.853 -13.829 1.00 90.75 480 GLY A C 1
ATOM 3929 O O . GLY A 1 480 ? 11.391 15.323 -12.799 1.00 90.75 480 GLY A O 1
ATOM 3930 N N . LEU A 1 481 ? 11.746 13.554 -14.134 1.00 92.50 481 LEU A N 1
ATOM 3931 C CA . LEU A 1 481 ? 10.916 12.606 -13.381 1.00 92.50 481 LEU A CA 1
ATOM 3932 C C . LEU A 1 481 ? 11.169 12.644 -11.863 1.00 92.50 481 LEU A C 1
ATOM 3934 O O . LEU A 1 481 ? 10.223 12.707 -11.084 1.00 92.50 481 LEU A O 1
ATOM 3938 N N . PHE A 1 482 ? 12.440 12.665 -11.460 1.00 92.25 482 PHE A N 1
ATOM 3939 C CA . PHE A 1 482 ? 12.866 12.602 -10.058 1.00 92.25 482 PHE A CA 1
ATOM 3940 C C . PHE A 1 482 ? 13.013 13.977 -9.381 1.00 92.25 482 PHE A C 1
ATOM 3942 O O . PHE A 1 482 ? 13.483 14.065 -8.252 1.00 92.25 482 PHE A O 1
ATOM 3949 N N . GLU A 1 483 ? 12.625 15.077 -10.039 1.00 89.38 483 GLU A N 1
ATOM 3950 C CA . GLU A 1 483 ? 12.793 16.432 -9.484 1.00 89.38 483 GLU A CA 1
ATOM 3951 C C . GLU A 1 483 ? 12.003 16.643 -8.179 1.00 89.38 483 GLU A C 1
ATOM 3953 O O . GLU A 1 483 ? 12.419 17.424 -7.328 1.00 89.38 483 GLU A O 1
ATOM 3958 N N . LEU A 1 484 ? 10.861 15.963 -8.022 1.00 87.12 484 LEU A N 1
ATOM 3959 C CA . LEU A 1 484 ? 9.930 16.167 -6.904 1.00 87.12 484 LEU A CA 1
ATOM 3960 C C . LEU A 1 484 ? 9.866 14.979 -5.929 1.00 87.12 484 LEU A C 1
ATOM 3962 O O . LEU A 1 484 ? 9.095 15.016 -4.970 1.00 87.12 484 LEU A O 1
ATOM 3966 N N . THR A 1 485 ? 10.652 13.922 -6.150 1.00 84.38 485 THR A N 1
ATOM 3967 C CA . THR A 1 485 ? 10.569 12.683 -5.354 1.00 84.38 485 THR A CA 1
ATOM 3968 C C . THR A 1 485 ? 11.160 12.814 -3.953 1.00 84.38 485 THR A C 1
ATOM 3970 O O . THR A 1 485 ? 10.879 11.973 -3.101 1.00 84.38 485 THR A O 1
ATOM 3973 N N . ASP A 1 486 ? 11.936 13.871 -3.695 1.00 80.50 486 ASP A N 1
ATOM 3974 C CA . ASP A 1 486 ? 12.488 14.188 -2.372 1.00 80.50 486 ASP A CA 1
ATOM 3975 C C . ASP A 1 486 ? 11.429 14.680 -1.370 1.00 80.50 486 ASP A C 1
ATOM 3977 O O . ASP A 1 486 ? 11.692 14.723 -0.169 1.00 80.50 486 ASP A O 1
ATOM 3981 N N . MET A 1 487 ? 10.226 15.029 -1.853 1.00 77.44 487 MET A N 1
ATOM 3982 C CA . MET A 1 487 ? 9.109 15.555 -1.059 1.00 77.44 487 MET A CA 1
ATOM 3983 C C . MET A 1 487 ? 9.509 16.730 -0.148 1.00 77.44 487 MET A C 1
ATOM 3985 O O . MET A 1 487 ? 8.899 16.937 0.907 1.00 77.44 487 MET A O 1
ATOM 3989 N N . SER A 1 488 ? 10.520 17.497 -0.567 1.00 81.44 488 SER A N 1
ATOM 3990 C CA . SER A 1 488 ? 11.001 18.700 0.114 1.00 81.44 488 SER A CA 1
ATOM 3991 C C . SER A 1 488 ? 9.887 19.736 0.297 1.00 81.44 488 SER A C 1
ATOM 3993 O O . SER A 1 488 ? 8.855 19.710 -0.381 1.00 81.44 488 SER A O 1
ATOM 3995 N N . GLU A 1 489 ? 10.087 20.695 1.200 1.00 78.44 489 GLU A N 1
ATOM 3996 C CA . GLU A 1 489 ? 9.146 21.809 1.379 1.00 78.44 489 GLU A CA 1
ATOM 3997 C C . GLU A 1 489 ? 8.939 22.598 0.075 1.00 78.44 489 GLU A C 1
ATOM 3999 O O . GLU A 1 489 ? 7.834 23.044 -0.237 1.00 78.44 489 GLU A O 1
ATOM 4004 N N . GLU A 1 490 ? 9.979 22.723 -0.744 1.00 77.19 490 GLU A N 1
ATOM 4005 C CA . GLU A 1 490 ? 9.929 23.326 -2.072 1.00 77.19 490 GLU A CA 1
ATOM 4006 C C . GLU A 1 490 ? 9.092 22.487 -3.048 1.00 77.19 490 GLU A C 1
ATOM 4008 O O . GLU A 1 490 ? 8.238 23.041 -3.753 1.00 77.19 490 GLU A O 1
ATOM 4013 N N . ALA A 1 491 ? 9.286 21.163 -3.068 1.00 77.88 491 ALA A N 1
ATOM 4014 C CA . ALA A 1 491 ? 8.488 20.248 -3.882 1.00 77.88 491 ALA A CA 1
ATOM 4015 C C . ALA A 1 491 ? 7.009 20.294 -3.476 1.00 77.88 491 ALA A C 1
ATOM 4017 O O . ALA A 1 491 ? 6.135 20.418 -4.340 1.00 77.88 491 ALA A O 1
ATOM 4018 N N . ARG A 1 492 ? 6.723 20.310 -2.167 1.00 79.44 492 ARG A N 1
ATOM 4019 C CA . ARG A 1 492 ? 5.378 20.536 -1.623 1.00 79.44 492 ARG A CA 1
ATOM 4020 C C . ARG A 1 492 ? 4.820 21.853 -2.146 1.00 79.44 492 ARG A C 1
ATOM 4022 O O . ARG A 1 492 ? 3.776 21.849 -2.787 1.00 79.44 492 ARG A O 1
ATOM 4029 N N . LYS A 1 493 ? 5.501 22.987 -1.959 1.00 79.94 493 LYS A N 1
ATOM 4030 C CA . LYS A 1 493 ? 5.016 24.302 -2.436 1.00 79.94 493 LYS A CA 1
ATOM 4031 C C . LYS A 1 493 ? 4.679 24.308 -3.931 1.00 79.94 493 LYS A C 1
ATOM 4033 O O . LYS A 1 493 ? 3.729 24.978 -4.329 1.00 79.94 493 LYS A O 1
ATOM 4038 N N . ARG A 1 494 ? 5.435 23.592 -4.770 1.00 75.12 494 ARG A N 1
ATOM 4039 C CA . ARG A 1 494 ? 5.137 23.452 -6.209 1.00 75.12 494 ARG A CA 1
ATOM 4040 C C . ARG A 1 494 ? 3.901 22.596 -6.469 1.00 75.12 494 ARG A C 1
ATOM 4042 O O . ARG A 1 494 ? 3.076 22.984 -7.297 1.00 75.12 494 ARG A O 1
ATOM 4049 N N . LEU A 1 495 ? 3.754 21.490 -5.743 1.00 72.94 495 LEU A N 1
ATOM 4050 C CA . LEU A 1 495 ? 2.553 20.657 -5.766 1.00 72.94 495 LEU A CA 1
ATOM 4051 C C . LEU A 1 495 ? 1.310 21.496 -5.432 1.00 72.94 495 LEU A C 1
ATOM 4053 O O . LEU A 1 495 ? 0.370 21.541 -6.215 1.00 72.94 495 LEU A O 1
ATOM 4057 N N . TRP A 1 496 ? 1.363 22.260 -4.340 1.00 69.69 496 TRP A N 1
ATOM 4058 C CA . TRP A 1 496 ? 0.269 23.116 -3.866 1.00 69.69 496 TRP A CA 1
ATOM 4059 C C . TRP A 1 496 ? -0.089 24.277 -4.804 1.00 69.69 496 TRP A C 1
ATOM 4061 O O . TRP A 1 496 ? -1.214 24.763 -4.773 1.00 69.69 496 TRP A O 1
ATOM 4071 N N . LYS A 1 497 ? 0.844 24.732 -5.647 1.00 72.94 497 LYS A N 1
ATOM 4072 C CA . LYS A 1 497 ? 0.577 25.742 -6.689 1.00 72.94 497 LYS A CA 1
ATOM 4073 C C . LYS A 1 497 ? -0.067 25.157 -7.948 1.00 72.94 497 LYS A C 1
ATOM 4075 O O . LYS A 1 497 ? -0.501 25.912 -8.817 1.00 72.94 497 LYS A O 1
ATOM 4080 N N . SER A 1 498 ? -0.077 23.834 -8.087 1.00 65.75 498 SER A N 1
ATOM 4081 C CA . SER A 1 498 ? -0.621 23.160 -9.260 1.00 65.75 498 SER A CA 1
ATOM 4082 C C . SER A 1 498 ? -2.133 23.018 -9.092 1.00 65.75 498 SER A C 1
ATOM 4084 O O . SER A 1 498 ? -2.614 22.130 -8.397 1.00 65.75 498 SER A O 1
ATOM 4086 N N . ASN A 1 499 ? -2.892 23.932 -9.699 1.00 58.78 499 ASN A N 1
ATOM 4087 C CA . ASN A 1 499 ? -4.351 23.936 -9.602 1.00 58.78 499 ASN A CA 1
ATOM 4088 C C . ASN A 1 499 ? -4.952 22.771 -10.400 1.00 58.78 499 ASN A C 1
ATOM 4090 O O . ASN A 1 499 ? -4.986 22.796 -11.632 1.00 58.78 499 ASN A O 1
ATOM 4094 N N . PHE A 1 500 ? -5.483 21.770 -9.703 1.00 63.53 500 PHE A N 1
ATOM 4095 C CA . PHE A 1 500 ? -6.340 20.763 -10.318 1.00 63.53 500 PHE A CA 1
ATOM 4096 C C . PHE A 1 500 ? -7.769 21.299 -10.392 1.00 63.53 500 PHE A C 1
ATOM 4098 O O . PHE A 1 500 ? -8.407 21.531 -9.369 1.00 63.53 500 PHE A O 1
ATOM 4105 N N . ILE A 1 501 ? -8.266 21.506 -11.612 1.00 62.69 501 ILE A N 1
ATOM 4106 C CA . ILE A 1 501 ? -9.646 21.944 -11.835 1.00 62.69 501 ILE A CA 1
ATOM 4107 C C . ILE A 1 501 ? -10.587 20.779 -11.479 1.00 62.69 501 ILE A C 1
ATOM 4109 O O . ILE A 1 501 ? -10.436 19.699 -12.065 1.00 62.69 501 ILE A O 1
ATOM 4113 N N . PRO A 1 502 ? -11.537 20.965 -10.544 1.00 61.66 502 PRO A N 1
ATOM 4114 C CA . PRO A 1 502 ? -12.539 19.955 -10.232 1.00 61.66 502 PRO A CA 1
ATOM 4115 C C . PRO A 1 502 ? -13.426 19.681 -11.444 1.00 61.66 502 PRO A C 1
ATOM 4117 O O . PRO A 1 502 ? -13.780 20.596 -12.190 1.00 61.66 502 PRO A O 1
ATOM 4120 N N . ILE A 1 503 ? -13.835 18.428 -11.612 1.00 69.69 503 ILE A N 1
ATOM 4121 C CA . ILE A 1 503 ? -14.847 18.049 -12.600 1.00 69.69 503 ILE A CA 1
ATOM 4122 C C . ILE A 1 503 ? -16.142 17.688 -11.882 1.00 69.69 503 ILE A C 1
ATOM 4124 O O . ILE A 1 503 ? -16.121 17.150 -10.775 1.00 69.69 503 ILE A O 1
ATOM 4128 N N . LYS A 1 504 ? -17.282 17.972 -12.516 1.00 67.44 504 LYS A N 1
ATOM 4129 C CA . LYS A 1 504 ? -18.560 17.423 -12.060 1.00 67.44 504 LYS A CA 1
ATOM 4130 C C . LYS A 1 504 ? -18.619 15.958 -12.465 1.00 67.44 504 LYS A C 1
ATOM 4132 O O . LYS A 1 504 ? -18.403 15.636 -13.632 1.00 67.44 504 LYS A O 1
ATOM 4137 N N . TYR A 1 505 ? -18.913 15.091 -11.505 1.00 64.31 505 TYR A N 1
ATOM 4138 C CA . TYR A 1 505 ? -19.196 13.698 -11.808 1.00 64.31 505 TYR A CA 1
ATOM 4139 C C . TYR A 1 505 ? -20.501 13.605 -12.614 1.00 64.31 505 TYR A C 1
ATOM 4141 O O . TYR A 1 505 ? -21.478 14.276 -12.277 1.00 64.31 505 TYR A O 1
ATOM 4149 N N . ASN A 1 506 ? -20.500 12.823 -13.695 1.00 62.16 506 ASN A N 1
ATOM 4150 C CA . ASN A 1 506 ? -21.665 12.608 -14.552 1.00 62.16 506 ASN A CA 1
ATOM 4151 C C . ASN A 1 506 ? -21.930 11.101 -14.689 1.00 62.16 506 ASN A C 1
ATOM 4153 O O . ASN A 1 506 ? -21.201 10.413 -15.407 1.00 62.16 506 ASN A O 1
ATOM 4157 N N . ASP A 1 507 ? -22.975 10.613 -14.016 1.00 54.84 507 ASP A N 1
ATOM 4158 C CA . ASP A 1 507 ? -23.411 9.208 -14.054 1.00 54.84 507 ASP A CA 1
ATOM 4159 C C . ASP A 1 507 ? -23.744 8.733 -15.481 1.00 54.84 507 ASP A C 1
ATOM 4161 O O . ASP A 1 507 ? -23.422 7.609 -15.864 1.00 54.84 507 ASP A O 1
ATOM 4165 N N . ALA A 1 508 ? -24.329 9.601 -16.316 1.00 49.88 508 ALA A N 1
ATOM 4166 C CA . ALA A 1 508 ? -24.877 9.216 -17.621 1.00 49.88 508 ALA A CA 1
ATOM 4167 C C . ALA A 1 508 ? -23.814 8.873 -18.684 1.00 49.88 508 ALA A C 1
ATOM 4169 O O . ALA A 1 508 ? -24.116 8.176 -19.649 1.00 49.88 508 ALA A O 1
ATOM 4170 N N . VAL A 1 509 ? -22.576 9.357 -18.530 1.00 49.56 509 VAL A N 1
ATOM 4171 C CA . VAL A 1 509 ? -21.473 9.107 -19.483 1.00 49.56 509 VAL A CA 1
ATOM 4172 C C . VAL A 1 509 ? -20.663 7.867 -19.091 1.00 49.56 509 VAL A C 1
ATOM 4174 O O . VAL A 1 509 ? -20.082 7.210 -19.951 1.00 49.56 509 VAL A O 1
ATOM 4177 N N . ASN A 1 510 ? -20.646 7.512 -17.804 1.00 44.47 510 ASN A N 1
ATOM 4178 C CA . ASN A 1 510 ? -19.785 6.458 -17.263 1.00 44.47 510 ASN A CA 1
ATOM 4179 C C . ASN A 1 510 ? -20.460 5.083 -17.142 1.00 44.47 510 ASN A C 1
ATOM 4181 O O . ASN A 1 510 ? -19.745 4.092 -17.027 1.00 44.47 510 ASN A O 1
ATOM 4185 N N . MET A 1 511 ? -21.793 5.024 -17.229 1.00 41.62 511 MET A N 1
ATOM 4186 C CA . MET A 1 511 ? -22.590 3.787 -17.330 1.00 41.62 511 MET A CA 1
ATOM 4187 C C . MET A 1 511 ? -22.599 3.185 -18.753 1.00 41.62 511 MET A C 1
ATOM 4189 O O . MET A 1 511 ? -23.161 2.117 -18.969 1.00 41.62 511 MET A O 1
ATOM 4193 N N . GLY A 1 512 ? -22.013 3.878 -19.742 1.00 35.41 512 GLY A N 1
ATOM 4194 C CA . GLY A 1 512 ? -21.932 3.424 -21.140 1.00 35.41 512 GLY A CA 1
ATOM 4195 C C . GLY A 1 512 ? -20.714 2.553 -21.469 1.00 35.41 512 GLY A C 1
ATOM 4196 O O . GLY A 1 512 ? -20.665 1.969 -22.548 1.00 35.41 512 GLY A O 1
ATOM 4197 N N . ASN A 1 513 ? -19.743 2.452 -20.558 1.00 35.38 513 ASN A N 1
ATOM 4198 C CA . ASN A 1 513 ? -18.690 1.446 -20.638 1.00 35.38 513 ASN A CA 1
ATOM 4199 C C . ASN A 1 513 ? -19.150 0.269 -19.784 1.00 35.38 513 ASN A C 1
ATOM 4201 O O . ASN A 1 513 ? -19.417 0.478 -18.605 1.00 35.38 513 ASN A O 1
ATOM 4205 N N . GLU A 1 514 ? -19.285 -0.896 -20.422 1.00 35.72 514 GLU A N 1
ATOM 4206 C CA . GLU A 1 514 ? -19.696 -2.197 -19.878 1.00 35.72 514 GLU A CA 1
ATOM 4207 C C . GLU A 1 514 ? -19.572 -2.298 -18.353 1.00 35.72 514 GLU A C 1
ATOM 4209 O O . GLU A 1 514 ? -18.515 -1.983 -17.800 1.00 35.72 514 GLU A O 1
ATOM 4214 N N . GLU A 1 515 ? -20.637 -2.776 -17.695 1.00 38.25 515 GLU A N 1
ATOM 4215 C CA . GLU A 1 515 ? -20.613 -3.302 -16.327 1.00 38.25 515 GLU A CA 1
ATOM 4216 C C . GLU A 1 515 ? -19.512 -4.368 -16.227 1.00 38.25 515 GLU A C 1
ATOM 4218 O O . GLU A 1 515 ? -19.753 -5.568 -16.343 1.00 38.25 515 GLU A O 1
ATOM 4223 N N . LEU A 1 516 ? -18.263 -3.934 -16.072 1.00 40.41 516 LEU A N 1
ATOM 4224 C CA . LEU A 1 516 ? -17.162 -4.816 -15.768 1.00 40.41 516 LEU A CA 1
ATOM 4225 C C . LEU A 1 516 ? -17.497 -5.361 -14.384 1.00 40.41 516 LEU A C 1
ATOM 4227 O O . LEU A 1 516 ? -17.621 -4.562 -13.447 1.00 40.41 516 LEU A O 1
ATOM 4231 N N . PRO A 1 517 ? -17.714 -6.680 -14.247 1.00 39.16 517 PRO A N 1
ATOM 4232 C CA . PRO A 1 517 ? -18.058 -7.261 -12.968 1.00 39.16 517 PRO A CA 1
ATOM 4233 C C . PRO A 1 517 ? -16.978 -6.842 -11.984 1.00 39.16 517 PRO A C 1
ATOM 4235 O O . PRO A 1 517 ? -15.790 -7.074 -12.215 1.00 39.16 517 PRO A O 1
ATOM 4238 N N . VAL A 1 518 ? -17.396 -6.169 -10.914 1.00 47.75 518 VAL A N 1
ATOM 4239 C CA . VAL A 1 518 ? -16.518 -5.800 -9.813 1.00 47.75 518 VAL A CA 1
ATOM 4240 C C . VAL A 1 518 ? -15.975 -7.112 -9.262 1.00 47.75 518 VAL A C 1
ATOM 4242 O O . VAL A 1 518 ? -16.635 -7.785 -8.474 1.00 47.75 518 VAL A O 1
ATOM 4245 N N . THR A 1 519 ? -14.776 -7.513 -9.677 1.00 50.94 519 THR A N 1
ATOM 4246 C CA . THR A 1 519 ? -14.015 -8.547 -8.981 1.00 50.94 519 THR A CA 1
ATOM 4247 C C . THR A 1 519 ? -13.482 -7.912 -7.705 1.00 50.94 519 THR A C 1
ATOM 4249 O O . THR A 1 519 ? -12.283 -7.680 -7.580 1.00 50.94 519 THR A O 1
ATOM 4252 N N . SER A 1 520 ? -14.379 -7.551 -6.780 1.00 54.19 520 SER A N 1
ATOM 4253 C CA . SER A 1 520 ? -13.961 -7.302 -5.408 1.00 54.19 520 SER A CA 1
ATOM 4254 C C . SER A 1 520 ? -13.445 -8.636 -4.905 1.00 54.19 520 SER A C 1
ATOM 4256 O O . SER A 1 520 ? -14.123 -9.663 -4.992 1.00 54.19 520 SER A O 1
ATOM 4258 N N . TYR A 1 521 ? -12.199 -8.635 -4.455 1.00 55.44 521 TYR A N 1
ATOM 4259 C CA . TYR A 1 521 ? -11.574 -9.838 -3.930 1.00 55.44 521 TYR A CA 1
ATOM 4260 C C . TYR A 1 521 ? -12.046 -10.130 -2.502 1.00 55.44 521 TYR A C 1
ATOM 4262 O O . TYR A 1 521 ? -11.734 -11.191 -1.956 1.00 55.44 521 TYR A O 1
ATOM 4270 N N . HIS A 1 522 ? -12.841 -9.221 -1.927 1.00 56.31 522 HIS A N 1
ATOM 4271 C CA . HIS A 1 522 ? -13.471 -9.356 -0.629 1.00 56.31 522 HIS A CA 1
ATOM 4272 C C . HIS A 1 522 ? -15.008 -9.335 -0.715 1.00 56.31 522 HIS A C 1
ATOM 4274 O O . HIS A 1 522 ? -15.579 -8.653 -1.563 1.00 56.31 522 HIS A O 1
ATOM 4280 N N . PRO A 1 523 ? -15.711 -10.059 0.176 1.00 58.22 523 PRO A N 1
ATOM 4281 C CA . PRO A 1 523 ? -17.169 -10.026 0.222 1.00 58.22 523 PRO A CA 1
ATOM 4282 C C . PRO A 1 523 ? -17.696 -8.622 0.541 1.00 58.22 523 PRO A C 1
ATOM 4284 O O . PRO A 1 523 ? -17.154 -7.930 1.409 1.00 58.22 523 PRO A O 1
ATOM 4287 N N . THR A 1 524 ? -18.795 -8.231 -0.105 1.00 64.25 524 THR A N 1
ATOM 4288 C CA . THR A 1 524 ? -19.593 -7.071 0.311 1.00 64.25 524 THR A CA 1
ATOM 4289 C C . THR A 1 524 ? -20.141 -7.286 1.720 1.00 64.25 524 THR A C 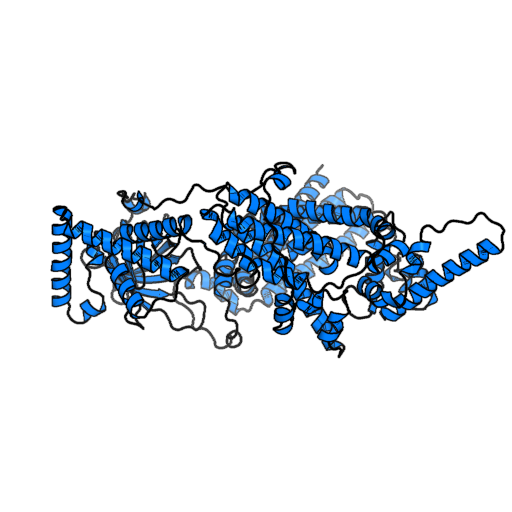1
ATOM 4291 O O . THR A 1 524 ? -20.444 -8.414 2.113 1.00 64.25 524 THR A O 1
ATOM 4294 N N . ARG A 1 525 ? -20.275 -6.206 2.489 1.00 65.19 525 ARG A N 1
ATOM 4295 C CA . ARG A 1 525 ? -20.764 -6.235 3.871 1.00 65.19 525 ARG A CA 1
ATOM 4296 C C . ARG A 1 525 ? -22.232 -5.822 3.946 1.00 65.19 525 ARG A C 1
ATOM 4298 O O . ARG A 1 525 ? -22.730 -5.089 3.096 1.00 65.19 525 ARG A O 1
ATOM 4305 N N . GLU A 1 526 ? -22.907 -6.289 4.989 1.00 70.12 526 GLU A N 1
ATOM 4306 C CA . GLU A 1 526 ? -24.223 -5.771 5.357 1.00 70.12 526 GLU A CA 1
ATOM 4307 C C . GLU A 1 526 ? -24.107 -4.373 5.989 1.00 70.12 526 GLU A C 1
ATOM 4309 O O . GLU A 1 526 ? -23.067 -4.071 6.588 1.00 70.12 526 GLU A O 1
ATOM 4314 N N . PRO A 1 527 ? -25.162 -3.540 5.890 1.00 71.31 527 PRO A N 1
ATOM 4315 C CA . PRO A 1 527 ? -25.233 -2.252 6.571 1.00 71.31 527 PRO A CA 1
ATOM 4316 C C . PRO A 1 527 ? -24.980 -2.371 8.064 1.00 71.31 527 PRO A C 1
ATOM 4318 O O . PRO A 1 527 ? -25.598 -3.199 8.742 1.00 71.31 527 PRO A O 1
ATOM 4321 N N . PHE A 1 528 ? -24.098 -1.522 8.581 1.00 75.88 528 PHE A N 1
ATOM 4322 C CA . PHE A 1 528 ? -23.815 -1.450 10.002 1.00 75.88 528 PHE A CA 1
ATOM 4323 C C . PHE A 1 528 ? -25.080 -1.079 10.778 1.00 75.88 528 PHE A C 1
ATOM 4325 O O . PHE A 1 528 ? -25.792 -0.124 10.454 1.00 75.88 528 PHE A O 1
ATOM 4332 N N . ARG A 1 529 ? -25.349 -1.833 11.842 1.00 79.94 529 ARG A N 1
ATOM 4333 C CA . ARG A 1 529 ? -26.453 -1.585 12.767 1.00 79.94 529 ARG A CA 1
ATOM 4334 C C . ARG A 1 529 ? -25.893 -1.439 14.179 1.00 79.94 529 ARG A C 1
ATOM 4336 O O . ARG A 1 529 ? -24.915 -2.113 14.497 1.00 79.94 529 ARG A O 1
ATOM 4343 N N . PRO A 1 530 ? -26.495 -0.585 15.025 1.00 84.75 530 PRO A N 1
ATOM 4344 C CA . PRO A 1 530 ? -26.157 -0.552 16.442 1.00 84.75 530 PRO A CA 1
ATOM 4345 C C . PRO A 1 530 ? -26.288 -1.949 17.057 1.00 84.75 530 PRO A C 1
ATOM 4347 O O . PRO A 1 530 ? -27.282 -2.630 16.806 1.00 84.75 530 PRO A O 1
ATOM 4350 N N . GLU A 1 531 ? -25.314 -2.344 17.874 1.00 85.50 531 GLU A N 1
ATOM 4351 C CA . GLU A 1 531 ? -25.198 -3.697 18.432 1.00 85.50 531 GLU A CA 1
ATOM 4352 C C . GLU A 1 531 ? -26.144 -3.879 19.629 1.00 85.50 531 GLU A C 1
ATOM 4354 O O . GLU A 1 531 ? -25.742 -3.840 20.796 1.00 85.50 531 GLU A O 1
ATOM 4359 N N . VAL A 1 532 ? -27.441 -4.006 19.349 1.00 86.25 532 VAL A N 1
ATOM 4360 C CA . VAL A 1 532 ? -28.484 -4.209 20.371 1.00 86.25 532 VAL A CA 1
ATOM 4361 C C . VAL A 1 532 ? -28.359 -5.593 21.017 1.00 86.25 532 VAL A C 1
ATOM 4363 O O . VAL A 1 532 ? -28.663 -5.746 22.199 1.00 86.25 532 VAL A O 1
ATOM 4366 N N . GLU A 1 533 ? -27.839 -6.569 20.277 1.00 85.06 533 GLU A N 1
ATOM 4367 C CA . GLU A 1 533 ? -27.572 -7.945 20.703 1.00 85.06 533 GLU A CA 1
ATOM 4368 C C . GLU A 1 533 ? -26.604 -8.047 21.894 1.00 85.06 533 GLU A C 1
ATOM 4370 O O . GLU A 1 533 ? -26.532 -9.078 22.556 1.00 85.06 533 GLU A O 1
ATOM 4375 N N . GLN A 1 534 ? -25.887 -6.972 22.251 1.00 85.19 534 GLN A N 1
ATOM 4376 C CA . GLN A 1 534 ? -25.094 -6.943 23.489 1.00 85.19 534 GLN A CA 1
ATOM 4377 C C . GLN A 1 534 ? -25.959 -7.020 24.759 1.00 85.19 534 GLN A C 1
ATOM 4379 O O . GLN A 1 534 ? -25.428 -7.284 25.839 1.00 85.19 534 GLN A O 1
ATOM 4384 N N . TYR A 1 535 ? -27.272 -6.785 24.651 1.00 86.50 535 TYR A N 1
ATOM 4385 C CA . TYR A 1 535 ? -28.233 -6.993 25.738 1.00 86.50 535 TYR A CA 1
ATOM 4386 C C . TYR A 1 535 ? -28.843 -8.397 25.762 1.00 86.50 535 TYR A C 1
ATOM 4388 O O . TYR A 1 535 ? -29.558 -8.714 26.717 1.00 86.50 535 TYR A O 1
ATOM 4396 N N . ASP A 1 536 ? -28.572 -9.228 24.754 1.00 85.38 536 ASP A N 1
ATOM 4397 C CA . ASP A 1 536 ? -29.028 -10.611 24.755 1.00 85.38 536 ASP A CA 1
ATOM 4398 C C . ASP A 1 536 ? -28.296 -11.384 25.856 1.00 85.38 536 ASP A C 1
ATOM 4400 O O . ASP A 1 536 ? -27.098 -11.203 26.099 1.00 85.38 536 ASP A O 1
ATOM 4404 N N . ALA A 1 537 ? -29.032 -12.244 26.560 1.00 74.38 537 ALA A N 1
ATOM 4405 C CA . ALA A 1 537 ? -28.449 -13.078 27.598 1.00 74.38 537 ALA A CA 1
ATOM 4406 C C . ALA A 1 537 ? -27.473 -14.075 26.954 1.00 74.38 537 ALA A C 1
ATOM 4408 O O . ALA A 1 537 ? -27.891 -15.024 26.295 1.00 74.38 537 ALA A O 1
ATOM 4409 N N . LYS A 1 538 ? -26.170 -13.850 27.142 1.00 77.81 538 LYS A N 1
ATOM 4410 C CA . LYS A 1 538 ? -25.127 -14.806 26.760 1.00 77.81 538 LYS A CA 1
ATOM 4411 C C . LYS A 1 538 ? -24.974 -15.827 27.878 1.00 77.81 538 LYS A C 1
ATOM 4413 O O . LYS A 1 538 ? -24.552 -15.485 28.981 1.00 77.81 538 LYS A O 1
ATOM 4418 N N . GLU A 1 539 ? -25.351 -17.068 27.601 1.00 81.81 539 GLU A N 1
ATOM 4419 C CA . GLU A 1 539 ? -25.058 -18.186 28.492 1.00 81.81 539 GLU A CA 1
ATOM 4420 C C . GLU A 1 539 ? -23.625 -18.663 28.251 1.00 81.81 539 GLU A C 1
ATOM 4422 O O . GLU A 1 539 ? -23.223 -18.903 27.112 1.00 81.81 539 GLU A O 1
ATOM 4427 N N . PHE A 1 540 ? -22.854 -18.804 29.329 1.00 87.38 540 PHE A N 1
ATOM 4428 C CA . PHE A 1 540 ? -21.540 -19.433 29.266 1.00 87.38 540 PHE A CA 1
ATOM 4429 C C . PHE A 1 540 ? -21.710 -20.920 28.939 1.00 87.38 540 PHE A C 1
ATOM 4431 O O . PHE A 1 540 ? -22.388 -21.644 29.671 1.00 87.38 540 PHE A O 1
ATOM 4438 N N . VAL A 1 541 ? -21.078 -21.379 27.859 1.00 89.06 541 VAL A N 1
ATOM 4439 C CA . VAL A 1 541 ? -21.128 -22.781 27.431 1.00 89.06 541 VAL A CA 1
ATOM 4440 C C . VAL A 1 541 ? -19.832 -23.477 27.858 1.00 89.06 541 VAL A C 1
ATOM 4442 O O . VAL A 1 541 ? -18.800 -23.245 27.230 1.00 89.06 541 VAL A O 1
ATOM 4445 N N . PRO A 1 542 ? -19.844 -24.325 28.904 1.00 88.62 542 PRO A N 1
ATOM 4446 C CA . PRO A 1 542 ? -18.643 -25.025 29.344 1.00 88.62 542 PRO A CA 1
ATOM 4447 C C . PRO A 1 542 ? -18.188 -26.054 28.303 1.00 88.62 542 PRO A C 1
ATOM 4449 O O . PRO A 1 542 ? -18.990 -26.808 27.746 1.00 88.62 542 PRO A O 1
ATOM 4452 N N . THR A 1 543 ? -16.881 -26.118 28.075 1.00 89.88 543 THR A N 1
ATOM 4453 C CA . THR A 1 543 ? -16.232 -27.142 27.254 1.00 89.88 543 THR A CA 1
ATOM 4454 C C . THR A 1 543 ? -16.038 -28.440 28.039 1.00 89.88 543 THR A C 1
ATOM 4456 O O . THR A 1 543 ? -16.197 -28.499 29.259 1.00 89.88 543 THR A O 1
ATOM 4459 N N . LYS A 1 544 ? -15.640 -29.512 27.346 1.00 88.12 544 LYS A N 1
ATOM 4460 C CA . LYS A 1 544 ? -15.278 -30.771 28.008 1.00 88.12 544 LYS A CA 1
ATOM 4461 C C . LYS A 1 544 ? -14.112 -30.583 28.993 1.00 88.12 544 LYS A C 1
ATOM 4463 O O . LYS A 1 544 ? -14.189 -31.089 30.109 1.00 88.12 544 LYS A O 1
ATOM 4468 N N . ALA A 1 545 ? -13.092 -29.813 28.604 1.00 87.06 545 ALA A N 1
ATOM 4469 C CA . ALA A 1 545 ? -11.950 -29.499 29.460 1.00 87.06 545 ALA A CA 1
ATOM 4470 C C . ALA A 1 545 ? -12.378 -28.727 30.720 1.00 87.06 545 ALA A C 1
ATOM 4472 O O . ALA A 1 545 ? -11.895 -29.029 31.805 1.00 87.06 545 ALA A O 1
ATOM 4473 N N . ASP A 1 546 ? -13.343 -27.808 30.609 1.00 89.88 546 ASP A N 1
ATOM 4474 C CA . ASP A 1 546 ? -13.880 -27.062 31.758 1.00 89.88 546 ASP A CA 1
ATOM 4475 C C . ASP A 1 546 ? -14.588 -27.963 32.776 1.00 89.88 546 ASP A C 1
ATOM 4477 O O . ASP A 1 546 ? -14.475 -27.766 33.987 1.00 89.88 546 ASP A O 1
ATOM 4481 N N . ILE A 1 547 ? -15.342 -28.950 32.284 1.00 88.69 547 ILE A N 1
ATOM 4482 C CA . ILE A 1 547 ? -16.082 -29.897 33.127 1.00 88.69 547 ILE A CA 1
ATOM 4483 C C . ILE A 1 547 ? -15.109 -30.817 33.874 1.00 88.69 547 ILE A C 1
ATOM 4485 O O . ILE A 1 547 ? -15.311 -31.095 35.060 1.00 88.69 547 ILE A O 1
ATOM 4489 N N . GLU A 1 548 ? -14.063 -31.268 33.181 1.00 89.12 548 GLU A N 1
ATOM 4490 C CA . GLU A 1 548 ? -13.040 -32.190 33.689 1.00 89.12 548 GLU A CA 1
ATOM 4491 C C . GLU A 1 548 ? -11.950 -31.488 34.520 1.00 89.12 548 GLU A C 1
ATOM 4493 O O . GLU A 1 548 ? -11.189 -32.157 35.215 1.00 89.12 548 GLU A O 1
ATOM 4498 N N . ALA A 1 549 ? -11.885 -30.155 34.494 1.00 87.25 549 ALA A N 1
ATOM 4499 C CA . ALA A 1 549 ? -10.869 -29.387 35.198 1.00 87.25 549 ALA A CA 1
ATOM 4500 C C . ALA A 1 549 ? -10.945 -29.541 36.725 1.00 87.25 549 ALA A C 1
ATOM 4502 O O . ALA A 1 549 ? -12.013 -29.465 37.345 1.00 87.25 549 ALA A O 1
ATOM 4503 N N . GLU A 1 550 ? -9.771 -29.656 37.345 1.00 87.50 550 GLU A N 1
ATOM 4504 C CA . GLU A 1 550 ? -9.584 -29.634 38.796 1.00 87.50 550 GLU A CA 1
ATOM 4505 C C . GLU A 1 550 ? -9.057 -28.267 39.275 1.00 87.50 550 GLU A C 1
ATOM 4507 O O . GLU A 1 550 ? -8.661 -27.405 38.481 1.00 87.50 550 GLU A O 1
ATOM 4512 N N . SER A 1 551 ? -9.080 -28.032 40.592 1.00 85.44 551 SER A N 1
ATOM 4513 C CA . SER A 1 551 ? -8.419 -26.859 41.189 1.00 85.44 551 SER A CA 1
ATOM 4514 C C . SER A 1 551 ? -6.909 -26.938 40.912 1.00 85.44 551 SER A C 1
ATOM 4516 O O . SER A 1 551 ? -6.341 -28.032 40.980 1.00 85.44 551 SER A O 1
ATOM 4518 N N . PRO A 1 552 ? -6.233 -25.823 40.578 1.00 86.12 552 PRO A N 1
ATOM 4519 C CA . PRO A 1 552 ? -6.706 -24.429 40.614 1.00 86.12 552 PRO A CA 1
ATOM 4520 C C . PRO A 1 552 ? -7.387 -23.921 39.327 1.00 86.12 552 PRO A C 1
ATOM 4522 O O . PRO A 1 552 ? -7.858 -22.790 39.283 1.00 86.12 552 PRO A O 1
ATOM 4525 N N . TYR A 1 553 ? -7.472 -24.719 38.262 1.00 87.12 553 TYR A N 1
ATOM 4526 C CA . TYR A 1 553 ? -7.973 -24.247 36.962 1.00 87.12 553 TYR A CA 1
ATOM 4527 C C . TYR A 1 553 ? -9.493 -24.060 36.934 1.00 87.12 553 TYR A C 1
ATOM 4529 O O . TYR A 1 553 ? -9.990 -23.094 36.358 1.00 87.12 553 TYR A O 1
ATOM 4537 N N . LYS A 1 554 ? -10.236 -24.924 37.632 1.00 88.56 554 LYS A N 1
ATOM 4538 C CA . LYS A 1 554 ? -11.705 -24.857 37.700 1.00 88.56 554 LYS A CA 1
ATOM 4539 C C . LYS A 1 554 ? -12.246 -23.521 38.229 1.00 88.56 554 LYS A C 1
ATOM 4541 O O . LYS A 1 554 ? -13.342 -23.113 37.861 1.00 88.56 554 LYS A O 1
ATOM 4546 N N . GLU A 1 555 ? -11.491 -22.843 39.090 1.00 88.31 555 GLU A N 1
ATOM 4547 C CA . GLU A 1 555 ? -11.919 -21.620 39.785 1.00 88.31 555 GLU A CA 1
ATOM 4548 C C . GLU A 1 555 ? -12.046 -20.408 38.853 1.00 88.31 555 GLU A C 1
ATOM 4550 O O . GLU A 1 555 ? -12.809 -19.486 39.139 1.00 88.31 555 GLU A O 1
ATOM 4555 N N . LEU A 1 556 ? -11.313 -20.405 37.736 1.00 89.94 556 LEU A N 1
ATOM 4556 C CA . LEU A 1 556 ? -11.327 -19.310 36.771 1.00 89.94 556 LEU A CA 1
ATOM 4557 C C . LEU A 1 556 ? -12.291 -19.525 35.599 1.00 89.94 556 LEU A C 1
ATOM 4559 O O . LEU A 1 556 ? -12.505 -18.592 34.829 1.00 89.94 556 LEU A O 1
ATOM 4563 N N . VAL A 1 557 ? -12.910 -20.698 35.472 1.00 91.06 557 VAL A N 1
ATOM 4564 C CA . VAL A 1 557 ? -13.858 -20.988 34.387 1.00 91.06 557 VAL A CA 1
ATOM 4565 C C . VAL A 1 557 ? -15.094 -20.088 34.493 1.00 91.06 557 VAL A C 1
ATOM 4567 O O . VAL A 1 557 ? -15.712 -19.987 35.557 1.00 91.06 557 VAL A O 1
ATOM 4570 N N . GLY A 1 558 ? -15.471 -19.449 33.384 1.00 91.38 558 GLY A N 1
ATOM 4571 C CA . GLY A 1 558 ? -16.698 -18.656 33.268 1.00 91.38 558 GLY A CA 1
ATOM 4572 C C . GLY A 1 558 ? -16.504 -17.279 32.634 1.00 91.38 558 GLY A C 1
ATOM 4573 O O . GLY A 1 558 ? -15.407 -16.896 32.230 1.00 91.38 558 GLY A O 1
ATOM 4574 N N . THR A 1 559 ? -17.590 -16.509 32.576 1.00 91.44 559 THR A N 1
ATOM 4575 C CA . THR A 1 559 ? -17.587 -15.128 32.073 1.00 91.44 559 THR A CA 1
ATOM 4576 C C . THR A 1 559 ? -17.022 -14.164 33.110 1.00 91.44 559 THR A C 1
ATOM 4578 O O . THR A 1 559 ? -17.511 -14.089 34.242 1.00 91.44 559 THR A O 1
ATOM 4581 N N . TRP A 1 560 ? -16.032 -13.368 32.709 1.00 92.00 560 TRP A N 1
ATOM 4582 C CA . TRP A 1 560 ? -15.424 -12.344 33.555 1.00 92.00 560 TRP A CA 1
ATOM 4583 C C . TRP A 1 560 ? -15.664 -10.937 33.012 1.00 92.00 560 TRP A C 1
ATOM 4585 O O . TRP A 1 560 ? -15.621 -10.692 31.806 1.00 92.00 560 TRP A O 1
ATOM 4595 N N . PHE A 1 561 ? -15.857 -9.990 33.931 1.00 91.31 561 PHE A N 1
ATOM 4596 C CA . PHE A 1 561 ? -15.937 -8.555 33.659 1.00 91.31 561 PHE A CA 1
ATOM 4597 C C . PHE A 1 561 ? -14.865 -7.824 34.450 1.00 91.31 561 PHE A C 1
ATOM 4599 O O . PHE A 1 561 ? -14.646 -8.147 35.620 1.00 91.31 561 PHE A O 1
ATOM 4606 N N . GLY A 1 562 ? -14.206 -6.831 33.854 1.00 90.81 562 GLY A N 1
ATOM 4607 C CA . GLY A 1 562 ? -13.098 -6.169 34.534 1.00 90.81 562 GLY A CA 1
ATOM 4608 C C . GLY A 1 562 ? -12.784 -4.751 34.095 1.00 90.81 562 GLY A C 1
ATOM 4609 O O . GLY A 1 562 ? -13.161 -4.308 33.012 1.00 90.81 562 GLY A O 1
ATOM 4610 N N . PHE A 1 563 ? -12.044 -4.068 34.965 1.00 90.06 563 PHE A N 1
ATOM 4611 C CA . PHE A 1 563 ? -11.426 -2.773 34.708 1.00 90.06 563 PHE A CA 1
ATOM 4612 C C . PHE A 1 563 ? -9.917 -2.853 34.930 1.00 90.06 563 PHE A C 1
ATOM 4614 O O . PHE A 1 563 ? -9.434 -3.549 35.830 1.00 90.06 563 PHE A O 1
ATOM 4621 N N . LEU A 1 564 ? -9.192 -2.079 34.130 1.00 89.81 564 LEU A N 1
ATOM 4622 C CA . LEU A 1 564 ? -7.773 -1.793 34.299 1.00 89.81 564 LEU A CA 1
ATOM 4623 C C . LEU A 1 564 ? -7.633 -0.367 34.842 1.00 89.81 564 LEU A C 1
ATOM 4625 O O . LEU A 1 564 ? -8.459 0.484 34.534 1.00 89.81 564 LEU A O 1
ATOM 4629 N N . GLY A 1 565 ? -6.614 -0.084 35.646 1.00 88.31 565 GLY A N 1
ATOM 4630 C CA . GLY A 1 565 ? -6.244 1.269 36.081 1.00 88.31 565 GLY A CA 1
ATOM 4631 C C . GLY A 1 565 ? -4.835 1.641 35.639 1.00 88.31 565 GLY A C 1
ATOM 4632 O O . GLY A 1 565 ? -4.050 0.760 35.319 1.00 88.31 565 GLY A O 1
ATOM 4633 N N . GLN A 1 566 ? -4.471 2.921 35.674 1.00 87.06 566 GLN A N 1
ATOM 4634 C CA . GLN A 1 566 ? -3.101 3.372 35.396 1.00 87.06 566 GLN A CA 1
ATOM 4635 C C . GLN A 1 566 ? -2.493 4.008 36.645 1.00 87.06 566 GLN A C 1
ATOM 4637 O O . GLN A 1 566 ? -3.045 4.957 37.201 1.00 87.06 566 GLN A O 1
ATOM 4642 N N . LYS A 1 567 ? -1.344 3.491 37.100 1.00 84.31 567 LYS A N 1
ATOM 4643 C CA . LYS A 1 567 ? -0.746 3.900 38.380 1.00 84.31 567 LYS A CA 1
ATOM 4644 C C . LYS A 1 567 ? -0.113 5.291 38.344 1.00 84.31 567 LYS A C 1
ATOM 4646 O O . LYS A 1 567 ? -0.213 6.005 39.329 1.00 84.31 567 LYS A O 1
ATOM 4651 N N . ILE A 1 568 ? 0.512 5.674 37.227 1.00 80.38 568 ILE A N 1
ATOM 4652 C CA . ILE A 1 568 ? 1.271 6.935 37.101 1.00 80.38 568 ILE A CA 1
ATOM 4653 C C . ILE A 1 568 ? 0.362 8.159 37.263 1.00 80.38 568 ILE A C 1
ATOM 4655 O O . ILE A 1 568 ? 0.693 9.083 37.999 1.00 80.38 568 ILE A O 1
ATOM 4659 N N . GLU A 1 569 ? -0.788 8.154 36.593 1.00 79.94 569 GLU A N 1
ATOM 4660 C CA . GLU A 1 569 ? -1.742 9.270 36.612 1.00 79.94 569 GLU A CA 1
ATOM 4661 C C . GLU A 1 569 ? -2.915 9.036 37.581 1.00 79.94 569 GLU A C 1
ATOM 4663 O O . GLU A 1 569 ? -3.836 9.846 37.638 1.00 79.94 569 GLU A O 1
ATOM 4668 N N . HIS A 1 570 ? -2.891 7.936 38.349 1.00 83.81 570 HIS A N 1
ATOM 4669 C CA . HIS A 1 570 ? -3.992 7.494 39.216 1.00 83.81 570 HIS A CA 1
ATOM 4670 C C . HIS A 1 570 ? -5.355 7.455 38.493 1.00 83.81 570 HIS A C 1
ATOM 4672 O O . HIS A 1 570 ? -6.386 7.859 39.036 1.00 83.81 570 HIS A O 1
ATOM 4678 N N . ILE A 1 571 ? -5.366 6.962 37.249 1.00 84.50 571 ILE A N 1
ATOM 4679 C CA . ILE A 1 571 ? -6.572 6.890 36.412 1.00 84.50 571 ILE A CA 1
ATOM 4680 C C . ILE A 1 571 ? -7.325 5.587 36.676 1.00 84.50 571 ILE A C 1
ATOM 4682 O O . ILE A 1 571 ? -6.768 4.498 36.512 1.00 84.50 571 ILE A O 1
ATOM 4686 N N . TRP A 1 572 ? -8.608 5.695 37.035 1.00 85.81 572 TRP A N 1
ATOM 4687 C CA . TRP A 1 572 ? -9.510 4.552 37.175 1.00 85.81 572 TRP A CA 1
ATOM 4688 C C . TRP A 1 572 ? -10.936 4.858 36.695 1.00 85.81 572 TRP A C 1
ATOM 4690 O O . TRP A 1 572 ? -11.572 5.753 37.260 1.00 85.81 572 TRP A O 1
ATOM 4700 N N . PRO A 1 573 ? -11.477 4.058 35.762 1.00 88.38 573 PRO A N 1
ATOM 4701 C CA . PRO A 1 573 ? -10.788 3.032 34.979 1.00 88.38 573 PRO A CA 1
ATOM 4702 C C . PRO A 1 573 ? -9.942 3.648 33.848 1.00 88.38 573 PRO A C 1
ATOM 4704 O O . PRO A 1 573 ? -10.196 4.752 33.376 1.00 88.38 573 PRO A O 1
ATOM 4707 N N . PHE A 1 574 ? -8.916 2.924 33.415 1.00 84.31 574 PHE A N 1
ATOM 4708 C CA . PHE A 1 574 ? -8.125 3.188 32.217 1.00 84.31 574 PHE A CA 1
ATOM 4709 C C . PHE A 1 574 ? -8.789 2.491 31.019 1.00 84.31 574 PHE A C 1
ATOM 4711 O O . PHE A 1 574 ? -8.318 1.460 30.539 1.00 84.31 574 PHE A O 1
ATOM 4718 N N . GLY A 1 575 ? -9.932 3.038 30.600 1.00 83.69 575 GLY A N 1
ATOM 4719 C CA . GLY A 1 575 ? -10.777 2.519 29.520 1.00 83.69 575 GLY A CA 1
ATOM 4720 C C . GLY A 1 575 ? -12.082 1.864 30.001 1.00 83.69 575 GLY A C 1
ATOM 4721 O O . GLY A 1 575 ? -12.294 1.692 31.206 1.00 83.69 575 GLY A O 1
ATOM 4722 N N . PRO A 1 576 ? -12.979 1.501 29.067 1.00 87.69 576 PRO A N 1
ATOM 4723 C CA . PRO A 1 576 ? -14.263 0.882 29.383 1.00 87.69 576 PRO A CA 1
ATOM 4724 C C . PRO A 1 576 ? -14.106 -0.540 29.940 1.00 87.69 576 PRO A C 1
ATOM 4726 O O . PRO A 1 576 ? -13.072 -1.192 29.784 1.00 87.69 576 PRO A O 1
ATOM 4729 N N . MET A 1 577 ? -15.171 -1.042 30.567 1.00 89.62 577 MET A N 1
ATOM 4730 C CA . MET A 1 577 ? -15.223 -2.407 31.094 1.00 89.62 577 MET A CA 1
ATOM 4731 C C . MET A 1 577 ? -14.979 -3.425 29.976 1.00 89.62 577 MET A C 1
ATOM 4733 O O . MET A 1 577 ? -15.631 -3.359 28.936 1.00 89.62 577 MET A O 1
ATOM 4737 N N . LEU A 1 578 ? -14.077 -4.378 30.199 1.00 89.06 578 LEU A N 1
ATOM 4738 C CA . LEU A 1 578 ? -13.792 -5.477 29.271 1.00 89.06 578 LEU A CA 1
ATOM 4739 C C . LEU A 1 578 ? -14.475 -6.771 29.719 1.00 89.06 578 LEU A C 1
ATOM 4741 O O . LEU A 1 578 ? -14.753 -6.944 30.910 1.00 89.06 578 LEU A O 1
ATOM 4745 N N . THR A 1 579 ? -14.716 -7.682 28.772 1.00 90.50 579 THR A N 1
ATOM 4746 C CA . THR A 1 579 ? -15.298 -9.000 29.056 1.00 90.50 579 THR A CA 1
ATOM 4747 C C . THR A 1 579 ? -14.697 -10.110 28.199 1.00 90.50 579 THR A C 1
ATOM 4749 O O . THR A 1 579 ? -14.298 -9.869 27.056 1.00 90.50 579 THR A O 1
ATOM 4752 N N . PHE A 1 580 ? -14.628 -11.317 28.759 1.00 90.38 580 PHE A N 1
ATOM 4753 C CA . PHE A 1 580 ? -14.241 -12.544 28.066 1.00 90.38 580 PHE A CA 1
ATOM 4754 C C . PHE A 1 580 ? -14.781 -13.786 28.789 1.00 90.38 580 PHE A C 1
ATOM 4756 O O . PHE A 1 580 ? -14.957 -13.766 30.011 1.00 90.38 580 PHE A O 1
ATOM 4763 N N . ASP A 1 581 ? -14.985 -14.861 28.028 1.00 91.31 581 ASP A N 1
ATOM 4764 C CA . ASP A 1 581 ? -15.365 -16.182 28.535 1.00 91.31 581 ASP A CA 1
ATOM 4765 C C . ASP A 1 581 ? -14.117 -17.053 28.664 1.00 91.31 581 ASP A C 1
ATOM 4767 O O . ASP A 1 581 ? -13.495 -17.418 27.667 1.00 91.31 581 ASP A O 1
ATOM 4771 N N . LEU A 1 582 ? -13.707 -17.318 29.903 1.00 91.88 582 LEU A N 1
ATOM 4772 C CA . LEU A 1 582 ? -12.468 -18.023 30.198 1.00 91.88 582 LEU A CA 1
ATOM 4773 C C . LEU A 1 582 ? -12.718 -19.532 30.276 1.00 91.88 582 LEU A C 1
ATOM 4775 O O . LEU A 1 582 ? -13.528 -19.989 31.087 1.00 91.88 582 LEU A O 1
ATOM 4779 N N . HIS A 1 583 ? -11.982 -20.277 29.456 1.00 92.31 583 HIS A N 1
ATOM 4780 C CA . HIS A 1 583 ? -11.991 -21.735 29.378 1.00 92.31 583 HIS A CA 1
ATOM 4781 C C . HIS A 1 583 ? -10.629 -22.310 29.779 1.00 92.31 583 HIS A C 1
ATOM 4783 O O . HIS A 1 583 ? -9.599 -21.637 29.676 1.00 92.31 583 HIS A O 1
ATOM 4789 N N . VAL A 1 584 ? -10.606 -23.566 30.219 1.00 90.00 584 VAL A N 1
ATOM 4790 C CA . VAL A 1 584 ? -9.379 -24.356 30.370 1.00 90.00 584 VAL A CA 1
ATOM 4791 C C . VAL A 1 584 ? -8.902 -24.801 28.989 1.00 90.00 584 VAL A C 1
ATOM 4793 O O . VAL A 1 584 ? -9.704 -25.200 28.146 1.00 90.00 584 VAL A O 1
ATOM 4796 N N . SER A 1 585 ? -7.592 -24.721 28.743 1.00 86.69 585 SER A N 1
ATOM 4797 C CA . SER A 1 585 ? -7.017 -25.138 27.460 1.00 86.69 585 SER A CA 1
ATOM 4798 C C . SER A 1 585 ? -7.259 -26.630 27.193 1.00 86.69 585 SER A C 1
ATOM 4800 O O . SER A 1 585 ? -7.321 -27.434 28.124 1.00 86.69 585 SER A O 1
ATOM 4802 N N . GLU A 1 586 ? -7.343 -27.037 25.920 1.00 77.75 586 GLU A N 1
ATOM 4803 C CA . GLU A 1 586 ? -7.583 -28.447 25.545 1.00 77.75 586 GLU A CA 1
ATOM 4804 C C . GLU A 1 586 ? -6.531 -29.414 26.115 1.00 77.75 586 GLU A C 1
ATOM 4806 O O . GLU A 1 586 ? -6.806 -30.592 26.339 1.00 77.75 586 GLU A O 1
ATOM 4811 N N . HIS A 1 587 ? -5.322 -28.916 26.380 1.00 72.50 587 HIS A N 1
ATOM 4812 C CA . HIS A 1 587 ? -4.228 -29.685 26.970 1.00 72.50 587 HIS A CA 1
ATOM 4813 C C . HIS A 1 587 ? -4.285 -29.767 28.508 1.00 72.50 587 HIS A C 1
ATOM 4815 O O . HIS A 1 587 ? -3.416 -30.392 29.112 1.00 72.50 587 HIS A O 1
ATOM 4821 N N . GLY A 1 588 ? -5.272 -29.134 29.156 1.00 66.00 588 GLY A N 1
ATOM 4822 C CA . GLY A 1 588 ? -5.474 -29.142 30.612 1.00 66.00 588 GLY A CA 1
ATOM 4823 C C . GLY A 1 588 ? -4.469 -28.302 31.410 1.00 66.00 588 GLY A C 1
ATOM 4824 O O . GLY A 1 588 ? -4.558 -28.222 32.633 1.00 66.00 588 GLY A O 1
ATOM 4825 N N . THR A 1 589 ? -3.510 -27.663 30.739 1.00 69.62 589 THR A N 1
ATOM 4826 C CA . THR A 1 589 ? -2.479 -26.819 31.351 1.00 69.62 589 THR A CA 1
ATOM 4827 C C . THR A 1 589 ? -2.606 -25.397 30.817 1.00 69.62 589 THR A C 1
ATOM 4829 O O . THR A 1 589 ? -1.944 -25.025 29.846 1.00 69.62 589 THR A O 1
ATOM 4832 N N . GLY A 1 590 ? -3.486 -24.607 31.430 1.00 84.38 590 GLY A N 1
ATOM 4833 C CA . GLY A 1 590 ? -3.648 -23.185 31.127 1.00 84.38 590 GLY A CA 1
ATOM 4834 C C . GLY A 1 590 ? -5.082 -22.762 30.828 1.00 84.38 590 GLY A C 1
ATOM 4835 O O . GLY A 1 590 ? -6.023 -23.536 30.982 1.00 84.38 590 GLY A O 1
ATOM 4836 N N . PHE A 1 591 ? -5.220 -21.506 30.413 1.00 86.25 591 PHE A N 1
ATOM 4837 C CA . PHE A 1 591 ? -6.494 -20.870 30.089 1.00 86.25 591 PHE A CA 1
ATOM 4838 C C . PHE A 1 591 ? -6.489 -20.303 28.681 1.00 86.25 591 PHE A C 1
ATOM 4840 O O . PHE A 1 591 ? -5.456 -19.799 28.237 1.00 86.25 591 PHE A O 1
ATOM 4847 N N . GLU A 1 592 ? -7.652 -20.302 28.042 1.00 86.88 592 GLU A N 1
ATOM 4848 C CA . GLU A 1 592 ? -7.900 -19.658 26.757 1.00 86.88 592 GLU A CA 1
ATOM 4849 C C . GLU A 1 592 ? -9.236 -18.908 26.798 1.00 86.88 592 GLU A C 1
ATOM 4851 O O . GLU A 1 592 ? -10.211 -19.380 27.379 1.00 86.88 592 GLU A O 1
ATOM 4856 N N . ALA A 1 593 ? -9.286 -17.716 26.208 1.00 83.31 593 ALA A N 1
ATOM 4857 C CA . ALA A 1 593 ? -10.532 -16.979 26.028 1.00 83.31 593 ALA A CA 1
ATOM 4858 C C . ALA A 1 593 ? -10.506 -16.151 24.753 1.00 83.31 593 ALA A C 1
ATOM 4860 O O . ALA A 1 593 ? -9.459 -15.629 24.355 1.00 83.31 593 ALA A O 1
ATOM 4861 N N . VAL A 1 594 ? -11.692 -15.931 24.197 1.00 77.00 594 VAL A N 1
ATOM 4862 C CA . VAL A 1 594 ? -11.951 -14.847 23.253 1.00 77.00 594 VAL A CA 1
ATOM 4863 C C . VAL A 1 594 ? -12.925 -13.885 23.919 1.00 77.00 594 VAL A C 1
ATOM 4865 O O . VAL A 1 594 ? -13.925 -14.289 24.507 1.00 77.00 594 VAL A O 1
ATOM 4868 N N . GLY A 1 595 ? -12.622 -12.598 23.858 1.00 80.00 595 GLY A N 1
ATOM 4869 C CA . GLY A 1 595 ? -13.467 -11.559 24.425 1.00 80.00 595 GLY A CA 1
ATOM 4870 C C . GLY A 1 595 ? -13.440 -10.289 23.608 1.00 80.00 595 GLY A C 1
ATOM 4871 O O . GLY A 1 595 ? -12.945 -10.256 22.479 1.00 80.00 595 GLY A O 1
ATOM 4872 N N . SER A 1 596 ? -13.921 -9.203 24.207 1.00 78.50 596 SER A N 1
ATOM 4873 C CA . SER A 1 596 ? -13.802 -7.890 23.585 1.00 78.50 596 SER A CA 1
ATOM 4874 C C . SER A 1 596 ? -13.780 -6.730 24.578 1.00 78.50 596 SER A C 1
ATOM 4876 O O . SER A 1 596 ? -14.225 -6.834 25.723 1.00 78.50 596 SER A O 1
ATOM 4878 N N . MET A 1 597 ? -13.262 -5.597 24.107 1.00 77.88 597 MET A N 1
ATOM 4879 C CA . MET A 1 597 ? -13.285 -4.309 24.796 1.00 77.88 597 MET A CA 1
ATOM 4880 C C . MET A 1 597 ? -14.071 -3.280 23.959 1.00 77.88 597 MET A C 1
ATOM 4882 O O . MET A 1 597 ? -13.837 -3.205 22.754 1.00 77.88 597 MET A O 1
ATOM 4886 N N . PRO A 1 598 ? -14.952 -2.449 24.546 1.00 70.44 598 PRO A N 1
ATOM 4887 C CA . PRO A 1 598 ? -15.798 -1.496 23.808 1.00 70.44 598 PRO A CA 1
ATOM 4888 C C . PRO A 1 598 ? -15.094 -0.328 23.084 1.00 70.44 598 PRO A C 1
ATOM 4890 O O . PRO A 1 598 ? -15.778 0.543 22.557 1.00 70.44 598 PRO A O 1
ATOM 4893 N N . ASP A 1 599 ? -13.761 -0.268 23.065 1.00 63.66 599 ASP A N 1
ATOM 4894 C CA . ASP A 1 599 ? -12.971 0.937 22.747 1.00 63.66 599 ASP A CA 1
ATOM 4895 C C . ASP A 1 599 ? -12.766 1.219 21.232 1.00 63.66 599 ASP A C 1
ATOM 4897 O O . ASP A 1 599 ? -11.960 2.062 20.848 1.00 63.66 599 ASP A O 1
ATOM 4901 N N . SER A 1 600 ? -13.463 0.521 20.321 1.00 54.91 600 SER A N 1
ATOM 4902 C CA . SER A 1 600 ? -13.286 0.705 18.862 1.00 54.91 600 SER A CA 1
ATOM 4903 C C . SER A 1 600 ? -14.520 0.344 18.014 1.00 54.91 600 SER A C 1
ATOM 4905 O O . SER A 1 600 ? -15.480 -0.220 18.537 1.00 54.91 600 SER A O 1
ATOM 4907 N N . MET A 1 601 ? -14.444 0.615 16.693 1.00 47.56 601 MET A N 1
ATOM 4908 C CA . MET A 1 601 ? -15.492 0.437 15.656 1.00 47.56 601 MET A CA 1
ATOM 4909 C C . MET A 1 601 ? -16.280 -0.883 15.690 1.00 47.56 601 MET A C 1
ATOM 4911 O O . MET A 1 601 ? -17.392 -0.949 15.177 1.00 47.56 601 MET A O 1
ATOM 4915 N N . ARG A 1 602 ? -15.698 -1.958 16.229 1.00 51.53 602 ARG A N 1
ATOM 4916 C CA . ARG A 1 602 ? -16.332 -3.287 16.344 1.00 51.53 602 ARG A CA 1
ATOM 4917 C C . ARG A 1 602 ? -16.101 -3.936 17.710 1.00 51.53 602 ARG A C 1
ATOM 4919 O O . ARG A 1 602 ? -16.258 -5.141 17.870 1.00 51.53 602 ARG A O 1
ATOM 4926 N N . GLY A 1 603 ? -15.647 -3.141 18.678 1.00 56.41 603 GLY A N 1
ATOM 4927 C CA . GLY A 1 603 ? -14.935 -3.644 19.841 1.00 56.41 603 GLY A CA 1
ATOM 4928 C C . GLY A 1 603 ? -13.549 -4.188 19.471 1.00 56.41 603 GLY A C 1
ATOM 4929 O O . GLY A 1 603 ? -13.296 -4.697 18.378 1.00 56.41 603 GLY A O 1
ATOM 4930 N N . ILE A 1 604 ? -12.601 -4.064 20.391 1.00 65.12 604 ILE A N 1
ATOM 4931 C CA . ILE A 1 604 ? -11.283 -4.678 20.248 1.00 65.12 604 ILE A CA 1
ATOM 4932 C C . ILE A 1 604 ? -11.438 -6.131 20.667 1.00 65.12 604 ILE A C 1
ATOM 4934 O O . ILE A 1 604 ? -11.601 -6.399 21.855 1.00 65.12 604 ILE A O 1
ATOM 4938 N N . ALA A 1 605 ? -11.406 -7.058 19.710 1.00 75.88 605 ALA A N 1
ATOM 4939 C CA . ALA A 1 605 ? -11.327 -8.480 20.021 1.00 75.88 605 ALA A CA 1
ATOM 4940 C C . ALA A 1 605 ? -10.055 -8.759 20.835 1.00 75.88 605 ALA A C 1
ATOM 4942 O O . ALA A 1 605 ? -8.971 -8.263 20.507 1.00 75.88 605 ALA A O 1
ATOM 4943 N N . ILE A 1 606 ? -10.195 -9.539 21.902 1.00 81.25 606 ILE A N 1
ATOM 4944 C CA . ILE A 1 606 ? -9.083 -9.918 22.769 1.00 81.25 606 ILE A CA 1
ATOM 4945 C C . ILE A 1 606 ? -8.956 -11.430 22.818 1.00 81.25 606 ILE A C 1
ATOM 4947 O O . ILE A 1 606 ? -9.950 -12.129 22.980 1.00 81.25 606 ILE A O 1
ATOM 4951 N N . ASN A 1 607 ? -7.724 -11.917 22.714 1.00 84.56 607 ASN A N 1
ATOM 4952 C CA . ASN A 1 607 ? -7.401 -13.312 22.981 1.00 84.56 607 ASN A CA 1
ATOM 4953 C C . ASN A 1 607 ? -6.670 -13.376 24.313 1.00 84.56 607 ASN A C 1
ATOM 4955 O O . ASN A 1 607 ? -5.663 -12.687 24.492 1.00 84.56 607 ASN A O 1
ATOM 4959 N N . VAL A 1 608 ? -7.169 -14.185 25.237 1.00 86.75 608 VAL A N 1
ATOM 4960 C CA . VAL A 1 608 ? -6.548 -14.387 26.545 1.00 86.75 608 VAL A CA 1
ATOM 4961 C C . VAL A 1 608 ? -5.896 -15.756 26.560 1.00 86.75 608 VAL A C 1
ATOM 4963 O O . VAL A 1 608 ? -6.512 -16.733 26.155 1.00 86.75 608 VAL A O 1
ATOM 4966 N N . SER A 1 609 ? -4.657 -15.820 27.028 1.00 89.75 609 SER A N 1
ATOM 4967 C CA . SER A 1 609 ? -3.977 -17.074 27.357 1.00 89.75 609 SER A CA 1
ATOM 4968 C C . SER A 1 609 ? -3.432 -16.982 28.771 1.00 89.75 609 SER A C 1
ATOM 4970 O O . SER A 1 609 ? -2.906 -15.927 29.118 1.00 89.75 609 SER A O 1
ATOM 4972 N N . GLY A 1 610 ? -3.485 -18.032 29.579 1.00 88.50 610 GLY A N 1
ATOM 4973 C CA . GLY A 1 610 ? -2.988 -17.938 30.952 1.00 88.50 610 GLY A CA 1
ATOM 4974 C C . GLY A 1 610 ? -2.464 -19.233 31.539 1.00 88.50 610 GLY A C 1
ATOM 4975 O O . GLY A 1 610 ? -2.670 -20.309 30.987 1.00 88.50 610 GLY A O 1
ATOM 4976 N N . HIS A 1 611 ? -1.806 -19.113 32.684 1.00 88.56 611 HIS A N 1
ATOM 4977 C CA . HIS A 1 611 ? -1.291 -20.227 33.475 1.00 88.56 611 HIS A CA 1
ATOM 4978 C C . HIS A 1 611 ? -1.368 -19.905 34.968 1.00 88.56 611 HIS A C 1
ATOM 4980 O O . HIS A 1 611 ? -1.671 -18.779 35.377 1.00 88.56 611 HIS A O 1
ATOM 4986 N N . VAL A 1 612 ? -1.109 -20.920 35.788 1.00 90.00 612 VAL A N 1
ATOM 4987 C CA . VAL A 1 612 ? -1.109 -20.805 37.246 1.00 90.00 612 VAL A CA 1
ATOM 4988 C C . VAL A 1 612 ? 0.319 -20.894 37.768 1.00 90.00 612 VAL A C 1
ATOM 4990 O O . VAL A 1 612 ? 1.097 -21.746 37.342 1.00 90.00 612 VAL A O 1
ATOM 4993 N N . GLU A 1 613 ? 0.658 -20.021 38.709 1.00 89.06 613 GLU A N 1
ATOM 4994 C CA . GLU A 1 613 ? 1.936 -20.010 39.414 1.00 89.06 613 GLU A CA 1
ATOM 4995 C C . GLU A 1 613 ? 1.715 -20.204 40.911 1.00 89.06 613 GLU A C 1
ATOM 4997 O O . GLU A 1 613 ? 0.810 -19.623 41.511 1.00 89.06 613 GLU A O 1
ATOM 5002 N N . THR A 1 614 ? 2.597 -20.958 41.559 1.00 84.38 614 THR A N 1
ATOM 5003 C CA . THR A 1 614 ? 2.679 -20.959 43.020 1.00 84.38 614 THR A CA 1
ATOM 5004 C C . THR A 1 614 ? 3.630 -19.851 43.451 1.00 84.38 614 THR A C 1
ATOM 5006 O O . THR A 1 614 ? 4.809 -19.841 43.098 1.00 84.38 614 THR A O 1
ATOM 5009 N N . THR A 1 615 ? 3.128 -18.886 44.217 1.00 77.50 615 THR A N 1
ATOM 5010 C CA . THR A 1 615 ? 3.968 -17.818 44.768 1.00 77.50 615 THR A CA 1
ATOM 5011 C C . THR A 1 615 ? 4.986 -18.385 45.767 1.00 77.50 615 THR A C 1
ATOM 5013 O O . THR A 1 615 ? 4.729 -19.419 46.388 1.00 77.50 615 THR A O 1
ATOM 5016 N N . PRO A 1 616 ? 6.104 -17.682 46.040 1.00 73.12 616 PRO A N 1
ATOM 5017 C CA . PRO A 1 616 ? 7.090 -18.109 47.042 1.00 73.12 616 PRO A CA 1
ATOM 5018 C C . PRO A 1 616 ? 6.522 -18.315 48.458 1.00 73.12 616 PRO A C 1
ATOM 5020 O O . PRO A 1 616 ? 7.163 -18.939 49.295 1.00 73.12 616 PRO A O 1
ATOM 5023 N N . ARG A 1 617 ? 5.328 -17.773 48.741 1.00 73.19 617 ARG A N 1
ATOM 5024 C CA . ARG A 1 617 ? 4.601 -17.927 50.012 1.00 73.19 617 ARG A CA 1
ATOM 5025 C C . ARG A 1 617 ? 3.600 -19.093 50.006 1.00 73.19 617 ARG A C 1
ATOM 5027 O O . ARG A 1 617 ? 2.831 -19.218 50.950 1.00 73.19 617 ARG A O 1
ATOM 5034 N N . GLY A 1 618 ? 3.574 -19.907 48.949 1.00 76.31 618 GLY A N 1
ATOM 5035 C CA . GLY A 1 618 ? 2.669 -21.051 48.797 1.00 76.31 618 GLY A CA 1
ATOM 5036 C C . GLY A 1 618 ? 1.255 -20.705 48.319 1.00 76.31 618 GLY A C 1
ATOM 5037 O O . GLY A 1 618 ? 0.445 -21.607 48.153 1.00 76.31 618 GLY A O 1
ATOM 5038 N N . ALA A 1 619 ? 0.942 -19.428 48.076 1.00 81.75 619 ALA A N 1
ATOM 5039 C CA . ALA A 1 619 ? -0.365 -19.013 47.564 1.00 81.75 619 ALA A CA 1
ATOM 5040 C C . ALA A 1 619 ? -0.438 -19.146 46.036 1.00 81.75 619 ALA A C 1
ATOM 5042 O O . ALA A 1 619 ? 0.539 -18.838 45.348 1.00 81.75 619 ALA A O 1
ATOM 5043 N N . THR A 1 620 ? -1.598 -19.535 45.513 1.00 87.38 620 THR A N 1
ATOM 5044 C CA . THR A 1 620 ? -1.888 -19.608 44.074 1.00 87.38 620 THR A CA 1
ATOM 5045 C C . THR A 1 620 ? -1.981 -18.204 43.469 1.00 87.38 620 THR A C 1
ATOM 5047 O O . THR A 1 620 ? -2.699 -17.346 43.984 1.00 87.38 620 THR A O 1
ATOM 5050 N N . ALA A 1 621 ? -1.251 -17.953 42.385 1.00 90.69 621 ALA A N 1
ATOM 5051 C CA . ALA A 1 621 ? -1.353 -16.750 41.567 1.00 90.69 621 ALA A CA 1
ATOM 5052 C C . ALA A 1 621 ? -1.749 -17.124 40.138 1.00 90.69 621 ALA A C 1
ATOM 5054 O O . ALA A 1 621 ? -1.243 -18.087 39.566 1.00 90.69 621 ALA A O 1
ATOM 5055 N N . TYR A 1 622 ? -2.634 -16.326 39.560 1.00 92.44 622 TYR A N 1
ATOM 5056 C CA . TYR A 1 622 ? -3.130 -16.503 38.205 1.00 92.44 622 TYR A CA 1
ATOM 5057 C C . TYR A 1 622 ? -2.490 -15.462 37.295 1.00 92.44 622 TYR A C 1
ATOM 5059 O O . TYR A 1 622 ? -2.503 -14.266 37.610 1.00 92.44 622 TYR A O 1
ATOM 5067 N N . VAL A 1 623 ? -1.928 -15.922 36.178 1.00 92.25 623 VAL A N 1
ATOM 5068 C CA . VAL A 1 623 ? -1.303 -15.071 35.165 1.00 92.25 623 VAL A CA 1
ATOM 5069 C C . VAL A 1 623 ? -2.112 -15.174 33.881 1.00 92.25 623 VAL A C 1
ATOM 5071 O O . VAL A 1 623 ? -2.228 -16.251 33.302 1.00 92.25 623 VAL A O 1
ATOM 5074 N N . LEU A 1 624 ? -2.675 -14.053 33.435 1.00 92.44 624 LEU A N 1
ATOM 5075 C CA . LEU A 1 624 ? -3.448 -13.944 32.200 1.00 92.44 624 LEU A CA 1
ATOM 5076 C C . LEU A 1 624 ? -2.748 -12.976 31.245 1.00 92.44 624 LEU A C 1
ATOM 5078 O O . LEU A 1 624 ? -2.429 -11.849 31.607 1.00 92.44 624 LEU A O 1
ATOM 5082 N N . ARG A 1 625 ? -2.546 -13.390 30.000 1.00 90.62 625 ARG A N 1
ATOM 5083 C CA . ARG A 1 625 ? -2.005 -12.573 28.912 1.00 90.62 625 ARG A CA 1
ATOM 5084 C C . ARG A 1 625 ? -3.117 -12.218 27.946 1.00 90.62 625 ARG A C 1
ATOM 5086 O O . ARG A 1 625 ? -3.589 -13.079 27.211 1.00 90.62 625 ARG A O 1
ATOM 5093 N N . ILE A 1 626 ? -3.512 -10.951 27.937 1.00 87.62 626 ILE A N 1
ATOM 5094 C CA . ILE A 1 626 ? -4.542 -10.402 27.057 1.00 87.62 626 ILE A CA 1
ATOM 5095 C C . ILE A 1 626 ? -3.866 -9.797 25.831 1.00 87.62 626 ILE A C 1
ATOM 5097 O O . ILE A 1 626 ? -3.112 -8.832 25.938 1.00 87.62 626 ILE A O 1
ATOM 5101 N N . ARG A 1 627 ? -4.158 -10.339 24.653 1.00 83.56 627 ARG A N 1
ATOM 5102 C CA . ARG A 1 627 ? -3.674 -9.846 23.363 1.00 83.56 627 ARG A CA 1
ATOM 5103 C C . ARG A 1 627 ? -4.786 -9.099 22.640 1.00 83.56 627 ARG A C 1
ATOM 5105 O O . ARG A 1 627 ? -5.788 -9.709 22.279 1.00 83.56 627 ARG A O 1
ATOM 5112 N N . LEU A 1 628 ? -4.582 -7.808 22.395 1.00 72.94 628 LEU A N 1
ATOM 5113 C CA . LEU A 1 628 ? -5.512 -6.967 21.640 1.00 72.94 628 LEU A CA 1
ATOM 5114 C C . LEU A 1 628 ? -5.364 -7.216 20.128 1.00 72.94 628 LEU A C 1
ATOM 5116 O O . LEU A 1 628 ? -4.242 -7.330 19.625 1.00 72.94 628 LEU A O 1
ATOM 5120 N N . SER A 1 629 ? -6.479 -7.280 19.393 1.00 67.06 629 SER A N 1
ATOM 5121 C CA . SER A 1 629 ? -6.480 -7.465 17.930 1.00 67.06 629 SER A CA 1
ATOM 5122 C C . SER A 1 629 ? -5.906 -6.265 17.170 1.00 67.06 629 SER A C 1
ATOM 5124 O O . SER A 1 629 ? -5.287 -6.423 16.117 1.00 67.06 629 SER A O 1
ATOM 5126 N N . VAL A 1 630 ? -6.058 -5.066 17.731 1.00 49.25 630 VAL A N 1
ATOM 5127 C CA . VAL A 1 630 ? -5.540 -3.810 17.188 1.00 49.25 630 VAL A CA 1
ATOM 5128 C C . VAL A 1 630 ? -4.189 -3.534 17.863 1.00 49.25 630 VAL A C 1
ATOM 5130 O O . VAL A 1 630 ? -4.118 -3.444 19.086 1.00 49.25 630 VAL A O 1
ATOM 5133 N N . ASN A 1 631 ? -3.107 -3.424 17.085 1.00 50.00 631 ASN A N 1
ATOM 5134 C CA . ASN A 1 631 ? -1.747 -3.040 17.517 1.00 50.00 631 ASN A CA 1
ATOM 5135 C C . ASN A 1 631 ? -0.883 -4.094 18.242 1.00 50.00 631 ASN A C 1
ATOM 5137 O O . ASN A 1 631 ? 0.140 -3.730 18.821 1.00 50.00 631 ASN A O 1
ATOM 5141 N N . ALA A 1 632 ? -1.259 -5.380 18.247 1.00 58.53 632 ALA A N 1
ATOM 5142 C CA . ALA A 1 632 ? -0.488 -6.472 18.872 1.00 58.53 632 ALA A CA 1
ATOM 5143 C C . ALA A 1 632 ? -0.074 -6.244 20.345 1.00 58.53 632 ALA A C 1
ATOM 5145 O O . ALA A 1 632 ? 0.848 -6.902 20.832 1.00 58.53 632 ALA A O 1
ATOM 5146 N N . ILE A 1 633 ? -0.752 -5.340 21.058 1.00 71.31 633 ILE A N 1
ATOM 5147 C CA . ILE A 1 633 ? -0.482 -5.035 22.464 1.00 71.31 633 ILE A CA 1
ATOM 5148 C C . ILE A 1 633 ? -0.803 -6.277 23.294 1.00 71.31 633 ILE A C 1
ATOM 5150 O O . ILE A 1 633 ? -1.895 -6.840 23.181 1.00 71.31 633 ILE A O 1
ATOM 5154 N N . VAL A 1 634 ? 0.149 -6.689 24.133 1.00 82.69 634 VAL A N 1
ATOM 5155 C CA . VAL A 1 634 ? -0.045 -7.757 25.114 1.00 82.69 634 VAL A CA 1
ATOM 5156 C C . VAL A 1 634 ? -0.007 -7.151 26.512 1.00 82.69 634 VAL A C 1
ATOM 5158 O O . VAL A 1 634 ? 0.925 -6.429 26.871 1.00 82.69 634 VAL A O 1
ATOM 5161 N N . LEU A 1 635 ? -1.058 -7.412 27.281 1.00 87.12 635 LEU A N 1
ATOM 5162 C CA . LEU A 1 635 ? -1.170 -7.046 28.686 1.00 87.12 635 LEU A CA 1
ATOM 5163 C C . LEU A 1 635 ? -1.005 -8.317 29.511 1.00 87.12 635 LEU A C 1
ATOM 5165 O O . LEU A 1 635 ? -1.738 -9.279 29.300 1.00 87.12 635 LEU A O 1
ATOM 5169 N N . GLU A 1 636 ? -0.064 -8.323 30.444 1.00 91.38 636 GLU A N 1
ATOM 5170 C CA . GLU A 1 636 ? 0.094 -9.403 31.410 1.00 91.38 636 GLU A CA 1
ATOM 5171 C C . GLU A 1 636 ? -0.552 -8.979 32.729 1.00 91.38 636 GLU A C 1
ATOM 5173 O O . GLU A 1 636 ? -0.132 -8.004 33.350 1.00 91.38 636 GLU A O 1
ATOM 5178 N N . LEU A 1 637 ? -1.605 -9.688 33.125 1.00 92.00 637 LEU A N 1
ATOM 5179 C CA . LEU A 1 637 ? -2.342 -9.524 34.370 1.00 92.00 637 LEU A CA 1
ATOM 5180 C C . LEU A 1 637 ? -1.879 -10.608 35.334 1.00 92.00 637 LEU A C 1
ATOM 5182 O O . LEU A 1 637 ? -2.001 -11.795 35.036 1.00 92.00 637 LEU A O 1
ATOM 5186 N N . ARG A 1 638 ? -1.400 -10.207 36.509 1.00 93.00 638 ARG A N 1
ATOM 5187 C CA . ARG A 1 638 ? -0.997 -11.127 37.570 1.00 93.00 638 ARG A CA 1
ATOM 5188 C C . ARG A 1 638 ? -1.769 -10.825 38.840 1.00 93.00 638 ARG A C 1
ATOM 5190 O O . ARG A 1 638 ? -1.611 -9.751 39.418 1.00 93.00 638 ARG A O 1
ATOM 5197 N N . GLY A 1 639 ? -2.588 -11.771 39.284 1.00 92.25 639 GLY A N 1
ATOM 5198 C CA . GLY A 1 639 ? -3.472 -11.556 40.425 1.00 92.25 639 GLY A CA 1
ATOM 5199 C C . GLY A 1 639 ? -3.774 -12.803 41.238 1.00 92.25 639 GLY A C 1
ATOM 5200 O O . GLY A 1 639 ? -3.313 -13.904 40.940 1.00 92.25 639 GLY A O 1
ATOM 5201 N N . GLN A 1 640 ? -4.556 -12.600 42.292 1.00 92.56 640 GLN A N 1
ATOM 5202 C CA . GLN A 1 640 ? -5.030 -13.647 43.193 1.00 92.56 640 GLN A CA 1
ATOM 5203 C C . GLN A 1 640 ? -6.551 -13.592 43.302 1.00 92.56 640 GLN A C 1
ATOM 5205 O O . GLN A 1 640 ? -7.150 -12.514 43.191 1.00 92.56 640 GLN A O 1
ATOM 5210 N N . LEU A 1 641 ? -7.159 -14.760 43.503 1.00 89.94 641 LEU A N 1
ATOM 5211 C CA . LEU A 1 641 ? -8.580 -14.863 43.804 1.00 89.94 641 LEU A CA 1
ATOM 5212 C C . LEU A 1 641 ? -8.853 -14.443 45.250 1.00 89.94 641 LEU A C 1
ATOM 5214 O O . LEU A 1 641 ? -8.040 -14.671 46.147 1.00 89.94 641 LEU A O 1
ATOM 5218 N N . ASN A 1 642 ? -10.009 -13.824 45.468 1.00 86.12 642 ASN A N 1
ATOM 5219 C CA . ASN A 1 642 ? -10.536 -13.602 46.809 1.00 86.12 642 ASN A CA 1
ATOM 5220 C C . ASN A 1 642 ? -11.046 -14.915 47.436 1.00 86.12 642 ASN A C 1
ATOM 5222 O O . ASN A 1 642 ? -11.210 -15.914 46.744 1.00 86.12 642 ASN A O 1
ATOM 5226 N N . GLU A 1 643 ? -11.354 -14.891 48.736 1.00 82.69 643 GLU A N 1
ATOM 5227 C CA . GLU A 1 643 ? -11.810 -16.071 49.499 1.00 82.69 643 GLU A CA 1
ATOM 5228 C C . GLU A 1 643 ? -13.032 -16.774 48.876 1.00 82.69 643 GLU A C 1
ATOM 5230 O O . GLU A 1 643 ? -13.115 -17.997 48.907 1.00 82.69 643 GLU A O 1
ATOM 5235 N N . ASP A 1 644 ? -13.941 -16.018 48.250 1.00 79.44 644 ASP A N 1
ATOM 5236 C CA . ASP A 1 644 ? -15.147 -16.560 47.607 1.00 79.44 644 ASP A CA 1
ATOM 5237 C C . ASP A 1 644 ? -14.921 -17.050 46.160 1.00 79.44 644 ASP A C 1
ATOM 5239 O O . ASP A 1 644 ? -15.871 -17.476 45.504 1.00 79.44 644 ASP A O 1
ATOM 5243 N N . GLY A 1 645 ? -13.710 -16.905 45.603 1.00 82.44 645 GLY A N 1
ATOM 5244 C CA . GLY A 1 645 ? -13.371 -17.287 44.222 1.00 82.44 645 GLY A CA 1
ATOM 5245 C C . GLY A 1 645 ? -14.063 -16.466 43.120 1.00 82.44 645 GLY A C 1
ATOM 5246 O O . GLY A 1 645 ? -13.925 -16.756 41.938 1.00 82.44 645 GLY A O 1
ATOM 5247 N N . LYS A 1 646 ? -14.816 -15.420 43.475 1.00 84.12 646 LYS A N 1
ATOM 5248 C CA . LYS A 1 646 ? -15.658 -14.625 42.555 1.00 84.12 646 LYS A CA 1
ATOM 5249 C C . LYS A 1 646 ? -14.938 -13.425 41.939 1.00 84.12 646 LYS A C 1
ATOM 5251 O O . LYS A 1 646 ? -15.543 -12.646 41.187 1.00 84.12 646 LYS A O 1
ATOM 5256 N N . MET A 1 647 ? -13.692 -13.190 42.335 1.00 88.06 647 MET A N 1
ATOM 5257 C CA . MET A 1 647 ? -12.998 -11.945 42.064 1.00 88.06 647 MET A CA 1
ATOM 5258 C C . MET A 1 647 ? -11.496 -12.141 41.987 1.00 88.06 647 MET A C 1
ATOM 5260 O O . MET A 1 647 ? -10.879 -12.606 42.939 1.00 88.06 647 MET A O 1
ATOM 5264 N N . LEU A 1 648 ? -10.925 -11.701 40.873 1.00 92.12 648 LEU A N 1
ATOM 5265 C CA . LEU A 1 648 ? -9.502 -11.739 40.591 1.00 92.12 648 LEU A CA 1
ATOM 5266 C C . LEU A 1 648 ? -8.978 -10.302 40.587 1.00 92.12 648 LEU A C 1
ATOM 5268 O O . LEU A 1 648 ? -9.495 -9.447 39.867 1.00 92.12 648 LEU A O 1
ATOM 5272 N N . SER A 1 649 ? -7.965 -10.019 41.396 1.00 91.62 649 SER A N 1
ATOM 5273 C CA . SER A 1 649 ? -7.350 -8.689 41.452 1.00 91.62 649 SER A CA 1
ATOM 5274 C C . SER A 1 649 ? -5.842 -8.776 41.580 1.00 91.62 649 SER A C 1
ATOM 5276 O O . SER A 1 649 ? -5.317 -9.720 42.173 1.00 91.62 649 SER A O 1
ATOM 5278 N N . GLY A 1 650 ? -5.155 -7.772 41.053 1.00 91.62 650 GLY A N 1
ATOM 5279 C CA . GLY A 1 650 ? -3.705 -7.682 41.101 1.00 91.62 650 GLY A CA 1
ATOM 5280 C C . GLY A 1 650 ? -3.198 -6.519 40.268 1.00 91.62 650 GLY A C 1
ATOM 5281 O O . GLY A 1 650 ? -3.904 -5.525 40.092 1.00 91.62 650 GLY A O 1
ATOM 5282 N N . ASP A 1 651 ? -1.992 -6.664 39.736 1.00 91.06 651 ASP A N 1
ATOM 5283 C CA . ASP A 1 651 ? -1.368 -5.670 38.872 1.00 91.06 651 ASP A CA 1
ATOM 5284 C C . ASP A 1 651 ? -1.296 -6.192 37.437 1.00 91.06 651 ASP A C 1
ATOM 5286 O O . ASP A 1 651 ? -1.072 -7.379 37.186 1.00 91.06 651 ASP A O 1
ATOM 5290 N N . TRP A 1 652 ? -1.498 -5.289 36.487 1.00 91.12 652 TRP A N 1
ATOM 5291 C CA . TRP A 1 652 ? -1.253 -5.536 35.079 1.00 91.12 652 TRP A CA 1
ATOM 5292 C C . TRP A 1 652 ? -0.046 -4.731 34.617 1.00 91.12 652 TRP A C 1
ATOM 5294 O O . TRP A 1 652 ? 0.247 -3.651 35.136 1.00 91.12 652 TRP A O 1
ATOM 5304 N N . SER A 1 653 ? 0.647 -5.261 33.620 1.00 87.88 653 SER A N 1
ATOM 5305 C CA . SER A 1 653 ? 1.745 -4.584 32.945 1.00 87.88 653 SER A CA 1
ATOM 5306 C C . SER A 1 653 ? 1.635 -4.778 31.440 1.00 87.88 653 SER A C 1
ATOM 5308 O O . SER A 1 653 ? 1.122 -5.793 30.965 1.00 87.88 653 SER A O 1
ATOM 5310 N N . ARG A 1 654 ? 2.091 -3.792 30.669 1.00 79.19 654 ARG A N 1
ATOM 5311 C CA . ARG A 1 654 ? 2.224 -3.945 29.218 1.00 79.19 654 ARG A CA 1
ATOM 5312 C C . ARG A 1 654 ? 3.539 -4.656 28.886 1.00 79.19 654 ARG A C 1
ATOM 5314 O O . ARG A 1 654 ? 4.603 -4.185 29.287 1.00 79.19 654 ARG A O 1
ATOM 5321 N N . GLU A 1 655 ? 3.470 -5.740 28.114 1.00 68.88 655 GLU A N 1
ATOM 5322 C CA . GLU A 1 655 ? 4.652 -6.426 27.581 1.00 68.88 655 GLU A CA 1
ATOM 5323 C C . GLU A 1 655 ? 5.389 -5.475 26.615 1.00 68.88 655 GLU A C 1
ATOM 5325 O O . GLU A 1 655 ? 4.791 -4.890 25.706 1.00 68.88 655 GLU A O 1
ATOM 5330 N N . GLN A 1 656 ? 6.674 -5.219 26.874 1.00 60.03 656 GLN A N 1
ATOM 5331 C CA . GLN A 1 656 ? 7.412 -4.112 26.259 1.00 60.03 656 GLN A CA 1
ATOM 5332 C C . GLN A 1 656 ? 7.852 -4.409 24.818 1.00 60.03 656 GLN A C 1
ATOM 5334 O O . GLN A 1 656 ? 8.356 -5.488 24.521 1.00 60.03 656 GLN A O 1
ATOM 5339 N N . MET A 1 657 ? 7.804 -3.378 23.965 1.00 43.44 657 MET A N 1
ATOM 5340 C CA . MET A 1 657 ? 8.489 -3.332 22.665 1.00 43.44 657 MET A CA 1
ATOM 5341 C C . MET A 1 657 ? 9.361 -2.065 22.499 1.00 43.44 657 MET A C 1
ATOM 5343 O O . MET A 1 657 ? 9.390 -1.447 21.439 1.00 43.44 657 MET A O 1
ATOM 5347 N N . GLY A 1 658 ? 10.051 -1.625 23.567 1.00 46.22 658 GLY A N 1
ATOM 5348 C CA . GLY A 1 658 ? 10.964 -0.464 23.545 1.00 46.22 658 GLY A CA 1
ATOM 5349 C C . GLY A 1 658 ? 11.268 0.152 24.924 1.00 46.22 658 GLY A C 1
ATOM 5350 O O . GLY A 1 658 ? 10.700 -0.263 25.924 1.00 46.22 658 GLY A O 1
ATOM 5351 N N . THR A 1 659 ? 12.141 1.174 25.000 1.00 35.62 659 THR A N 1
ATOM 5352 C CA . THR A 1 659 ? 12.646 1.777 26.265 1.00 35.62 659 THR A CA 1
ATOM 5353 C C . THR A 1 659 ? 11.738 2.852 26.898 1.00 35.62 659 THR A C 1
ATOM 5355 O O . THR A 1 659 ? 12.247 3.843 27.429 1.00 35.62 659 THR A O 1
ATOM 5358 N N . GLY A 1 660 ? 10.415 2.727 26.779 1.00 45.62 660 GLY A N 1
ATOM 5359 C CA . GLY A 1 660 ? 9.451 3.635 27.422 1.00 45.62 660 GLY A CA 1
ATOM 5360 C C . GLY A 1 660 ? 9.182 3.266 28.890 1.00 45.62 660 GLY A C 1
ATOM 5361 O O . GLY A 1 660 ? 9.484 2.138 29.288 1.00 45.62 660 GLY A O 1
ATOM 5362 N N . PRO A 1 661 ? 8.630 4.178 29.714 1.00 47.72 661 PRO A N 1
ATOM 5363 C CA . PRO A 1 661 ? 8.188 3.835 31.064 1.00 47.72 661 PRO A CA 1
ATOM 5364 C C . PRO A 1 661 ? 7.145 2.708 31.014 1.00 47.72 661 PRO A C 1
ATOM 5366 O O . PRO A 1 661 ? 6.318 2.654 30.105 1.00 47.72 661 PRO A O 1
ATOM 5369 N N . TYR A 1 662 ? 7.215 1.788 31.975 1.00 59.34 662 TYR A N 1
ATOM 5370 C CA . TYR A 1 662 ? 6.252 0.700 32.118 1.00 59.34 662 TYR A CA 1
ATOM 5371 C C . TYR A 1 662 ? 4.864 1.277 32.444 1.00 59.34 662 TYR A C 1
ATOM 5373 O O . TYR A 1 662 ? 4.673 1.842 33.522 1.00 59.34 662 TYR A O 1
ATOM 5381 N N . ASP A 1 663 ? 3.895 1.106 31.540 1.00 65.31 663 ASP A N 1
ATOM 5382 C CA . ASP A 1 663 ? 2.483 1.235 31.902 1.00 65.31 663 ASP A CA 1
ATOM 5383 C C . ASP A 1 663 ? 2.135 0.038 32.793 1.00 65.31 663 ASP A C 1
ATOM 5385 O O . ASP A 1 663 ? 2.045 -1.103 32.331 1.00 65.31 663 ASP A O 1
ATOM 5389 N N . ILE A 1 664 ? 2.026 0.314 34.091 1.00 81.19 664 ILE A N 1
ATOM 5390 C CA . ILE A 1 664 ? 1.606 -0.629 35.125 1.00 81.19 664 ILE A CA 1
ATOM 5391 C C . ILE A 1 664 ? 0.422 -0.014 35.853 1.00 81.19 664 ILE A C 1
ATOM 5393 O O . ILE A 1 664 ? 0.394 1.194 36.132 1.00 81.19 664 ILE A O 1
ATOM 5397 N N . GLY A 1 665 ? -0.533 -0.848 36.231 1.00 88.69 665 GLY A N 1
ATOM 5398 C CA . GLY A 1 665 ? -1.552 -0.431 37.171 1.00 88.69 665 GLY A CA 1
ATOM 5399 C C . GLY A 1 665 ? -2.363 -1.575 37.744 1.00 88.69 665 GLY A C 1
ATOM 5400 O O . GLY A 1 665 ? -2.146 -2.730 37.391 1.00 88.69 665 GLY A O 1
ATOM 5401 N N . PRO A 1 666 ? -3.286 -1.259 38.658 1.00 91.31 666 PRO A N 1
ATOM 5402 C CA . PRO A 1 666 ? -4.130 -2.269 39.264 1.00 91.31 666 PRO A CA 1
ATOM 5403 C C . PRO A 1 666 ? -5.168 -2.761 38.255 1.00 91.31 666 PRO A C 1
ATOM 5405 O O . PRO A 1 666 ? -5.626 -2.002 37.398 1.00 91.31 666 PRO A O 1
ATOM 5408 N N . PHE A 1 667 ? -5.594 -4.010 38.381 1.00 92.38 667 PHE A N 1
ATOM 5409 C CA . PHE A 1 667 ? -6.780 -4.518 37.705 1.00 92.38 667 PHE A CA 1
ATOM 5410 C C . PHE A 1 667 ? -7.721 -5.196 38.693 1.00 92.38 667 PHE A C 1
ATOM 5412 O O . PHE A 1 667 ? -7.315 -5.717 39.736 1.00 92.38 667 PHE A O 1
ATOM 5419 N N . VAL A 1 668 ? -9.000 -5.202 38.334 1.00 90.56 668 VAL A N 1
ATOM 5420 C CA . VAL A 1 668 ? -10.040 -5.902 39.080 1.00 90.56 668 VAL A CA 1
ATOM 5421 C C . VAL A 1 668 ? -10.973 -6.575 38.093 1.00 90.56 668 VAL A C 1
ATOM 5423 O O . VAL A 1 668 ? -11.542 -5.909 37.229 1.00 90.56 668 VAL A O 1
ATOM 5426 N N . MET A 1 669 ? -11.167 -7.878 38.268 1.00 91.19 669 MET A N 1
ATOM 5427 C CA . MET A 1 669 ? -12.103 -8.691 37.505 1.00 91.19 669 MET A CA 1
ATOM 5428 C C . MET A 1 669 ? -13.060 -9.435 38.429 1.00 91.19 669 MET A C 1
ATOM 5430 O O . MET A 1 669 ? -12.713 -9.788 39.557 1.00 91.19 669 MET A O 1
ATOM 5434 N N . THR A 1 670 ? -14.282 -9.674 37.967 1.00 90.06 670 THR A N 1
ATOM 5435 C CA . THR A 1 670 ? -15.288 -10.414 38.726 1.00 90.06 670 THR A CA 1
ATOM 5436 C C . THR A 1 670 ? -16.265 -11.157 37.825 1.00 90.06 670 THR A C 1
ATOM 5438 O O . THR A 1 670 ? -16.529 -10.736 36.701 1.00 90.06 670 THR A O 1
ATOM 5441 N N . GLN A 1 671 ? -16.831 -12.233 38.369 1.00 87.25 671 GLN A N 1
ATOM 5442 C CA . GLN A 1 671 ? -17.986 -12.945 37.813 1.00 87.25 671 GLN A CA 1
ATOM 5443 C C . GLN A 1 671 ? -19.327 -12.395 38.338 1.00 87.25 671 GLN A C 1
ATOM 5445 O O . GLN A 1 671 ? -20.391 -12.961 38.088 1.00 87.25 671 GLN A O 1
ATOM 5450 N N . LEU A 1 672 ? -19.300 -11.329 39.145 1.00 82.69 672 LEU A N 1
ATOM 5451 C CA . LEU A 1 672 ? -20.513 -10.638 39.574 1.00 82.69 672 LEU A CA 1
ATOM 5452 C C . LEU A 1 672 ? -21.151 -9.885 38.395 1.00 82.69 672 LEU A C 1
ATOM 5454 O O . LEU A 1 672 ? -20.438 -9.501 37.466 1.00 82.69 672 LEU A O 1
ATOM 5458 N N . PRO A 1 673 ? -22.469 -9.604 38.455 1.00 82.31 673 PRO A N 1
ATOM 5459 C CA . PRO A 1 673 ? -23.140 -8.793 37.447 1.00 82.31 673 PRO A CA 1
ATOM 5460 C C . PRO A 1 673 ? -22.378 -7.485 37.158 1.00 82.31 673 PRO A C 1
ATOM 5462 O O . PRO A 1 673 ? -21.991 -6.786 38.107 1.00 82.31 673 PRO A O 1
ATOM 5465 N N . PRO A 1 674 ? -22.164 -7.121 35.881 1.00 84.25 674 PRO A N 1
ATOM 5466 C CA . PRO A 1 674 ? -21.338 -5.974 35.501 1.00 84.25 674 PRO A CA 1
ATOM 5467 C C . PRO A 1 674 ? -21.866 -4.649 36.070 1.00 84.25 674 PRO A C 1
ATOM 5469 O O . PRO A 1 674 ? -21.097 -3.736 36.358 1.00 84.25 674 PRO A O 1
ATOM 5472 N N . GLU A 1 675 ? -23.169 -4.541 36.324 1.00 81.50 675 GLU A N 1
ATOM 5473 C CA . GLU A 1 675 ? -23.779 -3.347 36.916 1.00 81.50 675 GLU A CA 1
ATOM 5474 C C . GLU A 1 675 ? -23.425 -3.155 38.396 1.00 81.50 675 GLU A C 1
ATOM 5476 O O . GLU A 1 675 ? -23.554 -2.058 38.933 1.00 81.50 675 GLU A O 1
ATOM 5481 N N . ILE A 1 676 ? -22.980 -4.215 39.072 1.00 79.31 676 ILE A N 1
ATOM 5482 C CA . ILE A 1 676 ? -22.427 -4.115 40.424 1.00 79.31 676 ILE A CA 1
ATOM 5483 C C . ILE A 1 676 ? -20.976 -3.636 40.341 1.00 79.31 676 ILE A C 1
ATOM 5485 O O . ILE A 1 676 ? -20.562 -2.796 41.140 1.00 79.31 676 ILE A O 1
ATOM 5489 N N . LEU A 1 677 ? -20.209 -4.115 39.356 1.00 81.75 677 LEU A N 1
ATOM 5490 C CA . LEU A 1 677 ? -18.816 -3.707 39.170 1.00 81.75 677 LEU A CA 1
ATOM 5491 C C . LEU A 1 677 ? -18.685 -2.200 38.888 1.00 81.75 677 LEU A C 1
ATOM 5493 O O . LEU A 1 677 ? -17.741 -1.579 39.373 1.00 81.75 677 LEU A O 1
ATOM 5497 N N . SER A 1 678 ? -19.651 -1.590 38.197 1.00 81.00 678 SER A N 1
ATOM 5498 C CA . SER A 1 678 ? -19.642 -0.145 37.922 1.00 81.00 678 SER A CA 1
ATOM 5499 C C . SER A 1 678 ? -19.806 0.739 39.169 1.00 81.00 678 SER A C 1
ATOM 5501 O O . SER A 1 678 ? -19.375 1.893 39.192 1.00 81.00 678 SER A O 1
ATOM 5503 N N . ALA A 1 679 ? -20.378 0.202 40.253 1.00 81.12 679 ALA A N 1
ATOM 5504 C CA . ALA A 1 679 ? -20.511 0.900 41.533 1.00 81.12 679 ALA A CA 1
ATOM 5505 C C . ALA A 1 679 ? -19.259 0.785 42.422 1.00 81.12 679 ALA A C 1
ATOM 5507 O O . ALA A 1 679 ? -19.203 1.383 43.503 1.00 81.12 679 ALA A O 1
ATOM 5508 N N . ARG A 1 680 ? -18.271 -0.017 42.014 1.00 80.81 680 ARG A N 1
ATOM 5509 C CA . ARG A 1 680 ? -17.139 -0.410 42.854 1.00 80.81 680 ARG A CA 1
ATOM 5510 C C . ARG A 1 680 ? -16.169 0.755 43.118 1.00 80.81 680 ARG A C 1
ATOM 5512 O O . ARG A 1 680 ? -15.925 1.559 42.212 1.00 80.81 680 ARG A O 1
ATOM 5519 N N . PRO A 1 681 ? -15.592 0.876 44.334 1.00 82.69 681 PRO A N 1
ATOM 5520 C CA . PRO A 1 681 ? -14.552 1.861 44.622 1.00 82.69 681 PRO A CA 1
ATOM 5521 C C . PRO A 1 681 ? -13.317 1.623 43.754 1.00 82.69 681 PRO A C 1
ATOM 5523 O O . PRO A 1 681 ? -13.044 0.484 43.363 1.00 82.69 681 PRO A O 1
ATOM 5526 N N . SER A 1 682 ? -12.563 2.688 43.482 1.00 84.19 682 SER A N 1
ATOM 5527 C CA . SER A 1 682 ? -11.240 2.520 42.881 1.00 84.19 682 SER A CA 1
ATOM 5528 C C . SER A 1 682 ? -10.310 1.783 43.858 1.00 84.19 682 SER A C 1
ATOM 5530 O O . SER A 1 682 ? -10.535 1.835 45.075 1.00 84.19 682 SER A O 1
ATOM 5532 N N . PRO A 1 683 ? -9.251 1.118 43.366 1.00 84.19 683 PRO A N 1
ATOM 5533 C CA . PRO A 1 683 ? -8.239 0.509 44.227 1.00 84.19 683 PRO A CA 1
ATOM 5534 C C . PRO A 1 683 ? -7.678 1.496 45.262 1.00 84.19 683 PRO A C 1
ATOM 5536 O O . PRO A 1 683 ? -7.557 1.153 46.432 1.00 84.19 683 PRO A O 1
ATOM 5539 N N . TRP A 1 684 ? -7.466 2.756 44.870 1.00 84.19 684 TRP A N 1
ATOM 5540 C CA . TRP A 1 684 ? -6.959 3.801 45.765 1.00 84.19 684 TRP A CA 1
ATOM 5541 C C . TRP A 1 684 ? -7.978 4.248 46.822 1.00 84.19 684 TRP A C 1
ATOM 5543 O O . TRP A 1 684 ? -7.615 4.388 47.985 1.00 84.19 684 TRP A O 1
ATOM 5553 N N . GLU A 1 685 ? -9.263 4.413 46.467 1.00 82.62 685 GLU A N 1
ATOM 5554 C CA . GLU A 1 685 ? -10.325 4.711 47.451 1.00 82.62 685 GLU A CA 1
ATOM 5555 C C . GLU A 1 685 ? -10.456 3.580 48.486 1.00 82.62 685 GLU A C 1
ATOM 5557 O O . GLU A 1 685 ? -10.747 3.817 49.662 1.00 82.62 685 GLU A O 1
ATOM 5562 N N . PHE A 1 686 ? -10.263 2.337 48.038 1.00 81.75 686 PHE A N 1
ATOM 5563 C CA . PHE A 1 686 ? -10.325 1.155 48.887 1.00 81.75 686 PHE A CA 1
ATOM 5564 C C . PHE A 1 686 ? -9.128 1.057 49.843 1.00 81.75 686 PHE A C 1
ATOM 5566 O O . PHE A 1 686 ? -9.322 0.721 51.012 1.00 81.75 686 PHE A O 1
ATOM 5573 N N . GLU A 1 687 ? -7.922 1.378 49.368 1.00 82.25 687 GLU A N 1
ATOM 5574 C CA . GLU A 1 687 ? -6.700 1.452 50.180 1.00 82.25 687 GLU A CA 1
ATOM 5575 C C . GLU A 1 687 ? -6.759 2.585 51.214 1.00 82.25 687 GLU A C 1
ATOM 5577 O O . GLU A 1 687 ? -6.386 2.378 52.368 1.00 82.25 687 GLU A O 1
ATOM 5582 N N . GLU A 1 688 ? -7.271 3.759 50.834 1.00 87.56 688 GLU A N 1
ATOM 5583 C CA . GLU A 1 688 ? -7.345 4.929 51.715 1.00 87.56 688 GLU A CA 1
ATOM 5584 C C . GLU A 1 688 ? -8.341 4.727 52.869 1.00 87.56 688 GLU A C 1
ATOM 5586 O O . GLU A 1 688 ? -8.032 4.999 54.031 1.00 87.56 688 GLU A O 1
ATOM 5591 N N . ASN A 1 689 ? -9.562 4.260 52.572 1.00 87.94 689 ASN A N 1
ATOM 5592 C CA . ASN A 1 689 ? -10.574 4.004 53.597 1.00 87.94 689 ASN A CA 1
ATOM 5593 C C . ASN A 1 689 ? -11.555 2.905 53.180 1.00 87.94 689 ASN A C 1
ATOM 5595 O O . ASN A 1 689 ? -12.680 3.166 52.738 1.00 87.94 689 ASN A O 1
ATOM 5599 N N . ARG A 1 690 ? -11.148 1.657 53.422 1.00 82.62 690 ARG A N 1
ATOM 5600 C CA . ARG A 1 690 ? -11.926 0.453 53.111 1.00 82.62 690 ARG A CA 1
ATOM 5601 C C . ARG A 1 690 ? -13.374 0.507 53.601 1.00 82.62 690 ARG A C 1
ATOM 5603 O O . ARG A 1 690 ? -14.283 0.190 52.839 1.00 82.62 690 ARG A O 1
ATOM 5610 N N . VAL A 1 691 ? -13.614 0.902 54.854 1.00 81.56 691 VAL A N 1
ATOM 5611 C CA . VAL A 1 691 ? -14.966 0.884 55.449 1.00 81.56 691 VAL A CA 1
ATOM 5612 C C . VAL A 1 691 ? -15.879 1.884 54.743 1.00 81.56 691 VAL A C 1
ATOM 5614 O O . VAL A 1 691 ? -16.986 1.538 54.327 1.00 81.56 691 VAL A O 1
ATOM 5617 N N . ARG A 1 692 ? -15.406 3.120 54.546 1.00 84.06 692 ARG A N 1
ATOM 5618 C CA . ARG A 1 692 ? -16.167 4.158 53.842 1.00 84.06 692 ARG A CA 1
ATOM 5619 C C . ARG A 1 692 ? -16.398 3.783 52.377 1.00 84.06 692 ARG A C 1
ATOM 5621 O O . ARG A 1 692 ? -17.503 3.985 51.876 1.00 84.06 692 ARG A O 1
ATOM 5628 N N . ALA A 1 693 ? -15.386 3.235 51.707 1.00 80.25 693 ALA A N 1
ATOM 5629 C CA . ALA A 1 693 ? -15.468 2.790 50.320 1.00 80.25 693 ALA A CA 1
ATOM 5630 C C . ALA A 1 693 ? -16.512 1.674 50.140 1.00 80.25 693 ALA A C 1
ATOM 5632 O O . ALA A 1 693 ? -17.372 1.770 49.263 1.00 80.25 693 ALA A O 1
ATOM 5633 N N . LEU A 1 694 ? -16.504 0.665 51.018 1.00 79.38 694 LEU A N 1
ATOM 5634 C CA . LEU A 1 694 ? -17.481 -0.428 51.012 1.00 79.38 694 LEU A CA 1
ATOM 5635 C C . LEU A 1 694 ? -18.903 0.045 51.337 1.00 79.38 694 LEU A C 1
ATOM 5637 O O . LEU A 1 694 ? -19.856 -0.421 50.715 1.00 79.38 694 LEU A O 1
ATOM 5641 N N . TRP A 1 695 ? -19.068 1.003 52.253 1.00 80.06 695 TRP A N 1
ATOM 5642 C CA . TRP A 1 695 ? -20.387 1.572 52.542 1.00 80.06 695 TRP A CA 1
ATOM 5643 C C . TRP A 1 695 ? -20.952 2.354 51.350 1.00 80.06 695 TRP A C 1
ATOM 5645 O O . TRP A 1 695 ? -22.117 2.191 50.986 1.00 80.06 695 TRP A O 1
ATOM 5655 N N . ARG A 1 696 ? -20.118 3.166 50.684 1.00 84.81 696 ARG A N 1
ATOM 5656 C CA . ARG A 1 696 ? -20.509 3.882 49.457 1.00 84.81 696 ARG A CA 1
ATOM 5657 C C . ARG A 1 696 ? -20.880 2.916 48.336 1.00 84.81 696 ARG A C 1
ATOM 5659 O O . ARG A 1 696 ? -21.893 3.132 47.676 1.00 84.81 696 ARG A O 1
ATOM 5666 N N . PHE A 1 697 ? -20.094 1.855 48.162 1.00 84.06 697 PHE A N 1
ATOM 5667 C CA . PHE A 1 697 ? -20.380 0.777 47.221 1.00 84.06 697 PHE A CA 1
ATOM 5668 C C . PHE A 1 697 ? -21.743 0.138 47.483 1.00 84.06 697 PHE A C 1
ATOM 5670 O O . PHE A 1 697 ? -22.578 0.101 46.582 1.00 84.06 697 PHE A O 1
ATOM 5677 N N . ALA A 1 698 ? -22.000 -0.296 48.721 1.00 79.69 698 ALA A N 1
ATOM 5678 C CA . ALA A 1 698 ? -23.262 -0.924 49.097 1.00 79.69 698 ALA A CA 1
ATOM 5679 C C . ALA A 1 698 ? -24.457 0.003 48.825 1.00 79.69 698 ALA A C 1
ATOM 5681 O O . ALA A 1 698 ? -25.433 -0.412 48.203 1.00 79.69 698 ALA A O 1
ATOM 5682 N N . LEU A 1 699 ? -24.362 1.283 49.207 1.00 84.56 699 LEU A N 1
ATOM 5683 C CA . LEU A 1 699 ? -25.412 2.269 48.933 1.00 84.56 699 LEU A CA 1
ATOM 5684 C C . LEU A 1 699 ? -25.651 2.468 47.431 1.00 84.56 699 LEU A C 1
ATOM 5686 O O . LEU A 1 699 ? -26.803 2.530 47.001 1.00 84.56 699 LEU A O 1
ATOM 5690 N N . ALA A 1 700 ? -24.588 2.576 46.631 1.00 85.31 700 ALA A N 1
ATOM 5691 C CA . ALA A 1 700 ? -24.692 2.769 45.187 1.00 85.31 700 ALA A CA 1
ATOM 5692 C C . ALA A 1 700 ? -25.297 1.540 44.489 1.00 85.31 700 ALA A C 1
ATOM 5694 O O . ALA A 1 700 ? -26.237 1.692 43.706 1.00 85.31 700 ALA A O 1
ATOM 5695 N N . ALA A 1 701 ? -24.824 0.338 44.829 1.00 83.69 701 ALA A N 1
ATOM 5696 C CA . ALA A 1 701 ? -25.316 -0.921 44.278 1.00 83.69 701 ALA A CA 1
ATOM 5697 C C . ALA A 1 701 ? -26.792 -1.165 44.638 1.00 83.69 701 ALA A C 1
ATOM 5699 O O . ALA A 1 701 ? -27.606 -1.425 43.752 1.00 83.69 701 ALA A O 1
ATOM 5700 N N . VAL A 1 702 ? -27.175 -0.992 45.911 1.00 84.50 702 VAL A N 1
ATOM 5701 C CA . VAL A 1 702 ? -28.573 -1.146 46.359 1.00 84.50 702 VAL A CA 1
ATOM 5702 C C . VAL A 1 702 ? -29.471 -0.106 45.697 1.00 84.50 702 VAL A C 1
ATOM 5704 O O . VAL A 1 702 ? -30.544 -0.439 45.195 1.00 84.50 702 VAL A O 1
ATOM 5707 N N . LYS A 1 703 ? -29.036 1.159 45.633 1.00 86.75 703 LYS A N 1
ATOM 5708 C CA . LYS A 1 703 ? -29.794 2.212 44.949 1.00 86.75 703 LYS A CA 1
ATOM 5709 C C . LYS A 1 703 ? -30.026 1.862 43.481 1.00 86.75 703 LYS A C 1
ATOM 5711 O O . LYS A 1 703 ? -31.149 2.011 43.005 1.00 86.75 703 LYS A O 1
ATOM 5716 N N . TYR A 1 704 ? -28.999 1.390 42.777 1.00 85.38 704 TYR A N 1
ATOM 5717 C CA . TYR A 1 704 ? -29.122 0.957 41.388 1.00 85.38 704 TYR A CA 1
ATOM 5718 C C . TYR A 1 704 ? -30.124 -0.198 41.243 1.00 85.38 704 TYR A C 1
ATOM 5720 O O . TYR A 1 704 ? -31.047 -0.111 40.433 1.00 85.38 704 TYR A O 1
ATOM 5728 N N . GLN A 1 705 ? -30.009 -1.237 42.076 1.00 85.12 705 GLN A N 1
ATOM 5729 C CA . GLN A 1 705 ? -30.917 -2.390 42.064 1.00 85.12 705 GLN A CA 1
ATOM 5730 C C . GLN A 1 705 ? -32.376 -1.994 42.330 1.00 85.12 705 GLN A C 1
ATOM 5732 O O . GLN A 1 705 ? -33.283 -2.462 41.639 1.00 85.12 705 GLN A O 1
ATOM 5737 N N . VAL A 1 706 ? -32.626 -1.094 43.286 1.00 87.75 706 VAL A N 1
ATOM 5738 C CA . VAL A 1 706 ? -33.977 -0.585 43.582 1.00 87.75 706 VAL A CA 1
ATOM 5739 C C . VAL A 1 706 ? -34.532 0.231 42.414 1.00 87.75 706 VAL A C 1
ATOM 5741 O O . VAL A 1 706 ? -35.694 0.072 42.046 1.00 87.75 706 VAL A O 1
ATOM 5744 N N . LEU A 1 707 ? -33.715 1.096 41.807 1.00 88.31 707 LEU A N 1
ATOM 5745 C CA . LEU A 1 707 ? -34.129 1.900 40.655 1.00 88.31 707 LEU A CA 1
ATOM 5746 C C . LEU A 1 707 ? -34.465 1.025 39.437 1.00 88.31 707 LEU A C 1
ATOM 5748 O O . LEU A 1 707 ? -35.482 1.275 38.786 1.00 88.31 707 LEU A O 1
ATOM 5752 N N . ARG A 1 708 ? -33.653 -0.009 39.173 1.00 86.25 708 ARG A N 1
ATOM 5753 C CA . ARG A 1 708 ? -33.851 -0.981 38.087 1.00 86.25 708 ARG A CA 1
ATOM 5754 C C . ARG A 1 708 ? -35.093 -1.842 38.313 1.00 86.25 708 ARG A C 1
ATOM 5756 O O . ARG A 1 708 ? -35.949 -1.896 37.440 1.00 86.25 708 ARG A O 1
ATOM 5763 N N . SER A 1 709 ? -35.218 -2.476 39.481 1.00 88.19 709 SER A N 1
ATOM 5764 C CA . SER A 1 709 ? -36.337 -3.385 39.799 1.00 88.19 709 SER A CA 1
ATOM 5765 C C . SER A 1 709 ? -37.702 -2.696 39.787 1.00 88.19 709 SER A C 1
ATOM 5767 O O . SER A 1 709 ? -38.704 -3.317 39.450 1.00 88.19 709 SER A O 1
ATOM 5769 N N . ARG A 1 710 ? -37.749 -1.403 40.123 1.00 91.25 710 ARG A N 1
ATOM 5770 C CA . ARG A 1 710 ? -38.979 -0.602 40.086 1.00 91.25 710 ARG A CA 1
ATOM 5771 C C . ARG A 1 710 ? -39.252 0.056 38.737 1.00 91.25 710 ARG A C 1
ATOM 5773 O O . ARG A 1 710 ? -40.224 0.801 38.650 1.00 91.25 710 ARG A O 1
ATOM 5780 N N . TYR A 1 711 ? -38.388 -0.133 37.734 1.00 88.94 711 TYR A N 1
ATOM 5781 C CA . TYR A 1 711 ? -38.457 0.588 36.459 1.00 88.94 711 TYR A CA 1
ATOM 5782 C C . TYR A 1 711 ? -38.667 2.098 36.659 1.00 88.94 711 TYR A C 1
ATOM 5784 O O . TYR A 1 711 ? -39.498 2.736 36.014 1.00 88.94 711 TYR A O 1
ATOM 5792 N N . SER A 1 712 ? -37.943 2.679 37.620 1.00 94.00 712 SER A N 1
ATOM 5793 C CA . SER A 1 712 ? -38.112 4.088 37.969 1.00 94.00 712 SER A CA 1
ATOM 5794 C C . SER A 1 712 ? -37.781 4.976 36.770 1.00 94.00 712 SER A C 1
ATOM 5796 O O . SER A 1 712 ? -36.780 4.746 36.096 1.00 94.00 712 SER A O 1
ATOM 5798 N N . TRP A 1 713 ? -38.530 6.061 36.552 1.00 92.25 713 TRP A N 1
ATOM 5799 C CA . TRP A 1 713 ? -38.156 7.052 35.535 1.00 92.25 713 TRP A CA 1
ATOM 5800 C C . TRP A 1 713 ? -36.706 7.531 35.695 1.00 92.25 713 TRP A C 1
ATOM 5802 O O . TRP A 1 713 ? -35.979 7.648 34.715 1.00 92.25 713 TRP A O 1
ATOM 5812 N N . ARG A 1 714 ? -36.243 7.695 36.941 1.00 91.94 714 ARG A N 1
ATOM 5813 C CA . ARG A 1 714 ? -34.867 8.105 37.243 1.00 91.94 714 ARG A CA 1
ATOM 5814 C C . ARG A 1 714 ? -33.816 7.119 36.714 1.00 91.94 714 ARG A C 1
ATOM 5816 O O . ARG A 1 714 ? -32.719 7.542 36.369 1.00 91.94 714 ARG A O 1
ATOM 5823 N N . PHE A 1 715 ? -34.133 5.825 36.643 1.00 89.31 715 PHE A N 1
ATOM 5824 C CA . PHE A 1 715 ? -33.259 4.814 36.035 1.00 89.31 715 PHE A CA 1
ATOM 5825 C C . PHE A 1 715 ? -33.115 5.046 34.526 1.00 89.31 715 PHE A C 1
ATOM 5827 O O . PHE A 1 715 ? -32.002 5.093 34.002 1.00 89.31 715 PHE A O 1
ATOM 5834 N N . PHE A 1 716 ? -34.239 5.236 33.832 1.00 91.19 716 PHE A N 1
ATOM 5835 C CA . PHE A 1 716 ? -34.253 5.480 32.390 1.00 91.19 716 PHE A CA 1
ATOM 5836 C C . PHE A 1 716 ? -33.635 6.827 32.017 1.00 91.19 716 PHE A C 1
ATOM 5838 O O . PHE A 1 716 ? -32.883 6.904 31.049 1.00 91.19 716 PHE A O 1
ATOM 5845 N N . GLU A 1 717 ? -33.902 7.867 32.805 1.00 93.38 717 GLU A N 1
ATOM 5846 C CA . GLU A 1 717 ? -33.302 9.193 32.663 1.00 93.38 717 GLU A CA 1
ATOM 5847 C C . GLU A 1 717 ? -31.771 9.121 32.732 1.00 93.38 717 GLU A C 1
ATOM 5849 O O . GLU A 1 717 ? -31.095 9.587 31.818 1.00 93.38 717 GLU A O 1
ATOM 5854 N N . GLN A 1 718 ? -31.221 8.445 33.748 1.00 89.62 718 GLN A N 1
ATOM 5855 C CA . GLN A 1 718 ? -29.772 8.269 33.891 1.00 89.62 718 GLN A CA 1
ATOM 5856 C C . GLN A 1 718 ? -29.149 7.538 32.697 1.00 89.62 718 GLN A C 1
ATOM 5858 O O . GLN A 1 718 ? -28.101 7.952 32.205 1.00 89.62 718 GLN A O 1
ATOM 5863 N N . ARG A 1 719 ? -29.798 6.477 32.202 1.00 90.69 719 ARG A N 1
ATOM 5864 C CA . ARG A 1 719 ? -29.325 5.729 31.025 1.00 90.69 719 ARG A CA 1
ATOM 5865 C C . ARG A 1 719 ? -29.395 6.560 29.746 1.00 90.69 719 ARG A C 1
ATOM 5867 O O . ARG A 1 719 ? -28.449 6.549 28.964 1.00 90.69 719 ARG A O 1
ATOM 5874 N N . ARG A 1 720 ? -30.486 7.307 29.540 1.00 92.81 720 ARG A N 1
ATOM 5875 C CA . ARG A 1 720 ? -30.661 8.221 28.399 1.00 92.81 720 ARG A CA 1
ATOM 5876 C C . ARG A 1 720 ? -29.557 9.274 28.369 1.00 92.81 720 ARG A C 1
ATOM 5878 O O . ARG A 1 720 ? -28.981 9.512 27.308 1.00 92.81 720 ARG A O 1
ATOM 5885 N N . ASP A 1 721 ? -29.290 9.897 29.512 1.00 92.44 721 ASP A N 1
ATOM 5886 C CA . ASP A 1 721 ? -28.319 10.984 29.615 1.00 92.44 721 ASP A CA 1
ATOM 5887 C C . ASP A 1 721 ? -26.891 10.459 29.441 1.00 92.44 721 ASP A C 1
ATOM 5889 O O . ASP A 1 721 ? -26.127 11.041 28.674 1.00 92.44 721 ASP A O 1
ATOM 5893 N N . ALA A 1 722 ? -26.561 9.313 30.050 1.00 90.69 722 ALA A N 1
ATOM 5894 C CA . ALA A 1 722 ? -25.276 8.645 29.844 1.00 90.69 722 ALA A CA 1
ATOM 5895 C C . ALA A 1 722 ? -25.054 8.284 28.368 1.00 90.69 722 ALA A C 1
ATOM 5897 O O . ALA A 1 722 ? -24.015 8.618 27.807 1.00 90.69 722 ALA A O 1
ATOM 5898 N N . ARG A 1 723 ? -26.056 7.689 27.702 1.00 91.75 723 ARG A N 1
ATOM 5899 C CA . ARG A 1 723 ? -25.989 7.383 26.266 1.00 91.75 723 ARG A CA 1
ATOM 5900 C C . ARG A 1 723 ? -25.701 8.625 25.434 1.00 91.75 723 ARG A C 1
ATOM 5902 O O . ARG A 1 723 ? -24.811 8.593 24.595 1.00 91.75 723 ARG A O 1
ATOM 5909 N N . ARG A 1 724 ? -26.453 9.711 25.654 1.00 90.88 724 ARG A N 1
ATOM 5910 C CA . ARG A 1 724 ? -26.283 10.956 24.892 1.00 90.88 724 ARG A CA 1
ATOM 5911 C C . ARG A 1 724 ? -24.864 11.499 25.047 1.00 90.88 724 ARG A C 1
ATOM 5913 O O . ARG A 1 724 ? -24.233 11.803 24.043 1.00 90.88 724 ARG A O 1
ATOM 5920 N N . ARG A 1 725 ? -24.353 11.554 26.280 1.00 89.19 725 ARG A N 1
ATOM 5921 C CA . ARG A 1 725 ? -23.006 12.070 26.547 1.00 89.19 725 ARG A CA 1
ATOM 5922 C C . ARG A 1 725 ? -21.902 11.199 25.960 1.00 89.19 725 ARG A C 1
ATOM 5924 O O . ARG A 1 725 ? -20.981 11.743 25.366 1.00 89.19 725 ARG A O 1
ATOM 5931 N N . VAL A 1 726 ? -22.009 9.870 26.053 1.00 87.69 726 VAL A N 1
ATOM 5932 C CA . VAL A 1 726 ? -21.048 8.959 25.404 1.00 87.69 726 VAL A CA 1
ATOM 5933 C C . VAL A 1 726 ? -21.053 9.163 23.894 1.00 87.69 726 VAL A C 1
ATOM 5935 O O . VAL A 1 726 ? -19.991 9.321 23.301 1.00 87.69 726 VAL A O 1
ATOM 5938 N N . VAL A 1 727 ? -22.233 9.209 23.269 1.00 87.00 727 VAL A N 1
ATOM 5939 C CA . VAL A 1 727 ? -22.356 9.415 21.819 1.00 87.00 727 VAL A CA 1
ATOM 5940 C C . VAL A 1 727 ? -21.739 10.750 21.394 1.00 87.00 727 VAL A C 1
ATOM 5942 O O . VAL A 1 727 ? -20.940 10.790 20.459 1.00 87.00 727 VAL A O 1
ATOM 5945 N N . GLU A 1 728 ? -22.045 11.837 22.104 1.00 85.81 728 GLU A N 1
ATOM 5946 C CA . GLU A 1 728 ? -21.480 13.166 21.843 1.00 85.81 728 GLU A CA 1
ATOM 5947 C C . GLU A 1 728 ? -19.955 13.191 22.024 1.00 85.81 728 GLU A C 1
ATOM 5949 O O . GLU A 1 728 ? -19.236 13.671 21.141 1.00 85.81 728 GLU A O 1
ATOM 5954 N N . SER A 1 729 ? -19.451 12.629 23.126 1.00 83.75 729 SER A N 1
ATOM 5955 C CA . SER A 1 729 ? -18.020 12.595 23.434 1.00 83.75 729 SER A CA 1
ATOM 5956 C C . SER A 1 729 ? -17.232 11.768 22.415 1.00 83.75 729 SER A C 1
ATOM 5958 O O . SER A 1 729 ? -16.230 12.238 21.872 1.00 83.75 729 SER A O 1
ATOM 5960 N N . ARG A 1 730 ? -17.718 10.573 22.050 1.00 79.44 730 ARG A N 1
ATOM 5961 C CA . ARG A 1 730 ? -17.060 9.700 21.062 1.00 79.44 730 ARG A CA 1
ATOM 5962 C C . ARG A 1 730 ? -17.017 10.338 19.670 1.00 79.44 730 ARG A C 1
ATOM 5964 O O . ARG A 1 730 ? -15.980 10.271 19.009 1.00 79.44 730 ARG A O 1
ATOM 5971 N N . LYS A 1 731 ? -18.080 11.040 19.255 1.00 75.31 731 LYS A N 1
ATOM 5972 C CA . LYS A 1 731 ? -18.095 11.822 18.002 1.00 75.31 731 LYS A CA 1
ATOM 5973 C C . LYS A 1 731 ? -17.080 12.969 18.038 1.00 75.31 731 LYS A C 1
ATOM 5975 O O . LYS A 1 731 ? -16.360 13.185 17.061 1.00 75.31 731 LYS A O 1
ATOM 5980 N N . LYS A 1 732 ? -16.975 13.678 19.168 1.00 75.31 732 LYS A N 1
ATOM 5981 C CA . LYS A 1 732 ? -16.008 14.771 19.354 1.00 75.31 732 LYS A CA 1
ATOM 5982 C C . LYS A 1 732 ? -14.560 14.271 19.384 1.00 75.31 732 LYS A C 1
ATOM 5984 O O . LYS A 1 732 ? -13.707 14.890 18.759 1.00 75.31 732 LYS A O 1
ATOM 5989 N N . GLY A 1 733 ? -14.284 13.149 20.046 1.00 65.31 733 GLY A N 1
ATOM 5990 C CA . GLY A 1 733 ? -12.940 12.577 20.157 1.00 65.31 733 GLY A CA 1
ATOM 5991 C C . GLY A 1 733 ? -12.335 12.103 18.829 1.00 65.31 733 GLY A C 1
ATOM 5992 O O . GLY A 1 733 ? -11.118 12.169 18.678 1.00 65.31 733 GLY A O 1
ATOM 5993 N N . ARG A 1 734 ? -13.155 11.663 17.859 1.00 62.56 734 ARG A N 1
ATOM 5994 C CA . ARG A 1 734 ? -12.669 11.173 16.551 1.00 62.56 734 ARG A CA 1
ATOM 5995 C C . ARG A 1 734 ? -12.383 12.274 15.522 1.00 62.56 734 ARG A C 1
ATOM 5997 O O . ARG A 1 734 ? -11.374 12.187 14.833 1.00 62.56 734 ARG A O 1
ATOM 6004 N N . TYR A 1 735 ? -13.242 13.293 15.402 1.00 54.53 735 TYR A N 1
ATOM 6005 C CA . TYR A 1 735 ? -13.116 14.330 14.350 1.00 54.53 735 TYR A CA 1
ATOM 6006 C C . TYR A 1 735 ? -13.291 15.766 14.848 1.00 54.53 735 TYR A C 1
ATOM 6008 O O . TYR A 1 735 ? -13.161 16.717 14.076 1.00 54.53 735 TYR A O 1
ATOM 6016 N N . GLY A 1 736 ? -13.640 15.936 16.120 1.00 58.81 736 GLY A N 1
ATOM 6017 C CA . GLY A 1 736 ? -13.759 17.237 16.756 1.00 58.81 736 GLY A CA 1
ATOM 6018 C C . GLY A 1 736 ? -12.427 17.729 17.313 1.00 58.81 736 GLY A C 1
ATOM 6019 O O . GLY A 1 736 ? -11.350 17.197 17.049 1.00 58.81 736 GLY A O 1
ATOM 6020 N N . GLN A 1 737 ? -12.502 18.789 18.111 1.00 64.88 737 GLN A N 1
ATOM 6021 C CA . GLN A 1 737 ? -11.352 19.245 18.884 1.00 64.88 737 GLN A CA 1
ATOM 6022 C C . GLN A 1 737 ? -10.997 18.213 19.955 1.00 64.88 737 GLN A C 1
ATOM 6024 O O . GLN A 1 737 ? -11.886 17.584 20.531 1.00 64.88 737 GLN A O 1
ATOM 6029 N N . ALA A 1 738 ? -9.701 18.098 20.255 1.00 71.50 738 ALA A N 1
ATOM 6030 C CA . ALA A 1 738 ? -9.224 17.275 21.356 1.00 71.50 738 ALA A CA 1
ATOM 6031 C C . ALA A 1 738 ? -9.996 17.598 22.647 1.00 71.50 738 ALA A C 1
ATOM 6033 O O . ALA A 1 738 ? -10.193 18.769 22.980 1.00 71.50 738 ALA A O 1
ATOM 6034 N N . LEU A 1 739 ? -10.419 16.552 23.361 1.00 75.62 739 LEU A N 1
ATOM 6035 C CA . LEU A 1 739 ? -11.176 16.689 24.604 1.00 75.62 739 LEU A CA 1
ATOM 6036 C C . LEU A 1 739 ? -10.387 17.504 25.638 1.00 75.62 739 LEU A C 1
ATOM 6038 O O . LEU A 1 739 ? -9.180 17.293 25.825 1.00 75.62 739 LEU A O 1
ATOM 6042 N N . SER A 1 740 ? -11.076 18.416 26.326 1.00 83.44 740 SER A N 1
ATOM 6043 C CA . SER A 1 740 ? -10.504 19.177 27.439 1.00 83.44 740 SER A CA 1
ATOM 6044 C C . SER A 1 740 ? -10.148 18.261 28.620 1.00 83.44 740 SER A C 1
ATOM 6046 O O . SER A 1 740 ? -10.526 17.090 28.669 1.00 83.44 740 SER A O 1
ATOM 6048 N N . LYS A 1 741 ? -9.413 18.777 29.614 1.00 83.38 741 LYS A N 1
ATOM 6049 C CA . LYS A 1 741 ? -9.100 17.999 30.829 1.00 83.38 741 LYS A CA 1
ATOM 6050 C C . LYS A 1 741 ? -10.360 17.649 31.626 1.00 83.38 741 LYS A C 1
ATOM 6052 O O . LYS A 1 741 ? -10.395 16.625 32.303 1.00 83.38 741 LYS A O 1
ATOM 6057 N N . GLU A 1 742 ? -11.373 18.504 31.577 1.00 84.88 742 GLU A N 1
ATOM 6058 C CA . GLU A 1 742 ? -12.670 18.305 32.221 1.00 84.88 742 GLU A CA 1
ATOM 6059 C C . GLU A 1 742 ? -13.463 17.221 31.489 1.00 84.88 742 GLU A C 1
ATOM 6061 O O . GLU A 1 742 ? -13.938 16.293 32.134 1.00 84.88 742 GLU A O 1
ATOM 6066 N N . GLU A 1 743 ? -13.508 17.279 30.156 1.00 84.19 743 GLU A N 1
ATOM 6067 C CA . GLU A 1 743 ? -14.188 16.283 29.318 1.00 84.19 743 GLU A CA 1
ATOM 6068 C C . GLU A 1 743 ? -13.529 14.904 29.432 1.00 84.19 743 GLU A C 1
ATOM 6070 O O . GLU A 1 743 ? -14.218 13.903 29.570 1.00 84.19 743 GLU A O 1
ATOM 6075 N N . LYS A 1 744 ? -12.191 14.836 29.482 1.00 82.44 744 LYS A N 1
ATOM 6076 C CA . LYS A 1 744 ? -11.474 13.574 29.732 1.00 82.44 744 LYS A CA 1
ATOM 6077 C C . LYS A 1 744 ? -11.797 12.976 31.103 1.00 82.44 744 LYS A C 1
ATOM 6079 O O . LYS A 1 744 ? -11.938 11.765 31.224 1.00 82.44 744 LYS A O 1
ATOM 6084 N N . ARG A 1 745 ? -11.907 13.811 32.144 1.00 84.62 745 ARG A N 1
ATOM 6085 C CA . ARG A 1 745 ? -12.309 13.355 33.488 1.00 84.62 745 ARG A CA 1
ATOM 6086 C C . ARG A 1 745 ? -13.750 12.861 33.506 1.00 84.62 745 ARG A C 1
ATOM 6088 O O . ARG A 1 745 ? -14.047 11.885 34.186 1.00 84.62 745 ARG A O 1
ATOM 6095 N N . GLU A 1 746 ? -14.624 13.533 32.769 1.00 86.69 746 GLU A N 1
ATOM 6096 C CA . GLU A 1 746 ? -16.008 13.114 32.602 1.00 86.69 746 GLU A CA 1
ATOM 6097 C C . GLU A 1 746 ? -16.113 11.771 31.869 1.00 86.69 746 GLU A C 1
ATOM 6099 O O . GLU A 1 746 ? -16.828 10.893 32.341 1.00 86.69 746 GLU A O 1
ATOM 6104 N N . ASP A 1 747 ? -15.352 11.579 30.791 1.00 83.94 747 ASP A N 1
ATOM 6105 C CA . ASP A 1 747 ? -15.274 10.316 30.050 1.00 83.94 747 ASP A CA 1
ATOM 6106 C C . ASP A 1 747 ? -14.816 9.152 30.934 1.00 83.94 747 ASP A C 1
ATOM 6108 O O . ASP A 1 747 ? -15.463 8.108 30.942 1.00 83.94 747 ASP A O 1
ATOM 6112 N N . ILE A 1 748 ? -13.761 9.343 31.736 1.00 85.81 748 ILE A N 1
ATOM 6113 C CA . ILE A 1 748 ? -13.279 8.324 32.686 1.00 85.81 748 ILE A CA 1
ATOM 6114 C C . ILE A 1 748 ? -14.385 7.951 33.687 1.00 85.81 748 ILE A C 1
ATOM 6116 O O . ILE A 1 748 ? -14.631 6.774 33.957 1.00 85.81 748 ILE A O 1
ATOM 6120 N N . GLU A 1 749 ? -15.093 8.943 34.229 1.00 86.50 749 GLU A N 1
ATOM 6121 C CA . GLU A 1 749 ? -16.200 8.701 35.159 1.00 86.50 749 GLU A CA 1
ATOM 6122 C C . GLU A 1 749 ? -17.404 8.032 34.470 1.00 86.50 749 GLU A C 1
ATOM 6124 O O . GLU A 1 749 ? -18.119 7.252 35.104 1.00 86.50 749 GLU A O 1
ATOM 6129 N N . MET A 1 750 ? -17.636 8.296 33.180 1.00 87.31 750 MET A N 1
ATOM 6130 C CA . MET A 1 750 ? -18.640 7.578 32.392 1.00 87.31 750 MET A CA 1
ATOM 6131 C C . MET A 1 750 ? -18.236 6.121 32.173 1.00 87.31 750 MET A C 1
ATOM 6133 O O . MET A 1 750 ? -19.034 5.240 32.487 1.00 87.31 750 MET A O 1
ATOM 6137 N N . ASP A 1 751 ? -17.008 5.854 31.729 1.00 86.69 751 ASP A N 1
ATOM 6138 C CA . ASP A 1 751 ? -16.500 4.495 31.506 1.00 86.69 751 ASP A CA 1
ATOM 6139 C C . ASP A 1 751 ? -16.577 3.645 32.785 1.00 86.69 751 ASP A C 1
ATOM 6141 O O . ASP A 1 751 ? -16.909 2.461 32.724 1.00 86.69 751 ASP A O 1
ATOM 6145 N N . ARG A 1 752 ? -16.386 4.260 33.963 1.00 87.50 752 ARG A N 1
ATOM 6146 C CA . ARG A 1 752 ? -16.590 3.607 35.268 1.00 87.50 752 ARG A CA 1
ATOM 6147 C C . ARG A 1 752 ? -18.032 3.158 35.502 1.00 87.50 752 ARG A C 1
ATOM 6149 O O . ARG A 1 752 ? -18.259 2.111 36.100 1.00 87.50 752 ARG A O 1
ATOM 6156 N N . ARG A 1 753 ? -19.009 3.982 35.115 1.00 86.62 753 ARG A N 1
ATOM 6157 C CA . ARG A 1 753 ? -20.431 3.814 35.472 1.00 86.62 753 ARG A CA 1
ATOM 6158 C C . ARG A 1 753 ? -21.185 2.860 34.552 1.00 86.62 753 ARG A C 1
ATOM 6160 O O . ARG A 1 753 ? -22.259 2.386 34.930 1.00 86.62 753 ARG A O 1
ATOM 6167 N N . LEU A 1 754 ? -20.665 2.612 33.357 1.00 89.50 754 LEU A N 1
ATOM 6168 C CA . LEU A 1 754 ? -21.325 1.798 32.345 1.00 89.50 754 LEU A CA 1
ATOM 6169 C C . LEU A 1 754 ? -21.001 0.316 32.528 1.00 89.50 754 LEU A C 1
ATOM 6171 O O . LEU A 1 754 ? -19.881 -0.060 32.868 1.00 89.50 754 LEU A O 1
ATOM 6175 N N . SER A 1 755 ? -21.996 -0.536 32.283 1.00 89.31 755 SER A N 1
ATOM 6176 C CA . SER A 1 755 ? -21.734 -1.952 32.038 1.00 89.31 755 SER A CA 1
ATOM 6177 C C . SER A 1 755 ? -21.067 -2.120 30.671 1.00 89.31 755 SER A C 1
ATOM 6179 O O . SER A 1 755 ? -21.162 -1.238 29.814 1.00 89.31 755 SER A O 1
ATOM 6181 N N . TYR A 1 756 ? -20.447 -3.276 30.436 1.00 88.56 756 TYR A N 1
ATOM 6182 C CA . TYR A 1 756 ? -19.916 -3.622 29.117 1.00 88.56 756 TYR A CA 1
ATOM 6183 C C . TYR A 1 756 ? -20.973 -3.453 28.003 1.00 88.56 756 TYR A C 1
ATOM 6185 O O . TYR A 1 756 ? -20.702 -2.802 26.996 1.00 88.56 756 TYR A O 1
ATOM 6193 N N . ALA A 1 757 ? -22.190 -3.973 28.212 1.00 89.00 757 ALA A N 1
ATOM 6194 C CA . ALA A 1 757 ? -23.268 -3.908 27.222 1.00 89.00 757 ALA A CA 1
ATOM 6195 C C . ALA A 1 757 ? -23.674 -2.462 26.902 1.00 89.00 757 ALA A C 1
ATOM 6197 O O . ALA A 1 757 ? -23.809 -2.101 25.736 1.00 89.00 757 ALA A O 1
ATOM 6198 N N . ASP A 1 758 ? -23.803 -1.611 27.928 1.00 91.19 758 ASP A N 1
ATOM 6199 C CA . ASP A 1 758 ? -24.104 -0.191 27.730 1.00 91.19 758 ASP A CA 1
ATOM 6200 C C . ASP A 1 758 ? -22.979 0.521 26.980 1.00 91.19 758 ASP A C 1
ATOM 6202 O O . ASP A 1 758 ? -23.243 1.250 26.026 1.00 91.19 758 ASP A O 1
ATOM 6206 N N . ALA A 1 759 ? -21.729 0.295 27.387 1.00 89.19 759 ALA A N 1
ATOM 6207 C CA . ALA A 1 759 ? -20.572 0.898 26.743 1.00 89.19 759 ALA A CA 1
ATOM 6208 C C . ALA A 1 759 ? -20.495 0.504 25.261 1.00 89.19 759 ALA A C 1
ATOM 6210 O O . ALA A 1 759 ? -20.382 1.385 24.407 1.00 89.19 759 ALA A O 1
ATOM 6211 N N . ARG A 1 760 ? -20.626 -0.790 24.930 1.00 87.56 760 ARG A N 1
ATOM 6212 C CA . ARG A 1 760 ? -20.556 -1.253 23.537 1.00 87.56 760 ARG A CA 1
ATOM 6213 C C . ARG A 1 760 ? -21.736 -0.759 22.709 1.00 87.56 760 ARG A C 1
ATOM 6215 O O . ARG A 1 760 ? -21.512 -0.214 21.631 1.00 87.56 760 ARG A O 1
ATOM 6222 N N . PHE A 1 761 ? -22.964 -0.861 23.217 1.00 89.69 761 PHE A N 1
ATOM 6223 C CA . PHE A 1 761 ? -24.135 -0.380 22.490 1.00 89.69 761 PHE A CA 1
ATOM 6224 C C . PHE A 1 761 ? -24.061 1.132 22.234 1.00 89.69 761 PHE A C 1
ATOM 6226 O O . PHE A 1 761 ? -24.279 1.572 21.107 1.00 89.69 761 PHE A O 1
ATOM 6233 N N . TYR A 1 762 ? -23.705 1.948 23.233 1.00 90.56 762 TYR A N 1
ATOM 6234 C CA . TYR A 1 762 ? -23.628 3.405 23.056 1.00 90.56 762 TYR A CA 1
ATOM 6235 C C . TYR A 1 762 ? -22.515 3.812 22.087 1.00 90.56 762 TYR A C 1
ATOM 6237 O O . TYR A 1 762 ? -22.725 4.712 21.275 1.00 90.56 762 TYR A O 1
ATOM 6245 N N . VAL A 1 763 ? -21.366 3.129 22.121 1.00 84.69 763 VAL A N 1
ATOM 6246 C CA . VAL A 1 763 ? -20.290 3.326 21.139 1.00 84.69 763 VAL A CA 1
ATOM 6247 C C . VAL A 1 763 ? -20.751 2.917 19.733 1.00 84.69 763 VAL A C 1
ATOM 6249 O O . VAL A 1 763 ? -20.569 3.694 18.798 1.00 84.69 763 VAL A O 1
ATOM 6252 N N . SER A 1 764 ? -21.443 1.781 19.586 1.00 84.62 764 SER A N 1
ATOM 6253 C CA . SER A 1 764 ? -22.015 1.351 18.298 1.00 84.62 764 SER A CA 1
ATOM 6254 C C . SER A 1 764 ? -23.079 2.321 17.770 1.00 84.62 764 SER A C 1
ATOM 6256 O O . SER A 1 764 ? -23.197 2.546 16.572 1.00 84.62 764 SER A O 1
ATOM 6258 N N . LEU A 1 765 ? -23.838 2.974 18.653 1.00 87.12 765 LEU A N 1
ATOM 6259 C CA . LEU A 1 765 ? -24.802 3.992 18.251 1.00 87.12 765 LEU A CA 1
ATOM 6260 C C . LEU A 1 765 ? -24.100 5.268 17.777 1.00 87.12 765 LEU A C 1
ATOM 6262 O O . LEU A 1 765 ? -24.518 5.860 16.784 1.00 87.12 765 LEU A O 1
ATOM 6266 N N . ALA A 1 766 ? -23.022 5.670 18.457 1.00 82.62 766 ALA A N 1
ATOM 6267 C CA . ALA A 1 766 ? -22.187 6.784 18.022 1.00 82.62 766 ALA A CA 1
ATOM 6268 C C . ALA A 1 766 ? -21.590 6.520 16.633 1.00 82.62 766 ALA A C 1
ATOM 6270 O O . ALA A 1 766 ? -21.600 7.410 15.789 1.00 82.62 766 ALA A O 1
ATOM 6271 N N . GLU A 1 767 ? -21.140 5.285 16.392 1.00 78.31 767 GLU A N 1
ATOM 6272 C CA . GLU A 1 767 ? -20.658 4.802 15.095 1.00 78.31 767 GLU A CA 1
ATOM 6273 C C . GLU A 1 767 ? -21.745 4.859 14.029 1.00 78.31 767 GLU A C 1
ATOM 6275 O O . GLU A 1 767 ? -21.531 5.422 12.962 1.00 78.31 767 GLU A O 1
ATOM 6280 N N . TYR A 1 768 ? -22.936 4.345 14.321 1.00 80.31 768 TYR A N 1
ATOM 6281 C CA . TYR A 1 768 ? -24.050 4.386 13.381 1.00 80.31 768 TYR A CA 1
ATOM 6282 C C . TYR A 1 768 ? -24.444 5.827 13.019 1.00 80.31 768 TYR A C 1
ATOM 6284 O O . TYR A 1 768 ? -24.580 6.157 11.842 1.00 80.31 768 TYR A O 1
ATOM 6292 N N . GLU A 1 769 ? -24.580 6.716 14.009 1.00 80.44 769 GLU A N 1
ATOM 6293 C CA . GLU A 1 769 ? -24.862 8.134 13.759 1.00 80.44 769 GLU A CA 1
ATOM 6294 C C . GLU A 1 769 ? -23.747 8.829 12.974 1.00 80.44 769 GLU A C 1
ATOM 6296 O O . GLU A 1 769 ? -24.023 9.723 12.175 1.00 80.44 769 GLU A O 1
ATOM 6301 N N . GLU A 1 770 ? -22.492 8.453 13.212 1.00 73.19 770 GLU A N 1
ATOM 6302 C CA . GLU A 1 770 ? -21.345 8.955 12.464 1.00 73.19 770 GLU A CA 1
ATOM 6303 C C . GLU A 1 770 ? -21.427 8.529 10.997 1.00 73.19 770 GLU A C 1
ATOM 6305 O O . GLU A 1 770 ? -21.356 9.386 10.116 1.00 73.19 770 GLU A O 1
ATOM 6310 N N . LEU A 1 771 ? -21.639 7.236 10.735 1.00 71.38 771 LEU A N 1
ATOM 6311 C CA . LEU A 1 771 ? -21.753 6.702 9.380 1.00 71.38 771 LEU A CA 1
ATOM 6312 C C . LEU A 1 771 ? -22.930 7.331 8.623 1.00 71.38 771 LEU A C 1
ATOM 6314 O O . LEU A 1 771 ? -22.806 7.594 7.434 1.00 71.38 771 LEU A O 1
ATOM 6318 N N . GLN A 1 772 ? -24.048 7.619 9.296 1.00 70.88 772 GLN A N 1
ATOM 6319 C CA . GLN A 1 772 ? -25.241 8.208 8.674 1.00 70.88 772 GLN A CA 1
ATOM 6320 C C . GLN A 1 772 ? -25.181 9.741 8.539 1.00 70.88 772 GLN A C 1
ATOM 6322 O O . GLN A 1 772 ? -25.724 10.298 7.585 1.00 70.88 772 GLN A O 1
ATOM 6327 N N . GLY A 1 773 ? -24.558 10.442 9.494 1.00 61.94 773 GLY A N 1
ATOM 6328 C CA . GLY A 1 773 ? -24.684 11.896 9.651 1.00 61.94 773 GLY A CA 1
ATOM 6329 C C . GLY A 1 773 ? -23.417 12.716 9.399 1.00 61.94 773 GLY A C 1
ATOM 6330 O O . GLY A 1 773 ? -23.520 13.920 9.156 1.00 61.94 773 GLY A O 1
ATOM 6331 N N . SER A 1 774 ? -22.226 12.115 9.445 1.00 56.88 774 SER A N 1
ATOM 6332 C CA . SER A 1 774 ? -20.971 12.859 9.304 1.00 56.88 774 SER A CA 1
ATOM 6333 C C . SER A 1 774 ? -20.534 12.948 7.840 1.00 56.88 774 SER A C 1
ATOM 6335 O O . SER A 1 774 ? -20.306 11.947 7.160 1.00 56.88 774 SER A O 1
ATOM 6337 N N . CYS A 1 775 ? -20.334 14.174 7.352 1.00 53.69 775 CYS A N 1
ATOM 6338 C CA . CYS A 1 775 ? -19.548 14.418 6.146 1.00 53.69 775 CYS A CA 1
ATOM 6339 C C . CYS A 1 775 ? -18.063 14.244 6.510 1.00 53.69 775 CYS A C 1
ATOM 6341 O O . CYS A 1 775 ? -17.361 15.213 6.799 1.00 53.69 775 CYS A O 1
ATOM 6343 N N . VAL A 1 776 ? -17.599 12.995 6.608 1.00 54.31 776 VAL A N 1
ATOM 6344 C CA . VAL A 1 776 ? -16.189 12.695 6.891 1.00 54.31 776 VAL A CA 1
ATOM 6345 C C . VAL A 1 776 ? -15.400 12.983 5.620 1.00 54.31 776 VAL A C 1
ATOM 6347 O O . VAL A 1 776 ? -15.326 12.145 4.731 1.00 54.31 776 VAL A O 1
ATOM 6350 N N . HIS A 1 777 ? -14.920 14.225 5.517 1.00 54.16 777 HIS A N 1
ATOM 6351 C CA . HIS A 1 777 ? -13.996 14.746 4.505 1.00 54.16 777 HIS A CA 1
ATOM 6352 C C . HIS A 1 777 ? -12.854 15.502 5.200 1.00 54.16 777 HIS A C 1
ATOM 6354 O O . HIS A 1 777 ? -12.572 16.656 4.868 1.00 54.16 777 HIS A O 1
ATOM 6360 N N . VAL A 1 778 ? -12.253 14.897 6.230 1.00 47.34 778 VAL A N 1
ATOM 6361 C CA . VAL A 1 778 ? -11.556 15.644 7.299 1.00 47.34 778 VAL A CA 1
ATOM 6362 C C . VAL A 1 778 ? -10.116 16.035 6.943 1.00 47.34 778 VAL A C 1
ATOM 6364 O O . VAL A 1 778 ? -9.589 16.975 7.532 1.00 47.34 778 VAL A O 1
ATOM 6367 N N . TYR A 1 779 ? -9.490 15.440 5.920 1.00 45.25 779 TYR A N 1
ATOM 6368 C CA . TYR A 1 779 ? -8.068 15.725 5.642 1.00 45.25 779 TYR A CA 1
ATOM 6369 C C . TYR A 1 779 ? -7.678 15.981 4.183 1.00 45.25 779 TYR A C 1
ATOM 6371 O O . TYR A 1 779 ? -6.562 16.430 3.933 1.00 45.25 779 TYR A O 1
ATOM 6379 N N . VAL A 1 780 ? -8.587 15.810 3.217 1.00 45.88 780 VAL A N 1
ATOM 6380 C CA . VAL A 1 780 ? -8.273 16.045 1.788 1.00 45.88 780 VAL A CA 1
ATOM 6381 C C . VAL A 1 780 ? -8.834 17.373 1.256 1.00 45.88 780 VAL A C 1
ATOM 6383 O O . VAL A 1 780 ? -8.447 17.860 0.194 1.00 45.88 780 VAL A O 1
ATOM 6386 N N . THR A 1 781 ? -9.694 18.026 2.039 1.00 41.34 781 THR A N 1
ATOM 6387 C CA . THR A 1 781 ? -10.324 19.318 1.724 1.00 41.34 781 THR A CA 1
ATOM 6388 C C . THR A 1 781 ? -9.331 20.471 1.634 1.00 41.34 781 THR A C 1
ATOM 6390 O O . THR A 1 781 ? -9.614 21.441 0.940 1.00 41.34 781 THR A O 1
ATOM 6393 N N . ARG A 1 782 ? -8.154 20.390 2.278 1.00 37.94 782 ARG A N 1
ATOM 6394 C CA . ARG A 1 782 ? -7.166 21.475 2.179 1.00 37.94 782 ARG A CA 1
ATOM 6395 C C . ARG A 1 782 ? -6.357 21.468 0.882 1.00 37.94 782 ARG A C 1
ATOM 6397 O O . ARG A 1 782 ? -5.972 22.543 0.443 1.00 37.94 782 ARG A O 1
ATOM 6404 N N . CYS A 1 783 ? -6.139 20.313 0.255 1.00 41.88 783 CYS A N 1
ATOM 6405 C CA . CYS A 1 783 ? -5.228 20.171 -0.892 1.00 41.88 783 CYS A CA 1
ATOM 6406 C C . CYS A 1 783 ? -5.923 20.306 -2.250 1.00 41.88 783 CYS A C 1
ATOM 6408 O O . CYS A 1 783 ? -5.346 20.856 -3.181 1.00 41.88 783 CYS A O 1
ATOM 6410 N N . PHE A 1 784 ? -7.186 19.880 -2.332 1.00 43.16 784 PHE A N 1
ATOM 6411 C CA . PHE A 1 784 ? -8.091 20.112 -3.463 1.00 43.16 784 PHE A CA 1
ATOM 6412 C C . PHE A 1 784 ? -9.154 21.153 -3.082 1.00 43.16 784 PHE A C 1
ATOM 6414 O O . PHE A 1 784 ? -10.350 20.951 -3.285 1.00 43.16 784 PHE A O 1
ATOM 6421 N N . MET A 1 785 ? -8.732 22.267 -2.479 1.00 36.56 785 MET A N 1
ATOM 6422 C CA . MET A 1 785 ? -9.614 23.334 -1.987 1.00 36.56 785 MET A CA 1
ATOM 6423 C C . MET A 1 785 ? -10.192 24.194 -3.139 1.00 36.56 785 MET A C 1
ATOM 6425 O O . MET A 1 785 ? -10.075 25.411 -3.154 1.00 36.56 785 MET A O 1
ATOM 6429 N N . PHE A 1 786 ? -10.808 23.532 -4.120 1.00 33.25 786 PHE A N 1
ATOM 6430 C CA . PHE A 1 786 ? -11.875 24.048 -4.984 1.00 33.25 786 PHE A CA 1
ATOM 6431 C C . PHE A 1 786 ? -13.088 23.097 -4.953 1.00 33.25 786 PHE A C 1
ATOM 6433 O O . PHE A 1 786 ? -13.863 23.011 -5.900 1.00 33.25 786 PHE A O 1
ATOM 6440 N N . ILE A 1 787 ? -13.267 22.351 -3.862 1.00 37.31 787 ILE A N 1
ATOM 6441 C CA . ILE A 1 787 ? -14.521 21.653 -3.581 1.00 37.31 787 ILE A CA 1
ATOM 6442 C C . ILE A 1 787 ? -15.401 22.636 -2.797 1.00 37.31 787 ILE A C 1
ATOM 6444 O O . ILE A 1 787 ? -15.042 23.014 -1.685 1.00 37.31 787 ILE A O 1
ATOM 6448 N N . ALA A 1 788 ? -16.530 23.011 -3.410 1.00 25.34 788 ALA A N 1
ATOM 6449 C CA . ALA A 1 788 ? -17.564 23.970 -2.992 1.00 25.34 788 ALA A CA 1
ATOM 6450 C C . ALA A 1 788 ? -17.371 25.439 -3.438 1.00 25.34 788 ALA A C 1
ATOM 6452 O O . ALA A 1 788 ? -16.949 26.301 -2.669 1.00 25.34 788 ALA A O 1
ATOM 6453 N N . VAL A 1 789 ? -17.796 25.720 -4.678 1.00 27.36 789 VAL A N 1
ATOM 6454 C CA . VAL A 1 789 ? -18.839 26.739 -4.914 1.00 27.36 789 VAL A CA 1
ATOM 6455 C C . VAL A 1 789 ? -20.083 26.012 -5.397 1.00 27.36 789 VAL A C 1
ATOM 6457 O O . VAL A 1 789 ? -19.920 25.131 -6.277 1.00 27.36 789 VAL A O 1
#